Protein AF-A0A968Z492-F1 (afdb_monomer)

Solvent-accessible surface area (backbone atoms only — not comparable to full-atom values): 58378 Å² total; per-residue (Å²): 61,17,14,53,42,77,39,56,50,78,49,80,34,71,43,32,74,47,68,51,41,36,43,67,88,40,71,46,40,45,50,70,54,90,98,52,94,70,58,58,70,46,67,68,62,55,46,99,86,68,50,68,56,91,74,52,85,78,48,49,54,30,72,74,70,76,44,91,64,92,63,54,61,43,70,48,99,85,71,45,41,22,38,57,86,81,61,47,74,52,76,87,54,66,16,28,23,38,38,34,22,37,40,35,14,33,13,92,86,31,48,15,10,38,38,41,39,25,12,47,27,24,38,34,45,58,15,44,37,31,13,26,8,30,52,9,20,10,37,36,32,30,6,18,43,77,95,71,40,90,88,59,66,62,4,44,32,21,38,31,32,66,70,14,36,38,35,12,23,10,51,49,27,30,37,14,10,35,40,33,40,20,15,61,35,37,17,35,36,26,21,37,40,36,17,21,12,0,65,72,27,24,28,16,14,40,37,37,56,32,13,73,64,28,28,46,36,43,23,40,65,45,31,48,27,84,43,40,53,62,30,50,78,46,64,57,34,40,20,37,37,38,34,52,56,84,76,24,86,40,40,77,20,52,78,82,80,46,82,48,53,56,49,60,39,40,62,52,34,37,32,15,40,56,54,58,30,72,46,75,42,75,46,77,50,58,12,39,25,31,31,35,42,50,76,42,91,88,28,56,54,49,37,48,47,60,33,38,38,40,29,11,17,60,75,64,80,62,44,25,31,30,40,38,35,66,80,25,28,46,32,21,50,31,14,28,41,37,42,31,14,12,24,36,38,40,12,32,38,35,13,42,51,101,60,96,52,59,39,26,11,38,39,38,41,39,24,75,60,28,38,38,39,33,33,28,41,37,18,36,24,42,43,71,69,29,19,33,39,38,40,28,17,51,24,42,38,39,31,68,37,40,42,36,12,19,14,50,20,63,61,14,13,9,33,40,38,32,20,87,88,29,38,15,45,25,39,39,32,13,33,41,33,12,32,16,72,20,68,5,29,14,10,38,36,42,37,36,27,60,19,36,38,36,27,71,31,60,50,70,61,95,89,62,77,80,91,54,68,81,45,89,77,31,26,13,33,34,13,23,8,27,5,27,15,10,36,38,40,39,42,21,50,21,30,37,39,30,59,13,10,43,36,12,25,9,68,53,59,22,30,14,8,36,40,37,43,39,15,44,22,32,38,39,32,20,30,39,33,12,21,10,44,44,22,37,15,11,38,39,38,42,37,13,73,64,16,32,39,37,32,72,31,44,36,34,14,25,8,51,52,17,31,17,8,38,37,38,40,40,18,56,22,36,35,30,56,38,34,35,34,12,22,17,74,69,35,36,15,10,39,40,38,41,35,18,75,50,24,36,40,40,87,50,70,26,42,42,32,12,35,76,27,40,22,34,41,31,37,32,30,32,38,31,23,80,21,41,40,36,39,40,30,23,65,16,37,36,39,33,72,34,40,31,8,72,88,31,32,18,46,21,40,40,39,36,20,23,28,37,37,37,32,23,25,21,39,99,90,43,50,8,22,75,25,51,34,38,41,38,16,69,37,28,35,36,37,53,29,38,32,42,16,28,28,36,37,40,41,37,15,64,53,29,38,38,41,52,42,23,56,30,36,39,35,27,83,38,25,38,37,38,43,39,75,19,35,37,33,26,27,50,69,20,42,24,31,40,36,38,36,14,60,31,9,40,34,36,42,34,36,35,31,70,39,68,83,76,85,81,54,69,64,58,55,58,43,46,67,70,58,53,66,87,70,73,97,73,82,82,81,72,86,52,64,79,80,67,24,59,79,40,71,55,75,69,38,49,53,46,47,53,66,81,43,74,42,86,53,56,39,27,58,71,81,41,80,40,45,46,32,24,51,36,52,31,33,32,35,25,62,78,61,77,61,62,80,43,64,52,74,66,49,53,65,56,78,40,38,35,44,20,68,45,20,22,29,30,15,26,62,31,87,84,19,28,51,42,21,25,27,58,46,68,52,98,92,28,57,18,26,26,39,33,36,46,46,29,12,23,33,82,60,38,60,96,45,43,25,22,38,26,38,36,42,34,59,29,58,92,80,37,84,31,11,25,35,45,35,32,24,30,63,41,32,66,56,39,13,6,49,86,34,56,21,55,98,28,40,40,53,48,12,30,32,28,39,33,18,60,18,75,56,52,90,79,47,49,48,67,45,49,42,47,56,35,66,74,23,49,27,58,91,24,67,87,50,3,47,50,60,33,23,23,91,47,92,50,62,10,25,35,53,42,50,24,49,92,23,37,54,59,79,87,48,30,33,39,38,39,34,8,44,64,12,34,36,40,42,28,32,40,26,41,93,97,44,49,32,19,47,36,40,41,41,18,23,26,39,38,39,39,37,37,35,21,22,49,22,40,39,39,40,15,74,63,17,23,39,40,41,30,42,41,36,16,54,33,78,41,59,14,14,39,38,38,40,38,21,44,27,46,35,38,30,26,32,40,37,11,26,24,20,96,92,17,42,13,10,45,35,41,38,41,25,68,28,36,42,23,24,61,30,63,46,76,42,97,89,68,46,57,23,13,33,34,11,26,54,66,15,39,40,40,40,39,24,38,29,58,56,73,47,42,42,20,31,57,43,25,90,75,24,21,19,39,20,17,42,37,26,66,98,34,68,52,66,61,52,74,39,35,51,70,46,79,54,85,57,39,35,42,35,35,40,88,76,75,80,76,75,80,82,77,89,79,85,86,86,92,86,82,88,87,79,90,85,90,89,85,90,85,94,90,91,88,83,89,91,87,88,82,90,88,86,85,88,84,87,85,83,90,89,88,83,90,84,89,90,86,90,85,92,88,86,87,85,88,84,91,87,82,89,81,90,87,89,83,92,86,83,92,80,84,136

Secondary structure (DSSP, 8-state):
-BSSEEE-SEEE-TTSEEEEEB-TT--EEEEE-TT-S-EEEEEPPBPTTSPBP---TTHHHHHHHSS----SEEE-TTS-EEETTT-PEEP-STTEEEE-SEEE--BTTSS--EEEEESSEEEE-S-EEE--BTTS--EEEESSSGGG-SSS---SEEEE-SS-EEE--B-SBS---EEEEEESSEEEE-SEEE-PPPSSB----EEEEEESSEEEE-SEEE---SSS---EEE---S-EEEESTT--TTGGGTTTSSS-BS----SSEEEEHHHHHH--S-EEEE-SS-EEE---TTSEEE--SSEEEEESSTT-SS--EEE--SS-EEE-TT-EEEEEESEEEEEEEE---SSSS-----EEEEESSS-EEEEEEE--BSSSS---EEEE-SSEEEEEEEEE--BSSTT----EEESSSS--SEEEEEEEE--BSSSSPPPPEEEEESS-EEE----PPTT--S--TT-TT-EEEE--BSSPPPPEEEEESS-EEESSEEE--BSSSSPPPPEEEEESS-EEES-EE--BSSSPPPPEEEEESSS-EEESS-EE--BSSSPPPPEEEEESS-EEES-EEEEESSSPPPPEEEEEEEEEE-SS-EEEEEESSS--EEEEEEEE-SSEEEEE-SSSEEEE-S-BSSSS-BSEEEEEEEEEEE--BSBTTB-SBSS-EEEEEEEEEEE-SSEEEBSSEEEEEEEEEEE-SSSEEEE-SSS-EEEEEEEEEEETTT---EEEE-TTS-EE---EEEES-----HHHHHHHHHHS----TT------SPTT--SEEPPS-SS-B-S-EEEEEEEE-SS-EEEEEEEBSSS-EESSS-----S---GGG-SS-EEEEEES-EE--STTS--EEEEEEEETTEEEEEEEEEEEEETTTEEEEEEEEEEEEEE-TTTSTT-EEEEEEEEE------TTTTEETTEESS--EEEEE-SS--TTSEEE-TTTT-TTSSSTT-TTT-GGG--BSSSSTTEEEEEEETTEE------EEEE-TTS-EE---BSBTTB--SEEEEEESS-EE-S-EESSEEEEEESSS-EE-SEEE---SSSPPPEEEEESS-EEESEEE----TTSPPPPEEEEESS-EEE---EE-TTS-EEEEE-TTT--EEEEETTTTTSPEEET--SSSEESSEEE-SS-EE-SEEESS-EEETTEEEEES--PPPPP-------------------------------------------------------------------------

Structure (mmCIF, N/CA/C/O backbone):
data_AF-A0A968Z492-F1
#
_entry.id   AF-A0A968Z492-F1
#
loop_
_atom_site.group_PDB
_atom_site.id
_atom_site.type_symbol
_atom_site.label_atom_id
_atom_site.label_alt_id
_atom_site.label_comp_id
_atom_site.label_asym_id
_atom_site.label_entity_id
_atom_site.label_seq_id
_atom_site.pdbx_PDB_ins_code
_atom_site.Cartn_x
_atom_site.Cartn_y
_atom_site.Cartn_z
_atom_site.occupancy
_atom_site.B_iso_or_equiv
_atom_site.auth_seq_id
_atom_site.auth_comp_id
_atom_site.auth_asym_id
_atom_site.auth_atom_id
_atom_site.pdbx_PDB_model_num
ATOM 1 N N . MET A 1 1 ? 12.295 8.263 -76.810 1.00 77.31 1 MET A N 1
ATOM 2 C CA . MET A 1 1 ? 11.663 7.010 -76.327 1.00 77.31 1 MET A CA 1
ATOM 3 C C . MET A 1 1 ? 11.493 6.033 -77.484 1.00 77.31 1 MET A C 1
ATOM 5 O O . MET A 1 1 ? 11.335 6.504 -78.609 1.00 77.31 1 MET A O 1
ATOM 9 N N . GLY A 1 2 ? 11.515 4.722 -77.218 1.00 76.00 2 GLY A N 1
ATOM 10 C CA . GLY A 1 2 ? 11.285 3.648 -78.203 1.00 76.00 2 GLY A CA 1
ATOM 11 C C . GLY A 1 2 ? 11.391 2.244 -77.582 1.00 76.00 2 GLY A C 1
ATOM 12 O O . GLY A 1 2 ? 11.568 2.135 -76.374 1.00 76.00 2 GLY A O 1
ATOM 13 N N . GLY A 1 3 ? 11.301 1.172 -78.378 1.00 73.31 3 GLY A N 1
ATOM 14 C CA . GLY A 1 3 ? 11.465 -0.215 -77.893 1.00 73.31 3 GLY A CA 1
ATOM 15 C C . GLY A 1 3 ? 12.916 -0.630 -77.593 1.00 73.31 3 GLY A C 1
ATOM 16 O O . GLY A 1 3 ? 13.149 -1.515 -76.774 1.00 73.31 3 GLY A O 1
ATOM 17 N N . THR A 1 4 ? 13.872 0.058 -78.218 1.00 76.75 4 THR A N 1
ATOM 18 C CA . THR A 1 4 ? 15.317 0.035 -77.949 1.00 76.75 4 THR A CA 1
ATOM 19 C C . THR A 1 4 ? 15.802 1.472 -78.156 1.00 76.75 4 THR A C 1
ATOM 21 O O . THR A 1 4 ? 15.350 2.129 -79.099 1.00 76.75 4 THR A O 1
ATOM 24 N N . VAL A 1 5 ? 16.682 1.991 -77.300 1.00 81.81 5 VAL A N 1
ATOM 25 C CA . VAL A 1 5 ? 17.226 3.357 -77.421 1.00 81.81 5 VAL A CA 1
ATOM 26 C C . VAL A 1 5 ? 18.746 3.289 -77.435 1.00 81.81 5 VAL A C 1
ATOM 28 O O . VAL A 1 5 ? 19.338 2.702 -76.539 1.00 81.81 5 VAL A O 1
ATOM 31 N N . VAL A 1 6 ? 19.386 3.900 -78.433 1.00 81.06 6 VAL A N 1
ATOM 32 C CA . VAL A 1 6 ? 20.851 4.000 -78.513 1.00 81.06 6 VAL A CA 1
ATOM 33 C C . VAL A 1 6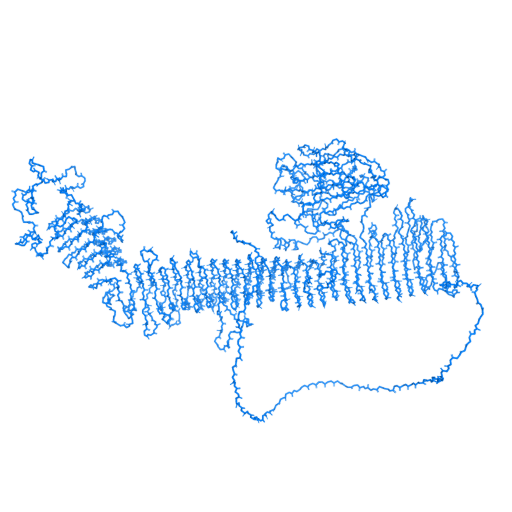 ? 21.239 5.455 -78.768 1.00 81.06 6 VAL A C 1
ATOM 35 O O . VAL A 1 6 ? 20.745 6.049 -79.724 1.00 81.06 6 VAL A O 1
ATOM 38 N N . ASN A 1 7 ? 22.113 6.025 -77.933 1.00 85.50 7 ASN A N 1
ATOM 39 C CA . ASN A 1 7 ? 22.722 7.337 -78.161 1.00 85.50 7 ASN A CA 1
ATOM 40 C C . ASN A 1 7 ? 24.247 7.234 -78.278 1.00 85.50 7 ASN A C 1
ATOM 42 O O . ASN A 1 7 ? 24.947 7.143 -77.272 1.00 85.50 7 ASN A O 1
ATOM 46 N N . THR A 1 8 ? 24.750 7.329 -79.502 1.00 82.25 8 THR A N 1
ATOM 47 C CA . THR A 1 8 ? 26.173 7.484 -79.850 1.00 82.25 8 THR A CA 1
ATOM 48 C C . THR A 1 8 ? 26.593 8.950 -80.015 1.00 82.25 8 THR A C 1
ATOM 50 O O . THR A 1 8 ? 27.775 9.232 -80.152 1.00 82.25 8 THR A O 1
ATOM 53 N N . GLY A 1 9 ? 25.643 9.894 -80.007 1.00 82.44 9 GLY A N 1
ATOM 54 C CA . GLY A 1 9 ? 25.886 11.319 -80.241 1.00 82.44 9 GLY A CA 1
ATOM 55 C C . GLY A 1 9 ? 25.722 12.190 -78.993 1.00 82.44 9 GLY A C 1
ATOM 56 O O . GLY A 1 9 ? 25.745 11.714 -77.858 1.00 82.44 9 GLY A O 1
ATOM 57 N N . THR A 1 10 ? 25.536 13.493 -79.207 1.00 86.62 10 THR A N 1
ATOM 58 C CA . THR A 1 10 ? 25.381 14.482 -78.130 1.00 86.62 10 THR A CA 1
ATOM 59 C C . THR A 1 10 ? 23.921 14.882 -77.940 1.00 86.62 10 THR A C 1
ATOM 61 O O . THR A 1 10 ? 23.311 15.474 -78.829 1.00 86.62 10 THR A O 1
ATOM 64 N N . LEU A 1 11 ? 23.386 14.635 -76.745 1.00 88.81 11 LEU A N 1
ATOM 65 C CA . LEU A 1 11 ? 22.128 15.205 -76.259 1.00 88.81 11 LEU A CA 1
ATOM 66 C C . LEU A 1 11 ? 22.451 16.349 -75.290 1.00 88.81 11 LEU A C 1
ATOM 68 O O . LEU A 1 11 ? 23.269 16.160 -74.392 1.00 88.81 11 LEU A O 1
ATOM 72 N N . LYS A 1 12 ? 21.832 17.527 -75.448 1.00 90.12 12 LYS A N 1
ATOM 73 C CA . LYS A 1 12 ? 22.095 18.688 -74.579 1.00 90.12 12 LYS A CA 1
ATOM 74 C C . LYS A 1 12 ? 20.831 19.489 -74.246 1.00 90.12 12 LYS A C 1
ATOM 76 O O . LYS A 1 12 ? 20.105 19.888 -75.153 1.00 90.12 12 LYS A O 1
ATOM 81 N N . ALA A 1 13 ? 20.608 19.747 -72.957 1.00 90.69 13 ALA A N 1
ATOM 82 C CA . ALA A 1 13 ? 19.503 20.542 -72.412 1.00 90.69 13 ALA A CA 1
ATOM 83 C C . ALA A 1 13 ? 19.962 21.291 -71.136 1.00 90.69 13 ALA A C 1
ATOM 85 O O . ALA A 1 13 ? 19.721 20.811 -70.030 1.00 90.69 13 ALA A O 1
ATOM 86 N N . PRO A 1 14 ? 20.665 22.436 -71.254 1.00 89.69 14 PRO A N 1
ATOM 87 C CA . PRO A 1 14 ? 21.349 23.072 -70.122 1.00 89.69 14 PRO A CA 1
ATOM 88 C C . PRO A 1 14 ? 20.392 23.471 -68.990 1.00 89.69 14 PRO A C 1
ATOM 90 O O . PRO A 1 14 ? 19.478 24.262 -69.215 1.00 89.69 14 PRO A O 1
ATOM 93 N N . GLY A 1 15 ? 20.588 22.917 -67.788 1.00 85.88 15 GLY A N 1
ATOM 94 C CA . GLY A 1 15 ? 19.696 23.114 -66.637 1.00 85.88 15 GLY A CA 1
ATOM 95 C C . GLY A 1 15 ? 18.278 22.544 -66.800 1.00 85.88 15 GLY A C 1
ATOM 96 O O . GLY A 1 15 ? 17.408 22.874 -66.001 1.00 85.88 15 GLY A O 1
ATOM 97 N N . GLY A 1 16 ? 18.034 21.732 -67.832 1.00 89.88 16 GLY A N 1
ATOM 98 C CA . GLY A 1 16 ? 16.745 21.107 -68.130 1.00 89.88 16 GLY A CA 1
ATOM 99 C C . GLY A 1 16 ? 16.785 19.581 -68.034 1.00 89.88 16 GLY A C 1
ATOM 100 O O . GLY A 1 16 ? 17.714 18.997 -67.478 1.00 89.88 16 GLY A O 1
ATOM 101 N N . ASN A 1 17 ? 15.768 18.931 -68.597 1.00 89.88 17 ASN A N 1
ATOM 102 C CA . ASN A 1 17 ? 15.557 17.491 -68.458 1.00 89.88 17 ASN A CA 1
ATOM 103 C C . ASN A 1 17 ? 15.978 16.730 -69.728 1.00 89.88 17 ASN A C 1
ATOM 105 O O . ASN A 1 17 ? 15.575 17.087 -70.838 1.00 89.88 17 ASN A O 1
ATOM 109 N N . VAL A 1 18 ? 16.726 15.634 -69.577 1.00 91.44 18 VAL A N 1
ATOM 110 C CA . VAL A 1 18 ? 17.002 14.658 -70.645 1.00 91.44 18 VAL A CA 1
ATOM 111 C C . VAL A 1 18 ? 16.505 13.282 -70.209 1.00 91.44 18 VAL A C 1
ATOM 113 O O . VAL A 1 18 ? 16.695 12.869 -69.069 1.00 91.44 18 VAL A O 1
ATOM 116 N N . SER A 1 19 ? 15.831 12.540 -71.091 1.00 89.12 19 SER A N 1
ATOM 117 C CA . SER A 1 19 ? 15.273 11.228 -70.731 1.00 89.12 19 SER A CA 1
ATOM 118 C C . SER A 1 19 ? 15.337 10.215 -71.876 1.00 89.12 19 SER A C 1
ATOM 120 O O . SER A 1 19 ? 14.615 10.310 -72.872 1.00 89.12 19 SER A O 1
ATOM 122 N N . ALA A 1 20 ? 16.193 9.207 -71.708 1.00 87.69 20 ALA A N 1
ATOM 123 C CA . ALA A 1 20 ? 16.321 8.047 -72.580 1.00 87.69 20 ALA A CA 1
ATOM 124 C C . ALA A 1 20 ? 15.539 6.874 -71.970 1.00 87.69 20 ALA A C 1
ATOM 126 O O . ALA A 1 20 ? 16.093 6.063 -71.236 1.00 87.69 20 ALA A O 1
ATOM 127 N N . ILE A 1 21 ? 14.234 6.821 -72.252 1.00 83.62 21 ILE A N 1
ATOM 128 C CA . ILE A 1 21 ? 13.312 5.809 -71.710 1.00 83.62 21 ILE A CA 1
ATOM 129 C C . ILE A 1 21 ? 12.920 4.812 -72.802 1.00 83.62 21 ILE A C 1
ATOM 131 O O . ILE A 1 21 ? 12.470 5.219 -73.884 1.00 83.62 21 ILE A O 1
ATOM 135 N N . VAL A 1 22 ? 13.048 3.520 -72.500 1.00 80.88 22 VAL A N 1
ATOM 136 C CA . VAL A 1 22 ? 12.501 2.425 -73.309 1.00 80.88 22 VAL A CA 1
ATOM 137 C C . VAL A 1 22 ? 11.119 1.992 -72.820 1.00 80.88 22 VAL A C 1
ATOM 139 O O . VAL A 1 22 ? 10.847 1.973 -71.624 1.00 80.88 22 VAL A O 1
ATOM 142 N N . VAL A 1 23 ? 10.244 1.630 -73.762 1.00 77.06 23 VAL A N 1
ATOM 143 C CA . VAL A 1 23 ? 8.943 1.002 -73.488 1.00 77.06 23 VAL A CA 1
ATOM 144 C C . VAL A 1 23 ? 8.850 -0.300 -74.296 1.00 77.06 23 VAL A C 1
ATOM 146 O O . VAL A 1 23 ? 8.724 -0.234 -75.529 1.00 77.06 23 VAL A O 1
ATOM 149 N N . PRO A 1 24 ? 8.927 -1.482 -73.652 1.00 66.94 24 PRO A N 1
ATOM 150 C CA . PRO A 1 24 ? 8.902 -2.773 -74.337 1.00 66.94 24 PRO A CA 1
ATOM 151 C C . PRO A 1 24 ? 7.687 -2.954 -75.256 1.00 66.94 24 PRO A C 1
ATOM 153 O O . PRO A 1 24 ? 6.594 -2.451 -75.001 1.00 66.94 24 PRO A O 1
ATOM 156 N N . GLY A 1 25 ? 7.891 -3.652 -76.376 1.00 63.75 25 GLY A N 1
ATOM 157 C CA . GLY A 1 25 ? 6.854 -3.888 -77.389 1.00 63.75 25 GLY A CA 1
ATOM 158 C C . GLY A 1 25 ? 6.484 -2.681 -78.267 1.00 63.75 25 GLY A C 1
ATOM 159 O O . GLY A 1 25 ? 5.730 -2.853 -79.224 1.00 63.75 25 GLY A O 1
ATOM 160 N N . THR A 1 26 ? 7.011 -1.475 -78.015 1.00 63.62 26 THR A N 1
ATOM 161 C CA . THR A 1 26 ? 6.711 -0.297 -78.850 1.00 63.62 26 THR A CA 1
ATOM 162 C C . THR A 1 26 ? 7.633 -0.183 -80.070 1.00 63.62 26 THR A C 1
ATOM 164 O O . THR A 1 26 ? 8.855 -0.262 -79.969 1.00 63.62 26 THR A O 1
ATOM 167 N N . SER A 1 27 ? 7.047 0.058 -81.248 1.00 61.06 27 SER A N 1
ATOM 168 C CA . SER A 1 27 ? 7.776 0.358 -82.500 1.00 61.06 27 SER A CA 1
ATOM 169 C C . SER A 1 27 ? 7.742 1.845 -82.884 1.00 61.06 27 SER A C 1
ATOM 171 O O . SER A 1 27 ? 8.038 2.193 -84.025 1.00 61.06 27 SER A O 1
ATOM 173 N N . ARG A 1 28 ? 7.336 2.718 -81.953 1.00 61.38 28 ARG A N 1
ATOM 174 C CA . ARG A 1 28 ? 7.262 4.170 -82.142 1.00 61.38 28 ARG A CA 1
ATOM 175 C C . ARG A 1 28 ? 8.531 4.813 -81.593 1.00 61.38 28 ARG A C 1
ATOM 177 O O . ARG A 1 28 ? 8.790 4.722 -80.395 1.00 61.38 28 ARG A O 1
ATOM 184 N N . VAL A 1 29 ? 9.278 5.510 -82.442 1.00 65.12 29 VAL A N 1
ATOM 185 C CA . VAL A 1 29 ? 10.343 6.414 -81.987 1.00 65.12 29 VAL A CA 1
ATOM 186 C C . VAL A 1 29 ? 9.719 7.783 -81.742 1.00 65.12 29 VAL A C 1
ATOM 188 O O . VAL A 1 29 ? 9.073 8.329 -82.634 1.00 65.12 29 VAL A O 1
ATOM 191 N N . ARG A 1 30 ? 9.899 8.342 -80.540 1.00 66.44 30 ARG A N 1
ATOM 192 C CA . ARG A 1 30 ? 9.470 9.712 -80.207 1.00 66.44 30 ARG A CA 1
ATOM 193 C C . ARG A 1 30 ? 10.637 10.560 -79.723 1.00 66.44 30 ARG A C 1
ATOM 195 O O . ARG A 1 30 ? 11.296 10.194 -78.741 1.00 66.44 30 ARG A O 1
ATOM 202 N N . LEU A 1 31 ? 10.797 11.715 -80.365 1.00 69.69 31 LEU A N 1
ATOM 203 C CA . LEU A 1 31 ? 11.665 12.824 -79.977 1.00 69.69 31 LEU A CA 1
ATOM 204 C C . LEU A 1 31 ? 10.810 14.089 -79.783 1.00 69.69 31 LEU A C 1
ATOM 206 O O . LEU A 1 31 ? 9.995 14.435 -80.637 1.00 69.69 31 LEU A O 1
ATOM 210 N N . SER A 1 32 ? 10.972 14.771 -78.652 1.00 66.81 32 SER A N 1
ATOM 211 C CA . SER A 1 32 ? 10.215 15.979 -78.297 1.00 66.81 32 SER A CA 1
ATOM 212 C C . SER A 1 32 ? 11.007 16.832 -77.313 1.00 66.81 32 SER A C 1
ATOM 214 O O . SER A 1 32 ? 11.633 16.274 -76.416 1.00 66.81 32 SER A O 1
ATOM 216 N N . GLN A 1 33 ? 10.945 18.156 -77.457 1.00 68.69 33 GLN A N 1
ATOM 217 C CA . GLN A 1 33 ? 11.492 19.107 -76.484 1.00 68.69 33 GLN A CA 1
ATOM 218 C C . GLN A 1 33 ? 10.381 19.621 -75.564 1.00 68.69 33 GLN A C 1
ATOM 220 O O . GLN A 1 33 ? 9.248 19.831 -76.003 1.00 68.69 33 GLN A O 1
ATOM 225 N N . GLU A 1 34 ? 10.703 19.821 -74.288 1.00 55.31 34 GLU A N 1
ATOM 226 C CA . GLU A 1 34 ? 9.765 20.372 -73.312 1.00 55.31 34 GLU A CA 1
ATOM 227 C C . GLU A 1 34 ? 9.360 21.808 -73.703 1.00 55.31 34 GLU A C 1
ATOM 229 O O . GLU A 1 34 ? 10.165 22.580 -74.224 1.00 55.31 34 GLU A O 1
ATOM 234 N N . GLY A 1 35 ? 8.077 22.144 -73.544 1.00 56.25 35 GLY A N 1
ATOM 235 C CA . GLY A 1 35 ? 7.515 23.427 -73.988 1.00 56.25 35 GLY A CA 1
ATOM 236 C C . GLY A 1 35 ? 7.250 23.571 -75.497 1.00 56.25 35 GLY A C 1
ATOM 237 O O . GLY A 1 35 ? 6.642 24.566 -75.890 1.00 56.25 35 GLY A O 1
ATOM 238 N N . GLN A 1 36 ? 7.628 22.609 -76.353 1.00 66.50 36 GLN A N 1
ATOM 239 C CA . GLN A 1 36 ? 7.314 22.653 -77.790 1.00 66.50 36 GLN A CA 1
ATOM 240 C C . GLN A 1 36 ? 6.148 21.733 -78.185 1.00 66.50 36 GLN A C 1
ATOM 242 O O . GLN A 1 36 ? 6.088 20.565 -77.811 1.00 66.50 36 GLN A O 1
ATOM 247 N N . LEU A 1 37 ? 5.240 22.257 -79.017 1.00 58.78 37 LEU A N 1
ATOM 248 C CA . LEU A 1 37 ? 4.100 21.517 -79.585 1.00 58.78 37 LEU A CA 1
ATOM 249 C C . LEU A 1 37 ? 4.497 20.502 -80.673 1.00 58.78 37 LEU A C 1
ATOM 251 O O . LEU A 1 37 ? 3.703 19.626 -81.011 1.00 58.78 37 LEU A O 1
ATOM 255 N N . LEU A 1 38 ? 5.698 20.623 -81.244 1.00 51.34 38 LEU A N 1
ATOM 256 C CA . LEU A 1 38 ? 6.196 19.746 -82.302 1.00 51.34 38 LEU A CA 1
ATOM 257 C C . LEU A 1 38 ? 7.009 18.592 -81.701 1.00 51.34 38 LEU A C 1
ATOM 259 O O . LEU A 1 38 ? 8.128 18.779 -81.228 1.00 51.34 38 LEU A O 1
ATOM 263 N N . SER A 1 39 ? 6.455 17.380 -81.766 1.00 61.12 39 SER A N 1
ATOM 264 C CA . SER A 1 39 ? 7.183 16.136 -81.503 1.00 61.12 39 SER A CA 1
ATOM 265 C C . SER A 1 39 ? 7.335 15.335 -82.790 1.00 61.12 39 SER A C 1
ATOM 267 O O . SER A 1 39 ? 6.342 15.082 -83.473 1.00 61.12 39 SER A O 1
ATOM 269 N N . LEU A 1 40 ? 8.551 14.880 -83.085 1.00 63.50 40 LEU A N 1
ATOM 270 C CA . LEU A 1 40 ? 8.790 13.904 -84.142 1.00 63.50 40 LEU A CA 1
ATOM 271 C C . LEU A 1 40 ? 8.429 12.513 -83.605 1.00 63.50 40 LEU A C 1
ATOM 273 O O . LEU A 1 40 ? 9.195 11.906 -82.853 1.00 63.50 40 LEU A O 1
ATOM 277 N N . GLU A 1 41 ? 7.244 12.028 -83.975 1.00 62.28 41 GLU A N 1
ATOM 278 C CA . GLU A 1 41 ? 6.839 10.632 -83.800 1.00 62.28 41 GLU A CA 1
ATOM 279 C C . GLU A 1 41 ? 6.983 9.893 -85.134 1.00 62.28 41 GLU A C 1
ATOM 281 O O . GLU A 1 41 ? 6.371 10.270 -86.132 1.00 62.28 41 GLU A O 1
ATOM 286 N N . VAL A 1 42 ? 7.789 8.832 -85.147 1.00 62.84 42 VAL A N 1
ATOM 287 C CA . VAL A 1 42 ? 8.008 7.975 -86.317 1.00 62.84 42 VAL A CA 1
ATOM 288 C C . VAL A 1 42 ? 7.495 6.579 -86.002 1.00 62.84 42 VAL A C 1
ATOM 290 O O . VAL A 1 42 ? 8.018 5.888 -85.125 1.00 62.84 42 VAL A O 1
ATOM 293 N N . GLU A 1 43 ? 6.463 6.168 -86.735 1.00 59.62 43 GLU A N 1
ATOM 294 C CA . GLU A 1 43 ? 6.008 4.780 -86.801 1.00 59.62 43 GLU A CA 1
ATOM 295 C C . GLU A 1 43 ? 6.540 4.129 -88.080 1.00 59.62 43 GLU A C 1
ATOM 297 O O . GLU A 1 43 ? 6.615 4.767 -89.132 1.00 59.62 43 GLU A O 1
ATOM 302 N N . LEU A 1 44 ? 6.915 2.851 -87.996 1.00 61.97 44 LEU A N 1
ATOM 303 C CA . LEU A 1 44 ? 7.456 2.126 -89.145 1.00 61.97 44 LEU A CA 1
ATOM 304 C C . LEU A 1 44 ? 6.417 2.037 -90.280 1.00 61.97 44 LEU A C 1
ATOM 306 O O . LEU A 1 44 ? 5.265 1.668 -90.019 1.00 61.97 44 LEU A O 1
ATOM 310 N N . PRO A 1 45 ? 6.803 2.308 -91.543 1.00 59.12 45 PRO A N 1
ATOM 311 C CA . PRO A 1 45 ? 5.886 2.206 -92.668 1.00 59.12 45 PRO A CA 1
ATOM 312 C C . PRO A 1 45 ? 5.376 0.769 -92.808 1.00 59.12 45 PRO A C 1
ATOM 314 O O . PRO A 1 45 ? 6.142 -0.198 -92.753 1.00 59.12 45 PRO A O 1
ATOM 317 N N . LYS A 1 46 ? 4.064 0.629 -92.999 1.00 61.44 46 LYS A N 1
ATOM 318 C CA . LYS A 1 46 ? 3.402 -0.659 -93.230 1.00 61.44 46 LYS A CA 1
ATOM 319 C C . LYS A 1 46 ? 3.239 -0.886 -94.730 1.00 61.44 46 LYS A C 1
ATOM 321 O O . LYS A 1 46 ? 2.915 0.036 -95.477 1.00 61.44 46 LYS A O 1
ATOM 326 N N . LYS A 1 47 ? 3.435 -2.128 -95.171 1.00 59.00 47 LYS A N 1
ATOM 327 C CA . LYS A 1 47 ? 3.016 -2.599 -96.496 1.00 59.00 47 LYS A CA 1
ATOM 328 C C . LYS A 1 47 ? 1.500 -2.414 -96.632 1.00 59.00 47 LYS A C 1
ATOM 330 O O . LYS A 1 47 ? 0.778 -2.425 -95.636 1.00 59.00 47 LYS A O 1
ATOM 335 N N . ALA A 1 48 ? 0.989 -2.380 -97.863 1.00 59.66 48 ALA A N 1
ATOM 336 C CA . ALA A 1 48 ? -0.457 -2.352 -98.121 1.00 59.66 48 ALA A CA 1
ATOM 337 C C . ALA A 1 48 ? -1.226 -3.574 -97.552 1.00 59.66 48 ALA A C 1
ATOM 339 O O . ALA A 1 48 ? -2.445 -3.528 -97.438 1.00 59.66 48 ALA A O 1
ATOM 340 N N . SER A 1 49 ? -0.522 -4.648 -97.164 1.00 62.19 49 SER A N 1
ATOM 341 C CA . SER A 1 49 ? -1.052 -5.817 -96.443 1.00 62.19 49 SER A CA 1
ATOM 342 C C . SER A 1 49 ? -1.184 -5.633 -94.920 1.00 62.19 49 SER A C 1
ATOM 344 O O . SER A 1 49 ? -1.662 -6.538 -94.244 1.00 62.19 49 SER A O 1
ATOM 346 N N . GLY A 1 50 ? -0.735 -4.505 -94.358 1.00 57.66 50 GLY A N 1
ATOM 347 C CA . GLY A 1 50 ? -0.731 -4.227 -92.915 1.00 57.66 50 GLY A CA 1
ATOM 348 C C . GLY A 1 50 ? 0.535 -4.663 -92.164 1.00 57.66 50 GLY A C 1
ATOM 349 O O . GLY A 1 50 ? 0.758 -4.194 -91.049 1.00 57.66 50 GLY A O 1
ATOM 350 N N . GLU A 1 51 ? 1.396 -5.494 -92.762 1.00 58.03 51 GLU A N 1
ATOM 351 C CA . GLU A 1 51 ? 2.699 -5.863 -92.184 1.00 58.03 51 GLU A CA 1
ATOM 352 C C . GLU A 1 51 ? 3.663 -4.668 -92.131 1.00 58.03 51 GLU A C 1
ATOM 354 O O . GLU A 1 51 ? 3.814 -3.950 -93.120 1.00 58.03 51 GLU A O 1
ATOM 359 N N . SER A 1 52 ? 4.408 -4.503 -91.037 1.00 58.41 52 SER A N 1
ATOM 360 C CA . SER A 1 52 ? 5.517 -3.541 -90.963 1.00 58.41 52 SER A CA 1
ATOM 361 C C . SER A 1 52 ? 6.641 -3.880 -91.955 1.00 58.41 52 SER A C 1
ATOM 363 O O . SER A 1 52 ? 6.981 -5.047 -92.166 1.00 58.41 52 SER A O 1
ATOM 365 N N . VAL A 1 53 ? 7.265 -2.861 -92.551 1.00 62.81 53 VAL A N 1
ATOM 366 C CA . VAL A 1 53 ? 8.505 -3.020 -93.327 1.00 62.81 53 VAL A CA 1
ATOM 367 C C . VAL A 1 53 ? 9.675 -3.315 -92.378 1.00 62.81 53 VAL A C 1
ATOM 369 O O . VAL A 1 53 ? 9.808 -2.680 -91.332 1.00 62.81 53 VAL A O 1
ATOM 372 N N . ARG A 1 54 ? 10.547 -4.268 -92.743 1.00 59.72 54 ARG A N 1
ATOM 373 C CA . ARG A 1 54 ? 11.758 -4.608 -91.974 1.00 59.72 54 ARG A CA 1
ATOM 374 C C . ARG A 1 54 ? 12.849 -3.553 -92.193 1.00 59.72 54 ARG A C 1
ATOM 376 O O . ARG A 1 54 ? 13.746 -3.749 -93.006 1.00 59.72 54 ARG A O 1
ATOM 383 N N . VAL A 1 55 ? 12.754 -2.458 -91.450 1.00 59.56 55 VAL A N 1
ATOM 384 C CA . VAL A 1 55 ? 13.804 -1.439 -91.308 1.00 59.56 55 VAL A CA 1
ATOM 385 C C . VAL A 1 55 ? 14.864 -1.970 -90.332 1.00 59.56 55 VAL A C 1
ATOM 387 O O . VAL A 1 55 ? 14.519 -2.432 -89.244 1.00 59.56 55 VAL A O 1
ATOM 390 N N . ARG A 1 56 ? 16.148 -1.955 -90.706 1.00 59.16 56 ARG A N 1
ATOM 391 C CA . ARG A 1 56 ? 17.274 -2.253 -89.798 1.00 59.16 56 ARG A CA 1
ATOM 392 C C . ARG A 1 56 ? 17.595 -1.004 -88.972 1.00 59.16 56 ARG A C 1
ATOM 394 O O . ARG A 1 56 ? 17.350 0.107 -89.426 1.00 59.16 56 ARG A O 1
ATOM 401 N N . GLY A 1 57 ? 18.227 -1.156 -87.806 1.00 57.16 57 GLY A N 1
ATOM 402 C CA . GLY A 1 57 ? 18.611 -0.003 -86.971 1.00 57.16 57 GLY A CA 1
ATO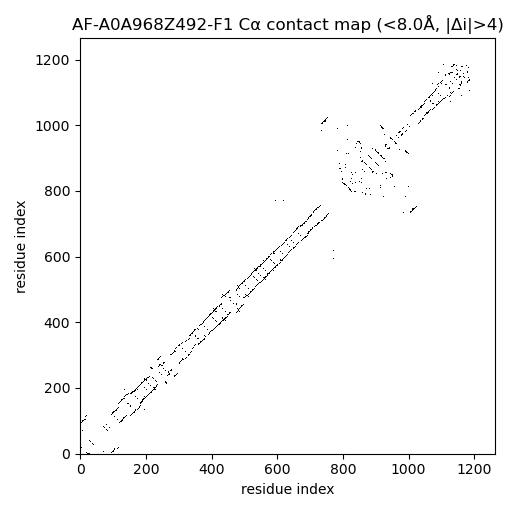M 403 C C . GLY A 1 57 ? 19.481 1.039 -87.697 1.00 57.16 57 GLY A C 1
ATOM 404 O O . GLY A 1 57 ? 19.324 2.231 -87.459 1.00 57.16 57 GLY A O 1
ATOM 405 N N . LEU A 1 58 ? 20.327 0.601 -88.640 1.00 61.22 58 LEU A N 1
ATOM 406 C CA . LEU A 1 58 ? 21.148 1.480 -89.487 1.00 61.22 58 LEU A CA 1
ATOM 407 C C . LEU A 1 58 ? 20.381 2.153 -90.639 1.00 61.22 58 LEU A C 1
ATOM 409 O O . LEU A 1 58 ? 20.860 3.143 -91.173 1.00 61.22 58 LEU A O 1
ATOM 413 N N . ASP A 1 59 ? 19.204 1.648 -91.019 1.00 64.81 59 ASP A N 1
ATOM 414 C CA . ASP A 1 59 ? 18.394 2.254 -92.088 1.00 64.81 59 ASP A CA 1
ATOM 415 C C . ASP A 1 59 ? 17.641 3.502 -91.582 1.00 64.81 59 ASP A C 1
ATOM 417 O O . ASP A 1 59 ? 17.259 4.361 -92.374 1.00 64.81 59 ASP A O 1
ATOM 421 N N . LEU A 1 60 ? 17.420 3.608 -90.262 1.00 64.88 60 LEU A N 1
ATOM 422 C CA . LEU A 1 60 ? 16.678 4.702 -89.623 1.00 64.88 60 LEU A CA 1
ATOM 423 C C . LEU A 1 60 ? 17.340 6.081 -89.798 1.00 64.88 60 LEU A C 1
ATOM 425 O O . LEU A 1 60 ? 16.623 7.003 -90.175 1.00 64.88 60 LEU A O 1
ATOM 429 N N . PRO A 1 61 ? 18.656 6.268 -89.575 1.00 63.56 61 PRO A N 1
ATOM 430 C CA . PRO A 1 61 ? 19.313 7.551 -89.823 1.00 63.56 61 PRO A CA 1
ATOM 431 C C . PRO A 1 61 ? 19.154 8.029 -91.270 1.00 63.56 61 PRO A C 1
ATOM 433 O O . PRO A 1 61 ? 18.661 9.135 -91.468 1.00 63.56 61 PRO A O 1
ATOM 436 N N . THR A 1 62 ? 19.413 7.178 -92.269 1.00 65.81 62 THR A N 1
ATOM 437 C CA . THR A 1 62 ? 19.202 7.513 -93.692 1.00 65.81 62 THR A CA 1
ATOM 438 C C . THR A 1 62 ? 17.725 7.822 -94.006 1.00 65.81 62 THR A C 1
ATOM 440 O O . THR A 1 62 ? 17.438 8.719 -94.797 1.00 65.81 62 THR A O 1
ATOM 443 N N . LEU A 1 63 ? 16.771 7.157 -93.338 1.00 65.25 63 LEU A N 1
ATOM 444 C CA . LEU A 1 63 ? 15.328 7.464 -93.395 1.00 65.25 63 LEU A CA 1
ATOM 445 C C . LEU A 1 63 ? 14.937 8.807 -92.747 1.00 65.25 63 LEU A C 1
ATOM 447 O O . LEU A 1 63 ? 13.909 9.371 -93.116 1.00 65.25 63 LEU A O 1
ATOM 451 N N . LEU A 1 64 ? 15.714 9.301 -91.779 1.00 63.38 64 LEU A N 1
ATOM 452 C CA . LEU A 1 64 ? 15.437 10.529 -91.021 1.00 63.38 64 LEU A CA 1
ATOM 453 C C . LEU A 1 64 ? 16.147 11.766 -91.590 1.00 63.38 64 LEU A C 1
ATOM 455 O O . LEU A 1 64 ? 15.640 12.875 -91.434 1.00 63.38 64 LEU A O 1
ATOM 459 N N . THR A 1 65 ? 17.304 11.594 -92.233 1.00 62.41 65 THR A N 1
ATOM 460 C CA . THR A 1 65 ? 18.134 12.691 -92.768 1.00 62.41 65 THR A CA 1
ATOM 461 C C . THR A 1 65 ? 18.156 12.756 -94.296 1.00 62.41 65 THR A C 1
ATOM 463 O O . THR A 1 65 ? 18.499 13.797 -94.853 1.00 62.41 65 THR A O 1
ATOM 466 N N . GLY A 1 66 ? 17.784 11.672 -94.988 1.00 58.44 66 GLY A N 1
ATOM 467 C CA . GLY A 1 66 ? 17.830 11.565 -96.450 1.00 58.44 66 GLY A CA 1
ATOM 468 C C . GLY A 1 66 ? 19.217 11.255 -97.031 1.00 58.44 66 GLY A C 1
ATOM 469 O O . GLY A 1 66 ? 19.367 11.233 -98.252 1.00 58.44 66 GLY A O 1
ATOM 470 N N . SER A 1 67 ? 20.222 11.008 -96.188 1.00 61.62 67 SER A N 1
ATOM 471 C CA . SER A 1 67 ? 21.595 10.675 -96.584 1.00 61.62 67 SER A CA 1
ATOM 472 C C . SER A 1 67 ? 22.222 9.699 -95.595 1.00 61.62 67 SER A C 1
ATOM 474 O O . SER A 1 67 ? 21.848 9.692 -94.424 1.00 61.62 67 SER A O 1
ATOM 476 N N . ASP A 1 68 ? 23.219 8.926 -96.021 1.00 63.94 68 ASP A N 1
ATOM 477 C CA . ASP A 1 68 ? 23.988 8.113 -95.078 1.00 63.94 68 ASP A CA 1
ATOM 478 C C . ASP A 1 68 ? 24.739 9.023 -94.094 1.00 63.94 68 ASP A C 1
ATOM 480 O O . ASP A 1 68 ? 25.435 9.962 -94.486 1.00 63.94 68 ASP A O 1
ATOM 484 N N . VAL A 1 69 ? 24.544 8.765 -92.802 1.00 65.31 69 VAL A N 1
ATOM 485 C CA . VAL A 1 69 ? 25.139 9.502 -91.682 1.00 65.31 69 VAL A CA 1
ATOM 486 C C . VAL A 1 69 ? 25.889 8.501 -90.820 1.00 65.31 69 VAL A C 1
ATOM 488 O O . VAL A 1 69 ? 25.374 7.420 -90.542 1.00 65.31 69 VAL A O 1
ATOM 491 N N . GLU A 1 70 ? 27.096 8.854 -90.387 1.00 71.38 70 GLU A N 1
ATOM 492 C CA . GLU A 1 70 ? 27.881 8.017 -89.485 1.00 71.38 70 GLU A CA 1
ATOM 493 C C . GLU A 1 70 ? 27.168 7.887 -88.131 1.00 71.38 70 GLU A C 1
ATOM 495 O O . GLU A 1 70 ? 26.920 8.867 -87.432 1.00 71.38 70 GLU A O 1
ATOM 500 N N . THR A 1 71 ? 26.772 6.662 -87.787 1.00 70.12 71 THR A N 1
ATOM 501 C CA . THR A 1 71 ? 25.854 6.389 -86.669 1.00 70.12 71 THR A CA 1
ATOM 502 C C . THR A 1 71 ? 26.569 6.022 -85.370 1.00 70.12 71 THR A C 1
ATOM 504 O O . THR A 1 71 ? 25.908 5.763 -84.365 1.00 70.12 71 THR A O 1
ATOM 507 N N . GLY A 1 72 ? 27.898 5.887 -85.392 1.00 73.25 72 GLY A N 1
ATOM 508 C CA . GLY A 1 72 ? 28.660 5.210 -84.339 1.00 73.25 72 GLY A CA 1
ATOM 509 C C . GLY A 1 72 ? 28.350 3.708 -84.212 1.00 73.25 72 GLY A C 1
ATOM 510 O O . GLY A 1 72 ? 28.831 3.066 -83.281 1.00 73.25 72 GLY A O 1
ATOM 511 N N . LEU A 1 73 ? 27.587 3.109 -85.138 1.00 74.69 73 LEU A N 1
ATOM 512 C CA . LEU A 1 73 ? 27.164 1.705 -85.116 1.00 74.69 73 LEU A CA 1
ATOM 513 C C . LEU A 1 73 ? 27.531 0.961 -86.405 1.00 74.69 73 LEU A C 1
ATOM 515 O O . LEU A 1 73 ? 27.342 1.458 -87.512 1.00 74.69 73 LEU A O 1
ATOM 519 N N . GLN A 1 74 ? 27.939 -0.293 -86.245 1.00 76.44 74 GLN A N 1
ATOM 520 C CA . GLN A 1 74 ? 28.243 -1.233 -87.321 1.00 76.44 74 GLN A CA 1
ATOM 521 C C . GLN A 1 74 ? 27.439 -2.531 -87.156 1.00 76.44 74 GLN A C 1
ATOM 523 O O . GLN A 1 74 ? 27.048 -2.893 -86.046 1.00 76.44 74 GLN A O 1
ATOM 528 N N . VAL A 1 75 ? 27.201 -3.253 -88.255 1.00 72.94 75 VAL A N 1
ATOM 529 C CA . VAL A 1 75 ? 26.632 -4.612 -88.233 1.00 72.94 75 VAL A CA 1
ATOM 530 C C . VAL A 1 75 ? 27.680 -5.591 -88.744 1.00 72.94 75 VAL A C 1
ATOM 532 O O . VAL A 1 75 ? 28.202 -5.418 -89.845 1.00 72.94 75 VAL A O 1
ATOM 535 N N . THR A 1 76 ? 27.999 -6.618 -87.956 1.00 72.31 76 THR A N 1
ATOM 536 C CA . THR A 1 76 ? 29.019 -7.609 -88.326 1.00 72.31 76 THR A CA 1
ATOM 537 C C . THR A 1 76 ? 28.508 -8.614 -89.357 1.00 72.31 76 THR A C 1
ATOM 539 O O . THR A 1 76 ? 27.307 -8.773 -89.580 1.00 72.31 76 THR A O 1
ATOM 542 N N . SER A 1 77 ? 29.429 -9.387 -89.937 1.00 73.44 77 SER A N 1
ATOM 543 C CA . SER A 1 77 ? 29.106 -10.560 -90.762 1.00 73.44 77 SER A CA 1
ATOM 544 C C . SER A 1 77 ? 28.293 -11.636 -90.020 1.00 73.44 77 SER A C 1
ATOM 546 O O . SER A 1 77 ? 27.645 -12.452 -90.672 1.00 73.44 77 SER A O 1
ATOM 548 N N . ALA A 1 78 ? 28.269 -11.614 -88.681 1.00 72.06 78 ALA A N 1
ATOM 549 C CA . ALA A 1 78 ? 27.423 -12.462 -87.838 1.00 72.06 78 ALA A CA 1
ATOM 550 C C . ALA A 1 78 ? 26.023 -11.862 -87.556 1.00 72.06 78 ALA A C 1
ATOM 552 O O . ALA A 1 78 ? 25.252 -12.443 -86.800 1.00 72.06 78 ALA A O 1
ATOM 553 N N . GLN A 1 79 ? 25.681 -10.721 -88.172 1.00 71.19 79 GLN A N 1
ATOM 554 C CA . GLN A 1 79 ? 24.455 -9.933 -87.950 1.00 71.19 79 GLN A CA 1
ATOM 555 C C . GLN A 1 79 ? 24.322 -9.304 -86.547 1.00 71.19 79 GLN A C 1
ATOM 557 O O . GLN A 1 79 ? 23.253 -8.802 -86.199 1.00 71.19 79 GLN A O 1
ATOM 562 N N . GLU A 1 80 ? 25.400 -9.258 -85.758 1.00 72.94 80 GLU A N 1
ATOM 563 C CA . GLU A 1 80 ? 25.438 -8.510 -84.495 1.00 72.94 80 GLU A CA 1
ATOM 564 C C . GLU A 1 80 ? 25.512 -6.999 -84.762 1.00 72.94 80 GLU A C 1
ATOM 566 O O . GLU A 1 80 ? 26.315 -6.567 -85.590 1.00 72.94 80 GLU A O 1
ATOM 571 N N . VAL A 1 81 ? 24.755 -6.188 -84.017 1.00 71.44 81 VAL A N 1
ATOM 572 C CA . VAL A 1 81 ? 24.965 -4.729 -83.950 1.00 71.44 81 VAL A CA 1
ATOM 573 C C . VAL A 1 81 ? 26.074 -4.446 -82.938 1.00 71.44 81 VAL A C 1
ATOM 575 O O . VAL A 1 81 ? 26.015 -4.962 -81.822 1.00 71.44 81 VAL A O 1
ATOM 578 N N . LYS A 1 82 ? 27.062 -3.617 -83.288 1.00 73.69 82 LYS A N 1
ATOM 579 C CA . LYS A 1 82 ? 28.125 -3.179 -82.366 1.00 73.69 82 LYS A CA 1
ATOM 580 C C . LYS A 1 82 ? 28.338 -1.675 -82.417 1.00 73.69 82 LYS A C 1
ATOM 582 O O . LYS A 1 82 ? 28.134 -1.058 -83.462 1.00 73.69 82 LYS A O 1
ATOM 587 N N . LEU A 1 83 ? 28.810 -1.109 -81.309 1.00 74.50 83 LEU A N 1
ATOM 588 C CA . LEU A 1 83 ? 29.445 0.209 -81.309 1.00 74.50 83 LEU A CA 1
ATOM 589 C C . LEU A 1 83 ? 30.703 0.161 -82.195 1.00 74.50 83 LEU A C 1
ATOM 591 O O . LEU A 1 83 ? 31.422 -0.842 -82.226 1.00 74.50 83 LEU A O 1
ATOM 595 N N . THR A 1 84 ? 30.942 1.224 -82.959 1.00 75.19 84 THR A N 1
ATOM 596 C CA . THR A 1 84 ? 32.062 1.291 -83.915 1.00 75.19 84 THR A CA 1
ATOM 597 C C . THR A 1 84 ? 33.385 1.531 -83.196 1.00 75.19 84 THR A C 1
ATOM 599 O O . THR A 1 84 ? 34.369 0.871 -83.510 1.00 75.19 84 THR A O 1
ATOM 602 N N . GLU A 1 85 ? 33.385 2.405 -82.187 1.00 72.06 85 GLU A N 1
ATOM 603 C CA . GLU A 1 85 ? 34.591 2.808 -81.454 1.00 72.06 85 GLU A CA 1
ATOM 604 C C . GLU A 1 85 ? 34.983 1.788 -80.373 1.00 72.06 85 GLU A C 1
ATOM 606 O O . GLU A 1 85 ? 36.101 1.278 -80.381 1.00 72.06 85 GLU A O 1
ATOM 611 N N . SER A 1 86 ? 34.053 1.411 -79.485 1.00 68.25 86 SER A N 1
ATOM 612 C CA . SER A 1 86 ? 34.333 0.461 -78.392 1.00 68.25 86 SER A CA 1
ATOM 613 C C . SER A 1 86 ? 34.231 -1.020 -78.790 1.00 68.25 86 SER A C 1
ATOM 615 O O . SER A 1 86 ? 34.556 -1.896 -77.991 1.00 68.25 86 SER A O 1
ATOM 617 N N . GLY A 1 87 ? 33.728 -1.335 -79.991 1.00 71.50 87 GLY A N 1
ATOM 618 C CA . GLY A 1 87 ? 33.530 -2.713 -80.468 1.00 71.50 87 GLY A CA 1
ATOM 619 C C . GLY A 1 87 ? 32.482 -3.537 -79.700 1.00 71.50 87 GLY A C 1
ATOM 620 O O . GLY A 1 87 ? 32.310 -4.724 -79.982 1.00 71.50 87 GLY A O 1
ATOM 621 N N . THR A 1 88 ? 31.773 -2.936 -78.740 1.00 74.12 88 THR A N 1
ATOM 622 C CA . THR A 1 88 ? 30.816 -3.616 -77.851 1.00 74.12 88 THR A CA 1
ATOM 623 C C . THR A 1 88 ? 29.559 -4.053 -78.607 1.00 74.12 88 THR A C 1
ATOM 625 O O . THR A 1 88 ? 28.926 -3.231 -79.271 1.00 74.12 88 THR A O 1
ATOM 628 N N . THR A 1 89 ? 29.163 -5.328 -78.486 1.00 74.88 89 THR A N 1
ATOM 629 C CA . THR A 1 89 ? 27.889 -5.836 -79.030 1.00 74.88 89 THR A CA 1
ATOM 630 C C . THR A 1 89 ? 26.701 -5.229 -78.279 1.00 74.88 89 THR A C 1
ATOM 632 O O . THR A 1 89 ? 26.603 -5.366 -77.062 1.00 74.88 89 THR A O 1
ATOM 635 N N . ILE A 1 90 ? 25.768 -4.612 -79.007 1.00 71.25 90 ILE A N 1
ATOM 636 C CA . ILE A 1 90 ? 24.504 -4.106 -78.463 1.00 71.25 90 ILE A CA 1
ATOM 637 C C . ILE A 1 90 ? 23.447 -5.223 -78.519 1.00 71.25 90 ILE A C 1
ATOM 639 O O . ILE A 1 90 ? 23.178 -5.740 -79.610 1.00 71.25 90 ILE A O 1
ATOM 643 N N . PRO A 1 91 ? 22.799 -5.583 -77.394 1.00 69.44 91 PRO A N 1
ATOM 644 C CA . PRO A 1 91 ? 21.635 -6.463 -77.409 1.00 69.44 91 PRO A CA 1
ATOM 645 C C . PRO A 1 91 ? 20.504 -5.852 -78.245 1.00 69.44 91 PRO A C 1
ATOM 647 O O . PRO A 1 91 ? 20.071 -4.730 -77.998 1.00 69.44 91 PRO A O 1
ATOM 650 N N . THR A 1 92 ? 20.006 -6.601 -79.229 1.00 65.75 92 THR A N 1
ATOM 651 C CA . THR A 1 92 ? 18.892 -6.168 -80.099 1.00 65.75 92 THR A CA 1
ATOM 652 C C . THR A 1 92 ? 17.512 -6.538 -79.543 1.00 65.75 92 THR A C 1
ATOM 654 O O . THR A 1 92 ? 16.500 -6.349 -80.217 1.00 65.75 92 THR A O 1
ATOM 657 N N . ASP A 1 93 ? 17.466 -7.027 -78.302 1.00 68.94 93 ASP A N 1
ATOM 658 C CA . ASP A 1 93 ? 16.225 -7.289 -77.582 1.00 68.94 93 ASP A CA 1
ATOM 659 C C . ASP A 1 93 ? 15.509 -5.968 -77.228 1.00 68.94 93 ASP A C 1
ATOM 661 O O . ASP A 1 93 ? 16.161 -5.009 -76.778 1.00 68.94 93 ASP A O 1
ATOM 665 N N . PRO A 1 94 ? 14.167 -5.913 -77.352 1.00 73.31 94 PRO A N 1
ATOM 666 C CA . PRO A 1 94 ? 13.366 -4.861 -76.738 1.00 73.31 94 PRO A CA 1
ATOM 667 C C . PRO A 1 94 ? 13.653 -4.760 -75.234 1.00 73.31 94 PRO A C 1
ATOM 669 O O . PRO A 1 94 ? 13.937 -5.769 -74.594 1.00 73.31 94 PRO A O 1
ATOM 672 N N . GLY A 1 95 ? 13.584 -3.547 -74.684 1.00 78.81 95 GLY A N 1
ATOM 673 C CA . GLY A 1 95 ? 13.957 -3.269 -73.288 1.00 78.81 95 GLY A CA 1
ATOM 674 C C . GLY A 1 95 ? 15.333 -2.608 -73.125 1.00 78.81 95 GLY A C 1
ATOM 675 O O . GLY A 1 95 ? 15.619 -2.037 -72.078 1.00 78.81 95 GLY A O 1
ATOM 676 N N . THR A 1 96 ? 16.178 -2.625 -74.161 1.00 83.12 96 THR A N 1
ATOM 677 C CA . THR A 1 96 ? 17.586 -2.198 -74.053 1.00 83.12 96 THR A CA 1
ATOM 678 C C . THR A 1 96 ? 17.801 -0.697 -74.335 1.00 83.12 96 THR A C 1
ATOM 680 O O . THR A 1 96 ? 17.477 -0.209 -75.421 1.00 83.12 96 THR A O 1
ATOM 683 N N . THR A 1 97 ? 18.420 0.019 -73.390 1.00 88.06 97 THR A N 1
ATOM 684 C CA . THR A 1 97 ? 18.931 1.398 -73.526 1.00 88.06 97 THR A CA 1
ATOM 685 C C . THR A 1 97 ? 20.462 1.392 -73.510 1.00 88.06 97 THR A C 1
ATOM 687 O O . THR A 1 97 ? 21.056 0.879 -72.567 1.00 88.06 97 THR A O 1
ATOM 690 N N . VAL A 1 98 ? 21.120 1.988 -74.511 1.00 86.75 98 VAL A N 1
ATOM 691 C CA . VAL A 1 98 ? 22.585 2.155 -74.559 1.00 86.75 98 VAL A CA 1
ATOM 692 C C . VAL A 1 98 ? 22.969 3.618 -74.776 1.00 86.75 98 VAL A C 1
ATOM 694 O O . VAL A 1 98 ? 22.500 4.256 -75.716 1.00 86.75 98 VAL A O 1
ATOM 697 N N . ILE A 1 99 ? 23.863 4.148 -73.945 1.00 91.88 99 ILE A N 1
ATOM 698 C CA . ILE A 1 99 ? 24.463 5.477 -74.094 1.00 91.88 99 ILE A CA 1
ATOM 699 C C . ILE A 1 99 ? 25.968 5.303 -74.281 1.00 91.88 99 ILE A C 1
ATOM 701 O O . ILE A 1 99 ? 26.605 4.588 -73.516 1.00 91.88 99 ILE A O 1
ATOM 705 N N . SER A 1 100 ? 26.520 5.956 -75.299 1.00 86.06 100 SER A N 1
ATOM 706 C CA . SER A 1 100 ? 27.945 5.923 -75.642 1.00 86.06 100 SER A CA 1
ATOM 707 C C . SER A 1 100 ? 28.504 7.282 -76.083 1.00 86.06 100 SER A C 1
ATOM 709 O O . SER A 1 100 ? 29.709 7.473 -76.090 1.00 86.06 100 SER A O 1
ATOM 711 N N . GLY A 1 101 ? 27.640 8.259 -76.382 1.00 86.94 101 GLY A N 1
ATOM 712 C CA . GLY A 1 101 ? 28.043 9.649 -76.602 1.00 86.94 101 GLY A CA 1
ATOM 713 C C . GLY A 1 101 ? 27.893 10.547 -75.364 1.00 86.94 101 GLY A C 1
ATOM 714 O O . GLY A 1 101 ? 27.953 10.103 -74.216 1.00 86.94 101 GLY A O 1
ATOM 715 N N . THR A 1 102 ? 27.663 11.841 -75.601 1.00 93.38 102 THR A N 1
ATOM 716 C CA . THR A 1 102 ? 27.499 12.855 -74.542 1.00 93.38 102 THR A CA 1
ATOM 717 C C . THR A 1 102 ? 26.027 13.055 -74.165 1.00 93.38 102 THR A C 1
ATOM 719 O O . THR A 1 102 ? 25.160 13.115 -75.040 1.00 93.38 102 THR A O 1
ATOM 722 N N . VAL A 1 103 ? 25.736 13.232 -72.873 1.00 96.06 103 VAL A N 1
ATOM 723 C CA . VAL A 1 103 ? 24.413 13.636 -72.366 1.00 96.06 103 VAL A CA 1
ATOM 724 C C . VAL A 1 103 ? 24.583 14.763 -71.344 1.00 96.06 103 VAL A C 1
ATOM 726 O O . VAL A 1 103 ? 25.034 14.529 -70.228 1.00 96.06 103 VAL A O 1
ATOM 729 N N . ASP A 1 104 ? 24.254 15.994 -71.732 1.00 96.19 104 ASP A N 1
ATOM 730 C CA . ASP A 1 104 ? 24.627 17.216 -71.010 1.00 96.19 104 ASP A CA 1
ATOM 731 C C . ASP A 1 104 ? 23.404 18.056 -70.592 1.00 96.19 104 ASP A C 1
ATOM 733 O O . ASP A 1 104 ? 22.793 18.754 -71.404 1.00 96.19 104 ASP A O 1
ATOM 737 N N . ALA A 1 105 ? 23.070 18.009 -69.306 1.00 96.62 105 ALA A N 1
ATOM 738 C CA . ALA A 1 105 ? 22.077 18.847 -68.637 1.00 96.62 105 ALA A CA 1
ATOM 739 C C . ALA A 1 105 ? 22.718 19.906 -67.710 1.00 96.62 105 ALA A C 1
ATOM 741 O O . ALA A 1 105 ? 22.045 20.471 -66.844 1.00 96.62 105 ALA A O 1
ATOM 742 N N . SER A 1 106 ? 24.022 20.177 -67.849 1.00 96.81 106 SER A N 1
ATOM 743 C CA . SER A 1 106 ? 24.747 21.067 -66.933 1.00 96.81 106 SER A CA 1
ATOM 744 C C . SER A 1 106 ? 24.274 22.525 -66.982 1.00 96.81 106 SER A C 1
ATOM 746 O O . SER A 1 106 ? 23.781 23.009 -68.004 1.00 96.81 106 SER A O 1
ATOM 748 N N . ASN A 1 107 ? 24.414 23.237 -65.859 1.00 96.12 107 ASN A N 1
ATOM 749 C CA . ASN A 1 107 ? 23.936 24.611 -65.699 1.00 96.12 107 ASN A CA 1
ATOM 750 C C . ASN A 1 107 ? 25.040 25.560 -65.187 1.00 96.12 107 ASN A C 1
ATOM 752 O O . ASN A 1 107 ? 25.282 25.632 -63.982 1.00 96.12 107 ASN A O 1
ATOM 756 N N . PRO A 1 108 ? 25.681 26.353 -66.063 1.00 90.19 108 PRO A N 1
ATOM 757 C CA . PRO A 1 108 ? 26.760 27.259 -65.666 1.00 90.19 108 PRO A CA 1
ATOM 758 C C . PRO A 1 108 ? 26.282 28.511 -64.905 1.00 90.19 108 PRO A C 1
ATOM 760 O O . PRO A 1 108 ? 27.097 29.383 -64.622 1.00 90.19 108 PRO A O 1
ATOM 763 N N . GLN A 1 109 ? 24.984 28.657 -64.606 1.00 90.69 109 GLN A N 1
ATOM 764 C CA . GLN A 1 109 ? 24.406 29.828 -63.921 1.00 90.69 109 GLN A CA 1
ATOM 765 C C . GLN A 1 109 ? 23.411 29.456 -62.798 1.00 90.69 109 GLN A C 1
ATOM 767 O O . GLN A 1 109 ? 22.696 30.320 -62.296 1.00 90.69 109 GLN A O 1
ATOM 772 N N . GLY A 1 110 ? 23.339 28.183 -62.397 1.00 92.62 110 GLY A N 1
ATOM 773 C CA . GLY A 1 110 ? 22.399 27.703 -61.381 1.00 92.62 110 GLY A CA 1
ATOM 774 C C . GLY A 1 110 ? 22.605 26.225 -61.050 1.00 92.62 110 GLY A C 1
ATOM 775 O O . GLY A 1 110 ? 23.677 25.679 -61.301 1.00 92.62 110 GLY A O 1
ATOM 776 N N . THR A 1 111 ? 21.585 25.560 -60.507 1.00 95.38 111 THR A N 1
ATOM 777 C CA . THR A 1 111 ? 21.616 24.110 -60.246 1.00 95.38 111 THR A CA 1
ATOM 778 C C . THR A 1 111 ? 21.534 23.308 -61.549 1.00 95.38 111 THR A C 1
ATOM 780 O O . THR A 1 111 ? 20.809 23.698 -62.467 1.00 95.38 111 THR A O 1
ATOM 783 N N . GLY A 1 112 ? 22.283 22.205 -61.647 1.00 96.56 112 GLY A N 1
ATOM 784 C CA . GLY A 1 112 ? 22.248 21.299 -62.804 1.00 96.56 112 GLY A CA 1
ATOM 785 C C . GLY A 1 112 ? 20.884 20.622 -63.021 1.00 96.56 112 GLY A C 1
ATOM 786 O O . GLY A 1 112 ? 20.079 20.530 -62.096 1.00 96.56 112 GLY A O 1
ATOM 787 N N . GLY A 1 113 ? 20.622 20.167 -64.250 1.00 96.19 113 GLY A N 1
ATOM 788 C CA . GLY A 1 113 ? 19.350 19.548 -64.648 1.00 96.19 113 GLY A CA 1
ATOM 789 C C . GLY A 1 113 ? 19.182 18.073 -64.249 1.00 96.19 113 GLY A C 1
ATOM 790 O O . GLY A 1 113 ? 19.898 17.556 -63.391 1.00 96.19 113 GLY A O 1
ATOM 791 N N . GLU A 1 114 ? 18.237 17.380 -64.891 1.00 96.81 114 GLU A N 1
ATOM 792 C CA . GLU A 1 114 ? 17.916 15.968 -64.621 1.00 96.81 114 GLU A CA 1
ATOM 793 C C . GLU A 1 114 ? 18.166 15.074 -65.848 1.00 96.81 114 GLU A C 1
ATOM 795 O O . GLU A 1 114 ? 17.809 15.428 -66.974 1.00 96.81 114 GLU A O 1
ATOM 800 N N . ILE A 1 115 ? 18.778 13.901 -65.649 1.00 97.12 115 ILE A N 1
ATOM 801 C CA . ILE A 1 115 ? 19.086 12.931 -66.710 1.00 97.12 115 ILE A CA 1
ATOM 802 C C . ILE A 1 115 ? 18.605 11.532 -66.305 1.00 97.12 115 ILE A C 1
ATOM 804 O O . ILE A 1 115 ? 19.187 10.907 -65.424 1.00 97.12 115 ILE A O 1
ATOM 808 N N . ASN A 1 116 ? 17.594 11.004 -66.999 1.00 94.56 116 ASN A N 1
ATOM 809 C CA . ASN A 1 116 ? 17.000 9.690 -66.714 1.00 94.56 116 ASN A CA 1
ATOM 810 C C . ASN A 1 116 ? 17.287 8.683 -67.840 1.00 94.56 116 ASN A C 1
ATOM 812 O O . ASN A 1 116 ? 16.877 8.890 -68.985 1.00 94.56 116 ASN A O 1
ATOM 816 N N . LEU A 1 117 ? 17.981 7.586 -67.530 1.00 95.06 117 LEU A N 1
ATOM 817 C CA . LEU A 1 117 ? 18.475 6.583 -68.482 1.00 95.06 117 LEU A CA 1
ATOM 818 C C . LEU A 1 117 ? 17.913 5.201 -68.110 1.00 95.06 117 LEU A C 1
ATOM 820 O O . LEU A 1 117 ? 18.406 4.545 -67.195 1.00 95.06 117 LEU A O 1
ATOM 824 N N . LEU A 1 118 ? 16.834 4.784 -68.779 1.00 92.44 118 LEU A N 1
ATOM 825 C CA . LEU A 1 118 ? 15.895 3.776 -68.269 1.00 92.44 118 LEU A CA 1
ATOM 826 C C . LEU A 1 118 ? 15.504 2.728 -69.322 1.00 92.44 118 LEU A C 1
ATOM 828 O O . LEU A 1 118 ? 15.319 3.041 -70.501 1.00 92.44 118 LEU A O 1
ATOM 832 N N . GLY A 1 119 ? 15.309 1.492 -68.871 1.00 88.25 119 GLY A N 1
ATOM 833 C CA . GLY A 1 119 ? 14.855 0.343 -69.658 1.00 88.25 119 GLY A CA 1
ATOM 834 C C . GLY A 1 119 ? 15.120 -0.961 -68.903 1.00 88.25 119 GLY A C 1
ATOM 835 O O . GLY A 1 119 ? 15.848 -0.950 -67.914 1.00 88.25 119 GLY A O 1
ATOM 836 N N . ASP A 1 120 ? 14.573 -2.080 -69.377 1.00 85.50 120 ASP A N 1
ATOM 837 C CA . ASP A 1 120 ? 14.792 -3.423 -68.816 1.00 85.50 120 ASP A CA 1
ATOM 838 C C . ASP A 1 120 ? 16.288 -3.797 -68.762 1.00 85.50 120 ASP A C 1
ATOM 840 O O . ASP A 1 120 ? 16.705 -4.608 -67.937 1.00 85.50 120 ASP A O 1
ATOM 844 N N . ARG A 1 121 ? 17.112 -3.213 -69.643 1.00 85.69 121 ARG A N 1
ATOM 845 C CA . ARG A 1 121 ? 18.579 -3.302 -69.599 1.00 85.69 121 ARG A CA 1
ATOM 846 C C . ARG A 1 121 ? 19.185 -1.947 -69.947 1.00 85.69 121 ARG A C 1
ATOM 848 O O . ARG A 1 121 ? 18.810 -1.366 -70.964 1.00 85.69 121 ARG A O 1
ATOM 855 N N . VAL A 1 122 ? 20.144 -1.463 -69.162 1.00 90.69 122 VAL A N 1
ATOM 856 C CA . VAL A 1 122 ? 20.821 -0.176 -69.398 1.00 90.69 122 VAL A CA 1
ATOM 857 C C . VAL A 1 122 ? 22.326 -0.392 -69.552 1.00 90.69 122 VAL A C 1
ATOM 859 O O . VAL A 1 122 ? 22.929 -1.100 -68.754 1.00 90.69 122 VAL A O 1
ATOM 862 N N . GLY A 1 123 ? 22.941 0.198 -70.578 1.00 88.25 123 GLY A N 1
ATOM 863 C CA . GLY A 1 123 ? 24.379 0.125 -70.846 1.00 88.25 123 GLY A CA 1
ATOM 864 C C . GLY A 1 123 ? 24.981 1.505 -71.101 1.00 88.25 123 GLY A C 1
ATOM 865 O O . GLY A 1 123 ? 24.600 2.178 -72.052 1.00 88.25 123 GLY A O 1
ATOM 866 N N . ILE A 1 124 ? 25.928 1.927 -70.276 1.00 93.44 124 ILE A N 1
ATOM 867 C CA . ILE A 1 124 ? 26.642 3.202 -70.377 1.00 93.44 124 ILE A CA 1
ATOM 868 C C . ILE A 1 124 ? 28.094 2.863 -70.746 1.00 93.44 124 ILE A C 1
ATOM 870 O O . ILE A 1 124 ? 28.798 2.271 -69.934 1.00 93.44 124 ILE A O 1
ATOM 874 N N . ILE A 1 125 ? 28.499 3.118 -71.994 1.00 87.56 125 ILE A N 1
ATOM 875 C CA . ILE A 1 125 ? 29.714 2.561 -72.617 1.00 87.56 125 ILE A CA 1
ATOM 876 C C . ILE A 1 125 ? 30.510 3.676 -73.321 1.00 87.56 125 ILE A C 1
ATOM 878 O O . ILE A 1 125 ? 30.113 4.111 -74.395 1.00 87.56 125 ILE A O 1
ATOM 882 N N . ASP A 1 126 ? 31.638 4.115 -72.764 1.00 87.62 126 ASP A N 1
ATOM 883 C CA . ASP A 1 126 ? 32.426 5.284 -73.213 1.00 87.62 126 ASP A CA 1
ATOM 884 C C . ASP A 1 126 ? 31.672 6.636 -73.145 1.00 87.62 126 ASP A C 1
ATOM 886 O O . ASP A 1 126 ? 32.013 7.612 -73.809 1.00 87.62 126 ASP A O 1
ATOM 890 N N . ALA A 1 127 ? 30.617 6.719 -72.328 1.00 91.69 127 ALA A N 1
ATOM 891 C CA . ALA A 1 127 ? 29.718 7.872 -72.307 1.00 91.69 127 ALA A CA 1
ATOM 892 C C . ALA A 1 127 ? 30.199 9.022 -71.405 1.00 91.69 127 ALA A C 1
ATOM 894 O O . ALA A 1 127 ? 30.777 8.805 -70.339 1.00 91.69 127 ALA A O 1
ATOM 895 N N . ASN A 1 128 ? 29.838 10.258 -71.762 1.00 96.44 128 ASN A N 1
ATOM 896 C CA . ASN A 1 128 ? 30.067 11.446 -70.932 1.00 96.44 128 ASN A CA 1
ATOM 897 C C . ASN A 1 128 ? 28.727 12.079 -70.524 1.00 96.44 128 ASN A C 1
ATOM 899 O O . ASN A 1 128 ? 28.096 12.795 -71.303 1.00 96.44 128 ASN A O 1
ATOM 903 N N . ILE A 1 129 ? 28.274 11.783 -69.308 1.00 98.12 129 ILE A N 1
ATOM 904 C CA . ILE A 1 129 ? 27.019 12.278 -68.734 1.00 98.12 129 ILE A CA 1
ATOM 905 C C . ILE A 1 129 ? 27.346 13.437 -67.784 1.00 98.12 129 ILE A C 1
ATOM 907 O O . ILE A 1 129 ? 28.221 13.317 -66.930 1.00 98.12 129 ILE A O 1
ATOM 911 N N . ASN A 1 130 ? 26.664 14.573 -67.916 1.00 97.69 130 ASN A N 1
ATOM 912 C CA . ASN A 1 130 ? 26.977 15.783 -67.158 1.00 97.69 130 ASN A CA 1
ATOM 913 C C . ASN A 1 130 ? 25.715 16.565 -66.773 1.00 97.69 130 ASN A C 1
ATOM 915 O O . ASN A 1 130 ? 25.075 17.172 -67.623 1.00 97.69 130 ASN A O 1
ATOM 919 N N . ALA A 1 131 ? 25.407 16.611 -65.483 1.00 97.88 131 ALA A N 1
ATOM 920 C CA . ALA A 1 131 ? 24.419 17.488 -64.867 1.00 97.88 131 ALA A CA 1
ATOM 921 C C . ALA A 1 131 ? 25.041 18.299 -63.709 1.00 97.88 131 ALA A C 1
ATOM 923 O O . ALA A 1 131 ? 24.383 18.559 -62.704 1.00 97.88 131 ALA A O 1
ATOM 924 N N . SER A 1 132 ? 26.312 18.703 -63.815 1.00 97.88 132 SER A N 1
ATOM 925 C CA . SER A 1 132 ? 26.929 19.638 -62.859 1.00 97.88 132 SER A CA 1
ATOM 926 C C . SER A 1 132 ? 26.301 21.041 -62.932 1.00 97.88 132 SER A C 1
ATOM 928 O O . SER A 1 132 ? 25.758 21.432 -63.970 1.00 97.88 132 SER A O 1
ATOM 930 N N . GLY A 1 133 ? 26.393 21.831 -61.860 1.00 97.06 133 GLY A N 1
ATOM 931 C CA . GLY A 1 133 ? 25.842 23.189 -61.822 1.00 97.06 133 GLY A CA 1
ATOM 932 C C . GLY A 1 133 ? 26.606 24.175 -60.938 1.00 97.06 133 GLY A C 1
ATOM 933 O O . GLY A 1 133 ? 27.249 23.805 -59.959 1.00 97.06 133 GLY A O 1
ATOM 934 N N . GLN A 1 134 ? 26.524 25.459 -61.285 1.00 94.94 134 GLN A N 1
ATOM 935 C CA . GLN A 1 134 ? 27.234 26.554 -60.616 1.00 94.94 134 GLN A CA 1
ATOM 936 C C . GLN A 1 134 ? 26.886 26.688 -59.126 1.00 94.94 134 GLN A C 1
ATOM 938 O O . GLN A 1 134 ? 27.772 26.928 -58.305 1.00 94.94 134 GLN A O 1
ATOM 943 N N . THR A 1 135 ? 25.599 26.521 -58.793 1.00 93.75 135 THR A N 1
ATOM 944 C CA . THR A 1 135 ? 25.041 26.701 -57.437 1.00 93.75 135 THR A CA 1
ATOM 945 C C . THR A 1 135 ? 24.538 25.393 -56.811 1.00 93.75 135 THR A C 1
ATOM 947 O O . THR A 1 135 ? 23.730 25.415 -55.879 1.00 93.75 135 THR A O 1
ATOM 950 N N . GLY A 1 136 ? 24.935 24.247 -57.370 1.00 95.69 136 GLY A N 1
ATOM 951 C CA . GLY A 1 136 ? 24.511 22.917 -56.937 1.00 95.69 136 GLY A CA 1
ATOM 952 C C . GLY A 1 136 ? 24.477 21.910 -58.087 1.00 95.69 136 GLY A C 1
ATOM 953 O O . GLY A 1 136 ? 24.156 22.265 -59.222 1.00 95.69 136 GLY A O 1
ATOM 954 N N . GLY A 1 137 ? 24.771 20.645 -57.801 1.00 96.56 137 GLY A N 1
ATOM 955 C CA . GLY A 1 137 ? 24.664 19.574 -58.793 1.00 96.56 137 GLY A CA 1
ATOM 956 C C . GLY A 1 137 ? 23.218 19.148 -59.075 1.00 96.56 137 GLY A C 1
ATOM 957 O O . GLY A 1 137 ? 22.339 19.286 -58.225 1.00 96.56 137 GLY A O 1
ATOM 958 N N . GLY A 1 138 ? 22.980 18.623 -60.278 1.00 97.12 138 GLY A N 1
ATOM 959 C CA . GLY A 1 138 ? 21.695 18.085 -60.731 1.00 97.12 138 GLY A CA 1
ATOM 960 C C . GLY A 1 138 ? 21.439 16.631 -60.318 1.00 97.12 138 GLY A C 1
ATOM 961 O O . GLY A 1 138 ? 22.023 16.131 -59.356 1.00 97.12 138 GLY A O 1
ATOM 962 N N . THR A 1 139 ? 20.562 15.931 -61.044 1.00 97.56 139 THR A N 1
ATOM 963 C CA . THR A 1 139 ? 20.247 14.504 -60.818 1.00 97.56 139 THR A CA 1
ATOM 964 C C . THR A 1 139 ? 20.532 13.652 -62.061 1.00 97.56 139 THR A C 1
ATOM 966 O O . THR A 1 139 ? 20.207 14.043 -63.178 1.00 97.56 139 THR A O 1
ATOM 969 N N . VAL A 1 140 ? 21.091 12.456 -61.868 1.00 97.81 140 VAL A N 1
ATOM 970 C CA . VAL A 1 140 ? 21.254 11.416 -62.893 1.00 97.81 140 VAL A CA 1
ATOM 971 C C . VAL A 1 140 ? 20.717 10.089 -62.347 1.00 97.81 140 VAL A C 1
ATOM 973 O O . VAL A 1 140 ? 21.222 9.601 -61.339 1.00 97.81 140 VAL A O 1
ATOM 976 N N . LEU A 1 141 ? 19.724 9.487 -63.004 1.00 96.50 141 LEU A N 1
ATOM 977 C CA . LEU A 1 141 ? 19.165 8.174 -62.651 1.00 96.50 141 LEU A CA 1
ATOM 978 C C . LEU A 1 141 ? 19.418 7.172 -63.784 1.00 96.50 141 LEU A C 1
ATOM 980 O O . LEU A 1 141 ? 19.096 7.440 -64.943 1.00 96.50 141 LEU A O 1
ATOM 984 N N . ILE A 1 142 ? 20.000 6.018 -63.458 1.00 95.62 142 ILE A N 1
ATOM 985 C CA . ILE A 1 142 ? 20.453 5.000 -64.412 1.00 95.62 142 ILE A CA 1
ATOM 986 C C . ILE A 1 142 ? 19.901 3.641 -63.977 1.00 95.62 142 ILE A C 1
ATOM 988 O O . ILE A 1 142 ? 20.286 3.098 -62.945 1.00 95.62 142 ILE A O 1
ATOM 992 N N . GLY A 1 143 ? 18.966 3.097 -64.753 1.00 91.31 143 GLY A N 1
ATOM 993 C CA . GLY A 1 143 ? 18.318 1.809 -64.479 1.00 91.31 143 GLY A CA 1
ATOM 994 C C . GLY A 1 143 ? 17.322 1.783 -63.311 1.00 91.31 143 GLY A C 1
ATOM 995 O O . GLY A 1 143 ? 16.536 0.844 -63.232 1.00 91.31 143 GLY A O 1
ATOM 996 N N . GLY A 1 144 ? 17.278 2.798 -62.445 1.00 89.81 144 GLY A N 1
ATOM 997 C CA . GLY A 1 144 ? 16.275 2.907 -61.383 1.00 89.81 144 GLY A CA 1
ATOM 998 C C . GLY A 1 144 ? 16.408 4.172 -60.532 1.00 89.81 144 GLY A C 1
ATOM 999 O O . GLY A 1 144 ? 17.277 5.010 -60.771 1.00 89.81 144 GLY A O 1
ATOM 1000 N N . ASP A 1 145 ? 15.518 4.290 -59.547 1.00 88.94 145 ASP A N 1
ATOM 1001 C CA . ASP A 1 145 ? 15.520 5.314 -58.490 1.00 88.94 145 ASP A CA 1
ATOM 1002 C C . ASP A 1 145 ? 16.074 4.719 -57.173 1.00 88.94 145 ASP A C 1
ATOM 1004 O O . ASP A 1 145 ? 16.391 3.529 -57.107 1.00 88.94 145 ASP A O 1
ATOM 1008 N N . TYR A 1 146 ? 16.189 5.540 -56.128 1.00 85.25 146 TYR A N 1
ATOM 1009 C CA . TYR A 1 146 ? 16.793 5.219 -54.827 1.00 85.25 146 TYR A CA 1
ATOM 1010 C C . TYR A 1 146 ? 16.350 3.872 -54.230 1.00 85.25 146 TYR A C 1
ATOM 1012 O O . TYR A 1 146 ? 15.150 3.625 -54.072 1.00 85.25 146 TYR A O 1
ATOM 1020 N N . LYS A 1 147 ? 17.319 3.002 -53.900 1.00 78.50 147 LYS A N 1
ATOM 1021 C CA . LYS A 1 147 ? 17.126 1.607 -53.446 1.00 78.50 147 LYS A CA 1
ATOM 1022 C C . LYS A 1 147 ? 16.124 0.791 -54.288 1.00 78.50 147 LYS A C 1
ATOM 1024 O O . LYS A 1 147 ? 15.461 -0.114 -53.781 1.00 78.50 147 LYS A O 1
ATOM 1029 N N . GLY A 1 148 ? 15.959 1.120 -55.572 1.00 76.25 148 GLY A N 1
ATOM 1030 C CA . GLY A 1 148 ? 14.977 0.484 -56.455 1.00 76.25 148 GLY A CA 1
ATOM 1031 C C . GLY A 1 148 ? 13.525 0.749 -56.058 1.00 76.25 148 GLY A C 1
ATOM 1032 O O . GLY A 1 148 ? 12.646 -0.059 -56.363 1.00 76.25 148 GLY A O 1
ATOM 1033 N N . GLN A 1 149 ? 13.250 1.838 -55.345 1.00 75.88 149 GLN A N 1
ATOM 1034 C CA . GLN A 1 149 ? 11.904 2.232 -54.932 1.00 75.88 149 GLN A CA 1
ATOM 1035 C C . GLN A 1 149 ? 11.283 3.202 -55.961 1.00 75.88 149 GLN A C 1
ATOM 1037 O O . GLN A 1 149 ? 11.694 3.249 -57.120 1.00 75.88 149 GLN A O 1
ATOM 1042 N N . GLY A 1 150 ? 10.252 3.954 -55.566 1.00 74.88 150 GLY A N 1
ATOM 1043 C CA . GLY A 1 150 ? 9.624 4.963 -56.425 1.00 74.88 150 GLY A CA 1
ATOM 1044 C C . GLY A 1 150 ? 8.669 4.396 -57.485 1.00 74.88 150 GLY A C 1
ATOM 1045 O O . GLY A 1 150 ? 8.065 3.339 -57.313 1.00 74.88 150 GLY A O 1
ATOM 1046 N N . THR A 1 151 ? 8.475 5.157 -58.567 1.00 76.44 151 THR A N 1
ATOM 1047 C CA . THR A 1 151 ? 7.548 4.830 -59.681 1.00 76.44 151 THR A CA 1
ATOM 1048 C C . THR A 1 151 ? 8.245 4.723 -61.041 1.00 76.44 151 THR A C 1
ATOM 1050 O O . THR A 1 151 ? 7.596 4.525 -62.068 1.00 76.44 151 THR A O 1
ATOM 1053 N N . ILE A 1 152 ? 9.571 4.854 -61.050 1.00 82.38 152 ILE A N 1
ATOM 1054 C CA . ILE A 1 152 ? 10.407 4.836 -62.248 1.00 82.38 152 ILE A CA 1
ATOM 1055 C C . ILE A 1 152 ? 10.663 3.371 -62.669 1.00 82.38 152 ILE A C 1
ATOM 1057 O O . ILE A 1 152 ? 10.906 2.534 -61.798 1.00 82.38 152 ILE A O 1
ATOM 1061 N N . PRO A 1 153 ? 10.605 3.026 -63.975 1.00 83.94 153 PRO A N 1
ATOM 1062 C CA . PRO A 1 153 ? 10.923 1.682 -64.459 1.00 83.94 153 PRO A CA 1
ATOM 1063 C C . PRO A 1 153 ? 12.300 1.191 -64.003 1.00 83.94 153 PRO A C 1
ATOM 1065 O O . PRO A 1 153 ? 13.276 1.939 -64.055 1.00 83.94 153 PRO A O 1
ATOM 1068 N N . ARG A 1 154 ? 12.364 -0.081 -63.597 1.00 88.00 154 ARG A N 1
ATOM 1069 C CA . ARG A 1 154 ? 13.558 -0.717 -63.032 1.00 88.00 154 ARG A CA 1
ATOM 1070 C C . ARG A 1 154 ? 14.193 -1.685 -64.027 1.00 88.00 154 ARG A C 1
ATOM 1072 O O . ARG A 1 154 ? 13.503 -2.547 -64.565 1.00 88.00 154 ARG A O 1
ATOM 1079 N N . ALA A 1 155 ? 15.495 -1.554 -64.248 1.00 89.31 155 ALA A N 1
ATOM 1080 C CA . ALA A 1 155 ? 16.275 -2.455 -65.084 1.00 89.31 155 ALA A CA 1
ATOM 1081 C C . ALA A 1 155 ? 16.449 -3.822 -64.414 1.00 89.31 155 ALA A C 1
ATOM 1083 O O . ALA A 1 155 ? 16.646 -3.906 -63.205 1.00 89.31 155 ALA A O 1
ATOM 1084 N N . GLU A 1 156 ? 16.475 -4.900 -65.197 1.00 86.44 156 GLU A N 1
ATOM 1085 C CA . GLU A 1 156 ? 17.027 -6.176 -64.741 1.00 86.44 156 GLU A CA 1
ATOM 1086 C C . GLU A 1 156 ? 18.553 -6.107 -64.619 1.00 86.44 156 GLU A C 1
ATOM 1088 O O . GLU A 1 156 ? 19.126 -6.685 -63.696 1.00 86.44 156 GLU A O 1
ATOM 1093 N N . VAL A 1 157 ? 19.211 -5.409 -65.553 1.00 82.38 157 VAL A N 1
ATOM 1094 C CA . VAL A 1 157 ? 20.674 -5.297 -65.628 1.00 82.38 157 VAL A CA 1
ATOM 1095 C C . VAL A 1 157 ? 21.091 -3.875 -66.001 1.00 82.38 157 VAL A C 1
ATOM 1097 O O . VAL A 1 157 ? 20.658 -3.356 -67.031 1.00 82.38 157 VAL A O 1
ATOM 1100 N N . THR A 1 158 ? 21.994 -3.288 -65.217 1.00 88.75 158 THR A N 1
ATOM 1101 C CA . THR A 1 158 ? 22.609 -1.979 -65.482 1.00 88.75 158 THR A CA 1
ATOM 1102 C C . THR A 1 158 ? 24.118 -2.149 -65.597 1.00 88.75 158 THR A C 1
ATOM 1104 O O . THR A 1 158 ? 24.760 -2.628 -64.671 1.00 88.75 158 THR A O 1
ATOM 1107 N N . VAL A 1 159 ? 24.710 -1.756 -66.722 1.00 87.06 159 VAL A N 1
ATOM 1108 C CA . VAL A 1 159 ? 26.157 -1.803 -66.967 1.00 87.06 159 VAL A CA 1
ATOM 1109 C C . VAL A 1 159 ? 26.670 -0.385 -67.181 1.00 87.06 159 VAL A C 1
ATOM 1111 O O . VAL A 1 159 ? 26.115 0.351 -67.992 1.00 87.06 159 VAL A O 1
ATOM 1114 N N . ILE A 1 160 ? 27.748 -0.014 -66.498 1.00 90.19 160 ILE A N 1
ATOM 1115 C CA . ILE A 1 160 ? 28.518 1.207 -66.745 1.00 90.19 160 ILE A CA 1
ATOM 1116 C C . ILE A 1 160 ? 29.971 0.782 -66.946 1.00 90.19 160 ILE A C 1
ATOM 1118 O O . ILE A 1 160 ? 30.544 0.139 -66.072 1.00 90.19 160 ILE A O 1
ATOM 1122 N N . ASP A 1 161 ? 30.563 1.077 -68.097 1.00 84.56 161 ASP A N 1
ATOM 1123 C CA . ASP A 1 161 ? 31.924 0.656 -68.431 1.00 84.56 161 ASP A CA 1
ATOM 1124 C C . ASP A 1 161 ? 32.998 1.575 -67.817 1.00 84.56 161 ASP A C 1
ATOM 1126 O O . ASP A 1 161 ? 32.706 2.661 -67.321 1.00 84.56 161 ASP A O 1
ATOM 1130 N N . LYS A 1 162 ? 34.264 1.150 -67.896 1.00 82.00 162 LYS A N 1
ATOM 1131 C CA . LYS A 1 162 ? 35.404 1.862 -67.300 1.00 82.00 162 LYS A CA 1
ATOM 1132 C C . LYS A 1 162 ? 35.831 3.160 -67.990 1.00 82.00 162 LYS A C 1
ATOM 1134 O O . LYS A 1 162 ? 36.624 3.903 -67.416 1.00 82.00 162 LYS A O 1
ATOM 1139 N N . ASN A 1 163 ? 35.377 3.417 -69.215 1.00 85.94 163 ASN A N 1
ATOM 1140 C CA . ASN A 1 163 ? 35.668 4.671 -69.909 1.00 85.94 163 ASN A CA 1
ATOM 1141 C C . ASN A 1 163 ? 34.617 5.749 -69.579 1.00 85.94 163 ASN A C 1
ATOM 1143 O O . ASN A 1 163 ? 34.923 6.942 -69.577 1.00 85.94 163 ASN A O 1
ATOM 1147 N N . SER A 1 164 ? 33.393 5.334 -69.239 1.00 92.25 164 SER A N 1
ATOM 1148 C CA . SER A 1 164 ? 32.286 6.238 -68.931 1.00 92.25 164 SER A CA 1
ATOM 1149 C C . SER A 1 164 ? 32.554 7.160 -67.736 1.00 92.25 164 SER A C 1
ATOM 1151 O O . SER A 1 164 ? 33.158 6.779 -66.728 1.00 92.25 164 SER A O 1
ATOM 1153 N N . THR A 1 165 ? 32.044 8.390 -67.830 1.00 97.31 165 THR A N 1
ATOM 1154 C CA . THR A 1 165 ? 32.069 9.398 -66.762 1.00 97.31 165 THR A CA 1
ATOM 1155 C C . THR A 1 165 ? 30.700 10.050 -66.590 1.00 97.31 165 THR A C 1
ATOM 1157 O O . THR A 1 165 ? 30.093 10.498 -67.560 1.00 97.31 165 THR A O 1
ATOM 1160 N N . ILE A 1 166 ? 30.249 10.162 -65.345 1.00 98.25 166 ILE A N 1
ATOM 1161 C CA . ILE A 1 166 ? 29.026 10.839 -64.919 1.00 98.25 166 ILE A CA 1
ATOM 1162 C C . ILE A 1 166 ? 29.419 11.987 -63.984 1.00 98.25 166 ILE A C 1
ATOM 1164 O O . ILE A 1 166 ? 30.188 11.783 -63.050 1.00 98.25 166 ILE A O 1
ATOM 1168 N N . ARG A 1 167 ? 28.902 13.198 -64.209 1.00 98.00 167 ARG A N 1
ATOM 1169 C CA . ARG A 1 167 ? 29.135 14.360 -63.337 1.00 98.00 167 ARG A CA 1
ATOM 1170 C C . ARG A 1 167 ? 27.829 14.966 -62.848 1.00 98.00 167 ARG A C 1
ATOM 1172 O O . ARG A 1 167 ? 26.924 15.203 -63.642 1.00 98.00 167 ARG A O 1
ATOM 1179 N N . VAL A 1 168 ? 27.772 15.248 -61.555 1.00 97.94 168 VAL A N 1
ATOM 1180 C CA . VAL A 1 168 ? 26.729 15.992 -60.840 1.00 97.94 168 VAL A CA 1
ATOM 1181 C C . VAL A 1 168 ? 27.387 16.920 -59.808 1.00 97.94 168 VAL A C 1
ATOM 1183 O O . VAL A 1 168 ? 26.921 17.061 -58.685 1.00 97.94 168 VAL A O 1
ATOM 1186 N N . ASP A 1 169 ? 28.516 17.535 -60.160 1.00 97.56 169 ASP A N 1
ATOM 1187 C CA . ASP A 1 169 ? 29.255 18.436 -59.267 1.00 97.56 169 ASP A CA 1
ATOM 1188 C C . ASP A 1 169 ? 28.493 19.746 -59.012 1.00 97.56 169 ASP A C 1
ATOM 1190 O O . ASP A 1 169 ? 27.846 20.290 -59.912 1.00 97.56 169 ASP A O 1
ATOM 1194 N N . ALA A 1 170 ? 28.648 20.312 -57.817 1.00 96.94 170 ALA A N 1
ATOM 1195 C CA . ALA A 1 170 ? 28.545 21.755 -57.633 1.00 96.94 170 ALA A CA 1
ATOM 1196 C C . ALA A 1 170 ? 29.892 22.400 -57.989 1.00 96.94 170 ALA A C 1
ATOM 1198 O O . ALA A 1 170 ? 30.936 21.881 -57.604 1.00 96.94 170 ALA A O 1
ATOM 1199 N N . ILE A 1 171 ? 29.880 23.511 -58.730 1.00 94.69 171 ILE A N 1
ATOM 1200 C CA . ILE A 1 171 ? 31.115 24.151 -59.215 1.00 94.69 171 ILE A CA 1
ATOM 1201 C C . ILE A 1 171 ? 31.627 25.176 -58.194 1.00 94.69 171 ILE A C 1
ATOM 1203 O O . ILE A 1 171 ? 32.615 24.922 -57.517 1.00 94.69 171 ILE A O 1
ATOM 1207 N N . GLU A 1 172 ? 30.953 26.318 -58.023 1.00 93.94 172 GLU A N 1
ATOM 1208 C CA . GLU A 1 172 ? 31.444 27.379 -57.128 1.00 93.94 172 GLU A CA 1
ATOM 1209 C C . GLU A 1 172 ? 30.886 27.279 -55.709 1.00 93.94 172 GLU A C 1
ATOM 1211 O O . GLU A 1 172 ? 31.624 27.492 -54.747 1.00 93.94 172 GLU A O 1
ATOM 1216 N N . ASN A 1 173 ? 29.583 27.026 -55.572 1.00 90.94 173 ASN A N 1
ATOM 1217 C CA . ASN A 1 173 ? 28.867 27.056 -54.298 1.00 90.94 173 ASN A CA 1
ATOM 1218 C C . ASN A 1 173 ? 27.727 26.030 -54.289 1.00 90.94 173 ASN A C 1
ATOM 1220 O O . ASN A 1 173 ? 27.141 25.728 -55.325 1.00 90.94 173 ASN A O 1
ATOM 1224 N N . GLY A 1 174 ? 27.346 25.562 -53.104 1.00 92.31 174 GLY A N 1
ATOM 1225 C CA . GLY A 1 174 ? 26.217 24.655 -52.918 1.00 92.31 174 GLY A CA 1
ATOM 1226 C C . GLY A 1 174 ? 26.605 23.176 -52.929 1.00 92.31 174 GLY A C 1
ATOM 1227 O O . GLY A 1 174 ? 27.775 22.800 -53.011 1.00 92.31 174 GLY A O 1
ATOM 1228 N N . ARG A 1 175 ? 25.592 22.321 -52.759 1.00 94.56 175 ARG A N 1
ATOM 1229 C CA . ARG A 1 175 ? 25.788 20.880 -52.575 1.00 94.56 175 ARG A CA 1
ATOM 1230 C C . ARG A 1 175 ? 26.000 20.169 -53.911 1.00 94.56 175 ARG A C 1
ATOM 1232 O O . ARG A 1 175 ? 25.288 20.459 -54.874 1.00 94.56 175 ARG A O 1
ATOM 1239 N N . GLY A 1 176 ? 26.898 19.186 -53.931 1.00 95.88 176 GLY A N 1
ATOM 1240 C CA . GLY A 1 176 ? 26.933 18.182 -54.993 1.00 95.88 176 GLY A CA 1
ATOM 1241 C C . GLY A 1 176 ? 25.563 17.526 -55.208 1.00 95.88 176 GLY A C 1
ATOM 1242 O O . GLY A 1 176 ? 24.723 17.470 -54.306 1.00 95.88 176 GLY A O 1
ATOM 1243 N N . GLY A 1 177 ? 25.326 17.071 -56.431 1.00 95.94 177 GLY A N 1
ATOM 1244 C CA . GLY A 1 177 ? 24.051 16.532 -56.888 1.00 95.94 177 GLY A CA 1
ATOM 1245 C C . GLY A 1 177 ? 23.845 15.062 -56.534 1.00 95.94 177 GLY A C 1
ATOM 1246 O O . GLY A 1 177 ? 24.431 14.535 -55.588 1.00 95.94 177 GLY A O 1
ATOM 1247 N N . ARG A 1 178 ? 22.987 14.392 -57.305 1.00 96.88 178 ARG A N 1
ATOM 1248 C CA . ARG A 1 178 ? 22.565 13.009 -57.068 1.00 96.88 178 ARG A CA 1
ATOM 1249 C C . ARG A 1 178 ? 22.823 12.125 -58.284 1.00 96.88 178 ARG A C 1
ATOM 1251 O O . ARG A 1 178 ? 22.320 12.432 -59.358 1.00 96.88 178 ARG A O 1
ATOM 1258 N N . ALA A 1 179 ? 23.527 11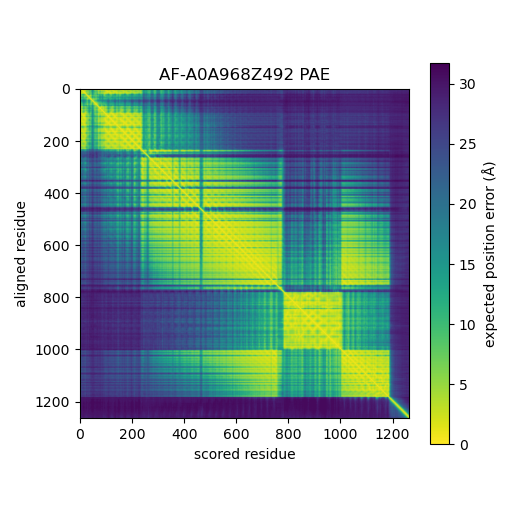.009 -58.119 1.00 96.38 179 ALA A N 1
ATOM 1259 C CA . ALA A 1 179 ? 23.682 9.995 -59.165 1.00 96.38 179 ALA A CA 1
ATOM 1260 C C . ALA A 1 179 ? 23.270 8.611 -58.643 1.00 96.38 179 ALA A C 1
ATOM 1262 O O . ALA A 1 179 ? 23.709 8.209 -57.572 1.00 96.38 179 ALA A O 1
ATOM 1263 N N . ILE A 1 180 ? 22.427 7.882 -59.372 1.00 94.38 180 ILE A N 1
ATOM 1264 C CA . ILE A 1 180 ? 21.947 6.550 -58.972 1.00 94.38 180 ILE A CA 1
ATOM 1265 C C . ILE A 1 180 ? 22.133 5.579 -60.136 1.00 94.38 180 ILE A C 1
ATOM 1267 O O . ILE A 1 180 ? 21.697 5.866 -61.250 1.00 94.38 180 ILE A O 1
ATOM 1271 N N . ALA A 1 181 ? 22.762 4.434 -59.875 1.00 91.81 181 ALA A N 1
ATOM 1272 C CA . ALA A 1 181 ? 22.882 3.311 -60.798 1.00 91.81 181 ALA A CA 1
ATOM 1273 C C . ALA A 1 181 ? 22.323 2.042 -60.135 1.00 91.81 181 ALA A C 1
ATOM 1275 O O . ALA A 1 181 ? 22.912 1.528 -59.184 1.00 91.81 181 ALA A O 1
ATOM 1276 N N . TRP A 1 182 ? 21.176 1.555 -60.623 1.00 90.19 182 TRP A N 1
ATOM 1277 C CA . TRP A 1 182 ? 20.400 0.496 -59.966 1.00 90.19 182 TRP A CA 1
ATOM 1278 C C . TRP A 1 182 ? 19.920 -0.602 -60.931 1.00 90.19 182 TRP A C 1
ATOM 1280 O O . TRP A 1 182 ? 19.675 -0.327 -62.110 1.00 90.19 182 TRP A O 1
ATOM 1290 N N . ALA A 1 183 ? 19.762 -1.838 -60.439 1.00 85.94 183 ALA A N 1
ATOM 1291 C CA . ALA A 1 183 ? 19.154 -2.961 -61.167 1.00 85.94 183 ALA A CA 1
ATOM 1292 C C . ALA A 1 183 ? 18.573 -4.053 -60.237 1.00 85.94 183 ALA A C 1
ATOM 1294 O O . ALA A 1 183 ? 19.113 -4.324 -59.164 1.00 85.94 183 ALA A O 1
ATOM 1295 N N . GLU A 1 184 ? 17.516 -4.740 -60.693 1.00 83.38 184 GLU A N 1
ATOM 1296 C CA . GLU A 1 184 ? 16.862 -5.864 -59.998 1.00 83.38 184 GLU A CA 1
ATOM 1297 C C . GLU A 1 184 ? 17.780 -7.073 -59.830 1.00 83.38 184 GLU A C 1
ATOM 1299 O O . GLU A 1 184 ? 17.691 -7.739 -58.803 1.00 83.38 184 GLU A O 1
ATOM 1304 N N . LYS A 1 185 ? 18.608 -7.372 -60.844 1.00 80.94 185 LYS A N 1
ATOM 1305 C CA . LYS A 1 185 ? 19.525 -8.517 -60.844 1.00 80.94 185 LYS A CA 1
ATOM 1306 C C . LYS A 1 185 ? 20.957 -8.031 -60.701 1.00 80.94 185 LYS A C 1
ATOM 1308 O O . LYS A 1 185 ? 21.512 -8.105 -59.614 1.00 80.94 185 LYS A O 1
ATOM 1313 N N . THR A 1 186 ? 21.541 -7.483 -61.768 1.00 79.19 186 THR A N 1
ATOM 1314 C CA . THR A 1 186 ? 22.978 -7.170 -61.807 1.00 79.19 186 THR A CA 1
ATOM 1315 C C . THR A 1 186 ? 23.241 -5.713 -62.160 1.00 79.19 186 THR A C 1
ATOM 1317 O O . THR A 1 186 ? 22.995 -5.295 -63.292 1.00 79.19 186 THR A O 1
ATOM 1320 N N . THR A 1 187 ? 23.843 -4.967 -61.235 1.00 82.44 187 THR A N 1
ATOM 1321 C CA . THR A 1 187 ? 24.533 -3.711 -61.569 1.00 82.44 187 THR A CA 1
ATOM 1322 C C . THR A 1 187 ? 26.017 -4.010 -61.738 1.00 82.44 187 THR A C 1
ATOM 1324 O O . THR A 1 187 ? 26.638 -4.574 -60.845 1.00 82.44 187 THR A O 1
ATOM 1327 N N . ALA A 1 188 ? 26.602 -3.664 -62.881 1.00 80.12 188 ALA A N 1
ATOM 1328 C CA . ALA A 1 188 ? 28.021 -3.830 -63.175 1.00 80.12 188 ALA A CA 1
ATOM 1329 C C . ALA A 1 188 ? 28.637 -2.461 -63.480 1.00 80.12 188 ALA A C 1
ATOM 1331 O O . ALA A 1 188 ? 28.499 -1.945 -64.587 1.00 80.12 188 ALA A O 1
ATOM 1332 N N . PHE A 1 189 ? 29.285 -1.856 -62.487 1.00 82.88 189 PHE A N 1
ATOM 1333 C CA . PHE A 1 189 ? 29.800 -0.492 -62.553 1.00 82.88 189 PHE A CA 1
ATOM 1334 C C . PHE A 1 189 ? 31.328 -0.479 -62.593 1.00 82.88 189 PHE A C 1
ATOM 1336 O O . PHE A 1 189 ? 31.974 -0.849 -61.621 1.00 82.88 189 PHE A O 1
ATOM 1343 N N . GLY A 1 190 ? 31.906 -0.010 -63.694 1.00 75.50 190 GLY A N 1
ATOM 1344 C CA . GLY A 1 190 ? 33.340 0.233 -63.860 1.00 75.50 190 GLY A CA 1
ATOM 1345 C C . GLY A 1 190 ? 33.718 1.701 -64.068 1.00 75.50 190 GLY A C 1
ATOM 1346 O O . GLY A 1 190 ? 34.906 1.997 -64.090 1.00 75.50 190 GLY A O 1
ATOM 1347 N N . GLY A 1 191 ? 32.744 2.597 -64.256 1.00 82.75 191 GLY A N 1
ATOM 1348 C CA . GLY A 1 191 ? 32.976 3.982 -64.681 1.00 82.75 191 GLY A CA 1
ATOM 1349 C C . GLY A 1 191 ? 33.358 4.947 -63.563 1.00 82.75 191 GLY A C 1
ATOM 1350 O O . GLY A 1 191 ? 33.725 4.550 -62.461 1.00 82.75 191 GLY A O 1
ATOM 1351 N N . ASN A 1 192 ? 33.245 6.241 -63.856 1.00 87.75 192 ASN A N 1
ATOM 1352 C CA . ASN A 1 192 ? 33.576 7.328 -62.936 1.00 87.75 192 ASN A CA 1
ATOM 1353 C C . ASN A 1 192 ? 32.311 8.134 -62.613 1.00 87.75 192 ASN A C 1
ATOM 1355 O O . ASN A 1 192 ? 31.633 8.571 -63.540 1.00 87.75 192 ASN A O 1
ATOM 1359 N N . ILE A 1 193 ? 31.999 8.381 -61.339 1.00 94.56 193 ILE A N 1
ATOM 1360 C CA . ILE A 1 193 ? 30.962 9.347 -60.929 1.00 94.56 193 ILE A CA 1
ATOM 1361 C C . ILE A 1 193 ? 31.626 10.469 -60.125 1.00 94.56 193 ILE A C 1
ATOM 1363 O O . ILE A 1 193 ? 32.383 10.194 -59.203 1.00 94.56 193 ILE A O 1
ATOM 1367 N N . LEU A 1 194 ? 31.329 11.729 -60.442 1.00 95.81 194 LEU A N 1
ATOM 1368 C CA . LEU A 1 194 ? 31.766 12.892 -59.667 1.00 95.81 194 LEU A CA 1
ATOM 1369 C C . LEU A 1 194 ? 30.541 13.666 -59.175 1.00 95.81 194 LEU A C 1
ATOM 1371 O O . LEU A 1 194 ? 29.662 14.004 -59.967 1.00 95.81 194 LEU A O 1
ATOM 1375 N N . ALA A 1 195 ? 30.464 13.910 -57.871 1.00 95.06 195 ALA A N 1
ATOM 1376 C CA . ALA A 1 195 ? 29.329 14.521 -57.184 1.00 95.06 195 ALA A CA 1
ATOM 1377 C C . ALA A 1 195 ? 29.807 15.491 -56.091 1.00 95.06 195 ALA A C 1
ATOM 1379 O O . ALA A 1 195 ? 29.335 15.453 -54.951 1.00 95.06 195 ALA A O 1
ATOM 1380 N N . ARG A 1 196 ? 30.794 16.328 -56.414 1.00 95.50 196 ARG A N 1
ATOM 1381 C CA . ARG A 1 196 ? 31.522 17.130 -55.424 1.00 95.50 196 ARG A CA 1
ATOM 1382 C C . ARG A 1 196 ? 30.751 18.355 -54.939 1.00 95.50 196 ARG A C 1
ATOM 1384 O O . ARG A 1 196 ? 29.879 18.872 -55.640 1.00 95.50 196 ARG A O 1
ATOM 1391 N N . GLY A 1 197 ? 31.078 18.813 -53.731 1.00 92.94 197 GLY A N 1
ATOM 1392 C CA . GLY A 1 197 ? 30.635 20.105 -53.193 1.00 92.94 197 GLY A CA 1
ATOM 1393 C C . GLY A 1 197 ? 31.395 21.280 -53.820 1.00 92.94 197 GLY A C 1
ATOM 1394 O O . GLY A 1 197 ? 32.538 21.112 -54.242 1.00 92.94 197 GLY A O 1
ATOM 1395 N N . GLY A 1 198 ? 30.763 22.458 -53.877 1.00 93.94 198 GLY A N 1
ATOM 1396 C CA . GLY A 1 198 ? 31.321 23.631 -54.561 1.00 93.94 198 GLY A CA 1
ATOM 1397 C C . GLY A 1 198 ? 32.616 24.155 -53.933 1.00 93.94 198 GLY A C 1
ATOM 1398 O O . GLY A 1 198 ? 32.780 24.126 -52.712 1.00 93.94 198 GLY A O 1
ATOM 1399 N N . GLU A 1 199 ? 33.520 24.678 -54.769 1.00 92.00 199 GLU A N 1
ATOM 1400 C CA . GLU A 1 199 ? 34.876 25.103 -54.380 1.00 92.00 199 GLU A CA 1
ATOM 1401 C C . GLU A 1 199 ? 34.902 26.069 -53.183 1.00 92.00 199 GLU A C 1
ATOM 1403 O O . GLU A 1 199 ? 35.774 25.954 -52.322 1.00 92.00 199 GLU A O 1
ATOM 1408 N N . ASN A 1 200 ? 33.945 26.998 -53.087 1.00 91.44 200 ASN A N 1
ATOM 1409 C CA . ASN A 1 200 ? 33.897 28.007 -52.022 1.00 91.44 200 ASN A CA 1
ATOM 1410 C C . ASN A 1 200 ? 33.043 27.574 -50.823 1.00 91.44 200 ASN A C 1
ATOM 1412 O O . ASN A 1 200 ? 33.322 27.983 -49.696 1.00 91.44 200 ASN A O 1
ATOM 1416 N N . SER A 1 201 ? 31.980 26.797 -51.050 1.00 89.25 201 SER A N 1
ATOM 1417 C CA . SER A 1 201 ? 31.093 26.321 -49.986 1.00 89.25 201 SER A CA 1
ATOM 1418 C C . SER A 1 201 ? 30.190 25.177 -50.441 1.00 89.25 201 SER A C 1
ATOM 1420 O O . SER A 1 201 ? 29.669 25.189 -51.557 1.00 89.25 201 SER A O 1
ATOM 1422 N N . GLY A 1 202 ? 29.905 24.250 -49.524 1.00 88.06 202 GLY A N 1
ATOM 1423 C CA . GLY A 1 202 ? 28.844 23.252 -49.673 1.00 88.06 202 GLY A CA 1
ATOM 1424 C C . GLY A 1 202 ? 29.331 21.811 -49.563 1.00 88.06 202 GLY A C 1
ATOM 1425 O O . GLY A 1 202 ? 30.494 21.501 -49.798 1.00 88.06 202 GLY A O 1
ATOM 1426 N N . ASN A 1 203 ? 28.420 20.922 -49.169 1.00 89.94 203 ASN A N 1
ATOM 1427 C CA . ASN A 1 203 ? 28.731 19.512 -48.935 1.00 89.94 203 ASN A CA 1
ATOM 1428 C C . ASN A 1 203 ? 28.790 18.714 -50.248 1.00 89.94 203 ASN A C 1
ATOM 1430 O O . ASN A 1 203 ? 28.208 19.110 -51.261 1.00 89.94 203 ASN A O 1
ATOM 1434 N N . GLY A 1 204 ? 29.413 17.540 -50.211 1.00 90.12 204 GLY A N 1
ATOM 1435 C CA . GLY A 1 204 ? 29.346 16.585 -51.311 1.00 90.12 204 GLY A CA 1
ATOM 1436 C C . GLY A 1 204 ? 27.928 16.044 -51.517 1.00 90.12 204 GLY A C 1
ATOM 1437 O O . GLY A 1 204 ? 27.039 16.178 -50.665 1.00 90.12 204 GLY A O 1
ATOM 1438 N N . GLY A 1 205 ? 27.704 15.454 -52.683 1.00 90.12 205 GLY A N 1
ATOM 1439 C CA . GLY A 1 205 ? 26.399 14.993 -53.137 1.00 90.12 205 GLY A CA 1
ATOM 1440 C C . GLY A 1 205 ? 25.927 13.684 -52.514 1.00 90.12 205 GLY A C 1
ATOM 1441 O O . GLY A 1 205 ? 26.199 13.374 -51.350 1.00 90.12 205 GLY A O 1
ATOM 1442 N N . PHE A 1 206 ? 25.167 12.936 -53.304 1.00 87.94 206 PHE A N 1
ATOM 1443 C CA . PHE A 1 206 ? 24.734 11.579 -53.002 1.00 87.94 206 PHE A CA 1
ATOM 1444 C C . PHE A 1 206 ? 24.944 10.695 -54.229 1.00 87.94 206 PHE A C 1
ATOM 1446 O O . PHE A 1 206 ? 24.492 11.031 -55.325 1.00 87.94 206 PHE A O 1
ATOM 1453 N N . VAL A 1 207 ? 25.592 9.552 -54.044 1.00 85.88 207 VAL A N 1
ATOM 1454 C CA . VAL A 1 207 ? 25.761 8.546 -55.088 1.00 85.88 207 VAL A CA 1
ATOM 1455 C C . VAL A 1 207 ? 25.278 7.197 -54.570 1.00 85.88 207 VAL A C 1
ATOM 1457 O O . VAL A 1 207 ? 25.634 6.801 -53.467 1.00 85.88 207 VAL A O 1
ATOM 1460 N N . GLU A 1 208 ? 24.488 6.480 -55.360 1.00 87.38 208 GLU A N 1
ATOM 1461 C CA . GLU A 1 208 ? 24.132 5.081 -55.111 1.00 87.38 208 GLU A CA 1
ATOM 1462 C C . GLU A 1 208 ? 24.567 4.230 -56.300 1.00 87.38 208 GLU A C 1
ATOM 1464 O O . GLU A 1 208 ? 24.275 4.564 -57.451 1.00 87.38 208 GLU A O 1
ATOM 1469 N N . VAL A 1 209 ? 25.233 3.111 -56.021 1.00 84.25 209 VAL A N 1
ATOM 1470 C CA . VAL A 1 209 ? 25.516 2.077 -57.017 1.00 84.25 209 VAL A CA 1
ATOM 1471 C C . VAL A 1 209 ? 25.161 0.732 -56.393 1.00 84.25 209 VAL A C 1
ATOM 1473 O O . VAL A 1 209 ? 25.922 0.199 -55.595 1.00 84.25 209 VAL A O 1
ATOM 1476 N N . SER A 1 210 ? 23.997 0.191 -56.752 1.00 78.31 210 SER A N 1
ATOM 1477 C CA . SER A 1 210 ? 23.397 -0.974 -56.086 1.00 78.31 210 SER A CA 1
ATOM 1478 C C . SER A 1 210 ? 22.833 -1.961 -57.104 1.00 78.31 210 SER A C 1
ATOM 1480 O O . SER A 1 210 ? 22.335 -1.570 -58.157 1.00 78.31 210 SER A O 1
ATOM 1482 N N . GLY A 1 211 ? 22.884 -3.256 -56.803 1.00 77.44 211 GLY A N 1
ATOM 1483 C CA . GLY A 1 211 ? 22.266 -4.307 -57.613 1.00 77.44 211 GLY A CA 1
ATOM 1484 C C . GLY A 1 211 ? 21.694 -5.371 -56.692 1.00 77.44 211 GLY A C 1
ATOM 1485 O O . GLY A 1 211 ? 22.415 -5.882 -55.840 1.00 77.44 211 GLY A O 1
ATOM 1486 N N . LYS A 1 212 ? 20.393 -5.645 -56.817 1.00 72.50 212 LYS A N 1
ATOM 1487 C CA . LYS A 1 212 ? 19.618 -6.343 -55.781 1.00 72.50 212 LYS A CA 1
ATOM 1488 C C . LYS A 1 212 ? 19.917 -7.844 -55.662 1.00 72.50 212 LYS A C 1
ATOM 1490 O O . LYS A 1 212 ? 19.895 -8.349 -54.545 1.00 72.50 212 LYS A O 1
ATOM 1495 N N . ASP A 1 213 ? 20.245 -8.532 -56.759 1.00 71.75 213 ASP A N 1
ATOM 1496 C CA . ASP A 1 213 ? 20.784 -9.902 -56.691 1.00 71.75 213 ASP A CA 1
ATOM 1497 C C . ASP A 1 213 ? 22.335 -9.906 -56.714 1.00 71.75 213 ASP A C 1
ATOM 1499 O O . ASP A 1 213 ? 22.968 -10.814 -56.174 1.00 71.75 213 ASP A O 1
ATOM 1503 N N . GLN A 1 214 ? 22.973 -8.921 -57.369 1.00 69.00 214 GLN A N 1
ATOM 1504 C CA . GLN A 1 214 ? 24.429 -8.830 -57.540 1.00 69.00 214 GLN A CA 1
ATOM 1505 C C . GLN A 1 214 ? 24.921 -7.410 -57.891 1.00 69.00 214 GLN A C 1
ATOM 1507 O O . GLN A 1 214 ? 24.380 -6.751 -58.784 1.00 69.00 214 GLN A O 1
ATOM 1512 N N . LEU A 1 215 ? 26.054 -6.997 -57.308 1.00 70.81 215 LEU A N 1
ATOM 1513 C CA . LEU A 1 215 ? 26.771 -5.769 -57.664 1.00 70.81 215 LEU A CA 1
ATOM 1514 C C . LEU A 1 215 ? 28.235 -6.047 -58.070 1.00 70.81 215 LEU A C 1
ATOM 1516 O O . LEU A 1 215 ? 29.103 -6.324 -57.253 1.00 70.81 215 LEU A O 1
ATOM 1520 N N . ILE A 1 216 ? 28.551 -5.921 -59.357 1.00 67.00 216 ILE A N 1
ATOM 1521 C CA . ILE A 1 216 ? 29.927 -6.012 -59.868 1.00 67.00 216 ILE A CA 1
ATOM 1522 C C . ILE A 1 216 ? 30.515 -4.600 -59.915 1.00 67.00 216 ILE A C 1
ATOM 1524 O O . ILE A 1 216 ? 30.515 -3.951 -60.963 1.00 67.00 216 ILE A O 1
ATOM 1528 N N . TYR A 1 217 ? 30.989 -4.105 -58.774 1.00 63.94 217 TYR A N 1
ATOM 1529 C CA . TYR A 1 217 ? 31.671 -2.815 -58.708 1.00 63.94 217 TYR A CA 1
ATOM 1530 C C . TYR A 1 217 ? 33.167 -2.949 -59.057 1.00 63.94 217 TYR A C 1
ATOM 1532 O O . TYR A 1 217 ? 33.807 -3.947 -58.720 1.00 63.94 217 TYR A O 1
ATOM 1540 N N . ARG A 1 218 ? 33.679 -1.987 -59.841 1.00 67.38 218 ARG A N 1
ATOM 1541 C CA . ARG A 1 218 ? 35.042 -1.876 -60.409 1.00 67.38 218 ARG A CA 1
ATOM 1542 C C . ARG A 1 218 ? 35.453 -0.436 -60.774 1.00 67.38 218 ARG A C 1
ATOM 1544 O O . ARG A 1 218 ? 36.487 -0.257 -61.415 1.00 67.38 218 ARG A O 1
ATOM 1551 N N . GLY A 1 219 ? 34.617 0.558 -60.478 1.00 65.62 219 GLY A N 1
ATOM 1552 C CA . GLY A 1 219 ? 34.804 1.947 -60.913 1.00 65.62 219 GLY A CA 1
ATOM 1553 C C . GLY A 1 219 ? 35.353 2.865 -59.828 1.00 65.62 219 GLY A C 1
ATOM 1554 O O . GLY A 1 219 ? 36.028 2.395 -58.916 1.00 65.62 219 GLY A O 1
ATOM 1555 N N . ASN A 1 220 ? 35.070 4.162 -59.952 1.00 76.38 220 ASN A N 1
ATOM 1556 C CA . ASN A 1 220 ? 35.497 5.210 -59.025 1.00 76.38 220 ASN A CA 1
ATOM 1557 C C . ASN A 1 220 ? 34.358 6.223 -58.772 1.00 76.38 220 ASN A C 1
ATOM 1559 O O . ASN A 1 220 ? 33.601 6.555 -59.693 1.00 76.38 220 ASN A O 1
ATOM 1563 N N . VAL A 1 221 ? 34.227 6.726 -57.541 1.00 79.12 221 VAL A N 1
ATOM 1564 C CA . VAL A 1 221 ? 33.221 7.725 -57.145 1.00 79.12 221 VAL A CA 1
ATOM 1565 C C . VAL A 1 221 ? 33.845 8.821 -56.274 1.00 79.12 221 VAL A C 1
ATOM 1567 O O . VAL A 1 221 ? 34.192 8.588 -55.120 1.00 79.12 221 VAL A O 1
ATOM 1570 N N . ASP A 1 222 ? 33.862 10.054 -56.779 1.00 82.50 222 ASP A N 1
ATOM 1571 C CA . ASP A 1 222 ? 34.296 11.236 -56.031 1.00 82.50 222 ASP A CA 1
ATOM 1572 C C . ASP A 1 222 ? 33.091 12.025 -55.487 1.00 82.50 222 ASP A C 1
ATOM 1574 O O . ASP A 1 222 ? 32.427 12.774 -56.209 1.00 82.50 222 ASP A O 1
ATOM 1578 N N . VAL A 1 223 ? 32.815 11.867 -54.189 1.00 85.12 223 VAL A N 1
ATOM 1579 C CA . VAL A 1 223 ? 31.819 12.651 -53.430 1.00 85.12 223 VAL A CA 1
ATOM 1580 C C . VAL A 1 223 ? 32.461 13.712 -52.519 1.00 85.12 223 VAL A C 1
ATOM 1582 O O . VAL A 1 223 ? 31.845 14.148 -51.546 1.00 85.12 223 VAL A O 1
ATOM 1585 N N . SER A 1 224 ? 33.706 14.123 -52.776 1.00 81.81 224 SER A N 1
ATOM 1586 C CA . SER A 1 224 ? 34.442 15.043 -51.896 1.00 81.81 224 SER A CA 1
ATOM 1587 C C . SER A 1 224 ? 33.850 16.463 -51.835 1.00 81.81 224 SER A C 1
ATOM 1589 O O . SER A 1 224 ? 33.057 16.891 -52.676 1.00 81.81 224 SER A O 1
ATOM 1591 N N . ALA A 1 225 ? 34.231 17.218 -50.806 1.00 87.31 225 ALA A N 1
ATOM 1592 C CA . ALA A 1 225 ? 33.950 18.645 -50.691 1.00 87.31 225 ALA A CA 1
ATOM 1593 C C . ALA A 1 225 ? 35.127 19.335 -50.001 1.00 87.31 225 ALA A C 1
ATOM 1595 O O . ALA A 1 225 ? 35.550 18.913 -48.928 1.00 87.31 225 ALA A O 1
ATOM 1596 N N . GLN A 1 226 ? 35.664 20.390 -50.615 1.00 85.25 226 GLN A N 1
ATOM 1597 C CA . GLN A 1 226 ? 36.829 21.099 -50.076 1.00 85.25 226 GLN A CA 1
ATOM 1598 C C . GLN A 1 226 ? 36.460 22.027 -48.907 1.00 85.25 226 GLN A C 1
ATOM 1600 O O . GLN A 1 226 ? 37.245 22.187 -47.977 1.00 85.25 226 GLN A O 1
ATOM 1605 N N . ASN A 1 227 ? 35.264 22.624 -48.954 1.00 82.44 227 ASN A N 1
ATOM 1606 C CA . ASN A 1 227 ? 34.752 23.589 -47.975 1.00 82.44 227 ASN A CA 1
ATOM 1607 C C . ASN A 1 227 ? 33.344 23.187 -47.481 1.00 82.44 227 ASN A C 1
ATOM 1609 O O . ASN A 1 227 ? 32.403 23.986 -47.451 1.00 82.44 227 ASN A O 1
ATOM 1613 N N . GLY A 1 228 ? 33.198 21.912 -47.116 1.00 80.19 228 GLY A N 1
ATOM 1614 C CA . GLY A 1 228 ? 31.976 21.316 -46.576 1.00 80.19 228 GLY A CA 1
ATOM 1615 C C . GLY A 1 228 ? 32.197 19.858 -46.169 1.00 80.19 228 GLY A C 1
ATOM 1616 O O . GLY A 1 228 ? 33.294 19.325 -46.317 1.00 80.19 228 GLY A O 1
ATOM 1617 N N . ASN A 1 229 ? 31.155 19.196 -45.668 1.00 78.81 229 ASN A N 1
ATOM 1618 C CA . ASN A 1 229 ? 31.234 17.768 -45.356 1.00 78.81 229 ASN A CA 1
ATOM 1619 C C . ASN A 1 229 ? 31.270 16.943 -46.658 1.00 78.81 229 ASN A C 1
ATOM 1621 O O . ASN A 1 229 ? 30.528 17.280 -47.589 1.00 78.81 229 ASN A O 1
ATOM 1625 N N . PRO A 1 230 ? 32.041 15.842 -46.731 1.00 76.75 230 PRO A N 1
ATOM 1626 C CA . PRO A 1 230 ? 31.935 14.879 -47.824 1.00 76.75 230 PRO A CA 1
ATOM 1627 C C . PRO A 1 230 ? 30.497 14.388 -48.040 1.00 76.75 230 PRO A C 1
ATOM 1629 O O . PRO A 1 230 ? 29.668 14.378 -47.125 1.00 76.75 230 PRO A O 1
ATOM 1632 N N . GLY A 1 231 ? 30.198 14.011 -49.279 1.00 72.38 231 GLY A N 1
ATOM 1633 C CA . GLY A 1 231 ? 28.923 13.425 -49.668 1.00 72.38 231 GLY A CA 1
ATOM 1634 C C . GLY A 1 231 ? 28.801 11.964 -49.252 1.00 72.38 231 GLY A C 1
ATOM 1635 O O . GLY A 1 231 ? 29.690 11.390 -48.627 1.00 72.38 231 GLY A O 1
ATOM 1636 N N . THR A 1 232 ? 27.676 11.356 -49.609 1.00 72.88 232 THR A N 1
ATOM 1637 C CA . THR A 1 232 ? 27.374 9.962 -49.259 1.00 72.88 232 THR A CA 1
ATOM 1638 C C . THR A 1 232 ? 27.466 9.073 -50.487 1.00 72.88 232 THR A C 1
ATOM 1640 O O . THR A 1 232 ? 26.989 9.445 -51.559 1.00 72.88 232 THR A O 1
ATOM 1643 N N . LEU A 1 233 ? 28.039 7.887 -50.299 1.00 73.75 233 LEU A N 1
ATOM 1644 C CA . LEU A 1 233 ? 28.132 6.828 -51.290 1.00 73.75 233 LEU A CA 1
ATOM 1645 C C . LEU A 1 233 ? 27.476 5.569 -50.720 1.00 73.75 233 LEU A C 1
ATOM 1647 O O . LEU A 1 233 ? 27.922 5.054 -49.699 1.00 73.75 233 LEU A O 1
ATOM 1651 N N . LEU A 1 234 ? 26.390 5.124 -51.349 1.00 72.19 234 LEU A N 1
ATOM 1652 C CA . LEU A 1 234 ? 25.599 3.973 -50.935 1.00 72.19 234 LEU A CA 1
ATOM 1653 C C . LEU A 1 234 ? 25.931 2.744 -51.791 1.00 72.19 234 LEU A C 1
ATOM 1655 O O . LEU A 1 234 ? 25.812 2.775 -53.019 1.00 72.19 234 LEU A O 1
ATOM 1659 N N . LEU A 1 235 ? 26.279 1.669 -51.088 1.00 70.69 235 LEU A N 1
ATOM 1660 C CA . LEU A 1 235 ? 26.286 0.283 -51.544 1.00 70.69 235 LEU A CA 1
ATOM 1661 C C . LEU A 1 235 ? 25.291 -0.505 -50.694 1.00 70.69 235 LEU A C 1
ATOM 1663 O O . LEU A 1 235 ? 25.128 -0.191 -49.517 1.00 70.69 235 LEU A O 1
ATOM 1667 N N . ASP A 1 236 ? 24.674 -1.539 -51.262 1.00 64.88 236 ASP A N 1
ATOM 1668 C CA . ASP A 1 236 ? 23.618 -2.299 -50.580 1.00 64.88 236 ASP A CA 1
ATOM 1669 C C . ASP A 1 236 ? 23.790 -3.827 -50.773 1.00 64.88 236 ASP A C 1
ATOM 1671 O O . ASP A 1 236 ? 22.980 -4.465 -51.452 1.00 64.88 236 ASP A O 1
ATOM 1675 N N . PRO A 1 237 ? 24.888 -4.431 -50.261 1.00 73.25 237 PRO A N 1
ATOM 1676 C CA . PRO A 1 237 ? 25.168 -5.860 -50.415 1.00 73.25 237 PRO A CA 1
ATOM 1677 C C . PRO A 1 237 ? 24.173 -6.731 -49.633 1.00 73.25 237 PRO A C 1
ATOM 1679 O O . PRO A 1 237 ? 23.562 -6.297 -48.653 1.00 73.25 237 PRO A O 1
ATOM 1682 N N . GLU A 1 238 ? 24.039 -8.004 -50.022 1.00 76.00 238 GLU A N 1
ATOM 1683 C CA . GLU A 1 238 ? 23.175 -8.932 -49.282 1.00 76.00 238 GLU A CA 1
ATOM 1684 C C . GLU A 1 238 ? 23.747 -9.223 -47.881 1.00 76.00 238 GLU A C 1
ATOM 1686 O O . GLU A 1 238 ? 23.018 -9.140 -46.900 1.00 76.00 238 GLU A O 1
ATOM 1691 N N . ASN A 1 239 ? 25.050 -9.500 -47.746 1.00 83.12 239 ASN A N 1
ATOM 1692 C CA . ASN A 1 239 ? 25.684 -9.777 -46.449 1.00 83.12 239 ASN A CA 1
ATOM 1693 C C . ASN A 1 239 ? 27.040 -9.061 -46.304 1.00 83.12 239 ASN A C 1
ATOM 1695 O O . ASN A 1 239 ? 27.736 -8.845 -47.296 1.00 83.12 239 ASN A O 1
ATOM 1699 N N . ILE A 1 240 ? 27.450 -8.769 -45.066 1.00 85.19 240 ILE A N 1
ATOM 1700 C CA . ILE A 1 240 ? 28.805 -8.308 -44.706 1.00 85.19 240 ILE A CA 1
ATOM 1701 C C . ILE A 1 240 ? 29.428 -9.294 -43.708 1.00 85.19 240 ILE A C 1
ATOM 1703 O O . ILE A 1 240 ? 28.753 -9.740 -42.776 1.00 85.19 240 ILE A O 1
ATOM 1707 N N . ILE A 1 241 ? 30.715 -9.614 -43.871 1.00 88.25 241 ILE A N 1
ATOM 1708 C CA . ILE A 1 241 ? 31.499 -10.398 -42.906 1.00 88.25 241 ILE A CA 1
ATOM 1709 C C . ILE A 1 241 ? 32.773 -9.638 -42.516 1.00 88.25 241 ILE A C 1
ATOM 1711 O O . ILE A 1 241 ? 33.509 -9.200 -43.396 1.00 88.25 241 ILE A O 1
ATOM 1715 N N . VAL A 1 242 ? 33.038 -9.524 -41.210 1.00 87.81 242 VAL A N 1
ATOM 1716 C CA . VAL A 1 242 ? 34.328 -9.092 -40.645 1.00 87.81 242 VAL A CA 1
ATOM 1717 C C . VAL A 1 242 ? 35.156 -10.333 -40.289 1.00 87.81 242 VAL A C 1
ATOM 1719 O O . VAL A 1 242 ? 34.626 -11.236 -39.636 1.00 87.81 242 VAL A O 1
ATOM 1722 N N . VAL A 1 243 ? 36.422 -10.395 -40.713 1.00 89.62 243 VAL A N 1
ATOM 1723 C CA . VAL A 1 243 ? 37.352 -11.519 -40.464 1.00 89.62 243 VAL A CA 1
ATOM 1724 C C . VAL A 1 243 ? 38.632 -11.090 -39.736 1.00 89.62 243 VAL A C 1
ATOM 1726 O O . VAL A 1 243 ? 39.051 -9.946 -39.844 1.00 89.62 243 VAL A O 1
ATOM 1729 N N . ASP A 1 244 ? 39.256 -12.029 -39.026 1.00 86.81 244 ASP A N 1
ATOM 1730 C CA . ASP A 1 244 ? 40.527 -11.874 -38.299 1.00 86.81 244 ASP A CA 1
ATOM 1731 C C . ASP A 1 244 ? 41.710 -11.439 -39.203 1.00 86.81 244 ASP A C 1
ATOM 1733 O O . ASP A 1 244 ? 41.817 -11.859 -40.362 1.00 86.81 244 ASP A O 1
ATOM 1737 N N . GLY A 1 245 ? 42.625 -10.628 -38.658 1.00 78.75 245 GLY A N 1
ATOM 1738 C CA . GLY A 1 245 ? 43.902 -10.251 -39.288 1.00 78.75 245 GLY A CA 1
ATOM 1739 C C . GLY A 1 245 ? 43.802 -9.285 -40.482 1.00 78.75 245 GLY A C 1
ATOM 1740 O O . GLY A 1 245 ? 43.131 -8.260 -40.403 1.00 78.75 245 GLY A O 1
ATOM 1741 N N . MET A 1 246 ? 44.499 -9.611 -41.585 1.00 68.38 246 MET A N 1
ATOM 1742 C CA . MET A 1 246 ? 44.637 -8.794 -42.816 1.00 68.38 246 MET A CA 1
ATOM 1743 C C . MET A 1 246 ? 44.127 -9.493 -44.100 1.00 68.38 246 MET A C 1
ATOM 1745 O O . MET A 1 246 ? 44.471 -9.080 -45.207 1.00 68.38 246 MET A O 1
ATOM 1749 N N . GLU A 1 247 ? 43.384 -10.603 -44.002 1.00 65.62 247 GLU A N 1
ATOM 1750 C CA . GLU A 1 247 ? 42.971 -11.406 -45.177 1.00 65.62 247 GLU A CA 1
ATOM 1751 C C . GLU A 1 247 ? 41.527 -11.116 -45.652 1.00 65.62 247 GLU A C 1
ATOM 1753 O O . GLU A 1 247 ? 40.843 -11.985 -46.205 1.00 65.62 247 GLU A O 1
ATOM 1758 N N . GLY A 1 248 ? 41.042 -9.885 -45.464 1.00 64.00 248 GLY A N 1
ATOM 1759 C CA . GLY A 1 248 ? 39.727 -9.460 -45.937 1.00 64.00 248 GLY A CA 1
ATOM 1760 C C . GLY A 1 248 ? 39.723 -9.256 -47.452 1.00 64.00 248 GLY A C 1
ATOM 1761 O O . GLY A 1 248 ? 40.479 -8.456 -48.003 1.00 64.00 248 GLY A O 1
ATOM 1762 N N . GLN A 1 249 ? 38.854 -9.987 -48.158 1.00 68.38 249 GLN A N 1
ATOM 1763 C CA . GLN A 1 249 ? 38.853 -10.008 -49.629 1.00 68.38 249 GLN A CA 1
ATOM 1764 C C . GLN A 1 249 ? 38.571 -8.647 -50.279 1.00 68.38 249 GLN A C 1
ATOM 1766 O O . GLN A 1 249 ? 38.885 -8.487 -51.453 1.00 68.38 249 GLN A O 1
ATOM 1771 N N . ASN A 1 250 ? 37.998 -7.690 -49.545 1.00 68.62 250 ASN A N 1
ATOM 1772 C CA . ASN A 1 250 ? 37.666 -6.356 -50.036 1.00 68.62 250 ASN A CA 1
ATOM 1773 C C . ASN A 1 250 ? 38.364 -5.218 -49.258 1.00 68.62 250 ASN A C 1
ATOM 1775 O O . ASN A 1 250 ? 37.962 -4.065 -49.392 1.00 68.62 250 ASN A O 1
ATOM 1779 N N . ASP A 1 251 ? 39.421 -5.494 -48.484 1.00 66.31 251 ASP A N 1
ATOM 1780 C CA . ASP A 1 251 ? 40.090 -4.495 -47.621 1.00 66.31 251 ASP A CA 1
ATOM 1781 C C . ASP A 1 251 ? 40.609 -3.265 -48.375 1.00 66.31 251 ASP A C 1
ATOM 1783 O O . ASP A 1 251 ? 40.576 -2.138 -47.875 1.00 66.31 251 ASP A O 1
ATOM 1787 N N . SER A 1 252 ? 41.023 -3.462 -49.629 1.00 57.12 252 SER A N 1
ATOM 1788 C CA . SER A 1 252 ? 41.485 -2.374 -50.498 1.00 57.12 252 SER A CA 1
ATOM 1789 C C . SER A 1 252 ? 40.420 -1.287 -50.714 1.00 57.12 252 SER A C 1
ATOM 1791 O O . SER A 1 252 ? 40.786 -0.136 -50.938 1.00 57.12 252 SER A O 1
ATOM 1793 N N . ALA A 1 253 ? 39.127 -1.610 -50.567 1.00 54.94 253 ALA A N 1
ATOM 1794 C CA . ALA A 1 253 ? 38.000 -0.688 -50.733 1.00 54.94 253 ALA A CA 1
ATOM 1795 C C . ALA A 1 253 ? 37.831 0.353 -49.611 1.00 54.94 253 ALA A C 1
ATOM 1797 O O . ALA A 1 253 ? 36.867 1.108 -49.638 1.00 54.94 253 ALA A O 1
ATOM 1798 N N . ILE A 1 254 ? 38.684 0.353 -48.583 1.00 54.03 254 ILE A N 1
ATOM 1799 C CA . ILE A 1 254 ? 38.469 1.152 -47.360 1.00 54.03 254 ILE A CA 1
ATOM 1800 C C . ILE A 1 254 ? 39.650 2.103 -47.085 1.00 54.03 254 ILE A C 1
ATOM 1802 O O . ILE A 1 254 ? 39.526 3.093 -46.362 1.00 54.03 254 ILE A O 1
ATOM 1806 N N . SER A 1 255 ? 40.811 1.821 -47.683 1.00 46.12 255 SER A N 1
ATOM 1807 C CA . SER A 1 255 ? 42.115 2.368 -47.276 1.00 46.12 255 SER A CA 1
ATOM 1808 C C . SER A 1 255 ? 42.386 3.844 -47.613 1.00 46.12 255 SER A C 1
ATOM 1810 O O . SER A 1 255 ? 43.340 4.417 -47.082 1.00 46.12 255 SER A O 1
ATOM 1812 N N . ASP A 1 256 ? 41.556 4.487 -48.439 1.00 43.41 256 ASP A N 1
ATOM 1813 C CA . ASP A 1 256 ? 41.693 5.895 -48.849 1.00 43.41 256 ASP A CA 1
ATOM 1814 C C . ASP A 1 256 ? 40.593 6.825 -48.286 1.00 43.41 256 ASP A C 1
ATOM 1816 O O . ASP A 1 256 ? 40.624 8.038 -48.509 1.00 43.41 256 ASP A O 1
ATOM 1820 N N . GLY A 1 257 ? 39.644 6.283 -47.512 1.00 42.59 257 GLY A N 1
ATOM 1821 C CA . GLY A 1 257 ? 38.491 7.024 -46.988 1.00 42.59 257 GLY A CA 1
ATOM 1822 C C . GLY A 1 257 ? 37.325 7.175 -47.976 1.00 42.59 257 GLY A C 1
ATOM 1823 O O . GLY A 1 257 ? 36.359 7.877 -47.670 1.00 42.59 257 GLY A O 1
ATOM 1824 N N . GLN A 1 258 ? 37.383 6.517 -49.135 1.00 43.00 258 GLN A N 1
ATOM 1825 C CA . GLN A 1 258 ? 36.281 6.351 -50.077 1.00 43.00 258 GLN A CA 1
ATOM 1826 C C . GLN A 1 258 ? 35.967 4.853 -50.171 1.00 43.00 258 GLN A C 1
ATOM 1828 O O . GLN A 1 258 ? 36.851 4.041 -50.386 1.00 43.00 258 GLN A O 1
ATOM 1833 N N . ILE A 1 259 ? 34.699 4.454 -50.027 1.00 43.38 259 ILE A N 1
ATOM 1834 C CA . ILE A 1 259 ? 34.318 3.024 -49.938 1.00 43.38 259 ILE A CA 1
ATOM 1835 C C . ILE A 1 259 ? 34.559 2.249 -51.263 1.00 43.38 259 ILE A C 1
ATOM 1837 O O . ILE A 1 259 ? 34.244 1.066 -51.360 1.00 43.38 259 ILE A O 1
ATOM 1841 N N . LEU A 1 260 ? 35.061 2.896 -52.326 1.00 38.72 260 LEU A N 1
ATOM 1842 C CA . LEU A 1 260 ? 34.964 2.384 -53.693 1.00 38.72 260 LEU A CA 1
ATOM 1843 C C . LEU A 1 260 ? 36.077 2.812 -54.668 1.00 38.72 260 LEU A C 1
ATOM 1845 O O . LEU A 1 260 ? 35.920 3.752 -55.450 1.00 38.72 260 LEU A O 1
ATOM 1849 N N . ALA A 1 261 ? 37.100 1.962 -54.766 1.00 32.56 261 ALA A N 1
ATOM 1850 C CA . ALA A 1 261 ? 37.864 1.770 -55.996 1.00 32.56 261 ALA A CA 1
ATOM 1851 C C . ALA A 1 261 ? 38.200 0.278 -56.212 1.00 32.56 261 ALA A C 1
ATOM 1853 O O . ALA A 1 261 ? 39.000 -0.306 -55.489 1.00 32.56 261 ALA A O 1
ATOM 1854 N N . GLY A 1 262 ? 37.606 -0.347 -57.237 1.00 39.06 262 GLY A N 1
ATOM 1855 C CA . GLY A 1 262 ? 38.038 -1.655 -57.770 1.00 39.06 262 GLY A CA 1
ATOM 1856 C C . GLY A 1 262 ? 37.377 -2.939 -57.231 1.00 39.06 262 GLY A C 1
ATOM 1857 O O . GLY A 1 262 ? 37.333 -3.921 -57.975 1.00 39.06 262 GLY A O 1
ATOM 1858 N N . GLU A 1 263 ? 36.831 -2.946 -56.014 1.00 42.53 263 GLU A N 1
ATOM 1859 C CA . GLU A 1 263 ? 36.322 -4.167 -55.357 1.00 42.53 263 GLU A CA 1
ATOM 1860 C C . GLU A 1 263 ? 34.893 -4.572 -55.745 1.00 42.53 263 GLU A C 1
ATOM 1862 O O . GLU A 1 263 ? 34.012 -3.727 -55.887 1.00 42.53 263 GLU A O 1
ATOM 1867 N N . SER A 1 264 ? 34.642 -5.883 -55.875 1.00 46.69 264 SER A N 1
ATOM 1868 C CA . SER A 1 264 ? 33.343 -6.440 -56.295 1.00 46.69 264 SER A CA 1
ATOM 1869 C C . SER A 1 264 ? 32.549 -7.044 -55.118 1.00 46.69 264 SER A C 1
ATOM 1871 O O . SER A 1 264 ? 32.800 -8.199 -54.764 1.00 46.69 264 SER A O 1
ATOM 1873 N N . PRO A 1 265 ? 31.552 -6.333 -54.549 1.00 51.69 265 PRO A N 1
ATOM 1874 C CA . PRO A 1 265 ? 30.650 -6.882 -53.536 1.00 51.69 265 PRO A CA 1
ATOM 1875 C C . PRO A 1 265 ? 29.716 -7.946 -54.137 1.00 51.69 265 PRO A C 1
ATOM 1877 O O . PRO A 1 265 ? 28.727 -7.650 -54.808 1.00 51.69 265 PRO A O 1
ATOM 1880 N N . GLY A 1 266 ? 30.011 -9.219 -53.873 1.00 56.03 266 GLY A N 1
ATOM 1881 C CA . GLY A 1 266 ? 29.071 -10.302 -54.158 1.00 56.03 266 GLY A CA 1
ATOM 1882 C C . GLY A 1 266 ? 27.842 -10.257 -53.238 1.00 56.03 266 GLY A C 1
ATOM 1883 O O . GLY A 1 266 ? 27.615 -9.301 -52.500 1.00 56.03 266 GLY A O 1
ATOM 1884 N N . ALA A 1 267 ? 27.103 -11.367 -53.171 1.00 63.72 267 ALA A N 1
ATOM 1885 C CA . ALA A 1 267 ? 26.112 -11.596 -52.107 1.00 63.72 267 ALA A CA 1
ATOM 1886 C C . ALA A 1 267 ? 26.739 -11.626 -50.687 1.00 63.72 267 ALA A C 1
ATOM 1888 O O . ALA A 1 267 ? 26.055 -11.777 -49.675 1.00 63.72 267 ALA A O 1
ATOM 1889 N N . THR A 1 268 ? 28.062 -11.504 -50.585 1.00 74.31 268 THR A N 1
ATOM 1890 C CA . THR A 1 268 ? 28.795 -11.250 -49.348 1.00 74.31 268 THR A CA 1
ATOM 1891 C C . THR A 1 268 ? 29.965 -10.318 -49.658 1.00 74.31 268 THR A C 1
ATOM 1893 O O . THR A 1 268 ? 30.677 -10.536 -50.639 1.00 74.31 268 THR A O 1
ATOM 1896 N N . PHE A 1 269 ? 30.137 -9.289 -48.832 1.00 76.62 269 PHE A N 1
ATOM 1897 C CA . PHE A 1 269 ? 31.273 -8.369 -48.822 1.00 76.62 269 PHE A CA 1
ATOM 1898 C C . PHE A 1 269 ? 32.132 -8.673 -47.588 1.00 76.62 269 PHE A C 1
ATOM 1900 O O . PHE A 1 269 ? 31.596 -8.739 -46.479 1.00 76.62 269 PHE A O 1
ATOM 1907 N N . THR A 1 270 ? 33.434 -8.899 -47.768 1.00 80.94 270 THR A N 1
ATOM 1908 C CA . THR A 1 270 ? 34.316 -9.413 -46.707 1.00 80.94 270 THR A CA 1
ATOM 1909 C C . THR A 1 270 ? 35.456 -8.444 -46.426 1.00 80.94 270 THR A C 1
ATOM 1911 O O . THR A 1 270 ? 36.313 -8.212 -47.276 1.00 80.94 270 THR A O 1
ATOM 1914 N N . ILE A 1 271 ? 35.465 -7.931 -45.203 1.00 79.81 271 ILE A N 1
ATOM 1915 C CA . ILE A 1 271 ? 36.366 -6.918 -44.650 1.00 79.81 271 ILE A CA 1
ATOM 1916 C C . ILE A 1 271 ? 37.159 -7.551 -43.497 1.00 79.81 271 ILE A C 1
ATOM 1918 O O . ILE A 1 271 ? 36.625 -8.401 -42.789 1.00 79.81 271 ILE A O 1
ATOM 1922 N N . SER A 1 272 ? 38.411 -7.163 -43.284 1.00 83.75 272 SER A N 1
ATOM 1923 C CA . SER A 1 272 ? 39.192 -7.577 -42.120 1.00 83.75 272 SER A CA 1
ATOM 1924 C C . SER A 1 272 ? 39.056 -6.629 -40.933 1.00 83.75 272 SER A C 1
ATOM 1926 O O . SER A 1 272 ? 38.711 -5.450 -41.061 1.00 83.75 272 SER A O 1
ATOM 1928 N N . GLU A 1 273 ? 39.348 -7.172 -39.759 1.00 86.56 273 GLU A N 1
ATOM 1929 C CA . GLU A 1 273 ? 39.468 -6.454 -38.503 1.00 86.56 273 GLU A CA 1
ATOM 1930 C C . GLU A 1 273 ? 40.468 -5.301 -38.618 1.00 86.56 273 GLU A C 1
ATOM 1932 O O . GLU A 1 273 ? 40.038 -4.153 -38.530 1.00 86.56 273 GLU A O 1
ATOM 1937 N N . GLU A 1 274 ? 41.748 -5.557 -38.929 1.00 82.19 274 GLU A N 1
ATOM 1938 C CA . GLU A 1 274 ? 42.790 -4.513 -38.975 1.00 82.19 274 GLU A CA 1
ATOM 1939 C C . GLU A 1 274 ? 42.422 -3.348 -39.921 1.00 82.19 274 GLU A C 1
ATOM 1941 O O . GLU A 1 274 ? 42.683 -2.174 -39.623 1.00 82.19 274 GLU A O 1
ATOM 1946 N N . MET A 1 275 ? 41.748 -3.638 -41.041 1.00 77.25 275 MET A N 1
ATOM 1947 C CA . MET A 1 275 ? 41.246 -2.606 -41.949 1.00 77.25 275 MET A CA 1
ATOM 1948 C C . MET A 1 275 ? 40.124 -1.775 -41.301 1.00 77.25 275 MET A C 1
ATOM 1950 O O . MET A 1 275 ? 40.176 -0.538 -41.303 1.00 77.25 275 MET A O 1
ATOM 1954 N N . LEU A 1 276 ? 39.134 -2.425 -40.687 1.00 78.44 276 LEU A N 1
ATOM 1955 C CA . LEU A 1 276 ? 38.035 -1.759 -39.982 1.00 78.44 276 LEU A CA 1
ATOM 1956 C C . LEU A 1 276 ? 38.529 -0.930 -38.779 1.00 78.44 276 LEU A C 1
ATOM 1958 O O . LEU A 1 276 ? 38.023 0.172 -38.551 1.00 78.44 276 LEU A O 1
ATOM 1962 N N . GLU A 1 277 ? 39.557 -1.399 -38.067 1.00 81.88 277 GLU A N 1
ATOM 1963 C CA . GLU A 1 277 ? 40.209 -0.679 -36.964 1.00 81.88 277 GLU A CA 1
ATOM 1964 C C . GLU A 1 277 ? 40.916 0.600 -37.417 1.00 81.88 277 GLU A C 1
ATOM 1966 O O . GLU A 1 277 ? 40.791 1.661 -36.794 1.00 81.88 277 GLU A O 1
ATOM 1971 N N . SER A 1 278 ? 41.643 0.521 -38.537 1.00 74.25 278 SER A N 1
ATOM 1972 C CA . SER A 1 278 ? 42.385 1.657 -39.096 1.00 74.25 278 SER A CA 1
ATOM 1973 C C . SER A 1 278 ? 41.476 2.800 -39.586 1.00 74.25 278 SER A C 1
ATOM 1975 O O . SER A 1 278 ? 41.931 3.938 -39.758 1.00 74.25 278 SER A O 1
ATOM 1977 N N . THR A 1 279 ? 40.181 2.519 -39.776 1.00 67.75 279 THR A N 1
ATOM 1978 C CA . THR A 1 279 ? 39.197 3.420 -40.386 1.00 67.75 279 THR A CA 1
ATOM 1979 C C . THR A 1 279 ? 38.794 4.563 -39.448 1.00 67.75 279 THR A C 1
ATOM 1981 O O . THR A 1 279 ? 38.131 4.371 -38.423 1.00 67.75 279 THR A O 1
ATOM 1984 N N . ARG A 1 280 ? 39.141 5.798 -39.834 1.00 64.81 280 ARG A N 1
ATOM 1985 C CA . ARG A 1 280 ? 38.870 7.027 -39.068 1.00 64.81 280 ARG A CA 1
ATOM 1986 C C . ARG A 1 280 ? 37.564 7.704 -39.486 1.00 64.81 280 ARG A C 1
ATOM 1988 O O . ARG A 1 280 ? 37.330 7.920 -40.669 1.00 64.81 280 ARG A O 1
ATOM 1995 N N . GLY A 1 281 ? 36.779 8.138 -38.499 1.00 63.53 281 GLY A N 1
ATOM 1996 C CA . GLY A 1 281 ? 35.534 8.893 -38.695 1.00 63.53 281 GLY A CA 1
ATOM 1997 C C . GLY A 1 281 ? 34.287 8.109 -38.281 1.00 63.53 281 GLY A C 1
ATOM 1998 O O . GLY A 1 281 ? 34.350 7.267 -37.383 1.00 63.53 281 GLY A O 1
ATOM 1999 N N . ASN A 1 282 ? 33.153 8.411 -38.918 1.00 64.62 282 ASN A N 1
ATOM 2000 C CA . ASN A 1 282 ? 31.903 7.665 -38.756 1.00 64.62 282 ASN A CA 1
ATOM 2001 C C . ASN A 1 282 ? 31.917 6.419 -39.644 1.00 64.62 282 ASN A C 1
ATOM 2003 O O . ASN A 1 282 ? 32.104 6.534 -40.853 1.00 64.62 282 ASN A O 1
ATOM 2007 N N . VAL A 1 283 ? 31.669 5.248 -39.058 1.00 69.44 283 VAL A N 1
ATOM 2008 C CA . VAL A 1 283 ? 31.590 3.977 -39.792 1.00 69.44 283 VAL A CA 1
ATOM 2009 C C . VAL A 1 283 ? 30.135 3.524 -39.871 1.00 69.44 283 VAL A C 1
ATOM 2011 O O . VAL A 1 283 ? 29.462 3.428 -38.848 1.00 69.44 283 VAL A O 1
ATOM 2014 N N . VAL A 1 284 ? 29.645 3.219 -41.072 1.00 75.88 284 VAL A N 1
ATOM 2015 C CA . VAL A 1 284 ? 28.309 2.641 -41.279 1.00 75.88 284 VAL A CA 1
ATOM 2016 C C . VAL A 1 284 ? 28.450 1.403 -42.152 1.00 75.88 284 VAL A C 1
ATOM 2018 O O . VAL A 1 284 ? 28.878 1.503 -43.297 1.00 75.88 284 VAL A O 1
ATOM 2021 N N . LEU A 1 285 ? 28.089 0.245 -41.602 1.00 78.81 285 LEU A N 1
ATOM 2022 C CA . LEU A 1 285 ? 28.004 -1.020 -42.323 1.00 78.81 285 LEU A CA 1
ATOM 2023 C C . LEU A 1 285 ? 26.524 -1.391 -42.451 1.00 78.81 285 LEU A C 1
ATOM 2025 O O . LEU A 1 285 ? 25.865 -1.680 -41.451 1.00 78.81 285 LEU A O 1
ATOM 2029 N N . GLU A 1 286 ? 25.999 -1.348 -43.674 1.00 81.44 286 GLU A N 1
ATOM 2030 C CA . GLU A 1 286 ? 24.601 -1.641 -44.006 1.00 81.44 286 GLU A CA 1
ATOM 2031 C C . GLU A 1 286 ? 24.537 -2.846 -44.957 1.00 81.44 286 GLU A C 1
ATOM 2033 O O . GLU A 1 286 ? 25.276 -2.906 -45.937 1.00 81.44 286 GLU A O 1
ATOM 2038 N N . ALA A 1 287 ? 23.692 -3.828 -44.636 1.00 80.50 287 ALA A N 1
ATOM 2039 C CA . ALA A 1 287 ? 23.499 -5.048 -45.416 1.00 80.50 287 ALA A CA 1
ATOM 2040 C C . ALA A 1 287 ? 22.031 -5.485 -45.370 1.00 80.50 287 ALA A C 1
ATOM 2042 O O . ALA A 1 287 ? 21.394 -5.466 -44.312 1.00 80.50 287 ALA A O 1
ATOM 2043 N N . ASN A 1 288 ? 21.492 -5.920 -46.508 1.00 80.38 288 ASN A N 1
ATOM 2044 C CA . ASN A 1 288 ? 20.075 -6.276 -46.605 1.00 80.38 288 ASN A CA 1
ATOM 2045 C C . ASN A 1 288 ? 19.715 -7.533 -45.792 1.00 80.38 288 ASN A C 1
ATOM 2047 O O . ASN A 1 288 ? 18.649 -7.581 -45.190 1.00 80.38 288 ASN A O 1
ATOM 2051 N N . ASN A 1 289 ? 20.628 -8.501 -45.684 1.00 86.81 289 ASN A N 1
ATOM 2052 C CA . ASN A 1 289 ? 20.497 -9.712 -44.876 1.00 86.81 289 ASN A CA 1
ATOM 2053 C C . ASN A 1 289 ? 21.427 -9.627 -43.644 1.00 86.81 289 ASN A C 1
ATOM 2055 O O . ASN A 1 289 ? 21.118 -8.886 -42.710 1.00 86.81 289 ASN A O 1
ATOM 2059 N N . ASN A 1 290 ? 22.534 -10.378 -43.568 1.00 91.00 290 ASN A N 1
ATOM 2060 C CA . ASN A 1 290 ? 23.321 -10.512 -42.328 1.00 91.00 290 ASN A CA 1
ATOM 2061 C C . ASN A 1 290 ? 24.575 -9.628 -42.283 1.00 91.00 290 ASN A C 1
ATOM 2063 O O . ASN A 1 290 ? 25.263 -9.444 -43.283 1.00 91.00 290 ASN A O 1
ATOM 2067 N N . ILE A 1 291 ? 24.942 -9.202 -41.073 1.00 91.81 291 ILE A N 1
ATOM 2068 C CA . ILE A 1 291 ? 26.287 -8.718 -40.741 1.00 91.81 291 ILE A CA 1
ATOM 2069 C C . ILE A 1 291 ? 26.877 -9.692 -39.721 1.00 91.81 291 ILE A C 1
ATOM 2071 O O . ILE A 1 291 ? 26.263 -9.929 -38.682 1.00 91.81 291 ILE A O 1
ATOM 2075 N N . SER A 1 292 ? 28.039 -10.276 -40.014 1.00 93.44 292 SER A N 1
ATOM 2076 C CA . SER A 1 292 ? 28.693 -11.255 -39.133 1.00 93.44 292 SER A CA 1
ATOM 2077 C C . SER A 1 292 ? 30.127 -10.854 -38.810 1.00 93.44 292 SER A C 1
ATOM 2079 O O . SER A 1 292 ? 30.924 -10.668 -39.719 1.00 93.44 292 SER A O 1
ATOM 2081 N N . ILE A 1 293 ? 30.479 -10.779 -37.532 1.00 91.81 293 ILE A N 1
ATOM 2082 C CA . ILE A 1 293 ? 31.870 -10.752 -37.070 1.00 91.81 293 ILE A CA 1
ATOM 2083 C C . ILE A 1 293 ? 32.287 -12.206 -36.801 1.00 91.81 293 ILE A C 1
ATOM 2085 O O . ILE A 1 293 ? 31.546 -12.951 -36.150 1.00 91.81 293 ILE A O 1
ATOM 2089 N N . ALA A 1 294 ? 33.411 -12.631 -37.384 1.00 89.94 294 ALA A N 1
ATOM 2090 C CA . ALA A 1 294 ? 34.004 -13.951 -37.170 1.00 89.94 294 ALA A CA 1
ATOM 2091 C C . ALA A 1 294 ? 34.634 -14.079 -35.767 1.00 89.94 294 ALA A C 1
ATOM 2093 O O . ALA A 1 294 ? 34.545 -13.165 -34.963 1.00 89.94 294 ALA A O 1
ATOM 2094 N N . ASP A 1 295 ? 35.243 -15.227 -35.468 1.00 90.38 295 ASP A N 1
ATOM 2095 C CA . ASP A 1 295 ? 36.032 -15.443 -34.246 1.00 90.38 295 ASP A CA 1
ATOM 2096 C C . ASP A 1 295 ? 37.367 -14.683 -34.368 1.00 90.38 295 ASP A C 1
ATOM 2098 O O . ASP A 1 295 ? 38.134 -14.973 -35.290 1.00 90.38 295 ASP A O 1
ATOM 2102 N N . LEU A 1 296 ? 37.612 -13.693 -33.503 1.00 89.81 296 LEU A N 1
ATOM 2103 C CA . LEU A 1 296 ? 38.732 -12.745 -33.622 1.00 89.81 296 LEU A CA 1
ATOM 2104 C C . LEU A 1 296 ? 39.902 -13.182 -32.730 1.00 89.81 296 LEU A C 1
ATOM 2106 O O . LEU A 1 296 ? 39.705 -13.521 -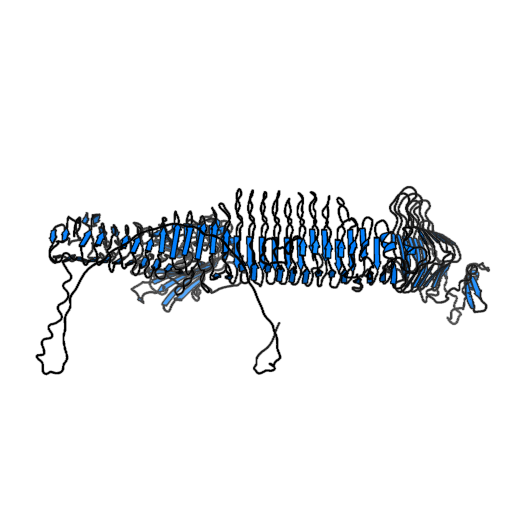31.559 1.00 89.81 296 LEU A O 1
ATOM 2110 N N . SER A 1 297 ? 41.136 -13.196 -33.245 1.00 89.38 297 SER A N 1
ATOM 2111 C CA . SER A 1 297 ? 42.250 -13.878 -32.559 1.00 89.38 297 SER A CA 1
ATOM 2112 C C . SER A 1 297 ? 42.682 -13.223 -31.239 1.00 89.38 297 SER A C 1
ATOM 2114 O O . SER A 1 297 ? 43.115 -13.933 -30.325 1.00 89.38 297 SER A O 1
ATOM 2116 N N . ASP A 1 298 ? 42.498 -11.908 -31.090 1.00 86.88 298 ASP A N 1
ATOM 2117 C CA . ASP A 1 298 ? 42.690 -11.171 -29.832 1.00 86.88 298 ASP A CA 1
ATOM 2118 C C . ASP A 1 298 ? 41.381 -10.959 -29.032 1.00 86.88 298 ASP A C 1
ATOM 2120 O O . ASP A 1 298 ? 41.425 -10.580 -27.858 1.00 86.88 298 ASP A O 1
ATOM 2124 N N . ASN A 1 299 ? 40.236 -11.306 -29.641 1.00 87.81 299 ASN A N 1
ATOM 2125 C CA . ASN A 1 299 ? 38.863 -11.157 -29.145 1.00 87.81 299 ASN A CA 1
ATOM 2126 C C . ASN A 1 299 ? 38.381 -9.681 -29.044 1.00 87.81 299 ASN A C 1
ATOM 2128 O O . ASN A 1 299 ? 37.508 -9.401 -28.212 1.00 87.81 299 ASN A O 1
ATOM 2132 N N . ARG A 1 300 ? 38.907 -8.706 -29.814 1.00 86.88 300 ARG A N 1
ATOM 2133 C CA . ARG A 1 300 ? 38.569 -7.276 -29.618 1.00 86.88 300 ARG A CA 1
ATOM 2134 C C . ARG A 1 300 ? 38.699 -6.339 -30.845 1.00 86.88 300 ARG A C 1
ATOM 2136 O O . ARG A 1 300 ? 39.595 -5.502 -30.881 1.00 86.88 300 ARG A O 1
ATOM 2143 N N . LEU A 1 301 ? 37.659 -6.275 -31.682 1.00 87.44 301 LEU A N 1
ATOM 2144 C CA . LEU A 1 301 ? 37.516 -5.258 -32.742 1.00 87.44 301 LEU A CA 1
ATOM 2145 C C . LEU A 1 301 ? 37.603 -3.815 -32.200 1.00 87.44 301 LEU A C 1
ATOM 2147 O O . LEU A 1 301 ? 36.694 -3.355 -31.492 1.00 87.44 301 LEU A O 1
ATOM 2151 N N . PHE A 1 302 ? 38.655 -3.082 -32.577 1.00 84.62 302 PHE A N 1
ATOM 2152 C CA . PHE A 1 302 ? 39.048 -1.813 -31.963 1.00 84.62 302 PHE A CA 1
ATOM 2153 C C . PHE A 1 302 ? 38.900 -0.568 -32.866 1.00 84.62 302 PHE A C 1
ATOM 2155 O O . PHE A 1 302 ? 39.591 -0.390 -33.860 1.00 84.62 302 PHE A O 1
ATOM 2162 N N . LEU A 1 303 ? 38.060 0.400 -32.478 1.00 77.62 303 LEU A N 1
ATOM 2163 C CA . LEU A 1 303 ? 37.588 1.473 -33.369 1.00 77.62 303 LEU A CA 1
ATOM 2164 C C . LEU A 1 303 ? 37.887 2.901 -32.856 1.00 77.62 303 LEU A C 1
ATOM 2166 O O . LEU A 1 303 ? 37.716 3.193 -31.674 1.00 77.62 303 LEU A O 1
ATOM 2170 N N . PHE A 1 304 ? 38.275 3.822 -33.757 1.00 69.12 304 PHE A N 1
ATOM 2171 C CA . PHE A 1 304 ? 38.716 5.200 -33.433 1.00 69.12 304 PHE A CA 1
ATOM 2172 C C . PHE A 1 304 ? 37.958 6.288 -34.228 1.00 69.12 304 PHE A C 1
ATOM 2174 O O . PHE A 1 304 ? 38.117 6.389 -35.446 1.00 69.12 304 PHE A O 1
ATOM 2181 N N . GLY A 1 305 ? 37.112 7.120 -33.607 1.00 64.75 305 GLY A N 1
ATOM 2182 C CA . GLY A 1 305 ? 36.345 8.154 -34.334 1.00 64.75 305 GLY A CA 1
ATOM 2183 C C . GLY A 1 305 ? 35.122 8.665 -33.572 1.00 64.75 305 GLY A C 1
ATOM 2184 O O . GLY A 1 305 ? 35.141 8.660 -32.347 1.00 64.75 305 GLY A O 1
ATOM 2185 N N . ASP A 1 306 ? 34.060 9.039 -34.296 1.00 67.12 306 ASP A N 1
ATOM 2186 C CA . ASP A 1 306 ? 32.859 9.669 -33.715 1.00 67.12 306 ASP A CA 1
ATOM 2187 C C . ASP A 1 306 ? 31.710 8.674 -33.430 1.00 67.12 306 ASP A C 1
ATOM 2189 O O . ASP A 1 306 ? 31.145 8.676 -32.340 1.00 67.12 306 ASP A O 1
ATOM 2193 N N . SER A 1 307 ? 31.362 7.789 -34.375 1.00 77.75 307 SER A N 1
ATOM 2194 C CA . SER A 1 307 ? 30.333 6.750 -34.177 1.00 77.75 307 SER A CA 1
ATOM 2195 C C . SER A 1 307 ? 30.557 5.504 -35.045 1.00 77.75 307 SER A C 1
ATOM 2197 O O . SER A 1 307 ? 31.302 5.534 -36.031 1.00 77.75 307 SER A O 1
ATOM 2199 N N . ILE A 1 308 ? 29.909 4.391 -34.687 1.00 82.62 308 ILE A N 1
ATOM 2200 C CA . ILE A 1 308 ? 29.715 3.241 -35.578 1.00 82.62 308 ILE A CA 1
ATOM 2201 C C . ILE A 1 308 ? 28.259 2.757 -35.588 1.00 82.62 308 ILE A C 1
ATOM 2203 O O . ILE A 1 308 ? 27.611 2.623 -34.547 1.00 82.62 308 ILE A O 1
ATOM 2207 N N . SER A 1 309 ? 27.755 2.446 -36.784 1.00 86.00 309 SER A N 1
ATOM 2208 C CA . SER A 1 309 ? 26.463 1.801 -36.994 1.00 86.00 309 SER A CA 1
ATOM 2209 C C . SER A 1 309 ? 26.600 0.505 -37.794 1.00 86.00 309 SER A C 1
ATOM 2211 O O . SER A 1 309 ? 27.207 0.485 -38.861 1.00 86.00 309 SER A O 1
ATOM 2213 N N . PHE A 1 310 ? 25.986 -0.563 -37.288 1.00 88.06 310 PHE A N 1
ATOM 2214 C CA . PHE A 1 310 ? 25.779 -1.827 -37.987 1.00 88.06 310 PHE A CA 1
ATOM 2215 C C . PHE A 1 310 ? 24.273 -2.016 -38.245 1.00 88.06 310 PHE A C 1
ATOM 2217 O O . PHE A 1 310 ? 23.458 -1.978 -37.315 1.00 88.06 310 PHE A O 1
ATOM 2224 N N . ARG A 1 311 ? 23.888 -2.227 -39.504 1.00 89.25 311 ARG A N 1
ATOM 2225 C CA . ARG A 1 311 ? 22.495 -2.355 -39.955 1.00 89.25 311 ARG A CA 1
ATOM 2226 C C . ARG A 1 311 ? 22.332 -3.586 -40.851 1.00 89.25 311 ARG A C 1
ATOM 2228 O O . ARG A 1 311 ? 22.454 -3.495 -42.065 1.00 89.25 311 ARG A O 1
ATOM 2235 N N . ALA A 1 312 ? 22.058 -4.726 -40.221 1.00 89.12 312 ALA A N 1
ATOM 2236 C CA . ALA A 1 312 ? 21.437 -5.885 -40.866 1.00 89.12 312 ALA A CA 1
ATOM 2237 C C . ALA A 1 312 ? 19.924 -5.622 -41.062 1.00 89.12 312 ALA A C 1
ATOM 2239 O O . ALA A 1 312 ? 19.405 -4.661 -40.486 1.00 89.12 312 ALA A O 1
ATOM 2240 N N . ASP A 1 313 ? 19.200 -6.471 -41.812 1.00 88.44 313 ASP A N 1
ATOM 2241 C CA . ASP A 1 313 ? 17.758 -6.271 -42.126 1.00 88.44 313 ASP A CA 1
ATOM 2242 C C . ASP A 1 313 ? 17.511 -4.871 -42.738 1.00 88.44 313 ASP A C 1
ATOM 2244 O O . ASP A 1 313 ? 16.556 -4.158 -42.404 1.00 88.44 313 ASP A O 1
ATOM 2248 N N . ALA A 1 314 ? 18.445 -4.411 -43.585 1.00 82.56 314 ALA A N 1
ATOM 2249 C CA . ALA A 1 314 ? 18.451 -3.045 -44.106 1.00 82.56 314 ALA A CA 1
ATOM 2250 C C . ALA A 1 314 ? 17.280 -2.749 -45.058 1.00 82.56 314 ALA A C 1
ATOM 2252 O O . ALA A 1 314 ? 16.811 -1.606 -45.101 1.00 82.56 314 ALA A O 1
ATOM 2253 N N . ASP A 1 315 ? 16.763 -3.769 -45.748 1.00 78.31 315 ASP A N 1
ATOM 2254 C CA . ASP A 1 315 ? 15.532 -3.710 -46.543 1.00 78.31 315 ASP A CA 1
ATOM 2255 C C . ASP A 1 315 ? 14.257 -3.782 -45.681 1.00 78.31 315 ASP A C 1
ATOM 2257 O O . ASP A 1 315 ? 13.165 -3.464 -46.156 1.00 78.31 315 ASP A O 1
ATOM 2261 N N . SER A 1 316 ? 14.396 -4.142 -44.398 1.00 82.56 316 SER A N 1
ATOM 2262 C CA . SER A 1 316 ? 13.300 -4.408 -43.461 1.00 82.56 316 SER A CA 1
ATOM 2263 C C . SER A 1 316 ? 12.368 -5.545 -43.907 1.00 82.56 316 SER A C 1
ATOM 2265 O O . SER A 1 316 ? 11.167 -5.528 -43.620 1.00 82.56 316 SER A O 1
ATOM 2267 N N . SER A 1 317 ? 12.924 -6.555 -44.586 1.00 81.19 317 SER A N 1
ATOM 2268 C CA . SER A 1 317 ? 12.263 -7.824 -44.921 1.00 81.19 317 SER A CA 1
ATOM 2269 C C . SER A 1 317 ? 11.865 -8.650 -43.690 1.00 81.19 317 SER A C 1
ATOM 2271 O O . SER A 1 317 ? 11.023 -9.548 -43.791 1.00 81.19 317 SER A O 1
ATOM 2273 N N . GLY A 1 318 ? 12.447 -8.362 -42.521 1.00 83.94 318 GLY A N 1
ATOM 2274 C CA . GLY A 1 318 ? 12.295 -9.145 -41.296 1.00 83.94 318 GLY A CA 1
ATOM 2275 C C . GLY A 1 318 ? 13.205 -10.377 -41.252 1.00 83.94 318 GLY A C 1
ATOM 2276 O O . GLY A 1 318 ? 13.024 -11.233 -40.376 1.00 83.94 318 GLY A O 1
ATOM 2277 N N . ALA A 1 319 ? 14.165 -10.456 -42.177 1.00 83.81 319 ALA A N 1
ATOM 2278 C CA . ALA A 1 319 ? 15.269 -11.405 -42.229 1.00 83.81 319 ALA A CA 1
ATOM 2279 C C . ALA A 1 319 ? 16.604 -10.638 -42.176 1.00 83.81 319 ALA A C 1
ATOM 2281 O O . ALA A 1 319 ? 16.653 -9.448 -42.448 1.00 83.81 319 ALA A O 1
ATOM 2282 N N . GLY A 1 320 ? 17.686 -11.311 -41.786 1.00 89.06 320 GLY A N 1
ATOM 2283 C CA . GLY A 1 320 ? 18.981 -10.663 -41.575 1.00 89.06 320 GLY A CA 1
ATOM 2284 C C . GLY A 1 320 ? 19.323 -10.441 -40.106 1.00 89.06 320 GLY A C 1
ATOM 2285 O O . GLY A 1 320 ? 18.540 -9.909 -39.320 1.00 89.06 320 GLY A O 1
ATOM 2286 N N . ALA A 1 321 ? 20.494 -10.910 -39.694 1.00 94.94 321 ALA A N 1
ATOM 2287 C CA . ALA A 1 321 ? 20.946 -10.870 -38.311 1.00 94.94 321 ALA A CA 1
ATOM 2288 C C . ALA A 1 321 ? 22.269 -10.123 -38.171 1.00 94.94 321 ALA A C 1
ATOM 2290 O O . ALA A 1 321 ? 23.136 -10.237 -39.034 1.00 94.94 321 ALA A O 1
ATOM 2291 N N . PHE A 1 322 ? 22.446 -9.447 -37.036 1.00 96.06 322 PHE A N 1
ATOM 2292 C CA . PHE A 1 322 ? 23.791 -9.170 -36.542 1.00 96.06 322 PHE A CA 1
ATOM 2293 C C . PHE A 1 322 ? 24.284 -10.392 -35.763 1.00 96.06 322 PHE A C 1
ATOM 2295 O O . PHE A 1 322 ? 23.577 -10.877 -34.871 1.00 96.06 322 PHE A O 1
ATOM 2302 N N . LEU A 1 323 ? 25.466 -10.894 -36.108 1.00 95.25 323 LEU A N 1
ATOM 2303 C CA . LEU A 1 323 ? 26.118 -12.049 -35.497 1.00 95.25 323 LEU A CA 1
ATOM 2304 C C . LEU A 1 323 ? 27.569 -11.691 -35.147 1.00 95.25 323 LEU A C 1
ATOM 2306 O O . LEU A 1 323 ? 28.215 -10.931 -35.857 1.00 95.25 323 LEU A O 1
ATOM 2310 N N . MET A 1 324 ? 28.072 -12.244 -34.050 1.00 92.88 324 MET A N 1
ATOM 2311 C CA . MET A 1 324 ? 29.397 -11.985 -33.477 1.00 92.88 324 MET A CA 1
ATOM 2312 C C . MET A 1 324 ? 29.716 -13.145 -32.523 1.00 92.88 324 MET A C 1
ATOM 2314 O O . MET A 1 324 ? 28.766 -13.741 -31.987 1.00 92.88 324 MET A O 1
ATOM 2318 N N . ASN A 1 325 ? 30.987 -13.493 -32.283 1.00 85.38 325 ASN A N 1
ATOM 2319 C CA . ASN A 1 325 ? 31.275 -14.502 -31.263 1.00 85.38 325 ASN A CA 1
ATOM 2320 C C . ASN A 1 325 ? 30.896 -13.966 -29.869 1.00 85.38 325 ASN A C 1
ATOM 2322 O O . ASN A 1 325 ? 30.900 -12.768 -29.593 1.00 85.38 325 ASN A O 1
ATOM 2326 N N . ALA A 1 326 ? 30.549 -14.874 -28.960 1.00 76.88 326 ALA A N 1
ATOM 2327 C CA . ALA A 1 326 ? 30.331 -14.535 -27.562 1.00 76.88 326 ALA A CA 1
ATOM 2328 C C . ALA A 1 326 ? 31.647 -14.213 -26.825 1.00 76.88 326 ALA A C 1
ATOM 2330 O O . ALA A 1 326 ? 31.588 -13.577 -25.773 1.00 76.88 326 ALA A O 1
ATOM 2331 N N . GLY A 1 327 ? 32.798 -14.664 -27.342 1.00 79.62 327 GLY A N 1
ATOM 2332 C CA . GLY A 1 327 ? 34.125 -14.325 -26.814 1.00 79.62 327 GLY A CA 1
ATOM 2333 C C . GLY A 1 327 ? 34.501 -12.860 -27.040 1.00 79.62 327 GLY A C 1
ATOM 2334 O O . GLY A 1 327 ? 34.949 -12.202 -26.101 1.00 79.62 327 GLY A O 1
ATOM 2335 N N . ASP A 1 328 ? 34.240 -12.354 -28.247 1.00 88.25 328 ASP A N 1
ATOM 2336 C CA . ASP A 1 328 ? 34.726 -11.054 -28.712 1.00 88.25 328 ASP A CA 1
ATOM 2337 C C . ASP A 1 328 ? 34.118 -9.849 -27.974 1.00 88.25 328 ASP A C 1
ATOM 2339 O O . ASP A 1 328 ? 33.042 -9.912 -27.361 1.00 88.25 328 ASP A O 1
ATOM 2343 N N . ALA A 1 329 ? 34.773 -8.699 -28.123 1.00 88.44 329 ALA A N 1
ATOM 2344 C CA . ALA A 1 329 ? 34.291 -7.388 -27.717 1.00 88.44 329 ALA A CA 1
ATOM 2345 C C . ALA A 1 329 ? 34.376 -6.370 -28.868 1.00 88.44 329 ALA A C 1
ATOM 2347 O O . ALA A 1 329 ? 35.394 -6.282 -29.539 1.00 88.44 329 ALA A O 1
ATOM 2348 N N . ILE A 1 330 ? 33.347 -5.538 -29.050 1.00 88.56 330 ILE A N 1
ATOM 2349 C CA . ILE A 1 330 ? 33.456 -4.313 -29.859 1.00 88.56 330 ILE A CA 1
ATOM 2350 C C . ILE A 1 330 ? 33.931 -3.191 -28.932 1.00 88.56 330 ILE A C 1
ATOM 2352 O O . ILE A 1 330 ? 33.245 -2.864 -27.960 1.00 88.56 330 ILE A O 1
ATOM 2356 N N . ALA A 1 331 ? 35.091 -2.606 -29.227 1.00 85.50 331 ALA A N 1
ATOM 2357 C CA . ALA A 1 331 ? 35.761 -1.611 -28.396 1.00 85.50 331 ALA A CA 1
ATOM 2358 C C . ALA A 1 331 ? 35.962 -0.296 -29.149 1.00 85.50 331 ALA A C 1
ATOM 2360 O O . ALA A 1 331 ? 36.494 -0.305 -30.254 1.00 85.50 331 ALA A O 1
ATOM 2361 N N . THR A 1 332 ? 35.524 0.844 -28.599 1.00 78.88 332 THR A N 1
ATOM 2362 C CA . THR A 1 332 ? 35.257 2.005 -29.478 1.00 78.88 332 THR A CA 1
ATOM 2363 C C . THR A 1 332 ? 35.769 3.378 -29.044 1.00 78.88 332 THR A C 1
ATOM 2365 O O . THR A 1 332 ? 35.429 4.354 -29.713 1.00 78.88 332 THR A O 1
ATOM 2368 N N . ARG A 1 333 ? 36.565 3.469 -27.960 1.00 74.00 333 ARG A N 1
ATOM 2369 C CA . ARG A 1 333 ? 37.183 4.710 -27.421 1.00 74.00 333 ARG A CA 1
ATOM 2370 C C . ARG A 1 333 ? 36.332 5.962 -27.700 1.00 74.00 333 ARG A C 1
ATOM 2372 O O . ARG A 1 333 ? 36.703 6.794 -28.526 1.00 74.00 333 ARG A O 1
ATOM 2379 N N . ASN A 1 334 ? 35.205 6.079 -26.996 1.00 73.00 334 ASN A N 1
ATOM 2380 C CA . ASN A 1 334 ? 34.275 7.219 -27.018 1.00 73.00 334 ASN A CA 1
ATOM 2381 C C . ASN A 1 334 ? 33.217 7.225 -28.145 1.00 73.00 334 ASN A C 1
ATOM 2383 O O . ASN A 1 334 ? 32.267 7.999 -28.035 1.00 73.00 334 ASN A O 1
ATOM 2387 N N . ARG A 1 335 ? 33.312 6.381 -29.189 1.00 78.38 335 ARG A N 1
ATOM 2388 C CA . ARG A 1 335 ? 32.272 6.313 -30.242 1.00 78.38 335 ARG A CA 1
ATOM 2389 C C . ARG A 1 335 ? 30.956 5.748 -29.716 1.00 78.38 335 ARG A C 1
ATOM 2391 O O . ARG A 1 335 ? 30.954 4.676 -29.101 1.00 78.38 335 ARG A O 1
ATOM 2398 N N . ASP A 1 336 ? 29.847 6.363 -30.117 1.00 85.06 336 ASP A N 1
ATOM 2399 C CA . ASP A 1 336 ? 28.512 5.762 -30.016 1.00 85.06 336 ASP A CA 1
ATOM 2400 C C . ASP A 1 336 ? 28.413 4.491 -30.885 1.00 85.06 336 ASP A C 1
ATOM 2402 O O . ASP A 1 336 ? 28.955 4.439 -31.994 1.00 85.06 336 ASP A O 1
ATOM 2406 N N . VAL A 1 337 ? 27.692 3.471 -30.405 1.00 89.56 337 VAL A N 1
ATOM 2407 C CA . VAL A 1 337 ? 27.524 2.168 -31.073 1.00 89.56 337 VAL A CA 1
ATOM 2408 C C . VAL A 1 337 ? 26.047 1.863 -31.295 1.00 89.56 337 VAL A C 1
ATOM 2410 O O . VAL A 1 337 ? 25.298 1.613 -30.350 1.00 89.56 337 VAL A O 1
ATOM 2413 N N . THR A 1 338 ? 25.620 1.824 -32.557 1.00 91.88 338 THR A N 1
ATOM 2414 C CA . THR A 1 338 ? 24.258 1.420 -32.941 1.00 91.88 338 THR A CA 1
ATOM 2415 C C . THR A 1 338 ? 24.275 0.089 -33.685 1.00 91.88 338 THR A C 1
ATOM 2417 O O . THR A 1 338 ? 24.941 -0.027 -34.708 1.00 91.88 338 THR A O 1
ATOM 2420 N N . ILE A 1 339 ? 23.503 -0.901 -33.230 1.00 93.88 339 ILE A N 1
ATOM 2421 C CA . ILE A 1 339 ? 23.344 -2.196 -33.912 1.00 93.88 339 ILE A CA 1
ATOM 2422 C C . ILE A 1 339 ? 21.859 -2.477 -34.156 1.00 93.88 339 ILE A C 1
ATOM 2424 O O . ILE A 1 339 ? 21.036 -2.427 -33.235 1.00 93.88 339 ILE A O 1
ATOM 2428 N N . SER A 1 340 ? 21.515 -2.805 -35.400 1.00 95.19 340 SER A N 1
ATOM 2429 C CA . SER A 1 340 ? 20.155 -3.149 -35.816 1.00 95.19 340 SER A CA 1
ATOM 2430 C C . SER A 1 340 ? 20.100 -4.343 -36.774 1.00 95.19 340 SER A C 1
ATOM 2432 O O . SER A 1 340 ? 21.076 -4.638 -37.461 1.00 95.19 340 SER A O 1
ATOM 2434 N N . GLY A 1 341 ? 18.970 -5.056 -36.759 1.00 93.25 341 GLY A N 1
ATOM 2435 C CA . GLY A 1 341 ? 18.715 -6.259 -37.558 1.00 93.25 341 GLY A CA 1
ATOM 2436 C C . GLY A 1 341 ? 17.386 -6.927 -37.193 1.00 93.25 341 GLY A C 1
ATOM 2437 O O . GLY A 1 341 ? 16.702 -6.485 -36.266 1.00 93.25 341 GLY A O 1
ATOM 2438 N N . ALA A 1 342 ? 17.039 -8.045 -37.835 1.00 94.06 342 ALA A N 1
ATOM 2439 C CA . ALA A 1 342 ? 15.857 -8.824 -37.465 1.00 94.06 342 ALA A CA 1
ATOM 2440 C C . ALA A 1 342 ? 16.022 -9.503 -36.099 1.00 94.06 342 ALA A C 1
ATOM 2442 O O . ALA A 1 342 ? 15.078 -9.561 -35.311 1.00 94.06 342 ALA A O 1
ATOM 2443 N N . ARG A 1 343 ? 17.238 -9.968 -35.795 1.00 95.31 343 ARG A N 1
ATOM 2444 C CA . ARG A 1 343 ? 17.684 -10.529 -34.505 1.00 95.31 343 ARG A CA 1
ATOM 2445 C C . ARG A 1 343 ? 19.154 -10.170 -34.276 1.00 95.31 343 ARG A C 1
ATOM 2447 O O . ARG A 1 343 ? 19.886 -10.011 -35.253 1.00 95.31 343 ARG A O 1
ATOM 2454 N N . LEU A 1 344 ? 19.595 -10.100 -33.020 1.00 96.31 344 LEU A N 1
ATOM 2455 C CA . LEU A 1 344 ? 20.988 -9.772 -32.681 1.00 96.31 344 LEU A CA 1
ATOM 2456 C C . LEU A 1 344 ? 21.611 -10.856 -31.788 1.00 96.31 344 LEU A C 1
ATOM 2458 O O . LEU A 1 344 ? 21.036 -11.207 -30.756 1.00 96.31 344 LEU A O 1
ATOM 2462 N N . THR A 1 345 ? 22.808 -11.317 -32.144 1.00 94.38 345 THR A N 1
ATOM 2463 C CA . THR A 1 345 ? 23.733 -12.026 -31.250 1.00 94.38 345 THR A CA 1
ATOM 2464 C C . THR A 1 345 ? 25.008 -11.198 -31.160 1.00 94.38 345 THR A C 1
ATOM 2466 O O . THR A 1 345 ? 25.674 -10.989 -32.168 1.00 94.38 345 THR A O 1
ATOM 2469 N N . VAL A 1 346 ? 25.318 -10.713 -29.962 1.00 90.88 346 VAL A N 1
ATOM 2470 C CA . VAL A 1 346 ? 26.435 -9.805 -29.676 1.00 90.88 346 VAL A CA 1
ATOM 2471 C C . VAL A 1 346 ? 27.316 -10.433 -28.593 1.00 90.88 346 VAL A C 1
ATOM 2473 O O . VAL A 1 346 ? 26.798 -11.029 -27.644 1.00 90.88 346 VAL A O 1
ATOM 2476 N N . GLY A 1 347 ? 28.634 -10.284 -28.710 1.00 86.31 347 GLY A N 1
ATOM 2477 C CA . GLY A 1 347 ? 29.582 -10.588 -27.639 1.00 86.31 347 GLY A CA 1
ATOM 2478 C C . GLY A 1 347 ? 29.523 -9.533 -26.535 1.00 86.31 347 GLY A C 1
ATOM 2479 O O . GLY A 1 347 ? 28.472 -9.304 -25.923 1.00 86.31 347 GLY A O 1
ATOM 2480 N N . SER A 1 348 ? 30.653 -8.890 -26.269 1.00 87.56 348 SER A N 1
ATOM 2481 C CA . SER A 1 348 ? 30.729 -7.714 -25.401 1.00 87.56 348 SER A CA 1
ATOM 2482 C C . SER A 1 348 ? 30.715 -6.413 -26.215 1.00 87.56 348 SER A C 1
ATOM 2484 O O . SER A 1 348 ? 31.155 -6.388 -27.360 1.00 87.56 348 SER A O 1
ATOM 2486 N N . ILE A 1 349 ? 30.251 -5.310 -25.627 1.00 88.94 349 ILE A N 1
ATOM 2487 C CA . ILE A 1 349 ? 30.534 -3.952 -26.129 1.00 88.94 349 ILE A CA 1
ATOM 2488 C C . ILE A 1 349 ? 31.147 -3.150 -24.984 1.00 88.94 349 ILE A C 1
ATOM 2490 O O . ILE A 1 349 ? 30.630 -3.199 -23.868 1.00 88.94 349 ILE A O 1
ATOM 2494 N N . ASP A 1 350 ? 32.238 -2.446 -25.271 1.00 84.94 350 ASP A N 1
ATOM 2495 C CA . ASP A 1 350 ? 33.046 -1.671 -24.330 1.00 84.94 350 ASP A CA 1
ATOM 2496 C C . ASP A 1 350 ? 33.394 -0.318 -24.973 1.00 84.94 350 ASP A C 1
ATOM 2498 O O . ASP A 1 350 ? 34.382 -0.186 -25.699 1.00 84.94 350 ASP A O 1
ATOM 2502 N N . THR A 1 351 ? 32.558 0.705 -24.767 1.00 84.19 351 THR A N 1
ATOM 2503 C CA . THR A 1 351 ? 32.790 2.018 -25.408 1.00 84.19 351 THR A CA 1
ATOM 2504 C C . THR A 1 351 ? 33.863 2.852 -24.701 1.00 84.19 351 THR A C 1
ATOM 2506 O O . THR A 1 351 ? 34.180 3.963 -25.143 1.00 84.19 351 THR A O 1
ATOM 2509 N N . LYS A 1 352 ? 34.450 2.330 -23.614 1.00 73.25 352 LYS A N 1
ATOM 2510 C CA . LYS A 1 352 ? 35.424 3.033 -22.783 1.00 73.25 352 LYS A CA 1
ATOM 2511 C C . LYS A 1 352 ? 36.863 2.880 -23.323 1.00 73.25 352 LYS A C 1
ATOM 2513 O O . LYS A 1 352 ? 37.268 1.790 -23.728 1.00 73.25 352 LYS A O 1
ATOM 2518 N N . PRO A 1 353 ? 37.688 3.942 -23.282 1.00 63.56 353 PRO A N 1
ATOM 2519 C CA . PRO A 1 353 ? 39.126 3.840 -23.495 1.00 63.56 353 PRO A CA 1
ATOM 2520 C C . PRO A 1 353 ? 39.898 3.229 -22.315 1.00 63.56 353 PRO A C 1
ATOM 2522 O O . PRO A 1 353 ? 39.571 3.377 -21.137 1.00 63.56 353 PRO A O 1
ATOM 2525 N N . ASP A 1 354 ? 41.024 2.622 -22.664 1.00 57.28 354 ASP A N 1
ATOM 2526 C CA . ASP A 1 354 ? 42.113 2.122 -21.823 1.00 57.28 354 ASP A CA 1
ATOM 2527 C C . ASP A 1 354 ? 42.970 3.253 -21.210 1.00 57.28 354 ASP A C 1
ATOM 2529 O O . ASP A 1 354 ? 44.199 3.216 -21.215 1.00 57.28 354 ASP A O 1
ATOM 2533 N N . GLY A 1 355 ? 42.316 4.274 -20.650 1.00 54.12 355 GLY A N 1
ATOM 2534 C CA . GLY A 1 355 ? 42.968 5.419 -20.021 1.00 54.12 355 GLY A CA 1
ATOM 2535 C C . GLY A 1 355 ? 42.055 6.179 -19.058 1.00 54.12 355 GLY A C 1
ATOM 2536 O O . GLY A 1 355 ? 40.831 6.170 -19.185 1.00 54.12 355 GLY A O 1
ATOM 2537 N N . ASN A 1 356 ? 42.654 6.854 -18.075 1.00 52.91 356 ASN A N 1
ATOM 2538 C CA . ASN A 1 356 ? 41.921 7.700 -17.132 1.00 52.91 356 ASN A CA 1
ATOM 2539 C C . ASN A 1 356 ? 41.671 9.090 -17.735 1.00 52.91 356 ASN A C 1
ATOM 2541 O O . ASN A 1 356 ? 42.571 9.929 -17.720 1.00 52.91 356 ASN A O 1
ATOM 2545 N N . GLY A 1 357 ? 40.444 9.353 -18.185 1.00 54.50 357 GLY A N 1
ATOM 2546 C CA . GLY A 1 357 ? 39.974 10.718 -18.452 1.00 54.50 357 GLY A CA 1
ATOM 2547 C C . GLY A 1 357 ? 38.792 10.796 -19.411 1.00 54.50 357 GLY A C 1
ATOM 2548 O O . GLY A 1 357 ? 37.848 11.543 -19.164 1.00 54.50 357 GLY A O 1
ATOM 2549 N N . ASP A 1 358 ? 38.812 9.997 -20.468 1.00 54.56 358 ASP A N 1
ATOM 2550 C CA . ASP A 1 358 ? 37.907 10.201 -21.595 1.00 54.56 358 ASP A CA 1
ATOM 2551 C C . ASP A 1 358 ? 36.509 9.562 -21.390 1.00 54.56 358 ASP A C 1
ATOM 2553 O O . ASP A 1 358 ? 36.374 8.540 -20.701 1.00 54.56 358 ASP A O 1
ATOM 2557 N N . PRO A 1 359 ? 35.442 10.179 -21.936 1.00 62.06 359 PRO A N 1
ATOM 2558 C CA . PRO A 1 359 ? 34.071 9.684 -21.835 1.00 62.06 359 PRO A CA 1
ATOM 2559 C C . PRO A 1 359 ? 33.722 8.666 -22.932 1.00 62.06 359 PRO A C 1
ATOM 2561 O O . PRO A 1 359 ? 33.940 8.946 -24.105 1.00 62.06 359 PRO A O 1
ATOM 2564 N N . GLY A 1 360 ? 33.100 7.537 -22.573 1.00 74.19 360 GLY A N 1
ATOM 2565 C CA . GLY A 1 360 ? 32.609 6.538 -23.533 1.00 74.19 360 GLY A CA 1
ATOM 2566 C C . GLY A 1 360 ? 31.506 7.043 -24.483 1.00 74.19 360 GLY A C 1
ATOM 2567 O O . GLY A 1 360 ? 31.111 8.207 -24.445 1.00 74.19 360 GLY A O 1
ATOM 2568 N N . GLY A 1 361 ? 30.971 6.140 -25.308 1.00 81.19 361 GLY A N 1
ATOM 2569 C CA . GLY A 1 361 ? 29.830 6.373 -26.215 1.00 81.19 361 GLY A CA 1
ATOM 2570 C C . GLY A 1 361 ? 28.515 5.712 -25.767 1.00 81.19 361 GLY A C 1
ATOM 2571 O O . GLY A 1 361 ? 28.532 4.758 -24.983 1.00 81.19 361 GLY A O 1
ATOM 2572 N N . ASP A 1 362 ? 27.382 6.212 -26.266 1.00 87.62 362 ASP A N 1
ATOM 2573 C CA . ASP A 1 362 ? 26.042 5.622 -26.100 1.00 87.62 362 ASP A CA 1
ATOM 2574 C C . ASP A 1 362 ? 25.935 4.275 -26.843 1.00 87.62 362 ASP A C 1
ATOM 2576 O O . ASP A 1 362 ? 26.547 4.075 -27.892 1.00 87.62 362 ASP A O 1
ATOM 2580 N N . VAL A 1 363 ? 25.117 3.342 -26.337 1.00 91.69 363 VAL A N 1
ATOM 2581 C CA . VAL A 1 363 ? 24.901 2.026 -26.974 1.00 91.69 363 VAL A CA 1
ATOM 2582 C C . VAL A 1 363 ? 23.421 1.799 -27.274 1.00 91.69 363 VAL A C 1
ATOM 2584 O O . VAL A 1 363 ? 22.582 1.783 -26.373 1.00 91.69 363 VAL A O 1
ATOM 2587 N N . SER A 1 364 ? 23.091 1.571 -28.546 1.00 94.69 364 SER A N 1
ATOM 2588 C CA . SER A 1 364 ? 21.721 1.421 -29.045 1.00 94.69 364 SER A CA 1
ATOM 2589 C C . SER A 1 364 ? 21.547 0.100 -29.798 1.00 94.69 364 SER A C 1
ATOM 2591 O O . SER A 1 364 ? 22.108 -0.090 -30.875 1.00 94.69 364 SER A O 1
ATOM 2593 N N . LEU A 1 365 ? 20.762 -0.828 -29.244 1.00 95.31 365 LEU A N 1
ATOM 2594 C CA . LEU A 1 365 ? 20.500 -2.147 -29.830 1.00 95.31 365 LEU A CA 1
ATOM 2595 C C . LEU A 1 365 ? 19.018 -2.312 -30.182 1.00 95.31 365 LEU A C 1
ATOM 2597 O O . LEU A 1 365 ? 18.146 -2.186 -29.315 1.00 95.31 365 LEU A O 1
ATOM 2601 N N . ARG A 1 366 ? 18.716 -2.649 -31.440 1.00 95.88 366 ARG A N 1
ATOM 2602 C CA . ARG A 1 366 ? 17.336 -2.823 -31.917 1.00 95.88 366 ARG A CA 1
ATOM 2603 C C . ARG A 1 366 ? 17.158 -4.063 -32.792 1.00 95.88 366 ARG A C 1
ATOM 2605 O O . ARG A 1 366 ? 17.628 -4.093 -33.923 1.00 95.88 366 ARG A O 1
ATOM 2612 N N . ALA A 1 367 ? 16.377 -5.026 -32.311 1.00 95.25 367 ALA A N 1
ATOM 2613 C CA . ALA A 1 367 ? 15.839 -6.100 -33.142 1.00 95.25 367 ALA A CA 1
ATOM 2614 C C . ALA A 1 367 ? 14.430 -5.739 -33.642 1.00 95.25 367 ALA A C 1
ATOM 2616 O O . ALA A 1 367 ? 13.602 -5.260 -32.861 1.00 95.25 367 ALA A O 1
ATOM 2617 N N . THR A 1 368 ? 14.145 -5.963 -34.927 1.00 92.62 368 THR A N 1
ATOM 2618 C CA . THR A 1 368 ? 12.829 -5.669 -35.532 1.00 92.62 368 THR A CA 1
ATOM 2619 C C . THR A 1 368 ? 11.798 -6.776 -35.280 1.00 92.62 368 THR A C 1
ATOM 2621 O O . THR A 1 368 ? 10.619 -6.467 -35.116 1.00 92.62 368 THR A O 1
ATOM 2624 N N . ASN A 1 369 ? 12.233 -8.042 -35.200 1.00 90.12 369 ASN A N 1
ATOM 2625 C CA . ASN A 1 369 ? 11.357 -9.221 -35.276 1.00 90.12 369 ASN A CA 1
ATOM 2626 C C . ASN A 1 369 ? 11.647 -10.285 -34.190 1.00 90.12 369 ASN A C 1
ATOM 2628 O O . ASN A 1 369 ? 10.729 -10.887 -33.639 1.00 90.12 369 ASN A O 1
ATOM 2632 N N . GLY A 1 370 ? 12.919 -10.510 -33.851 1.00 92.00 370 GLY A N 1
ATOM 2633 C CA . GLY A 1 370 ? 13.376 -11.602 -32.989 1.00 92.00 370 GLY A CA 1
ATOM 2634 C C . GLY A 1 370 ? 14.202 -11.171 -31.776 1.00 92.00 370 GLY A C 1
ATOM 2635 O O . GLY A 1 370 ? 14.336 -9.989 -31.456 1.00 92.00 370 GLY A O 1
ATOM 2636 N N . ALA A 1 371 ? 14.740 -12.170 -31.076 1.00 94.50 371 ALA A N 1
ATOM 2637 C CA . ALA A 1 371 ? 15.476 -12.015 -29.824 1.00 94.50 371 ALA A CA 1
ATOM 2638 C C . ALA A 1 371 ? 16.790 -11.212 -29.946 1.00 94.50 371 ALA A C 1
ATOM 2640 O O . ALA A 1 371 ? 17.391 -11.099 -31.019 1.00 94.50 371 ALA A O 1
ATOM 2641 N N . ILE A 1 372 ? 17.261 -10.721 -28.796 1.00 95.31 372 ILE A N 1
ATOM 2642 C CA . ILE A 1 372 ? 18.601 -10.155 -28.599 1.00 95.31 372 ILE A CA 1
ATOM 2643 C C . ILE A 1 372 ? 19.345 -11.003 -27.562 1.00 95.31 372 ILE A C 1
ATOM 2645 O O . ILE A 1 372 ? 18.907 -11.124 -26.412 1.00 95.31 372 ILE A O 1
ATOM 2649 N N . ALA A 1 373 ? 20.486 -11.563 -27.958 1.00 93.00 373 ALA A N 1
ATOM 2650 C CA . ALA A 1 373 ? 21.446 -12.226 -27.083 1.00 93.00 373 ALA A CA 1
ATOM 2651 C C . ALA A 1 373 ? 22.727 -11.383 -26.974 1.00 93.00 373 ALA A C 1
ATOM 2653 O O . ALA A 1 373 ? 23.232 -10.904 -27.986 1.00 93.00 373 ALA A O 1
ATOM 2654 N N . ILE A 1 374 ? 23.232 -11.197 -25.753 1.00 89.56 374 ILE A N 1
ATOM 2655 C CA . ILE A 1 374 ? 24.414 -10.376 -25.448 1.00 89.56 374 ILE A CA 1
ATOM 2656 C C . ILE A 1 374 ? 25.270 -11.089 -24.396 1.00 89.56 374 ILE A C 1
ATOM 2658 O O . ILE A 1 374 ? 24.715 -11.614 -23.420 1.00 89.56 374 ILE A O 1
ATOM 2662 N N . ASN A 1 375 ? 26.600 -11.062 -24.519 1.00 76.50 375 ASN A N 1
ATOM 2663 C CA . ASN A 1 375 ? 27.468 -11.457 -23.409 1.00 76.50 375 ASN A CA 1
ATOM 2664 C C . ASN A 1 375 ? 27.527 -10.344 -22.340 1.00 76.50 375 ASN A C 1
ATOM 2666 O O . ASN A 1 375 ? 27.170 -10.587 -21.189 1.00 76.50 375 ASN A O 1
ATOM 2670 N N . GLY A 1 376 ? 27.822 -9.092 -22.708 1.00 72.75 376 GLY A N 1
ATOM 2671 C CA . GLY A 1 376 ? 27.693 -7.933 -21.808 1.00 72.75 376 GLY A CA 1
ATOM 2672 C C . GLY A 1 376 ? 27.755 -6.580 -22.522 1.00 72.75 376 GLY A C 1
ATOM 2673 O O . GLY A 1 376 ? 28.261 -6.501 -23.632 1.00 72.75 376 GLY A O 1
ATOM 2674 N N . LEU A 1 377 ? 27.253 -5.512 -21.892 1.00 75.38 377 LEU A N 1
ATOM 2675 C CA . LEU A 1 377 ? 27.425 -4.131 -22.370 1.00 75.38 377 LEU A CA 1
ATOM 2676 C C . LEU A 1 377 ? 28.029 -3.258 -21.270 1.00 75.38 377 LEU A C 1
ATOM 2678 O O . LEU A 1 377 ? 27.511 -3.223 -20.147 1.00 75.38 377 LEU A O 1
ATOM 2682 N N . ASP A 1 378 ? 29.065 -2.508 -21.624 1.00 73.75 378 ASP A N 1
ATOM 2683 C CA . ASP A 1 378 ? 29.688 -1.500 -20.784 1.00 73.75 378 ASP A CA 1
ATOM 2684 C C . ASP A 1 378 ? 29.855 -0.177 -21.556 1.00 73.75 378 ASP A C 1
ATOM 2686 O O . ASP A 1 378 ? 30.518 -0.099 -22.590 1.00 73.75 378 ASP A O 1
ATOM 2690 N N . ALA A 1 379 ? 29.176 0.854 -21.056 1.00 57.56 379 ALA A N 1
ATOM 2691 C CA . ALA A 1 379 ? 29.155 2.218 -21.573 1.00 57.56 379 ALA A CA 1
ATOM 2692 C C . ALA A 1 379 ? 29.552 3.203 -20.456 1.00 57.56 379 ALA A C 1
ATOM 2694 O O . ALA A 1 379 ? 28.868 4.195 -20.194 1.00 57.56 379 ALA A O 1
ATOM 2695 N N . ASN A 1 380 ? 30.602 2.867 -19.699 1.00 60.84 380 ASN A N 1
ATOM 2696 C CA . ASN A 1 380 ? 31.043 3.664 -18.556 1.00 60.84 380 ASN A CA 1
ATOM 2697 C C . ASN A 1 380 ? 31.883 4.885 -18.970 1.00 60.84 380 ASN A C 1
ATOM 2699 O O . ASN A 1 380 ? 32.671 4.838 -19.912 1.00 60.84 380 ASN A O 1
ATOM 2703 N N . GLU A 1 381 ? 31.798 5.954 -18.178 1.00 55.44 381 GLU A N 1
ATOM 2704 C CA . GLU A 1 381 ? 32.657 7.136 -18.286 1.00 55.44 381 GLU A CA 1
ATOM 2705 C C . GLU A 1 381 ? 33.587 7.322 -17.085 1.00 55.44 381 GLU A C 1
ATOM 2707 O O . GLU A 1 381 ? 33.247 6.956 -15.957 1.00 55.44 381 GLU A O 1
ATOM 2712 N N . ASN A 1 382 ? 34.688 8.046 -17.314 1.00 49.12 382 ASN A N 1
ATOM 2713 C CA . ASN A 1 382 ? 35.407 8.752 -16.252 1.00 49.12 382 ASN A CA 1
ATOM 2714 C C . ASN A 1 382 ? 35.021 10.239 -16.159 1.00 49.12 382 ASN A C 1
ATOM 2716 O O . ASN A 1 382 ? 34.764 10.725 -15.061 1.00 49.12 382 ASN A O 1
ATOM 2720 N N . THR A 1 383 ? 34.904 10.972 -17.276 1.00 44.78 383 THR A N 1
ATOM 2721 C CA . THR A 1 383 ? 34.603 12.416 -17.199 1.00 44.78 383 THR A CA 1
ATOM 2722 C C . THR A 1 383 ? 33.825 12.976 -18.400 1.00 44.78 383 THR A C 1
ATOM 2724 O O . THR A 1 383 ? 34.402 13.164 -19.463 1.00 44.78 383 THR A O 1
ATOM 2727 N N . ILE A 1 384 ? 32.554 13.362 -18.174 1.00 38.50 384 ILE A N 1
ATOM 2728 C CA . ILE A 1 384 ? 31.911 14.675 -18.480 1.00 38.50 384 ILE A CA 1
ATOM 2729 C C . ILE A 1 384 ? 30.433 14.597 -18.955 1.00 38.50 384 ILE A C 1
ATOM 2731 O O . ILE A 1 384 ? 29.731 15.585 -18.745 1.00 38.50 384 ILE A O 1
ATOM 2735 N N . LEU A 1 385 ? 29.889 13.484 -19.479 1.00 46.84 385 LEU A N 1
ATOM 2736 C CA . LEU A 1 385 ? 28.461 13.368 -19.877 1.00 46.84 385 LEU A CA 1
ATOM 2737 C C . LEU A 1 385 ? 27.934 11.908 -19.914 1.00 46.84 385 LEU A C 1
ATOM 2739 O O . LEU A 1 385 ? 27.743 11.343 -20.990 1.00 46.84 385 LEU A O 1
ATOM 2743 N N . GLY A 1 386 ? 27.634 11.311 -18.752 1.00 56.00 386 GLY A N 1
ATOM 2744 C CA . GLY A 1 386 ? 27.304 9.881 -18.606 1.00 56.00 386 GLY A CA 1
ATOM 2745 C C . GLY A 1 386 ? 26.411 9.263 -19.695 1.00 56.00 386 GLY A C 1
ATOM 2746 O O . GLY A 1 386 ? 25.256 9.664 -19.866 1.00 56.00 386 GLY A O 1
ATOM 2747 N N . ARG A 1 387 ? 26.943 8.240 -20.378 1.00 77.69 387 ARG A N 1
ATOM 2748 C CA . ARG A 1 387 ? 26.320 7.568 -21.530 1.00 77.69 387 ARG A CA 1
ATOM 2749 C C . ARG A 1 387 ? 25.218 6.588 -21.174 1.00 77.69 387 ARG A C 1
ATOM 2751 O O . ARG A 1 387 ? 25.190 6.015 -20.088 1.00 77.69 387 ARG A O 1
ATOM 2758 N N . SER A 1 388 ? 24.302 6.402 -22.113 1.00 88.75 388 SER A N 1
ATOM 2759 C CA . SER A 1 388 ? 23.083 5.617 -21.980 1.00 88.75 388 SER A CA 1
ATOM 2760 C C . SER A 1 388 ? 23.120 4.329 -22.809 1.00 88.75 388 SER A C 1
ATOM 2762 O O . SER A 1 388 ? 23.721 4.253 -23.878 1.00 88.75 388 SER A O 1
ATOM 2764 N N . ILE A 1 389 ? 22.410 3.307 -22.326 1.00 92.50 389 ILE A N 1
ATOM 2765 C CA . ILE A 1 389 ? 22.159 2.055 -23.050 1.00 92.50 389 ILE A CA 1
ATOM 2766 C C . ILE A 1 389 ? 20.668 1.982 -23.385 1.00 92.50 389 ILE A C 1
ATOM 2768 O O . ILE A 1 389 ? 19.827 2.019 -22.485 1.00 92.50 389 ILE A O 1
ATOM 2772 N N . THR A 1 390 ? 20.332 1.812 -24.663 1.00 95.62 390 THR A N 1
ATOM 2773 C CA . THR A 1 390 ? 18.959 1.604 -25.143 1.00 95.62 390 THR A CA 1
ATOM 2774 C C . THR A 1 390 ? 18.832 0.249 -25.835 1.00 95.62 390 THR A C 1
ATOM 2776 O O . THR A 1 390 ? 19.570 -0.038 -26.772 1.00 95.62 390 THR A O 1
ATOM 2779 N N . ILE A 1 391 ? 17.881 -0.591 -25.406 1.00 95.75 391 ILE A N 1
ATOM 2780 C CA . ILE A 1 391 ? 17.649 -1.927 -25.985 1.00 95.75 391 ILE A CA 1
ATOM 2781 C C . ILE A 1 391 ? 16.165 -2.122 -26.315 1.00 95.75 391 ILE A C 1
ATOM 2783 O O . ILE A 1 391 ? 15.301 -1.952 -25.453 1.00 95.75 391 ILE A O 1
ATOM 2787 N N . ASN A 1 392 ? 15.859 -2.533 -27.547 1.00 96.25 392 ASN A N 1
ATOM 2788 C CA . ASN A 1 392 ? 14.497 -2.820 -28.008 1.00 96.25 392 ASN A CA 1
ATOM 2789 C C . ASN A 1 392 ? 14.428 -4.128 -28.809 1.00 96.25 392 ASN A C 1
ATOM 2791 O O . ASN A 1 392 ? 15.184 -4.326 -29.755 1.00 96.25 392 ASN A O 1
ATOM 2795 N N . THR A 1 393 ? 13.493 -5.005 -28.449 1.00 95.06 393 THR A N 1
ATOM 2796 C CA . THR A 1 393 ? 13.174 -6.252 -29.166 1.00 95.06 393 THR A CA 1
ATOM 2797 C C . THR A 1 393 ? 11.733 -6.653 -28.841 1.00 95.06 393 THR A C 1
ATOM 2799 O O . THR A 1 393 ? 11.309 -6.462 -27.701 1.00 95.06 393 THR A O 1
ATOM 2802 N N . PRO A 1 394 ? 10.958 -7.192 -29.799 1.00 93.31 394 PRO A N 1
ATOM 2803 C CA . PRO A 1 394 ? 9.627 -7.732 -29.520 1.00 93.31 394 PRO A CA 1
ATOM 2804 C C . PRO A 1 394 ? 9.670 -9.110 -28.831 1.00 93.31 394 PRO A C 1
ATOM 2806 O O . PRO A 1 394 ? 8.669 -9.531 -28.253 1.00 93.31 394 PRO A O 1
ATOM 2809 N N . ASP A 1 395 ? 10.809 -9.811 -28.873 1.00 95.38 395 ASP A N 1
ATOM 2810 C CA . ASP A 1 395 ? 10.990 -11.150 -28.303 1.00 95.38 395 ASP A CA 1
ATOM 2811 C C . ASP A 1 395 ? 11.985 -11.136 -27.118 1.00 95.38 395 ASP A C 1
ATOM 2813 O O . ASP A 1 395 ? 11.980 -10.188 -26.333 1.00 95.38 395 ASP A O 1
ATOM 2817 N N . ARG A 1 396 ? 12.774 -12.191 -26.874 1.00 94.50 396 ARG A N 1
ATOM 2818 C CA . ARG A 1 396 ? 13.544 -12.332 -25.636 1.00 94.50 396 ARG A CA 1
ATOM 2819 C C . ARG A 1 396 ? 14.795 -11.457 -25.647 1.00 94.50 396 ARG A C 1
ATOM 2821 O O . ARG A 1 396 ? 15.620 -11.569 -26.550 1.00 94.50 396 ARG A O 1
ATOM 2828 N N . LEU A 1 397 ? 15.013 -10.706 -24.568 1.00 95.44 397 LEU A N 1
ATOM 2829 C CA . LEU A 1 397 ? 16.327 -10.154 -24.234 1.00 95.44 397 LEU A CA 1
ATOM 2830 C C . LEU A 1 397 ? 17.069 -11.105 -23.283 1.00 95.44 397 LEU A C 1
ATOM 2832 O O . LEU A 1 397 ? 16.523 -11.531 -22.262 1.00 95.44 397 LEU A O 1
ATOM 2836 N N . SER A 1 398 ? 18.314 -11.434 -23.620 1.00 92.44 398 SER A N 1
ATOM 2837 C CA . SER A 1 398 ? 19.155 -12.395 -22.906 1.00 92.44 398 SER A CA 1
ATOM 2838 C C . SER A 1 398 ? 20.575 -11.851 -22.749 1.00 92.44 398 SER A C 1
ATOM 2840 O O . SER A 1 398 ? 21.347 -11.896 -23.700 1.00 92.44 398 SER A O 1
ATOM 2842 N N . VAL A 1 399 ? 20.932 -11.375 -21.555 1.00 90.12 399 VAL A N 1
ATOM 2843 C CA . VAL A 1 399 ? 22.255 -10.804 -21.245 1.00 90.12 399 VAL A CA 1
ATOM 2844 C C . VAL A 1 399 ? 22.961 -11.680 -20.212 1.00 90.12 399 VAL A C 1
ATOM 2846 O O . VAL A 1 399 ? 22.500 -11.777 -19.075 1.00 90.12 399 VAL A O 1
ATOM 2849 N N . ALA A 1 400 ? 24.061 -12.335 -20.586 1.00 78.19 400 ALA A N 1
ATOM 2850 C CA . ALA A 1 400 ? 24.756 -13.268 -19.691 1.00 78.19 400 ALA A CA 1
ATOM 2851 C C . ALA A 1 400 ? 25.453 -12.552 -18.514 1.00 78.19 400 ALA A C 1
ATOM 2853 O O . ALA A 1 400 ? 25.374 -12.999 -17.368 1.00 78.19 400 ALA A O 1
ATOM 2854 N N . GLY A 1 401 ? 26.101 -11.424 -18.802 1.00 77.31 401 GLY A N 1
ATOM 2855 C CA . GLY A 1 401 ? 26.858 -10.590 -17.877 1.00 77.31 401 GLY A CA 1
ATOM 2856 C C . GLY A 1 401 ? 26.080 -9.374 -17.369 1.00 77.31 401 GLY A C 1
ATOM 2857 O O . GLY A 1 401 ? 25.012 -9.496 -16.766 1.00 77.31 401 GLY A O 1
ATOM 2858 N N . SER A 1 402 ? 26.654 -8.182 -17.542 1.00 83.38 402 SER A N 1
ATOM 2859 C CA . SER A 1 402 ? 26.110 -6.925 -17.002 1.00 83.38 402 SER A CA 1
ATOM 2860 C C . SER A 1 402 ? 25.673 -5.956 -18.102 1.00 83.38 402 SER A C 1
ATOM 2862 O O . SER A 1 402 ? 26.174 -6.017 -19.220 1.00 83.38 402 SER A O 1
ATOM 2864 N N . LEU A 1 403 ? 24.768 -5.044 -17.744 1.00 89.06 403 LEU A N 1
ATOM 2865 C CA . LEU A 1 403 ? 24.522 -3.780 -18.438 1.00 89.06 403 LEU A CA 1
ATOM 2866 C C . LEU A 1 403 ? 25.026 -2.644 -17.538 1.00 89.06 403 LEU A C 1
ATOM 2868 O O . LEU A 1 403 ? 24.447 -2.416 -16.471 1.00 89.06 403 LEU A O 1
ATOM 2872 N N . ASN A 1 404 ? 26.101 -1.965 -17.931 1.00 86.06 404 ASN A N 1
ATOM 2873 C CA . ASN A 1 404 ? 26.734 -0.898 -17.155 1.00 86.06 404 ASN A CA 1
ATOM 2874 C C . ASN A 1 404 ? 26.713 0.431 -17.926 1.00 86.06 404 ASN A C 1
ATOM 2876 O O . ASN A 1 404 ? 27.182 0.494 -19.054 1.00 86.06 404 ASN A O 1
ATOM 2880 N N . ALA A 1 405 ? 26.204 1.486 -17.295 1.00 86.75 405 ALA A N 1
ATOM 2881 C CA . ALA A 1 405 ? 26.161 2.857 -17.809 1.00 86.75 405 ALA A CA 1
ATOM 2882 C C . ALA A 1 405 ? 26.575 3.819 -16.680 1.00 86.75 405 ALA A C 1
ATOM 2884 O O . ALA A 1 405 ? 25.774 4.587 -16.147 1.00 86.75 405 ALA A O 1
ATOM 2885 N N . ARG A 1 406 ? 27.798 3.629 -16.178 1.00 75.69 406 ARG A N 1
ATOM 2886 C CA . ARG A 1 406 ? 28.312 4.184 -14.913 1.00 75.69 406 ARG A CA 1
ATOM 2887 C C . ARG A 1 406 ? 29.169 5.422 -15.167 1.00 75.69 406 ARG A C 1
ATOM 2889 O O . ARG A 1 406 ? 29.664 5.633 -16.268 1.00 75.69 406 ARG A O 1
ATOM 2896 N N . SER A 1 407 ? 29.417 6.189 -14.117 1.00 75.44 407 SER A N 1
ATOM 2897 C CA . SER A 1 407 ? 30.403 7.273 -14.105 1.00 75.44 407 SER A CA 1
ATOM 2898 C C . SER A 1 407 ? 31.245 7.181 -12.830 1.00 75.44 407 SER A C 1
ATOM 2900 O O . SER A 1 407 ? 30.763 6.665 -11.818 1.00 75.44 407 SER A O 1
ATOM 2902 N N . ASP A 1 408 ? 32.480 7.677 -12.849 1.00 70.81 408 ASP A N 1
ATOM 2903 C CA . ASP A 1 408 ? 33.185 8.104 -11.627 1.00 70.81 408 ASP A CA 1
ATOM 2904 C C . ASP A 1 408 ? 33.411 9.630 -11.551 1.00 70.81 408 ASP A C 1
ATOM 2906 O O . ASP A 1 408 ? 33.951 10.137 -10.568 1.00 70.81 408 ASP A O 1
ATOM 2910 N N . GLY A 1 409 ? 32.888 10.375 -12.532 1.00 67.56 409 GLY A N 1
ATOM 2911 C CA . GLY A 1 409 ? 32.967 11.829 -12.628 1.00 67.56 409 GLY A CA 1
ATOM 2912 C C . GLY A 1 409 ? 31.724 12.586 -12.141 1.00 67.56 409 GLY A C 1
ATOM 2913 O O . GLY A 1 409 ? 30.617 12.062 -11.980 1.00 67.56 409 GLY A O 1
ATOM 2914 N N . SER A 1 410 ? 31.895 13.897 -11.965 1.00 71.81 410 SER A N 1
ATOM 2915 C CA . SER A 1 410 ? 30.890 14.817 -11.407 1.00 71.81 410 SER A CA 1
ATOM 2916 C C . SER A 1 410 ? 29.665 15.081 -12.296 1.00 71.81 410 SER A C 1
ATOM 2918 O O . SER A 1 410 ? 28.659 15.598 -11.811 1.00 71.81 410 SER A O 1
ATOM 2920 N N . ALA A 1 411 ? 29.710 14.726 -13.582 1.00 66.44 411 ALA A N 1
ATOM 2921 C CA . ALA A 1 411 ? 28.639 15.019 -14.538 1.00 66.44 411 ALA A CA 1
ATOM 2922 C C . ALA A 1 411 ? 27.358 14.194 -14.329 1.00 66.44 411 ALA A C 1
ATOM 2924 O O . ALA A 1 411 ? 26.257 14.662 -14.618 1.00 66.44 411 ALA A O 1
ATOM 2925 N N . GLY A 1 412 ? 27.499 12.976 -13.806 1.00 77.25 412 GLY A N 1
ATOM 2926 C CA . GLY A 1 412 ? 26.407 12.016 -13.680 1.00 77.25 412 GLY A CA 1
ATOM 2927 C C . GLY A 1 412 ? 26.602 10.769 -14.542 1.00 77.25 412 GLY A C 1
ATOM 2928 O O . GLY A 1 412 ? 27.381 10.765 -15.489 1.00 77.25 412 GLY A O 1
ATOM 2929 N N . SER A 1 413 ? 25.892 9.701 -14.189 1.00 83.31 413 SER A N 1
ATOM 2930 C CA . SER A 1 413 ? 25.793 8.457 -14.965 1.00 83.31 413 SER A CA 1
ATOM 2931 C C . SER A 1 413 ? 24.591 8.499 -15.913 1.00 83.31 413 SER A C 1
ATOM 2933 O O . SER A 1 413 ? 23.580 9.127 -15.590 1.00 83.31 413 SER A O 1
ATOM 2935 N N . GLY A 1 414 ? 24.679 7.827 -17.062 1.00 86.75 414 GLY A N 1
ATOM 2936 C CA . GLY A 1 414 ? 23.598 7.806 -18.048 1.00 86.75 414 GLY A CA 1
ATOM 2937 C C . GLY A 1 414 ? 22.555 6.720 -17.800 1.00 86.75 414 GLY A C 1
ATOM 2938 O O . GLY A 1 414 ? 22.598 5.982 -16.816 1.00 86.75 414 GLY A O 1
ATOM 2939 N N . ASN A 1 415 ? 21.540 6.668 -18.661 1.00 91.44 415 ASN A N 1
ATOM 2940 C CA . ASN A 1 415 ? 20.318 5.906 -18.405 1.00 91.44 415 ASN A CA 1
ATOM 2941 C C . ASN A 1 415 ? 20.372 4.516 -19.055 1.00 91.44 415 ASN A C 1
ATOM 2943 O O . ASN A 1 415 ? 20.860 4.371 -20.170 1.00 91.44 415 ASN A O 1
ATOM 2947 N N . ILE A 1 416 ? 19.777 3.503 -18.425 1.00 94.62 416 ILE A N 1
ATOM 2948 C CA . ILE A 1 416 ? 19.544 2.196 -19.063 1.00 94.62 416 ILE A CA 1
ATOM 2949 C C . ILE A 1 416 ? 18.053 2.067 -19.359 1.00 94.62 416 ILE A C 1
ATOM 2951 O O . ILE A 1 416 ? 17.234 2.029 -18.441 1.00 94.62 416 ILE A O 1
ATOM 2955 N N . THR A 1 417 ? 17.699 1.997 -20.640 1.00 96.50 417 THR A N 1
ATOM 2956 C CA . THR A 1 417 ? 16.315 1.939 -21.119 1.00 96.50 417 THR A CA 1
ATOM 2957 C C . THR A 1 417 ? 16.079 0.670 -21.934 1.00 96.50 417 THR A C 1
ATOM 2959 O O . THR A 1 417 ? 16.705 0.458 -22.968 1.00 96.50 417 THR A O 1
ATOM 2962 N N . ILE A 1 418 ? 15.150 -0.176 -21.489 1.00 96.00 418 ILE A N 1
ATOM 2963 C CA . ILE A 1 418 ? 14.810 -1.441 -22.147 1.00 96.00 418 ILE A CA 1
ATOM 2964 C C . ILE A 1 418 ? 13.316 -1.462 -22.470 1.00 96.00 418 ILE A C 1
ATOM 2966 O O . ILE A 1 418 ? 12.480 -1.342 -21.573 1.00 96.00 418 ILE A O 1
ATOM 2970 N N . GLY A 1 419 ? 12.982 -1.667 -23.743 1.00 91.19 419 GLY A N 1
ATOM 2971 C CA . GLY A 1 419 ? 11.610 -1.902 -24.188 1.00 91.19 419 GLY A CA 1
ATOM 2972 C C . GLY A 1 419 ? 10.720 -0.661 -24.279 1.00 91.19 419 GLY A C 1
ATOM 2973 O O . GLY A 1 419 ? 9.506 -0.767 -24.098 1.00 91.19 419 GLY A O 1
ATOM 2974 N N . ASN A 1 420 ? 11.299 0.518 -24.536 1.00 82.69 420 ASN A N 1
ATOM 2975 C CA . ASN A 1 420 ? 10.544 1.771 -24.660 1.00 82.69 420 ASN A CA 1
ATOM 2976 C C . ASN A 1 420 ? 9.761 1.900 -25.980 1.00 82.69 420 ASN A C 1
ATOM 2978 O O . ASN A 1 420 ? 8.762 2.615 -26.009 1.00 82.69 420 ASN A O 1
ATOM 2982 N N . THR A 1 421 ? 10.181 1.212 -27.046 1.00 80.00 421 THR A N 1
ATOM 2983 C CA . THR A 1 421 ? 9.493 1.198 -28.353 1.00 80.00 421 THR A CA 1
ATOM 2984 C C . THR A 1 421 ? 9.057 -0.205 -28.776 1.00 80.00 421 THR A C 1
ATOM 2986 O O . THR A 1 421 ? 7.954 -0.360 -29.292 1.00 80.00 421 THR A O 1
ATOM 2989 N N . LEU A 1 422 ? 9.861 -1.237 -28.491 1.00 83.81 422 LEU A N 1
ATOM 2990 C CA . LEU A 1 422 ? 9.505 -2.652 -28.654 1.00 83.81 422 LEU A CA 1
ATOM 2991 C C . LEU A 1 422 ? 9.847 -3.392 -27.357 1.00 83.81 422 LEU A C 1
ATOM 2993 O O . LEU A 1 422 ? 11.022 -3.578 -27.041 1.00 83.81 422 LEU A O 1
ATOM 2997 N N . ALA A 1 423 ? 8.815 -3.749 -26.588 1.00 86.81 423 ALA A N 1
ATOM 2998 C CA . ALA A 1 423 ? 8.946 -4.333 -25.254 1.00 86.81 423 ALA A CA 1
ATOM 2999 C C . ALA A 1 423 ? 9.150 -5.865 -25.309 1.00 86.81 423 ALA A C 1
ATOM 3001 O O . ALA A 1 423 ? 8.238 -6.554 -25.774 1.00 86.81 423 ALA A O 1
ATOM 3002 N N . PRO A 1 424 ? 10.261 -6.408 -24.766 1.00 93.44 424 PRO A N 1
ATOM 3003 C CA . PRO A 1 424 ? 10.599 -7.830 -24.848 1.00 93.44 424 PRO A CA 1
ATOM 3004 C C . PRO A 1 424 ? 9.501 -8.793 -24.383 1.00 93.44 424 PRO A C 1
ATOM 3006 O O . PRO A 1 424 ? 8.810 -8.519 -23.392 1.00 93.44 424 PRO A O 1
ATOM 3009 N N . SER A 1 425 ? 9.425 -9.973 -25.010 1.00 94.94 425 SER A N 1
ATOM 3010 C CA . SER A 1 425 ? 8.594 -11.110 -24.569 1.00 94.94 425 SER A CA 1
ATOM 3011 C C . SER A 1 425 ? 9.011 -11.626 -23.188 1.00 94.94 425 SER A C 1
ATOM 3013 O O . SER A 1 425 ? 8.189 -12.090 -22.401 1.00 94.94 425 SER A O 1
ATOM 3015 N N . SER A 1 426 ? 10.300 -11.517 -22.867 1.00 94.69 426 SER A N 1
ATOM 3016 C CA . SER A 1 426 ? 10.870 -11.732 -21.535 1.00 94.69 426 SER A CA 1
ATOM 3017 C C . SER A 1 426 ? 12.279 -11.143 -21.456 1.00 94.69 426 SER A C 1
ATOM 3019 O O . SER A 1 426 ? 12.943 -10.959 -22.478 1.00 94.69 426 SER A O 1
ATOM 3021 N N . ILE A 1 427 ? 12.746 -10.857 -20.239 1.00 95.75 427 ILE A N 1
ATOM 3022 C CA . ILE A 1 427 ? 14.105 -10.369 -19.983 1.00 95.75 427 ILE A CA 1
ATOM 3023 C C . ILE A 1 427 ? 14.802 -11.313 -19.002 1.00 95.75 427 ILE A C 1
ATOM 3025 O O . ILE A 1 427 ? 14.300 -11.566 -17.902 1.00 95.75 427 ILE A O 1
ATOM 3029 N N . ALA A 1 428 ? 15.982 -11.789 -19.389 1.00 92.12 428 ALA A N 1
ATOM 3030 C CA . ALA A 1 428 ? 16.958 -12.411 -18.505 1.00 92.12 428 ALA A CA 1
ATOM 3031 C C . ALA A 1 428 ? 18.272 -11.623 -18.590 1.00 92.12 428 ALA A C 1
ATOM 3033 O O . ALA A 1 428 ? 18.784 -11.392 -19.684 1.00 92.12 428 ALA A O 1
ATOM 3034 N N . VAL A 1 429 ? 18.803 -11.195 -17.447 1.00 88.62 429 VAL A N 1
ATOM 3035 C CA . VAL A 1 429 ? 20.037 -10.403 -17.345 1.00 88.62 429 VAL A CA 1
ATOM 3036 C C . VAL A 1 429 ? 20.840 -10.840 -16.121 1.00 88.62 429 VAL A C 1
ATOM 3038 O O . VAL A 1 429 ? 20.251 -11.174 -15.096 1.00 88.62 429 VAL A O 1
ATOM 3041 N N . GLY A 1 430 ? 22.172 -10.814 -16.172 1.00 82.19 430 GLY A N 1
ATOM 3042 C CA . GLY A 1 430 ? 22.987 -10.995 -14.970 1.00 82.19 430 GLY A CA 1
ATOM 3043 C C . GLY A 1 430 ? 22.802 -9.831 -13.987 1.00 82.19 430 GLY A C 1
ATOM 3044 O O . GLY A 1 430 ? 22.220 -10.019 -12.917 1.00 82.19 430 GLY A O 1
ATOM 3045 N N . ARG A 1 431 ? 23.279 -8.629 -14.342 1.00 85.12 431 ARG A N 1
ATOM 3046 C CA . ARG A 1 431 ? 23.216 -7.391 -13.525 1.00 85.12 431 ARG A CA 1
ATOM 3047 C C . ARG A 1 431 ? 22.912 -6.147 -14.368 1.00 85.12 431 ARG A C 1
ATOM 3049 O O . ARG A 1 431 ? 23.233 -6.111 -15.549 1.00 85.12 431 ARG A O 1
ATOM 3056 N N . ILE A 1 432 ? 22.365 -5.100 -13.744 1.00 90.38 432 ILE A N 1
ATOM 3057 C CA . ILE A 1 432 ? 22.161 -3.773 -14.360 1.00 90.38 432 ILE A CA 1
ATOM 3058 C C . ILE A 1 432 ? 22.696 -2.681 -13.423 1.00 90.38 432 ILE A C 1
ATOM 3060 O O . ILE A 1 432 ? 22.426 -2.726 -12.220 1.00 90.38 432 ILE A O 1
ATOM 3064 N N . SER A 1 433 ? 23.435 -1.685 -13.924 1.00 88.25 433 SER A N 1
ATOM 3065 C CA . SER A 1 433 ? 23.849 -0.552 -13.090 1.00 88.25 433 SER A CA 1
ATOM 3066 C C . SER A 1 433 ? 24.174 0.749 -13.827 1.00 88.25 433 SER A C 1
ATOM 3068 O O . SER A 1 433 ? 24.946 0.776 -14.777 1.00 88.25 433 SER A O 1
ATOM 3070 N N . THR A 1 434 ? 23.662 1.836 -13.258 1.00 88.56 434 THR A N 1
ATOM 3071 C CA . THR A 1 434 ? 23.859 3.249 -13.619 1.00 88.56 434 THR A CA 1
ATOM 3072 C C . THR A 1 434 ? 24.513 4.020 -12.459 1.00 88.56 434 THR A C 1
ATOM 3074 O O . THR A 1 434 ? 24.205 5.187 -12.207 1.00 88.56 434 THR A O 1
ATOM 3077 N N . ARG A 1 435 ? 25.347 3.331 -11.660 1.00 80.25 435 ARG A N 1
ATOM 3078 C CA . ARG A 1 435 ? 25.945 3.886 -10.435 1.00 80.25 435 ARG A CA 1
ATOM 3079 C C . ARG A 1 435 ? 26.969 4.974 -10.777 1.00 80.25 435 ARG A C 1
ATOM 3081 O O . ARG A 1 435 ? 27.907 4.676 -11.513 1.00 80.25 435 ARG A O 1
ATOM 3088 N N . ASN A 1 436 ? 26.881 6.128 -10.111 1.00 79.75 436 ASN A N 1
ATOM 3089 C CA . ASN A 1 436 ? 27.999 7.069 -10.028 1.00 79.75 436 ASN A CA 1
ATOM 3090 C C . ASN A 1 436 ? 28.905 6.760 -8.819 1.00 79.75 436 ASN A C 1
ATOM 3092 O O . ASN A 1 436 ? 28.412 6.422 -7.737 1.00 79.75 436 ASN A O 1
ATOM 3096 N N . LEU A 1 437 ? 30.219 6.839 -9.017 1.00 74.69 437 LEU A N 1
ATOM 3097 C CA . LEU A 1 437 ? 31.262 6.657 -8.003 1.00 74.69 437 LEU A CA 1
ATOM 3098 C C . LEU A 1 437 ? 31.942 7.968 -7.564 1.00 74.69 437 LEU A C 1
ATOM 3100 O O . LEU A 1 437 ? 32.777 7.908 -6.668 1.00 74.69 437 LEU A O 1
ATOM 3104 N N . GLY A 1 438 ? 31.566 9.109 -8.146 1.00 74.06 438 GLY A N 1
ATOM 3105 C CA . GLY A 1 438 ? 31.905 10.453 -7.668 1.00 74.06 438 GLY A CA 1
ATOM 3106 C C . GLY A 1 438 ? 30.660 11.329 -7.463 1.00 74.06 438 GLY A C 1
ATOM 3107 O O . GLY A 1 438 ? 29.524 10.852 -7.550 1.00 74.06 438 GLY A O 1
ATOM 3108 N N . ASP A 1 439 ? 30.876 12.630 -7.224 1.00 74.75 439 ASP A N 1
ATOM 3109 C CA . ASP A 1 439 ? 29.868 13.632 -6.810 1.00 74.75 439 ASP A CA 1
ATOM 3110 C C . ASP A 1 439 ? 28.628 13.780 -7.724 1.00 74.75 439 ASP A C 1
ATOM 3112 O O . ASP A 1 439 ? 27.639 14.411 -7.341 1.00 74.75 439 ASP A O 1
ATOM 3116 N N . GLY A 1 440 ? 28.660 13.240 -8.944 1.00 79.81 440 GLY A N 1
ATOM 3117 C CA . GLY A 1 440 ? 27.555 13.341 -9.896 1.00 79.81 440 GLY A CA 1
ATOM 3118 C C . GLY A 1 440 ? 26.353 12.460 -9.539 1.00 79.81 440 GLY A C 1
ATOM 3119 O O . GLY A 1 440 ? 26.406 11.587 -8.675 1.00 79.81 440 GLY A O 1
ATOM 3120 N N . ASN A 1 441 ? 25.237 12.658 -10.245 1.00 86.81 441 ASN A N 1
ATOM 3121 C CA . ASN A 1 441 ? 24.009 11.878 -10.033 1.00 86.81 441 ASN A CA 1
ATOM 3122 C C . ASN A 1 441 ? 24.081 10.472 -10.668 1.00 86.81 441 ASN A C 1
ATOM 3124 O O . ASN A 1 441 ? 24.854 10.237 -11.596 1.00 86.81 441 ASN A O 1
ATOM 3128 N N . GLY A 1 442 ? 23.238 9.549 -10.208 1.00 87.31 442 GLY A N 1
ATOM 3129 C CA . GLY A 1 442 ? 23.001 8.247 -10.835 1.00 87.31 442 GLY A CA 1
ATOM 3130 C C . GLY A 1 442 ? 21.980 8.358 -11.970 1.00 87.31 442 GLY A C 1
ATOM 3131 O O . GLY A 1 442 ? 21.060 9.177 -11.908 1.00 87.31 442 GLY A O 1
ATOM 3132 N N . GLY A 1 443 ? 22.134 7.540 -13.009 1.00 90.19 443 GLY A N 1
ATOM 3133 C CA . GLY A 1 443 ? 21.255 7.559 -14.183 1.00 90.19 443 GLY A CA 1
ATOM 3134 C C . GLY A 1 443 ? 20.033 6.657 -14.021 1.00 90.19 443 GLY A C 1
ATOM 3135 O O . GLY A 1 443 ? 20.060 5.697 -13.259 1.00 90.19 443 GLY A O 1
ATOM 3136 N N . ASN A 1 444 ? 18.926 6.938 -14.705 1.00 93.75 444 ASN A N 1
ATOM 3137 C CA . ASN A 1 444 ? 17.683 6.190 -14.486 1.00 93.75 444 ASN A CA 1
ATOM 3138 C C . ASN A 1 444 ? 17.720 4.806 -15.157 1.00 93.75 444 ASN A C 1
ATOM 3140 O O . ASN A 1 444 ? 18.272 4.643 -16.245 1.00 93.75 444 ASN A O 1
ATOM 3144 N N . ILE A 1 445 ? 17.070 3.820 -14.540 1.00 96.50 445 ILE A N 1
ATOM 3145 C CA . ILE A 1 445 ? 16.885 2.469 -15.085 1.00 96.50 445 ILE A CA 1
ATOM 3146 C C . ILE A 1 445 ? 15.396 2.291 -15.395 1.00 96.50 445 ILE A C 1
ATOM 3148 O O . ILE A 1 445 ? 14.584 2.212 -14.476 1.00 96.50 445 ILE A O 1
ATOM 3152 N N . ASN A 1 446 ? 15.034 2.230 -16.676 1.00 97.25 446 ASN A N 1
ATOM 3153 C CA . ASN A 1 446 ? 13.655 2.154 -17.162 1.00 97.25 446 ASN A CA 1
ATOM 3154 C C . ASN A 1 446 ? 13.453 0.871 -17.974 1.00 97.25 446 ASN A C 1
ATOM 3156 O O . ASN A 1 446 ? 13.986 0.740 -19.073 1.00 97.25 446 ASN A O 1
ATOM 3160 N N . ILE A 1 447 ? 12.685 -0.083 -17.452 1.00 97.56 447 ILE A N 1
ATOM 3161 C CA . ILE A 1 447 ? 12.536 -1.418 -18.044 1.00 97.56 447 ILE A CA 1
ATOM 3162 C C . ILE A 1 447 ? 11.057 -1.743 -18.237 1.00 97.56 447 ILE A C 1
ATOM 3164 O O . ILE A 1 447 ? 10.283 -1.695 -17.281 1.00 97.56 447 ILE A O 1
ATOM 3168 N N . ARG A 1 448 ? 10.677 -2.139 -19.454 1.00 97.56 448 ARG A N 1
ATOM 3169 C CA . ARG A 1 448 ? 9.338 -2.634 -19.790 1.00 97.56 448 ARG A CA 1
ATOM 3170 C C . ARG A 1 448 ? 9.419 -3.974 -20.521 1.00 97.56 448 ARG A C 1
ATOM 3172 O O . ARG A 1 448 ? 10.184 -4.113 -21.468 1.00 97.56 448 ARG A O 1
ATOM 3179 N N . THR A 1 449 ? 8.620 -4.958 -20.111 1.00 96.94 449 THR A N 1
ATOM 3180 C CA . THR A 1 449 ? 8.505 -6.274 -20.769 1.00 96.94 449 THR A CA 1
ATOM 3181 C C . THR A 1 449 ? 7.074 -6.806 -20.700 1.00 96.94 449 THR A C 1
ATOM 3183 O O . THR A 1 449 ? 6.351 -6.580 -19.730 1.00 96.94 449 THR A O 1
ATOM 3186 N N . THR A 1 450 ? 6.636 -7.513 -21.742 1.00 95.88 450 THR A N 1
ATOM 3187 C CA . THR A 1 450 ? 5.293 -8.116 -21.789 1.00 95.88 450 THR A CA 1
ATOM 3188 C C . THR A 1 450 ? 5.201 -9.403 -20.964 1.00 95.88 450 THR A C 1
ATOM 3190 O O . THR A 1 450 ? 4.125 -9.733 -20.466 1.00 95.88 450 THR A O 1
ATOM 3193 N N . GLY A 1 451 ? 6.325 -10.095 -20.751 1.00 94.75 451 GLY A N 1
ATOM 3194 C CA . GLY A 1 451 ? 6.439 -11.259 -19.873 1.00 94.75 451 GLY A CA 1
ATOM 3195 C C . GLY A 1 451 ? 7.224 -10.967 -18.595 1.00 94.75 451 GLY A C 1
ATOM 3196 O O . GLY A 1 451 ? 7.041 -9.934 -17.955 1.00 94.75 451 GLY A O 1
ATOM 3197 N N . SER A 1 452 ? 8.046 -11.926 -18.166 1.00 95.50 452 SER A N 1
ATOM 3198 C CA . SER A 1 452 ? 8.784 -11.845 -16.896 1.00 95.50 452 SER A CA 1
ATOM 3199 C C . SER A 1 452 ? 10.152 -11.177 -17.050 1.00 95.50 452 SER A C 1
ATOM 3201 O O . SER A 1 452 ? 10.857 -11.411 -18.033 1.00 95.50 452 SER A O 1
ATOM 3203 N N . PHE A 1 453 ? 10.557 -10.434 -16.020 1.00 97.19 453 PHE A N 1
ATOM 3204 C CA . PHE A 1 453 ? 11.904 -9.889 -15.849 1.00 97.19 453 PHE A CA 1
ATOM 3205 C C . PHE A 1 453 ? 12.659 -10.690 -14.781 1.00 97.19 453 PHE A C 1
ATOM 3207 O O . PHE A 1 453 ? 12.157 -10.872 -13.670 1.00 97.19 453 PHE A O 1
ATOM 3214 N N . ASN A 1 454 ? 13.876 -11.141 -15.092 1.00 93.88 454 ASN A N 1
ATOM 3215 C CA . ASN A 1 454 ? 14.735 -11.868 -14.161 1.00 93.88 454 ASN A CA 1
ATOM 3216 C C . ASN A 1 454 ? 16.162 -11.305 -14.187 1.00 93.88 454 ASN A C 1
ATOM 3218 O O . ASN A 1 454 ? 16.838 -11.399 -15.211 1.00 93.88 454 ASN A O 1
ATOM 3222 N N . ALA A 1 455 ? 16.630 -10.782 -13.051 1.00 90.44 455 ALA A N 1
ATOM 3223 C CA . ALA A 1 455 ? 18.036 -10.453 -12.833 1.00 90.44 455 ALA A CA 1
ATOM 3224 C C . ALA A 1 455 ? 18.699 -11.548 -11.982 1.00 90.44 455 ALA A C 1
ATOM 3226 O O . ALA A 1 455 ? 18.329 -11.739 -10.822 1.00 90.44 455 ALA A O 1
ATOM 3227 N N . THR A 1 456 ? 19.620 -12.314 -12.571 1.00 76.38 456 THR A N 1
ATOM 3228 C CA . THR A 1 456 ? 20.050 -13.629 -12.058 1.00 76.38 456 THR A CA 1
ATOM 3229 C C . THR A 1 456 ? 21.415 -13.643 -11.375 1.00 76.38 456 THR A C 1
ATOM 3231 O O . THR A 1 456 ? 21.740 -14.631 -10.720 1.00 76.38 456 THR A O 1
ATOM 3234 N N . ALA A 1 457 ? 22.212 -12.581 -11.502 1.00 65.62 457 ALA A N 1
ATOM 3235 C CA . ALA A 1 457 ? 23.515 -12.447 -10.853 1.00 65.62 457 ALA A CA 1
ATOM 3236 C C . ALA A 1 457 ? 23.525 -11.284 -9.845 1.00 65.62 457 ALA A C 1
ATOM 3238 O O . ALA A 1 457 ? 22.519 -10.596 -9.635 1.00 65.62 457 ALA A O 1
ATOM 3239 N N . SER A 1 458 ? 24.672 -11.074 -9.189 1.00 56.06 458 SER A N 1
ATOM 3240 C CA . SER A 1 458 ? 24.802 -10.053 -8.150 1.00 56.06 458 SER A CA 1
ATOM 3241 C C . SER A 1 458 ? 26.188 -9.398 -8.064 1.00 56.06 458 SER A C 1
ATOM 3243 O O . SER A 1 458 ? 27.196 -9.976 -8.476 1.00 56.06 458 SER A O 1
ATOM 3245 N N . PHE A 1 459 ? 26.229 -8.163 -7.558 1.00 51.50 459 PHE A N 1
ATOM 3246 C CA . PHE A 1 459 ? 27.428 -7.374 -7.272 1.00 51.50 459 PHE A CA 1
ATOM 3247 C C . PHE A 1 459 ? 28.189 -7.901 -6.040 1.00 51.50 459 PHE A C 1
ATOM 3249 O O . PHE A 1 459 ? 28.004 -7.415 -4.928 1.00 51.50 459 PHE A O 1
ATOM 3256 N N . THR A 1 460 ? 29.108 -8.843 -6.259 1.00 41.56 460 THR A N 1
ATOM 3257 C CA . THR A 1 460 ? 30.269 -9.048 -5.378 1.00 41.56 460 THR A CA 1
ATOM 3258 C C . THR A 1 460 ? 31.338 -7.999 -5.685 1.00 41.56 460 THR A C 1
ATOM 3260 O O . THR A 1 460 ? 31.772 -7.876 -6.833 1.00 41.56 460 THR A O 1
ATOM 3263 N N . GLU A 1 461 ? 31.780 -7.259 -4.670 1.00 39.59 461 GLU A N 1
ATOM 3264 C CA . GLU A 1 461 ? 32.975 -6.409 -4.750 1.00 39.59 461 GLU A CA 1
ATOM 3265 C C . GLU A 1 461 ? 34.244 -7.280 -4.656 1.00 39.59 461 GLU A C 1
ATOM 3267 O O . GLU A 1 461 ? 34.228 -8.359 -4.052 1.00 39.59 461 GLU A O 1
ATOM 3272 N N . ALA A 1 462 ? 35.330 -6.855 -5.309 1.00 32.91 462 ALA A N 1
ATOM 3273 C CA . ALA A 1 462 ? 36.527 -7.679 -5.475 1.00 32.91 462 ALA A CA 1
ATOM 3274 C C . ALA A 1 462 ? 37.183 -8.005 -4.119 1.00 32.91 462 ALA A C 1
ATOM 3276 O O . ALA A 1 462 ? 37.599 -7.107 -3.391 1.00 32.91 462 ALA A O 1
ATOM 3277 N N . GLY A 1 463 ? 37.280 -9.299 -3.794 1.00 38.31 463 GLY A N 1
ATOM 3278 C CA . GLY A 1 463 ? 37.852 -9.802 -2.538 1.00 38.31 463 GLY A CA 1
ATOM 3279 C C . GLY A 1 463 ? 36.847 -10.443 -1.569 1.00 38.31 463 GLY A C 1
ATOM 3280 O O . GLY A 1 463 ? 37.274 -11.105 -0.625 1.00 38.31 463 GLY A O 1
ATOM 3281 N N . ASN A 1 464 ? 35.536 -10.317 -1.802 1.00 34.75 464 ASN A N 1
ATOM 3282 C CA . ASN A 1 464 ? 34.508 -11.029 -1.027 1.00 34.75 464 ASN A CA 1
ATOM 3283 C C . ASN A 1 464 ? 34.230 -12.429 -1.636 1.00 34.75 464 ASN A C 1
ATOM 3285 O O . ASN A 1 464 ? 34.352 -12.582 -2.855 1.00 34.75 464 ASN A O 1
ATOM 3289 N N . PRO A 1 465 ? 33.856 -13.460 -0.847 1.00 34.34 465 PRO A N 1
ATOM 3290 C CA . PRO A 1 465 ? 33.551 -14.789 -1.377 1.00 34.34 465 PRO A CA 1
ATOM 3291 C C . PRO A 1 465 ? 32.197 -14.830 -2.116 1.00 34.34 465 PRO A C 1
ATOM 3293 O O . PRO A 1 465 ? 31.509 -13.819 -2.257 1.00 34.34 465 PRO A O 1
ATOM 3296 N N . ALA A 1 466 ? 31.843 -16.024 -2.610 1.00 35.59 466 ALA A N 1
ATOM 3297 C CA . ALA A 1 466 ? 30.673 -16.310 -3.448 1.00 35.59 466 ALA A CA 1
ATOM 3298 C C . ALA A 1 466 ? 29.355 -15.651 -2.964 1.00 35.59 466 ALA A C 1
ATOM 3300 O O . ALA A 1 466 ? 29.160 -15.493 -1.758 1.00 35.59 466 ALA A O 1
ATOM 3301 N N . PRO A 1 467 ? 28.434 -15.292 -3.885 1.00 41.19 467 PRO A N 1
ATOM 3302 C CA . PRO A 1 467 ? 27.272 -14.456 -3.583 1.00 41.19 467 PRO A CA 1
ATOM 3303 C C . PRO A 1 467 ? 26.310 -15.095 -2.570 1.00 41.19 467 PRO A C 1
ATOM 3305 O O . PRO A 1 467 ? 25.452 -15.903 -2.919 1.00 41.19 467 PRO A O 1
ATOM 3308 N N . ASP A 1 468 ? 26.413 -14.653 -1.319 1.00 41.97 468 ASP A N 1
ATOM 3309 C CA . ASP A 1 468 ? 25.431 -14.908 -0.267 1.00 41.97 468 ASP A CA 1
ATOM 3310 C C . ASP A 1 468 ? 24.161 -14.065 -0.515 1.00 41.97 468 ASP A C 1
ATOM 3312 O O . ASP A 1 468 ? 24.251 -12.831 -0.520 1.00 41.97 468 ASP A O 1
ATOM 3316 N N . PRO A 1 469 ? 22.972 -14.671 -0.709 1.00 40.75 469 PRO A N 1
ATOM 3317 C CA . PRO A 1 469 ? 21.725 -13.926 -0.897 1.00 40.75 469 PRO A CA 1
ATOM 3318 C C . PRO A 1 469 ? 21.296 -13.116 0.341 1.00 40.75 469 PRO A C 1
ATOM 3320 O O . PRO A 1 469 ? 20.418 -12.265 0.222 1.00 40.75 469 PRO A O 1
ATOM 3323 N N . ASN A 1 470 ? 21.912 -13.347 1.507 1.00 40.09 470 ASN A N 1
ATOM 3324 C CA . ASN A 1 470 ? 21.647 -12.617 2.750 1.00 40.09 470 ASN A CA 1
ATOM 3325 C C . ASN A 1 470 ? 22.600 -11.426 2.973 1.00 40.09 470 ASN A C 1
ATOM 3327 O O . ASN A 1 470 ? 22.393 -10.646 3.901 1.00 40.09 470 ASN A O 1
ATOM 3331 N N . ASN A 1 471 ? 23.641 -11.256 2.148 1.00 49.16 471 ASN A N 1
ATOM 3332 C CA . ASN A 1 471 ? 24.566 -10.130 2.278 1.00 49.16 471 ASN A CA 1
ATOM 3333 C C . ASN A 1 471 ? 23.868 -8.826 1.828 1.00 49.16 471 ASN A C 1
ATOM 3335 O O . ASN A 1 471 ? 23.533 -8.700 0.648 1.00 49.16 471 ASN A O 1
ATOM 3339 N N . PRO A 1 472 ? 23.689 -7.817 2.705 1.00 49.03 472 PRO A N 1
ATOM 3340 C CA . PRO A 1 472 ? 22.940 -6.602 2.375 1.00 49.03 472 PRO A CA 1
ATOM 3341 C C . PRO A 1 472 ? 23.635 -5.705 1.340 1.00 49.03 472 PRO A C 1
ATOM 3343 O O . PRO A 1 472 ? 23.010 -4.792 0.816 1.00 49.03 472 PRO A O 1
ATOM 3346 N N . ASN A 1 473 ? 24.906 -5.957 1.005 1.00 50.03 473 ASN A N 1
ATOM 3347 C CA . ASN A 1 473 ? 25.611 -5.248 -0.067 1.00 50.03 473 ASN A CA 1
ATOM 3348 C C . ASN A 1 473 ? 25.426 -5.889 -1.450 1.00 50.03 473 ASN A C 1
ATOM 3350 O O . ASN A 1 473 ? 25.885 -5.314 -2.437 1.00 50.03 473 ASN A O 1
ATOM 3354 N N . ASN A 1 474 ? 24.788 -7.061 -1.523 1.00 62.66 474 ASN A N 1
ATOM 3355 C CA . ASN A 1 474 ? 24.613 -7.853 -2.735 1.00 62.66 474 ASN A CA 1
ATOM 3356 C C . ASN A 1 474 ? 23.415 -7.298 -3.541 1.00 62.66 474 ASN A C 1
ATOM 3358 O O . ASN A 1 474 ? 22.306 -7.146 -3.023 1.00 62.66 474 ASN A O 1
ATOM 3362 N N . ARG A 1 475 ? 23.635 -6.950 -4.813 1.00 75.75 475 ARG A N 1
ATOM 3363 C CA . ARG A 1 475 ? 22.702 -6.164 -5.651 1.00 75.75 475 ARG A CA 1
ATOM 3364 C C . ARG A 1 475 ? 22.578 -6.799 -7.026 1.00 75.75 475 ARG A C 1
ATOM 3366 O O . ARG A 1 475 ? 23.602 -7.132 -7.611 1.00 75.75 475 ARG A O 1
ATOM 3373 N N . SER A 1 476 ? 21.380 -6.885 -7.589 1.00 85.19 476 SER A N 1
ATOM 3374 C CA . SER A 1 476 ? 21.202 -7.209 -9.014 1.00 85.19 476 SER A CA 1
ATOM 3375 C C . SER A 1 476 ? 21.006 -5.950 -9.867 1.00 85.19 476 SER A C 1
ATOM 3377 O O . SER A 1 476 ? 21.339 -5.957 -11.052 1.00 85.19 476 SER A O 1
ATOM 3379 N N . ILE A 1 477 ? 20.494 -4.867 -9.266 1.00 89.50 477 ILE A N 1
ATOM 3380 C CA . ILE A 1 477 ? 20.199 -3.592 -9.936 1.00 89.50 477 ILE A CA 1
ATOM 3381 C C . ILE A 1 477 ? 20.679 -2.432 -9.051 1.00 89.50 477 ILE A C 1
ATOM 3383 O O . ILE A 1 477 ? 20.327 -2.389 -7.870 1.00 89.50 477 ILE A O 1
ATOM 3387 N N . ALA A 1 478 ? 21.486 -1.509 -9.589 1.00 89.44 478 ALA A N 1
ATOM 3388 C CA . ALA A 1 478 ? 22.065 -0.408 -8.806 1.00 89.44 478 ALA A CA 1
ATOM 3389 C C . ALA A 1 478 ? 22.181 0.925 -9.573 1.00 89.44 478 ALA A C 1
ATOM 3391 O O . ALA A 1 478 ? 22.975 1.042 -10.505 1.00 89.44 478 ALA A O 1
ATOM 3392 N N . SER A 1 479 ? 21.457 1.935 -9.094 1.00 89.44 479 SER A N 1
ATOM 3393 C CA . SER A 1 479 ? 21.383 3.327 -9.567 1.00 89.44 479 SER A CA 1
ATOM 3394 C C . SER A 1 479 ? 21.767 4.310 -8.441 1.00 89.44 479 SER A C 1
ATOM 3396 O O . SER A 1 479 ? 21.122 5.326 -8.173 1.00 89.44 479 SER A O 1
ATOM 3398 N N . GLU A 1 480 ? 22.794 3.931 -7.681 1.00 82.06 480 GLU A N 1
ATOM 3399 C CA . GLU A 1 480 ? 23.314 4.716 -6.558 1.00 82.06 480 GLU A CA 1
ATOM 3400 C C . GLU A 1 480 ? 24.212 5.857 -7.039 1.00 82.06 480 GLU A C 1
ATOM 3402 O O . GLU A 1 480 ? 24.751 5.811 -8.143 1.00 82.06 480 GLU A O 1
ATOM 3407 N N . ALA A 1 481 ? 24.459 6.832 -6.174 1.00 84.31 481 ALA A N 1
ATOM 3408 C CA . ALA A 1 481 ? 25.424 7.892 -6.437 1.00 84.31 481 ALA A CA 1
ATOM 3409 C C . ALA A 1 481 ? 26.061 8.405 -5.146 1.00 84.31 481 ALA A C 1
ATOM 3411 O O . ALA A 1 481 ? 25.537 8.162 -4.053 1.00 84.31 481 ALA A O 1
ATOM 3412 N N . GLU A 1 482 ? 27.157 9.154 -5.266 1.00 81.44 482 GLU A N 1
ATOM 3413 C CA . GLU A 1 482 ? 27.550 10.075 -4.198 1.00 81.44 482 GLU A CA 1
ATOM 3414 C C . GLU A 1 482 ? 26.656 11.318 -4.224 1.00 81.44 482 GLU A C 1
ATOM 3416 O O . GLU A 1 482 ? 26.209 11.732 -3.155 1.00 81.44 482 GLU A O 1
ATOM 3421 N N . GLY A 1 483 ? 26.292 11.806 -5.420 1.00 84.56 483 GLY A N 1
ATOM 3422 C CA . GLY A 1 483 ? 25.198 12.753 -5.659 1.00 84.56 483 GLY A CA 1
ATOM 3423 C C . GLY A 1 483 ? 23.792 12.148 -5.484 1.00 84.56 483 GLY A C 1
ATOM 3424 O O . GLY A 1 483 ? 23.569 11.248 -4.670 1.00 84.56 483 GLY A O 1
ATOM 3425 N N . ARG A 1 484 ? 22.796 12.617 -6.256 1.00 88.31 484 ARG A N 1
ATOM 3426 C CA . ARG A 1 484 ? 21.425 12.060 -6.202 1.00 88.31 484 ARG A CA 1
ATOM 3427 C C . ARG A 1 484 ? 21.357 10.682 -6.862 1.00 88.31 484 ARG A C 1
ATOM 3429 O O . ARG A 1 484 ? 21.868 10.516 -7.966 1.00 88.31 484 ARG A O 1
ATOM 3436 N N . GLY A 1 485 ? 20.661 9.726 -6.253 1.00 89.69 485 GLY A N 1
ATOM 3437 C CA . GLY A 1 485 ? 20.372 8.434 -6.886 1.00 89.69 485 GLY A CA 1
ATOM 3438 C C . GLY A 1 485 ? 19.396 8.570 -8.063 1.00 89.69 485 GLY A C 1
ATOM 3439 O O . GLY A 1 485 ? 18.460 9.371 -8.013 1.00 89.69 485 GLY A O 1
ATOM 3440 N N . GLY A 1 486 ? 19.605 7.789 -9.125 1.00 92.69 486 GLY A N 1
ATOM 3441 C CA . GLY A 1 486 ? 18.711 7.752 -10.290 1.00 92.69 486 GLY A CA 1
ATOM 3442 C C . GLY A 1 486 ? 17.520 6.824 -10.050 1.00 92.69 486 GLY A C 1
ATOM 3443 O O . GLY A 1 486 ? 17.653 5.832 -9.328 1.00 92.69 486 GLY A O 1
ATOM 3444 N N . ASN A 1 487 ? 16.362 7.102 -10.652 1.00 95.81 487 ASN A N 1
ATOM 3445 C CA . ASN A 1 487 ? 15.150 6.307 -10.423 1.00 95.81 487 ASN A CA 1
ATOM 3446 C C . ASN A 1 487 ? 15.243 4.921 -11.081 1.00 95.81 487 ASN A C 1
ATOM 3448 O O . ASN A 1 487 ? 15.789 4.779 -12.174 1.00 95.81 487 ASN A O 1
ATOM 3452 N N . ILE A 1 488 ? 14.641 3.913 -10.451 1.00 98.00 488 ILE A N 1
ATOM 3453 C CA . ILE A 1 488 ? 14.503 2.556 -10.990 1.00 98.00 488 ILE A CA 1
ATOM 3454 C C . ILE A 1 488 ? 13.019 2.277 -11.234 1.00 98.00 488 ILE A C 1
ATOM 3456 O O . ILE A 1 488 ? 12.205 2.326 -10.316 1.00 98.00 488 ILE A O 1
ATOM 3460 N N . THR A 1 489 ? 12.665 1.960 -12.473 1.00 98.00 489 THR A N 1
ATOM 3461 C CA . THR A 1 489 ? 11.318 1.591 -12.914 1.00 98.00 489 THR A CA 1
ATOM 3462 C C . THR A 1 489 ? 11.375 0.268 -13.669 1.00 98.00 489 THR A C 1
ATOM 3464 O O . THR A 1 489 ? 12.079 0.152 -14.670 1.00 98.00 489 THR A O 1
ATOM 3467 N N . ILE A 1 490 ? 10.600 -0.719 -13.213 1.00 97.81 490 ILE A N 1
ATOM 3468 C CA . ILE A 1 490 ? 10.404 -1.997 -13.908 1.00 97.81 490 ILE A CA 1
ATOM 3469 C C . ILE A 1 490 ? 8.909 -2.283 -14.018 1.00 97.81 490 ILE A C 1
ATOM 3471 O O . ILE A 1 490 ? 8.196 -2.305 -13.016 1.00 97.81 490 ILE A O 1
ATOM 3475 N N . ASP A 1 491 ? 8.454 -2.514 -15.243 1.00 97.56 491 ASP A N 1
ATOM 3476 C CA . ASP A 1 491 ? 7.077 -2.817 -15.615 1.00 97.56 491 ASP A CA 1
ATOM 3477 C C . ASP A 1 491 ? 7.044 -4.135 -16.404 1.00 97.56 491 ASP A C 1
ATOM 3479 O O . ASP A 1 491 ? 7.600 -4.231 -17.500 1.00 97.56 491 ASP A O 1
ATOM 3483 N N . ALA A 1 492 ? 6.457 -5.180 -15.821 1.00 97.56 492 ALA A N 1
ATOM 3484 C CA . ALA A 1 492 ? 6.495 -6.539 -16.351 1.00 97.56 492 ALA A CA 1
ATOM 3485 C C . ALA A 1 492 ? 5.098 -7.174 -16.362 1.00 97.56 492 ALA A C 1
ATOM 3487 O O . ALA A 1 492 ? 4.478 -7.345 -15.314 1.00 97.56 492 ALA A O 1
ATOM 3488 N N . GLY A 1 493 ? 4.606 -7.606 -17.526 1.00 94.56 493 GLY A N 1
ATOM 3489 C CA . GLY A 1 493 ? 3.324 -8.326 -17.611 1.00 94.56 493 GLY A CA 1
ATOM 3490 C C . GLY A 1 493 ? 3.337 -9.698 -16.911 1.00 94.56 493 GLY A C 1
ATOM 3491 O O . GLY A 1 493 ? 2.292 -10.189 -16.475 1.00 94.56 4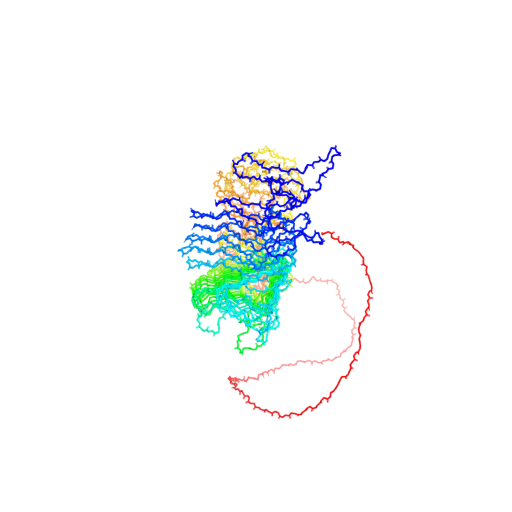93 GLY A O 1
ATOM 3492 N N . GLY A 1 494 ? 4.525 -10.289 -16.754 1.00 95.31 494 GLY A N 1
ATOM 3493 C CA . GLY A 1 494 ? 4.811 -11.498 -15.981 1.00 95.31 494 GLY A CA 1
ATOM 3494 C C . GLY A 1 494 ? 5.304 -11.206 -14.558 1.00 95.31 494 GLY A C 1
ATOM 3495 O O . GLY A 1 494 ? 4.839 -10.284 -13.896 1.00 95.31 494 GLY A O 1
ATOM 3496 N N . SER A 1 495 ? 6.222 -12.031 -14.045 1.00 96.75 495 SER A N 1
ATOM 3497 C CA . SER A 1 495 ? 6.813 -11.841 -12.706 1.00 96.75 495 SER A CA 1
ATOM 3498 C C . SER A 1 495 ? 8.126 -11.052 -12.766 1.00 96.75 495 SER A C 1
ATOM 3500 O O . SER A 1 495 ? 8.852 -11.135 -13.755 1.00 96.75 495 SER A O 1
ATOM 3502 N N . ILE A 1 496 ? 8.456 -10.347 -11.683 1.00 98.12 496 ILE A N 1
ATOM 3503 C CA . ILE A 1 496 ? 9.765 -9.723 -11.451 1.00 98.12 496 ILE A CA 1
ATOM 3504 C C . ILE A 1 496 ? 10.534 -10.578 -10.440 1.00 98.12 496 ILE A C 1
ATOM 3506 O O . ILE A 1 496 ? 10.047 -10.814 -9.333 1.00 98.12 496 ILE A O 1
ATOM 3510 N N . THR A 1 497 ? 11.743 -11.002 -10.804 1.00 94.75 497 THR A N 1
ATOM 3511 C CA . THR A 1 497 ? 12.687 -11.671 -9.899 1.00 94.75 497 THR A CA 1
ATOM 3512 C C . THR A 1 497 ? 14.034 -10.956 -9.933 1.00 94.75 497 THR A C 1
ATOM 3514 O O . THR A 1 497 ? 14.627 -10.819 -11.001 1.00 94.75 497 THR A O 1
ATOM 3517 N N . THR A 1 498 ? 14.566 -10.562 -8.780 1.00 91.69 498 THR A N 1
ATOM 3518 C CA . THR A 1 498 ? 15.981 -10.200 -8.623 1.00 91.69 498 THR A CA 1
ATOM 3519 C C . THR A 1 498 ? 16.633 -11.152 -7.623 1.00 91.69 498 THR A C 1
ATOM 3521 O O . THR A 1 498 ? 16.121 -11.360 -6.524 1.00 91.69 498 THR A O 1
ATOM 3524 N N . ALA A 1 499 ? 17.744 -11.778 -8.021 1.00 76.75 499 ALA A N 1
ATOM 3525 C CA . ALA A 1 499 ? 18.468 -12.749 -7.196 1.00 76.75 499 ALA A CA 1
ATOM 3526 C C . ALA A 1 499 ? 19.101 -12.110 -5.946 1.00 76.75 499 ALA A C 1
ATOM 3528 O O . ALA A 1 499 ? 19.316 -12.787 -4.944 1.00 76.75 499 ALA A O 1
ATOM 3529 N N . ALA A 1 500 ? 19.363 -10.804 -6.006 1.00 79.69 500 ALA A N 1
ATOM 3530 C CA . ALA A 1 500 ? 19.766 -9.968 -4.888 1.00 79.69 500 ALA A CA 1
ATOM 3531 C C . ALA A 1 500 ? 18.953 -8.653 -4.881 1.00 79.69 500 ALA A C 1
ATOM 3533 O O . ALA A 1 500 ? 17.850 -8.596 -5.435 1.00 79.69 500 ALA A O 1
ATOM 3534 N N . GLY A 1 501 ? 19.443 -7.609 -4.207 1.00 85.75 501 GLY A N 1
ATOM 3535 C CA . GLY A 1 501 ? 18.673 -6.381 -3.988 1.00 85.75 501 GLY A CA 1
ATOM 3536 C C . GLY A 1 501 ? 18.639 -5.367 -5.143 1.00 85.75 501 GLY A C 1
ATOM 3537 O O . GLY A 1 501 ? 19.351 -5.496 -6.146 1.00 85.75 501 GLY A O 1
ATOM 3538 N N . VAL A 1 502 ? 17.817 -4.331 -4.958 1.00 91.94 502 VAL A N 1
ATOM 3539 C CA . VAL A 1 502 ? 17.589 -3.196 -5.870 1.00 91.94 502 VAL A CA 1
ATOM 3540 C C . VAL A 1 502 ? 17.911 -1.892 -5.132 1.00 91.94 502 VAL A C 1
ATOM 3542 O O . VAL A 1 502 ? 17.300 -1.599 -4.108 1.00 91.94 502 VAL A O 1
ATOM 3545 N N . PHE A 1 503 ? 18.874 -1.117 -5.636 1.00 91.56 503 PHE A N 1
ATOM 3546 C CA . PHE A 1 503 ? 19.473 0.011 -4.907 1.00 91.56 503 PHE A CA 1
ATOM 3547 C C . PHE A 1 503 ? 19.462 1.311 -5.720 1.00 91.56 503 PHE A C 1
ATOM 3549 O O . PHE A 1 503 ? 19.899 1.331 -6.866 1.00 91.56 503 PHE A O 1
ATOM 3556 N N . SER A 1 504 ? 19.003 2.399 -5.110 1.00 90.88 504 SER A N 1
ATOM 3557 C CA . SER A 1 504 ? 18.787 3.733 -5.696 1.00 90.88 504 SER A CA 1
ATOM 3558 C C . SER A 1 504 ? 19.226 4.849 -4.719 1.00 90.88 504 SER A C 1
ATOM 3560 O O . SER A 1 504 ? 18.848 6.011 -4.838 1.00 90.88 504 SER A O 1
ATOM 3562 N N . ASN A 1 505 ? 20.015 4.491 -3.704 1.00 84.12 505 ASN A N 1
ATOM 3563 C CA . ASN A 1 505 ? 20.384 5.341 -2.572 1.00 84.12 505 ASN A CA 1
ATOM 3564 C C . ASN A 1 505 ? 21.463 6.402 -2.884 1.00 84.12 505 ASN A C 1
ATOM 3566 O O . ASN A 1 505 ? 22.356 6.194 -3.708 1.00 84.12 505 ASN A O 1
ATOM 3570 N N . SER A 1 506 ? 21.414 7.515 -2.144 1.00 86.25 506 SER A N 1
ATOM 3571 C CA . SER A 1 506 ? 22.404 8.607 -2.165 1.00 86.25 506 SER A CA 1
ATOM 3572 C C . SER A 1 506 ? 23.408 8.457 -1.017 1.00 86.25 506 SER A C 1
ATOM 3574 O O . SER A 1 506 ? 23.033 8.543 0.158 1.00 86.25 506 SER A O 1
ATOM 3576 N N . ARG A 1 507 ? 24.692 8.284 -1.347 1.00 77.06 507 ARG A N 1
ATOM 3577 C CA . ARG A 1 507 ? 25.767 7.947 -0.395 1.00 77.06 507 ARG A CA 1
ATOM 3578 C C . ARG A 1 507 ? 26.358 9.156 0.342 1.00 77.06 507 ARG A C 1
ATOM 3580 O O . ARG A 1 507 ? 26.760 9.001 1.498 1.00 77.06 507 ARG A O 1
ATOM 3587 N N . ILE A 1 508 ? 26.396 10.343 -0.277 1.00 75.31 508 ILE A N 1
ATOM 3588 C CA . ILE A 1 508 ? 27.017 11.545 0.314 1.00 75.31 508 ILE A CA 1
ATOM 3589 C C . ILE A 1 508 ? 26.095 12.772 0.254 1.00 75.31 508 ILE A C 1
ATOM 3591 O O . ILE A 1 508 ? 25.666 13.245 1.306 1.00 75.31 508 ILE A O 1
ATOM 3595 N N . ALA A 1 509 ? 25.787 13.285 -0.937 1.00 74.38 509 ALA A N 1
ATOM 3596 C CA . ALA A 1 509 ? 25.278 14.631 -1.201 1.00 74.38 509 ALA A CA 1
ATOM 3597 C C . ALA A 1 509 ? 24.085 14.637 -2.184 1.00 74.38 509 ALA A C 1
ATOM 3599 O O . ALA A 1 509 ? 24.204 15.044 -3.338 1.00 74.38 509 ALA A O 1
ATOM 3600 N N . GLY A 1 510 ? 22.892 14.232 -1.740 1.00 85.00 510 GLY A N 1
ATOM 3601 C CA . GLY A 1 510 ? 21.721 14.243 -2.620 1.00 85.00 510 GLY A CA 1
ATOM 3602 C C . GLY A 1 510 ? 20.491 13.510 -2.101 1.00 85.00 510 GLY A C 1
ATOM 3603 O O . GLY A 1 510 ? 20.462 12.988 -0.991 1.00 85.00 510 GLY A O 1
ATOM 3604 N N . ASN A 1 511 ? 19.441 13.483 -2.920 1.00 91.38 511 ASN A N 1
ATOM 3605 C CA . ASN A 1 511 ? 18.248 12.677 -2.672 1.00 91.38 511 ASN A CA 1
ATOM 3606 C C . ASN A 1 511 ? 18.472 11.228 -3.134 1.00 91.38 511 ASN A C 1
ATOM 3608 O O . ASN A 1 511 ? 19.187 10.996 -4.108 1.00 91.38 511 ASN A O 1
ATOM 3612 N N . GLY A 1 512 ? 17.818 10.265 -2.490 1.00 92.56 512 GLY A N 1
ATOM 3613 C CA . GLY A 1 512 ? 17.666 8.921 -3.049 1.00 92.56 512 GLY A CA 1
ATOM 3614 C C . GLY A 1 512 ? 16.686 8.925 -4.228 1.00 92.56 512 GLY A C 1
ATOM 3615 O O . GLY A 1 512 ? 15.748 9.726 -4.260 1.00 92.56 512 GLY A O 1
ATOM 3616 N N . GLY A 1 513 ? 16.907 8.049 -5.205 1.00 94.56 513 GLY A N 1
ATOM 3617 C CA . GLY A 1 513 ? 15.999 7.852 -6.332 1.00 94.56 513 GLY A CA 1
ATOM 3618 C C . GLY A 1 513 ? 14.809 6.965 -5.957 1.00 94.56 513 GLY A C 1
ATOM 3619 O O . GLY A 1 513 ? 14.852 6.191 -4.998 1.00 94.56 513 GLY A O 1
ATOM 3620 N N . ASN A 1 514 ? 13.709 7.090 -6.700 1.00 96.62 514 ASN A N 1
ATOM 3621 C CA . ASN A 1 514 ? 12.511 6.286 -6.458 1.00 96.62 514 ASN A CA 1
ATOM 3622 C C . ASN A 1 514 ? 12.659 4.887 -7.071 1.00 96.62 514 ASN A C 1
ATOM 3624 O O . ASN A 1 514 ? 13.177 4.750 -8.181 1.00 96.62 514 ASN A O 1
ATOM 3628 N N . ILE A 1 515 ? 12.137 3.861 -6.397 1.00 98.31 515 ILE A N 1
ATOM 3629 C CA . ILE A 1 515 ? 12.099 2.478 -6.891 1.00 98.31 515 ILE A CA 1
ATOM 3630 C C . ILE A 1 515 ? 10.641 2.073 -7.116 1.00 98.31 515 ILE A C 1
ATOM 3632 O O . ILE A 1 515 ? 9.876 1.956 -6.163 1.00 98.31 515 ILE A O 1
ATOM 3636 N N . ARG A 1 516 ? 10.253 1.805 -8.366 1.00 98.44 516 ARG A N 1
ATOM 3637 C CA . ARG A 1 516 ? 8.934 1.265 -8.724 1.00 98.44 516 ARG A CA 1
ATOM 3638 C C . ARG A 1 516 ? 9.068 -0.066 -9.456 1.00 98.44 516 ARG A C 1
ATOM 3640 O O . ARG A 1 516 ? 9.555 -0.102 -10.583 1.00 98.44 516 ARG A O 1
ATOM 3647 N N . LEU A 1 517 ? 8.561 -1.139 -8.853 1.00 98.38 517 LEU A N 1
ATOM 3648 C CA . LEU A 1 517 ? 8.436 -2.452 -9.493 1.00 98.38 517 LEU A CA 1
ATOM 3649 C C . LEU A 1 517 ? 6.946 -2.783 -9.661 1.00 98.38 517 LEU A C 1
ATOM 3651 O O . LEU A 1 517 ? 6.178 -2.744 -8.700 1.00 98.38 517 LEU A O 1
ATOM 3655 N N . THR A 1 518 ? 6.518 -3.099 -10.879 1.00 98.31 518 THR A N 1
ATOM 3656 C CA . THR A 1 518 ? 5.123 -3.416 -11.217 1.00 98.31 518 THR A CA 1
ATOM 3657 C C . THR A 1 518 ? 5.082 -4.721 -12.004 1.00 98.31 518 THR A C 1
ATOM 3659 O O . THR A 1 518 ? 5.723 -4.835 -13.044 1.00 98.31 518 THR A O 1
ATOM 3662 N N . ALA A 1 519 ? 4.369 -5.718 -11.478 1.00 97.88 519 ALA A N 1
ATOM 3663 C CA . ALA A 1 519 ? 4.327 -7.072 -12.016 1.00 97.88 519 ALA A CA 1
ATOM 3664 C C . ALA A 1 519 ? 2.885 -7.576 -12.176 1.00 97.88 519 ALA A C 1
ATOM 3666 O O . ALA A 1 519 ? 2.114 -7.619 -11.214 1.00 97.88 519 ALA A O 1
ATOM 3667 N N . GLY A 1 520 ? 2.547 -8.075 -13.364 1.00 94.38 520 GLY A N 1
ATOM 3668 C CA . GLY A 1 520 ? 1.305 -8.812 -13.598 1.00 94.38 520 GLY A CA 1
ATOM 3669 C C . GLY A 1 520 ? 1.280 -10.191 -12.917 1.00 94.38 520 GLY A C 1
ATOM 3670 O O . GLY A 1 520 ? 0.208 -10.773 -12.732 1.00 94.38 520 GLY A O 1
ATOM 3671 N N . GLY A 1 521 ? 2.454 -10.705 -12.542 1.00 95.50 521 GLY A N 1
ATOM 3672 C CA . GLY A 1 521 ? 2.701 -11.870 -11.696 1.00 95.50 521 GLY A CA 1
ATOM 3673 C C . GLY A 1 521 ? 3.331 -11.482 -10.352 1.00 95.50 521 GLY A C 1
ATOM 3674 O O . GLY A 1 521 ? 3.011 -10.442 -9.787 1.00 95.50 521 GLY A O 1
ATOM 3675 N N . ASN A 1 522 ? 4.211 -12.325 -9.806 1.00 96.62 522 ASN A N 1
ATOM 3676 C CA . ASN A 1 522 ? 4.824 -12.105 -8.485 1.00 96.62 522 ASN A CA 1
ATOM 3677 C C . ASN A 1 522 ? 5.981 -11.095 -8.543 1.00 96.62 522 ASN A C 1
ATOM 3679 O O . ASN A 1 522 ? 6.641 -10.984 -9.574 1.00 96.62 522 ASN A O 1
ATOM 3683 N N . ILE A 1 523 ? 6.307 -10.472 -7.407 1.00 98.31 523 ILE A N 1
ATOM 3684 C CA . ILE A 1 523 ? 7.588 -9.776 -7.189 1.00 98.31 523 ILE A CA 1
ATOM 3685 C C . ILE A 1 523 ? 8.414 -10.575 -6.177 1.00 98.31 523 ILE A C 1
ATOM 3687 O O . ILE A 1 523 ? 7.915 -10.908 -5.101 1.00 98.31 523 ILE A O 1
ATOM 3691 N N . ARG A 1 524 ? 9.679 -10.871 -6.498 1.00 95.81 524 ARG A N 1
ATOM 3692 C CA . ARG A 1 524 ? 10.667 -11.459 -5.577 1.00 95.81 524 ARG A CA 1
ATOM 3693 C C . ARG A 1 524 ? 11.984 -10.690 -5.657 1.00 95.81 524 ARG A C 1
ATOM 3695 O O . ARG A 1 524 ? 12.527 -10.550 -6.746 1.00 95.81 524 ARG A O 1
ATOM 3702 N N . THR A 1 525 ? 12.484 -10.215 -4.520 1.00 93.56 525 THR A N 1
ATOM 3703 C CA . THR A 1 525 ? 13.713 -9.408 -4.423 1.00 93.56 525 THR A CA 1
ATOM 3704 C C . THR A 1 525 ? 14.458 -9.677 -3.114 1.00 93.56 525 THR A C 1
ATOM 3706 O O . THR A 1 525 ? 13.853 -10.080 -2.115 1.00 93.56 525 THR A O 1
ATOM 3709 N N . GLY A 1 526 ? 15.770 -9.417 -3.106 1.00 89.50 526 GLY A N 1
ATOM 3710 C CA . GLY A 1 526 ? 16.522 -9.130 -1.880 1.00 89.50 526 GLY A CA 1
ATOM 3711 C C . GLY A 1 526 ? 16.171 -7.745 -1.315 1.00 89.50 526 GLY A C 1
ATOM 3712 O O . GLY A 1 526 ? 15.061 -7.254 -1.519 1.00 89.50 526 GLY A O 1
ATOM 3713 N N . THR A 1 527 ? 17.120 -7.107 -0.626 1.00 90.69 527 THR A N 1
ATOM 3714 C CA . THR A 1 527 ? 16.994 -5.739 -0.081 1.00 90.69 527 THR A CA 1
ATOM 3715 C C . THR A 1 527 ? 16.517 -4.719 -1.124 1.00 90.69 527 THR A C 1
ATOM 3717 O O . THR A 1 527 ? 16.912 -4.797 -2.287 1.00 90.69 527 THR A O 1
ATOM 3720 N N . VAL A 1 528 ? 15.705 -3.740 -0.724 1.00 95.81 528 VAL A N 1
ATOM 3721 C CA . VAL A 1 528 ? 15.279 -2.623 -1.587 1.00 95.81 528 VAL A CA 1
ATOM 3722 C C . VAL A 1 528 ? 15.611 -1.304 -0.893 1.00 95.81 528 VAL A C 1
ATOM 3724 O O . VAL A 1 528 ? 15.067 -1.029 0.172 1.00 95.81 528 VAL A O 1
ATOM 3727 N N . ASP A 1 529 ? 16.511 -0.503 -1.464 1.00 94.56 529 ASP A N 1
ATOM 3728 C CA . ASP A 1 529 ? 17.085 0.665 -0.778 1.00 94.56 529 ASP A CA 1
ATOM 3729 C C . ASP A 1 529 ? 17.061 1.935 -1.645 1.00 94.56 529 ASP A C 1
ATOM 3731 O O . ASP A 1 529 ? 17.690 1.999 -2.702 1.00 94.56 529 ASP A O 1
ATOM 3735 N N . SER A 1 530 ? 16.346 2.955 -1.178 1.00 95.75 530 SER A N 1
ATOM 3736 C CA . SER A 1 530 ? 16.226 4.302 -1.755 1.00 95.75 530 SER A CA 1
ATOM 3737 C C . SER A 1 530 ? 16.685 5.390 -0.771 1.00 95.75 530 SER A C 1
ATOM 3739 O O . SER A 1 530 ? 16.309 6.558 -0.901 1.00 95.75 530 SER A O 1
ATOM 3741 N N . SER A 1 531 ? 17.461 5.016 0.249 1.00 94.19 531 SER A N 1
ATOM 3742 C CA . SER A 1 531 ? 17.846 5.894 1.355 1.00 94.19 531 SER A CA 1
ATOM 3743 C C . SER A 1 531 ? 18.734 7.072 0.944 1.00 94.19 531 SER A C 1
ATOM 3745 O O . SER A 1 531 ? 19.308 7.128 -0.149 1.00 94.19 531 SER A O 1
ATOM 3747 N N . SER A 1 532 ? 18.850 8.052 1.841 1.00 92.81 532 SER A N 1
ATOM 3748 C CA . SER A 1 532 ? 19.718 9.214 1.651 1.00 92.81 532 SER A CA 1
ATOM 3749 C C . SER A 1 532 ? 20.488 9.588 2.914 1.00 92.81 532 SER A C 1
ATOM 3751 O O . SER A 1 532 ? 19.979 9.552 4.036 1.00 92.81 532 SER A O 1
ATOM 3753 N N . ARG A 1 533 ? 21.734 10.024 2.731 1.00 86.75 533 ARG A N 1
ATOM 3754 C CA . ARG A 1 533 ? 22.516 10.628 3.808 1.00 86.75 533 ARG A CA 1
ATOM 3755 C C . ARG A 1 533 ? 22.149 12.090 4.089 1.00 86.75 533 ARG A C 1
ATOM 3757 O O . ARG A 1 533 ? 22.172 12.499 5.243 1.00 86.75 533 ARG A O 1
ATOM 3764 N N . THR A 1 534 ? 21.828 12.893 3.077 1.00 85.56 534 THR A N 1
ATOM 3765 C CA . THR A 1 534 ? 21.760 14.366 3.218 1.00 85.56 534 THR A CA 1
ATOM 3766 C C . THR A 1 534 ? 20.527 15.018 2.599 1.00 85.56 534 THR A C 1
ATOM 3768 O O . THR A 1 534 ? 20.018 15.992 3.148 1.00 85.56 534 THR A O 1
ATOM 3771 N N . GLY A 1 535 ? 20.032 14.498 1.480 1.00 89.38 535 GLY A N 1
ATOM 3772 C CA . GLY A 1 535 ? 18.760 14.895 0.886 1.00 89.38 535 GLY A CA 1
ATOM 3773 C C . GLY A 1 535 ? 17.595 14.028 1.362 1.00 89.38 535 GLY A C 1
ATOM 3774 O O . GLY A 1 535 ? 17.684 13.312 2.355 1.00 89.38 535 GLY A O 1
ATOM 3775 N N . GLN A 1 536 ? 16.477 14.106 0.644 1.00 92.56 536 GLN A N 1
ATOM 3776 C CA . GLN A 1 536 ? 15.293 13.279 0.896 1.00 92.56 536 GLN A CA 1
ATOM 3777 C C . GLN A 1 536 ? 15.507 11.860 0.359 1.00 92.56 536 GLN A C 1
ATOM 3779 O O . GLN A 1 536 ? 16.117 11.686 -0.696 1.00 92.56 536 GLN A O 1
ATOM 3784 N N . ALA A 1 537 ? 15.001 10.839 1.044 1.00 94.81 537 ALA A N 1
ATOM 3785 C CA . ALA A 1 537 ? 15.011 9.476 0.511 1.00 94.81 537 ALA A CA 1
ATOM 3786 C C . ALA A 1 537 ? 13.894 9.267 -0.528 1.00 94.81 537 ALA A C 1
ATOM 3788 O O . ALA A 1 537 ? 12.830 9.885 -0.448 1.00 94.81 537 ALA A O 1
ATOM 3789 N N . GLY A 1 538 ? 14.138 8.400 -1.511 1.00 95.50 538 GLY A N 1
ATOM 3790 C CA . GLY A 1 538 ? 13.183 8.116 -2.583 1.00 95.50 538 GLY A CA 1
ATOM 3791 C C . GLY A 1 538 ? 12.046 7.201 -2.126 1.00 95.50 538 GLY A C 1
ATOM 3792 O O . GLY A 1 538 ? 12.205 6.410 -1.196 1.00 95.50 538 GLY A O 1
ATOM 3793 N N . ALA A 1 539 ? 10.891 7.276 -2.782 1.00 96.88 539 ALA A N 1
ATOM 3794 C CA . ALA A 1 539 ? 9.773 6.377 -2.511 1.00 96.88 539 ALA A CA 1
ATOM 3795 C C . ALA A 1 539 ? 10.013 4.970 -3.092 1.00 96.88 539 ALA A C 1
ATOM 3797 O O . ALA A 1 539 ? 10.636 4.820 -4.146 1.00 96.88 539 ALA A O 1
ATOM 3798 N N . ILE A 1 540 ? 9.474 3.942 -2.431 1.00 98.56 540 ILE A N 1
ATOM 3799 C CA . ILE A 1 540 ? 9.520 2.542 -2.876 1.00 98.56 540 ILE A CA 1
ATOM 3800 C C . ILE A 1 540 ? 8.088 2.046 -3.099 1.00 98.56 540 ILE A C 1
ATOM 3802 O O . ILE A 1 540 ? 7.304 1.944 -2.158 1.00 98.56 540 ILE A O 1
ATOM 3806 N N . ALA A 1 541 ? 7.749 1.703 -4.339 1.00 98.19 541 ALA A N 1
ATOM 3807 C CA . ALA A 1 541 ? 6.433 1.213 -4.736 1.00 98.19 541 ALA A CA 1
ATOM 3808 C C . ALA A 1 541 ? 6.538 -0.180 -5.379 1.00 98.19 541 ALA A C 1
ATOM 3810 O O . ALA A 1 541 ? 7.080 -0.327 -6.475 1.00 98.19 541 ALA A O 1
ATOM 3811 N N . LEU A 1 542 ? 5.997 -1.205 -4.718 1.00 98.50 542 LEU A N 1
ATOM 3812 C CA . LEU A 1 542 ? 5.939 -2.576 -5.236 1.00 98.50 542 LEU A CA 1
ATOM 3813 C C . LEU A 1 542 ? 4.479 -2.958 -5.499 1.00 98.50 542 LEU A C 1
ATOM 3815 O O . LEU A 1 542 ? 3.670 -2.962 -4.574 1.00 98.50 542 LEU A O 1
ATOM 3819 N N . ARG A 1 543 ? 4.130 -3.305 -6.743 1.00 97.88 543 ARG A N 1
ATOM 3820 C CA . ARG A 1 543 ? 2.760 -3.689 -7.122 1.00 97.88 543 ARG A CA 1
ATOM 3821 C C . ARG A 1 543 ? 2.710 -5.039 -7.834 1.00 97.88 543 ARG A C 1
ATOM 3823 O O . ARG A 1 543 ? 3.368 -5.218 -8.853 1.00 97.88 543 ARG A O 1
ATOM 3830 N N . SER A 1 544 ? 1.883 -5.956 -7.335 1.00 97.50 544 SER A N 1
ATOM 3831 C CA . SER A 1 544 ? 1.636 -7.278 -7.924 1.00 97.50 544 SER A CA 1
ATOM 3832 C C . SER A 1 544 ? 0.143 -7.478 -8.217 1.00 97.50 544 SER A C 1
ATOM 3834 O O . SER A 1 544 ? -0.652 -7.698 -7.302 1.00 97.50 544 SER A O 1
ATOM 3836 N N . ASP A 1 545 ? -0.253 -7.409 -9.493 1.00 94.38 545 ASP A N 1
ATOM 3837 C CA . ASP A 1 545 ? -1.672 -7.367 -9.899 1.00 94.38 545 ASP A CA 1
ATOM 3838 C C . ASP A 1 545 ? -2.422 -8.696 -9.725 1.00 94.38 545 ASP A C 1
ATOM 3840 O O . ASP A 1 545 ? -3.649 -8.706 -9.635 1.00 94.38 545 ASP A O 1
ATOM 3844 N N . ARG A 1 546 ? -1.703 -9.829 -9.712 1.00 93.94 546 ARG A N 1
ATOM 3845 C CA . ARG A 1 546 ? -2.284 -11.187 -9.594 1.00 93.94 546 ARG A CA 1
ATOM 3846 C C . ARG A 1 546 ? -1.463 -12.136 -8.710 1.00 93.94 546 ARG A C 1
ATOM 3848 O O . ARG A 1 546 ? -1.745 -13.332 -8.659 1.00 93.94 546 ARG A O 1
ATOM 3855 N N . GLY A 1 547 ? -0.407 -11.640 -8.065 1.00 94.56 547 GLY A N 1
ATOM 3856 C CA . GLY A 1 547 ? 0.595 -12.453 -7.376 1.00 94.56 547 GLY A CA 1
ATOM 3857 C C . GLY A 1 547 ? 0.908 -11.977 -5.961 1.00 94.56 547 GLY A C 1
ATOM 3858 O O . GLY A 1 547 ? 0.225 -11.122 -5.398 1.00 94.56 547 GLY A O 1
ATOM 3859 N N . SER A 1 548 ? 1.952 -12.573 -5.389 1.00 97.50 548 SER A N 1
ATOM 3860 C CA . SER A 1 548 ? 2.529 -12.167 -4.109 1.00 97.50 548 SER A CA 1
ATOM 3861 C C . SER A 1 548 ? 3.729 -11.241 -4.282 1.00 97.50 548 SER A C 1
ATOM 3863 O O . SER A 1 548 ? 4.464 -11.333 -5.270 1.00 97.50 548 SER A O 1
ATOM 3865 N N . ILE A 1 549 ? 3.981 -10.423 -3.260 1.00 98.50 549 ILE A N 1
ATOM 3866 C CA . ILE A 1 549 ? 5.245 -9.697 -3.083 1.00 98.50 549 ILE A CA 1
ATOM 3867 C C . ILE A 1 549 ? 6.097 -10.448 -2.055 1.00 98.50 549 ILE A C 1
ATOM 3869 O O . ILE A 1 549 ? 5.604 -10.902 -1.022 1.00 98.50 549 ILE A O 1
ATOM 3873 N N . THR A 1 550 ? 7.388 -10.604 -2.332 1.00 96.75 550 THR A N 1
ATOM 3874 C CA . THR A 1 550 ? 8.368 -11.137 -1.382 1.00 96.75 550 THR A CA 1
ATOM 3875 C C . THR A 1 550 ? 9.655 -10.325 -1.416 1.00 96.75 550 THR A C 1
ATOM 3877 O O . THR A 1 550 ? 10.366 -10.326 -2.420 1.00 96.75 550 THR A O 1
ATOM 3880 N N . VAL A 1 551 ? 9.955 -9.675 -0.293 1.00 95.31 551 VAL A N 1
ATOM 3881 C CA . VAL A 1 551 ? 11.226 -8.996 -0.020 1.00 95.31 551 VAL A CA 1
ATOM 3882 C C . VAL A 1 551 ? 11.959 -9.826 1.031 1.00 95.31 551 VAL A C 1
ATOM 3884 O O . VAL A 1 551 ? 11.492 -9.942 2.162 1.00 95.31 551 VAL A O 1
ATOM 3887 N N . ALA A 1 552 ? 13.059 -10.473 0.643 1.00 88.56 552 ALA A N 1
ATOM 3888 C CA . ALA A 1 552 ? 13.821 -11.343 1.543 1.00 88.56 552 ALA A CA 1
ATOM 3889 C C . ALA A 1 552 ? 14.720 -10.548 2.507 1.00 88.56 552 ALA A C 1
ATOM 3891 O O . ALA A 1 552 ? 14.881 -10.939 3.662 1.00 88.56 552 ALA A O 1
ATOM 3892 N N . GLY A 1 553 ? 15.277 -9.433 2.023 1.00 87.88 553 GLY A N 1
ATOM 3893 C CA . GLY A 1 553 ? 16.063 -8.488 2.816 1.00 87.88 553 GLY A CA 1
ATOM 3894 C C . GLY A 1 553 ? 15.209 -7.389 3.451 1.00 87.88 553 GLY A C 1
ATOM 3895 O O . GLY A 1 553 ? 13.999 -7.534 3.636 1.00 87.88 553 GLY A O 1
ATOM 3896 N N . GLU A 1 554 ? 15.852 -6.268 3.764 1.00 92.12 554 GLU A N 1
ATOM 3897 C CA . GLU A 1 554 ? 15.194 -5.081 4.320 1.00 92.12 554 GLU A CA 1
ATOM 3898 C C . GLU A 1 554 ? 14.672 -4.142 3.221 1.00 92.12 554 GLU A C 1
ATOM 3900 O O . GLU A 1 554 ? 15.092 -4.202 2.065 1.00 92.12 554 GLU A O 1
ATOM 3905 N N . THR A 1 555 ? 13.753 -3.251 3.582 1.00 97.25 555 THR A N 1
ATOM 3906 C CA . THR A 1 555 ? 13.287 -2.145 2.736 1.00 97.25 555 THR A CA 1
ATOM 3907 C C . THR A 1 555 ? 13.661 -0.828 3.403 1.00 97.25 555 THR A C 1
ATOM 3909 O O . THR A 1 555 ? 13.159 -0.519 4.481 1.00 97.25 555 THR A O 1
ATOM 3912 N N . ASN A 1 556 ? 14.547 -0.053 2.787 1.00 96.00 556 ASN A N 1
ATOM 3913 C CA . ASN A 1 556 ? 15.149 1.129 3.395 1.00 96.00 556 ASN A CA 1
ATOM 3914 C C . ASN A 1 556 ? 14.887 2.381 2.548 1.00 96.00 556 ASN A C 1
ATOM 3916 O O . ASN A 1 556 ? 15.515 2.588 1.515 1.00 96.00 556 ASN A O 1
ATOM 3920 N N . ALA A 1 557 ? 13.996 3.241 3.030 1.00 96.81 557 ALA A N 1
ATOM 3921 C CA . ALA A 1 557 ? 13.760 4.588 2.514 1.00 96.81 557 ALA A CA 1
ATOM 3922 C C . ALA A 1 557 ? 14.044 5.640 3.605 1.00 96.81 557 ALA A C 1
ATOM 3924 O O . ALA A 1 557 ? 13.353 6.653 3.715 1.00 96.81 557 ALA A O 1
ATOM 3925 N N . SER A 1 558 ? 15.032 5.381 4.469 1.00 94.94 558 SER A N 1
ATOM 3926 C CA . SER A 1 558 ? 15.408 6.285 5.561 1.00 94.94 558 SER A CA 1
ATOM 3927 C C . SER A 1 558 ? 16.301 7.444 5.106 1.00 94.94 558 SER A C 1
ATOM 3929 O O . SER A 1 558 ? 16.983 7.371 4.082 1.00 94.94 558 SER A O 1
ATOM 3931 N N . SER A 1 559 ? 16.308 8.528 5.881 1.00 93.75 559 SER A N 1
ATOM 3932 C CA . SER A 1 559 ? 17.109 9.723 5.615 1.00 93.75 559 SER A CA 1
ATOM 3933 C C . SER A 1 559 ? 17.815 10.232 6.876 1.00 93.75 559 SER A C 1
ATOM 3935 O O . SER A 1 559 ? 17.206 10.333 7.944 1.00 93.75 559 SER A O 1
ATOM 3937 N N . GLN A 1 560 ? 19.099 10.594 6.776 1.00 87.75 560 GLN A N 1
ATOM 3938 C CA . GLN A 1 560 ? 19.827 11.136 7.934 1.00 87.75 560 GLN A CA 1
ATOM 3939 C C . GLN A 1 560 ? 19.620 12.652 8.108 1.00 87.75 560 GLN A C 1
ATOM 3941 O O . GLN A 1 560 ? 19.419 13.079 9.240 1.00 87.75 560 GLN A O 1
ATOM 3946 N N . ALA A 1 561 ? 19.591 13.465 7.038 1.00 86.06 561 ALA A N 1
ATOM 3947 C CA . ALA A 1 561 ? 19.486 14.934 7.164 1.00 86.06 561 ALA A CA 1
ATOM 3948 C C . ALA A 1 561 ? 18.219 15.601 6.571 1.00 86.06 561 ALA A C 1
ATOM 3950 O O . ALA A 1 561 ? 18.059 16.817 6.695 1.00 86.06 561 ALA A O 1
ATOM 3951 N N . SER A 1 562 ? 17.299 14.842 5.967 1.00 92.31 562 SER A N 1
ATOM 3952 C CA . SER A 1 562 ? 16.009 15.344 5.455 1.00 92.31 562 SER A CA 1
ATOM 3953 C C . SER A 1 562 ? 14.864 14.339 5.676 1.00 92.31 562 SER A C 1
ATOM 3955 O O . SER A 1 562 ? 14.972 13.467 6.539 1.00 92.31 562 SER A O 1
ATOM 3957 N N . ASN A 1 563 ? 13.766 14.435 4.922 1.00 93.50 563 ASN A N 1
ATOM 3958 C CA . ASN A 1 563 ? 12.621 13.522 5.033 1.00 93.50 563 ASN A CA 1
ATOM 3959 C C . ASN A 1 563 ? 12.907 12.115 4.473 1.00 93.50 563 ASN A C 1
ATOM 3961 O O . ASN A 1 563 ? 13.632 11.958 3.489 1.00 93.50 563 ASN A O 1
ATOM 3965 N N . GLY A 1 564 ? 12.297 11.100 5.084 1.00 94.38 564 GLY A N 1
ATOM 3966 C CA . GLY A 1 564 ? 12.264 9.730 4.578 1.00 94.38 564 GLY A CA 1
ATOM 3967 C C . GLY A 1 564 ? 11.264 9.543 3.430 1.00 94.38 564 GLY A C 1
ATOM 3968 O O . GLY A 1 564 ? 10.323 10.322 3.267 1.00 94.38 564 GLY A O 1
ATOM 3969 N N . GLY A 1 565 ? 11.477 8.502 2.631 1.00 95.19 565 GLY A N 1
ATOM 3970 C CA . GLY A 1 565 ? 10.638 8.143 1.491 1.00 95.19 565 GLY A CA 1
ATOM 3971 C C . GLY A 1 565 ? 9.475 7.239 1.897 1.00 95.19 565 GLY A C 1
ATOM 3972 O O . GLY A 1 565 ? 9.572 6.461 2.843 1.00 95.19 565 GLY A O 1
ATOM 3973 N N . THR A 1 566 ? 8.357 7.336 1.178 1.00 95.50 566 THR A N 1
ATOM 3974 C CA . THR A 1 566 ? 7.172 6.488 1.411 1.00 95.50 566 THR A CA 1
ATOM 3975 C C . THR A 1 566 ? 7.378 5.090 0.830 1.00 95.50 566 THR A C 1
ATOM 3977 O O . THR A 1 566 ? 7.880 4.955 -0.286 1.00 95.50 566 THR A O 1
ATOM 3980 N N . VAL A 1 567 ? 6.944 4.055 1.549 1.00 98.31 567 VAL A N 1
ATOM 3981 C CA . VAL A 1 567 ? 6.925 2.660 1.086 1.00 98.31 567 VAL A CA 1
ATOM 3982 C C . VAL A 1 567 ? 5.475 2.226 0.874 1.00 98.31 567 VAL A C 1
ATOM 3984 O O . VAL A 1 567 ? 4.676 2.297 1.801 1.00 98.31 567 VAL A O 1
ATOM 3987 N N . ASN A 1 568 ? 5.125 1.755 -0.324 1.00 97.31 568 ASN A N 1
ATOM 3988 C CA . ASN A 1 568 ? 3.805 1.193 -0.629 1.00 97.31 568 ASN A CA 1
ATOM 3989 C C . ASN A 1 568 ? 3.947 -0.165 -1.329 1.00 97.31 568 ASN A C 1
ATOM 3991 O O . ASN A 1 568 ? 4.436 -0.240 -2.459 1.00 97.31 568 ASN A O 1
ATOM 3995 N N . PHE A 1 569 ? 3.510 -1.237 -0.666 1.00 98.31 569 PHE A N 1
ATOM 3996 C CA . PHE A 1 569 ? 3.421 -2.577 -1.245 1.00 98.31 569 PHE A CA 1
ATOM 3997 C C . PHE A 1 569 ? 1.947 -2.950 -1.445 1.00 98.31 569 PHE A C 1
ATOM 3999 O O . PHE A 1 569 ? 1.204 -3.067 -0.475 1.00 98.31 569 PHE A O 1
ATOM 4006 N N . THR A 1 570 ? 1.535 -3.189 -2.690 1.00 96.75 570 THR A N 1
ATOM 4007 C CA . THR A 1 570 ? 0.165 -3.592 -3.053 1.00 96.75 570 THR A CA 1
ATOM 4008 C C . THR A 1 570 ? 0.176 -4.941 -3.774 1.00 96.75 570 THR A C 1
ATOM 4010 O O . THR A 1 570 ? 0.764 -5.063 -4.850 1.00 96.75 570 THR A O 1
ATOM 4013 N N . ALA A 1 571 ? -0.496 -5.954 -3.229 1.00 96.38 571 ALA A N 1
ATOM 4014 C CA . ALA A 1 571 ? -0.547 -7.298 -3.798 1.00 96.38 571 ALA A CA 1
ATOM 4015 C C . ALA A 1 571 ? -1.976 -7.864 -3.843 1.00 96.38 571 ALA A C 1
ATOM 4017 O O . ALA A 1 571 ? -2.724 -7.837 -2.866 1.00 96.38 571 ALA A O 1
ATOM 4018 N N . ALA A 1 572 ? -2.340 -8.461 -4.980 1.00 90.75 572 ALA A N 1
ATOM 4019 C CA . ALA A 1 572 ? -3.584 -9.223 -5.104 1.00 90.75 572 ALA A CA 1
ATOM 4020 C C . ALA A 1 572 ? -3.552 -10.570 -4.354 1.00 90.75 572 ALA A C 1
ATOM 4022 O O . ALA A 1 572 ? -4.581 -11.229 -4.239 1.00 90.75 572 ALA A O 1
ATOM 4023 N N . ARG A 1 573 ? -2.378 -10.980 -3.859 1.00 94.50 573 ARG A N 1
ATOM 4024 C CA . ARG A 1 573 ? -2.162 -12.117 -2.953 1.00 94.50 573 ARG A CA 1
ATOM 4025 C C . ARG A 1 573 ? -1.241 -11.679 -1.807 1.00 94.50 573 ARG A C 1
ATOM 4027 O O . ARG A 1 573 ? -1.112 -10.494 -1.540 1.00 94.50 573 ARG A O 1
ATOM 4034 N N . ASN A 1 574 ? -0.585 -12.618 -1.128 1.00 96.38 574 ASN A N 1
ATOM 4035 C CA . ASN A 1 574 ? 0.191 -12.334 0.088 1.00 96.38 574 ASN A CA 1
ATOM 4036 C C . ASN A 1 574 ? 1.367 -11.356 -0.109 1.00 96.38 574 ASN A C 1
ATOM 4038 O O . ASN A 1 574 ? 2.069 -11.428 -1.122 1.00 96.38 574 ASN A O 1
ATOM 4042 N N . ILE A 1 575 ? 1.662 -10.559 0.919 1.00 98.44 575 ILE A N 1
ATOM 4043 C CA . ILE A 1 575 ? 2.926 -9.824 1.089 1.00 98.44 575 ILE A CA 1
ATOM 4044 C C . ILE A 1 575 ? 3.769 -10.540 2.153 1.00 98.44 575 ILE A C 1
ATOM 4046 O O . ILE A 1 575 ? 3.257 -10.925 3.199 1.00 98.44 575 ILE A O 1
ATOM 4050 N N . ASN A 1 576 ? 5.067 -10.707 1.905 1.00 96.62 576 ASN A N 1
ATOM 4051 C CA . ASN A 1 576 ? 6.050 -11.203 2.872 1.00 96.62 576 ASN A CA 1
ATOM 4052 C C . ASN A 1 576 ? 7.302 -10.318 2.791 1.00 96.62 576 ASN A C 1
ATOM 4054 O O . ASN A 1 576 ? 7.937 -10.265 1.738 1.00 96.62 576 ASN A O 1
ATOM 4058 N N . ALA A 1 577 ? 7.648 -9.620 3.870 1.00 94.00 577 ALA A N 1
ATOM 4059 C CA . ALA A 1 577 ? 8.762 -8.674 3.902 1.00 94.00 577 ALA A CA 1
ATOM 4060 C C . ALA A 1 577 ? 9.558 -8.783 5.212 1.00 94.00 577 ALA A C 1
ATOM 4062 O O . ALA A 1 577 ? 8.997 -9.107 6.262 1.00 94.00 577 ALA A O 1
ATOM 4063 N N . GLY A 1 578 ? 10.862 -8.497 5.140 1.00 91.94 578 GLY A N 1
ATOM 4064 C CA . GLY A 1 578 ? 11.682 -8.191 6.312 1.00 91.94 578 GLY A CA 1
ATOM 4065 C C . GLY A 1 578 ? 11.368 -6.814 6.900 1.00 91.94 578 GLY A C 1
ATOM 4066 O O . GLY A 1 578 ? 10.262 -6.294 6.747 1.00 91.94 578 GLY A O 1
ATOM 4067 N N . ASN A 1 579 ? 12.348 -6.217 7.579 1.00 96.69 579 ASN A N 1
ATOM 4068 C CA . ASN A 1 579 ? 12.195 -4.885 8.162 1.00 96.69 579 ASN A CA 1
ATOM 4069 C C . ASN A 1 579 ? 11.904 -3.829 7.085 1.00 96.69 579 ASN A C 1
ATOM 4071 O O . ASN A 1 579 ? 12.448 -3.899 5.980 1.00 96.69 579 ASN A O 1
ATOM 4075 N N . ILE A 1 580 ? 11.084 -2.832 7.422 1.00 98.31 580 ILE A N 1
ATOM 4076 C CA . ILE A 1 580 ? 10.808 -1.671 6.569 1.00 98.31 580 ILE A CA 1
ATOM 4077 C C . ILE A 1 580 ? 11.070 -0.403 7.377 1.00 98.31 580 ILE A C 1
ATOM 4079 O O . ILE A 1 580 ? 10.415 -0.172 8.391 1.00 98.31 580 ILE A O 1
ATOM 4083 N N . THR A 1 581 ? 11.995 0.431 6.911 1.00 96.88 581 THR A N 1
ATOM 4084 C CA . THR A 1 581 ? 12.416 1.647 7.612 1.00 96.88 581 THR A CA 1
ATOM 4085 C C . THR A 1 581 ? 12.304 2.859 6.694 1.00 96.88 581 THR A C 1
ATOM 4087 O O . THR A 1 581 ? 12.998 2.953 5.683 1.00 96.88 581 THR A O 1
ATOM 4090 N N . THR A 1 582 ? 11.461 3.816 7.075 1.00 96.75 582 THR A N 1
ATOM 4091 C CA . THR A 1 582 ? 11.235 5.099 6.378 1.00 96.75 582 THR A CA 1
ATOM 4092 C C . THR A 1 582 ? 11.665 6.296 7.231 1.00 96.75 582 THR A C 1
ATOM 4094 O O . THR A 1 582 ? 11.275 7.432 6.972 1.00 96.75 582 THR A O 1
ATOM 4097 N N . SER A 1 583 ? 12.441 6.048 8.289 1.00 92.69 583 SER A N 1
ATOM 4098 C CA . SER A 1 583 ? 12.742 7.014 9.347 1.00 92.69 583 SER A CA 1
ATOM 4099 C C . SER A 1 583 ? 13.593 8.204 8.906 1.00 92.69 583 SER A C 1
ATOM 4101 O O . SER A 1 583 ? 14.493 8.057 8.078 1.00 92.69 583 SER A O 1
ATOM 4103 N N . ALA A 1 584 ? 13.402 9.346 9.567 1.00 89.94 584 ALA A N 1
ATOM 4104 C CA . ALA A 1 584 ? 14.261 10.521 9.449 1.00 89.94 584 ALA A CA 1
ATOM 4105 C C . ALA A 1 584 ? 14.855 10.938 10.806 1.00 89.94 584 ALA A C 1
ATOM 4107 O O . ALA A 1 584 ? 14.162 10.860 11.822 1.00 89.94 584 ALA A O 1
ATOM 4108 N N . GLN A 1 585 ? 16.110 11.409 10.833 1.00 84.69 585 GLN A N 1
ATOM 4109 C CA . GLN A 1 585 ? 16.713 11.957 12.065 1.00 84.69 585 GLN A CA 1
ATOM 4110 C C . GLN A 1 585 ? 16.363 13.444 12.263 1.00 84.69 585 GLN A C 1
ATOM 4112 O O . GLN A 1 585 ? 16.025 13.855 13.370 1.00 84.69 585 GLN A O 1
ATOM 4117 N N . THR A 1 586 ? 16.411 14.251 11.194 1.00 83.62 586 THR A N 1
ATOM 4118 C CA . THR A 1 586 ? 16.149 15.709 11.232 1.00 83.62 586 THR A CA 1
ATOM 4119 C C . THR A 1 586 ? 14.943 16.164 10.399 1.00 83.62 586 THR A C 1
ATOM 4121 O O . THR A 1 586 ? 14.492 17.300 10.568 1.00 83.62 586 THR A O 1
ATOM 4124 N N . GLY A 1 587 ? 14.407 15.307 9.522 1.00 87.62 587 GLY A N 1
ATOM 4125 C CA . GLY A 1 587 ? 13.155 15.507 8.775 1.00 87.62 587 GLY A CA 1
ATOM 4126 C C . GLY A 1 587 ? 11.979 14.731 9.377 1.00 87.62 587 GLY A C 1
ATOM 4127 O O . GLY A 1 587 ? 12.038 14.335 10.539 1.00 87.62 587 GLY A O 1
ATOM 4128 N N . ASN A 1 588 ? 10.923 14.511 8.597 1.00 91.31 588 ASN A N 1
ATOM 4129 C CA . ASN A 1 588 ? 9.832 13.574 8.899 1.00 91.31 588 ASN A CA 1
ATOM 4130 C C . ASN A 1 588 ? 10.080 12.215 8.232 1.00 91.31 588 ASN A C 1
ATOM 4132 O O . ASN A 1 588 ? 10.707 12.157 7.175 1.00 91.31 588 ASN A O 1
ATOM 4136 N N . GLY A 1 589 ? 9.585 11.128 8.819 1.00 92.06 589 GLY A N 1
ATOM 4137 C CA . GLY A 1 589 ? 9.582 9.819 8.173 1.00 92.06 589 GLY A CA 1
ATOM 4138 C C . GLY A 1 589 ? 8.547 9.727 7.048 1.00 92.06 589 GLY A C 1
ATOM 4139 O O . GLY A 1 589 ? 7.583 10.493 6.998 1.00 92.06 589 GLY A O 1
ATOM 4140 N N . GLY A 1 590 ? 8.748 8.778 6.136 1.00 93.62 590 GLY A N 1
ATOM 4141 C CA . GLY A 1 590 ? 7.750 8.432 5.121 1.00 93.62 590 GLY A CA 1
ATOM 4142 C C . GLY A 1 590 ? 6.657 7.509 5.668 1.00 93.62 590 GLY A C 1
ATOM 4143 O O . GLY A 1 590 ? 6.864 6.815 6.665 1.00 93.62 590 GLY A O 1
ATOM 4144 N N . ASP A 1 591 ? 5.503 7.463 5.003 1.00 94.88 591 ASP A N 1
ATOM 4145 C CA . ASP A 1 591 ? 4.452 6.493 5.333 1.00 94.88 591 ASP A CA 1
ATOM 4146 C C . ASP A 1 591 ? 4.860 5.066 4.889 1.00 94.88 591 ASP A C 1
ATOM 4148 O O . ASP A 1 591 ? 5.576 4.896 3.900 1.00 94.88 591 ASP A O 1
ATOM 4152 N N . ILE A 1 592 ? 4.399 4.034 5.602 1.00 98.00 592 ILE A N 1
ATOM 4153 C CA . ILE A 1 592 ? 4.530 2.613 5.238 1.00 98.00 592 ILE A CA 1
ATOM 4154 C C . ILE A 1 592 ? 3.125 2.050 5.026 1.00 98.00 592 ILE A C 1
ATOM 4156 O O . ILE A 1 592 ? 2.359 1.919 5.977 1.00 98.00 592 ILE A O 1
ATOM 4160 N N . ILE A 1 593 ? 2.791 1.698 3.788 1.00 96.44 593 ILE A N 1
ATOM 4161 C CA . ILE A 1 593 ? 1.482 1.181 3.382 1.00 96.44 593 ILE A CA 1
ATOM 4162 C C . ILE A 1 593 ? 1.648 -0.248 2.856 1.00 96.44 593 ILE A C 1
ATOM 4164 O O . ILE A 1 593 ? 2.338 -0.477 1.862 1.00 96.44 593 ILE A O 1
ATOM 4168 N N . LEU A 1 594 ? 1.006 -1.215 3.512 1.00 97.75 594 LEU A N 1
ATOM 4169 C CA . LEU A 1 594 ? 0.948 -2.614 3.085 1.00 97.75 594 LEU A CA 1
ATOM 4170 C C . LEU A 1 594 ? -0.504 -2.981 2.767 1.00 97.75 594 LEU A C 1
ATOM 4172 O O . LEU A 1 594 ? -1.360 -2.913 3.643 1.00 97.75 594 LEU A O 1
ATOM 4176 N N . ASN A 1 595 ? -0.785 -3.370 1.526 1.00 94.56 595 ASN A N 1
ATOM 4177 C CA . ASN A 1 595 ? -2.131 -3.681 1.050 1.00 94.56 595 ASN A CA 1
ATOM 4178 C C . ASN A 1 595 ? -2.152 -5.053 0.363 1.00 94.56 595 ASN A C 1
ATOM 4180 O O . ASN A 1 595 ? -1.615 -5.223 -0.733 1.00 94.56 595 ASN A O 1
ATOM 4184 N N . SER A 1 596 ? -2.746 -6.045 1.023 1.00 94.62 596 SER A N 1
ATOM 4185 C CA . SER A 1 596 ? -2.819 -7.430 0.561 1.00 94.62 596 SER A CA 1
ATOM 4186 C C . SER A 1 596 ? -4.258 -7.936 0.570 1.00 94.62 596 SER A C 1
ATOM 4188 O O . SER A 1 596 ? -4.894 -7.961 1.618 1.00 94.62 596 SER A O 1
ATOM 4190 N N . ARG A 1 597 ? -4.735 -8.478 -0.558 1.00 88.44 597 ARG A N 1
ATOM 4191 C CA . ARG A 1 597 ? -6.048 -9.159 -0.622 1.00 88.44 597 ARG A CA 1
ATOM 4192 C C . ARG A 1 597 ? -6.066 -10.574 -0.020 1.00 88.44 597 ARG A C 1
ATOM 4194 O O . ARG A 1 597 ? -7.125 -11.185 0.048 1.00 88.44 597 ARG A O 1
ATOM 4201 N N . GLU A 1 598 ? -4.912 -11.115 0.387 1.00 91.50 598 GLU A N 1
ATOM 4202 C CA . GLU A 1 598 ? -4.830 -12.372 1.152 1.00 91.50 598 GLU A CA 1
ATOM 4203 C C . GLU A 1 598 ? -4.278 -12.126 2.569 1.00 91.50 598 GLU A C 1
ATOM 4205 O O . GLU A 1 598 ? -5.050 -11.934 3.503 1.00 91.50 598 GLU A O 1
ATOM 4210 N N . ARG A 1 599 ? -2.948 -12.130 2.756 1.00 94.00 599 ARG A N 1
ATOM 4211 C CA . ARG A 1 599 ? -2.291 -11.961 4.067 1.00 94.00 599 ARG A CA 1
ATOM 4212 C C . ARG A 1 599 ? -0.998 -11.152 4.013 1.00 94.00 599 ARG A C 1
ATOM 4214 O O . ARG A 1 599 ? -0.260 -11.206 3.028 1.00 94.00 599 ARG A O 1
ATOM 4221 N N . ILE A 1 600 ? -0.656 -10.524 5.132 1.00 97.75 600 ILE A N 1
ATOM 4222 C CA . ILE A 1 600 ? 0.719 -10.147 5.466 1.00 97.75 600 ILE A CA 1
ATOM 4223 C C . ILE A 1 600 ? 1.341 -11.327 6.227 1.00 97.75 600 ILE A C 1
ATOM 4225 O O . ILE A 1 600 ? 0.940 -11.632 7.348 1.00 97.75 600 ILE A O 1
ATOM 4229 N N . LEU A 1 601 ? 2.285 -12.031 5.603 1.00 96.25 601 LEU A N 1
ATOM 4230 C CA . LEU A 1 601 ? 2.896 -13.247 6.145 1.00 96.25 601 LEU A CA 1
ATOM 4231 C C . LEU A 1 601 ? 4.258 -12.954 6.777 1.00 96.25 601 LEU A C 1
ATOM 4233 O O . LEU A 1 601 ? 5.221 -12.664 6.066 1.00 96.25 601 LEU A O 1
ATOM 4237 N N . LEU A 1 602 ? 4.362 -13.104 8.098 1.00 96.69 602 LEU A N 1
ATOM 4238 C CA . LEU A 1 602 ? 5.611 -12.910 8.837 1.00 96.69 602 LEU A CA 1
ATOM 4239 C C . LEU A 1 602 ? 6.421 -14.214 8.887 1.00 96.69 602 LEU A C 1
ATOM 4241 O O . LEU A 1 602 ? 6.073 -15.164 9.592 1.00 96.69 602 LEU A O 1
ATOM 4245 N N . ARG A 1 603 ? 7.517 -14.271 8.120 1.00 94.50 603 ARG A N 1
ATOM 4246 C CA . ARG A 1 603 ? 8.440 -15.428 8.089 1.00 94.50 603 ARG A CA 1
ATOM 4247 C C . ARG A 1 603 ? 9.650 -15.290 9.009 1.00 94.50 603 ARG A C 1
ATOM 4249 O O . ARG A 1 603 ? 10.227 -16.307 9.387 1.00 94.50 603 ARG A O 1
ATOM 4256 N N . GLN A 1 604 ? 9.983 -14.066 9.396 1.00 94.56 604 GLN A N 1
ATOM 4257 C CA . GLN A 1 604 ? 11.035 -13.704 10.346 1.00 94.56 604 GLN A CA 1
ATOM 4258 C C . GLN A 1 604 ? 10.517 -12.615 11.296 1.00 94.56 604 GLN A C 1
ATOM 4260 O O . GLN A 1 604 ? 9.393 -12.144 11.124 1.00 94.56 604 GLN A O 1
ATOM 4265 N N . ALA A 1 605 ? 11.314 -12.232 12.294 1.00 96.38 605 ALA A N 1
ATOM 4266 C CA . ALA A 1 605 ? 11.039 -11.041 13.092 1.00 96.38 605 ALA A CA 1
ATOM 4267 C C . ALA A 1 605 ? 11.001 -9.805 12.179 1.00 96.38 605 ALA A C 1
ATOM 4269 O O . ALA A 1 605 ? 11.959 -9.568 11.442 1.00 96.38 605 ALA A O 1
ATOM 4270 N N . THR A 1 606 ? 9.915 -9.032 12.235 1.00 97.50 606 THR A N 1
ATOM 4271 C CA . THR A 1 606 ? 9.698 -7.885 11.341 1.00 97.50 606 THR A CA 1
ATOM 4272 C C . THR A 1 606 ? 9.442 -6.620 12.151 1.00 97.50 606 THR A C 1
ATOM 4274 O O . THR A 1 606 ? 8.528 -6.563 12.976 1.00 97.50 606 THR A O 1
ATOM 4277 N N . THR A 1 607 ? 10.235 -5.586 11.876 1.00 98.00 607 THR A N 1
ATOM 4278 C CA . THR A 1 607 ? 10.038 -4.224 12.381 1.00 98.00 607 THR A CA 1
ATOM 4279 C C . THR A 1 607 ? 9.658 -3.295 11.233 1.00 98.00 607 THR A C 1
ATOM 4281 O O . THR A 1 607 ? 10.385 -3.203 10.246 1.00 98.00 607 THR A O 1
ATOM 4284 N N . LEU A 1 608 ? 8.537 -2.586 11.366 1.00 98.38 608 LEU A N 1
ATOM 4285 C CA . LEU A 1 608 ? 8.154 -1.484 10.481 1.00 98.38 608 LEU A CA 1
ATOM 4286 C C . LEU A 1 608 ? 8.353 -0.176 11.264 1.00 98.38 608 LEU A C 1
ATOM 4288 O O . LEU A 1 608 ? 7.760 -0.026 12.334 1.00 98.38 608 LEU A O 1
ATOM 4292 N N . SER A 1 609 ? 9.204 0.742 10.791 1.00 97.19 609 SER A N 1
ATOM 4293 C CA . SER A 1 609 ? 9.589 1.945 11.548 1.00 97.19 609 SER A CA 1
ATOM 4294 C C . SER A 1 609 ? 9.616 3.226 10.711 1.00 97.19 609 SER A C 1
ATOM 4296 O O . SER A 1 609 ? 10.355 3.332 9.730 1.00 97.19 609 SER A O 1
ATOM 4298 N N . THR A 1 610 ? 8.860 4.236 11.153 1.00 95.62 610 THR A N 1
ATOM 4299 C CA . THR A 1 610 ? 8.842 5.592 10.569 1.00 95.62 610 THR A CA 1
ATOM 4300 C C . THR A 1 610 ? 9.712 6.586 11.353 1.00 95.62 610 THR A C 1
ATOM 4302 O O . THR A 1 610 ? 9.832 7.756 10.990 1.00 95.62 610 THR A O 1
ATOM 4305 N N . GLY A 1 611 ? 10.406 6.122 12.398 1.00 90.62 611 GLY A N 1
ATOM 4306 C CA . GLY A 1 611 ? 11.266 6.949 13.246 1.00 90.62 611 GLY A CA 1
ATOM 4307 C C . GLY A 1 611 ? 10.499 7.768 14.290 1.00 90.62 611 GLY A C 1
ATOM 4308 O O . GLY A 1 611 ? 9.378 7.444 14.664 1.00 90.62 611 GLY A O 1
ATOM 4309 N N . ALA A 1 612 ? 11.129 8.827 14.805 1.00 84.56 612 ALA A N 1
ATOM 4310 C CA . ALA A 1 612 ? 10.661 9.560 15.990 1.00 84.56 612 ALA A CA 1
ATOM 4311 C C . ALA A 1 612 ? 9.709 10.745 15.703 1.00 84.56 612 ALA A C 1
ATOM 4313 O O . ALA A 1 612 ? 9.426 11.535 16.602 1.00 84.56 612 ALA A O 1
ATOM 4314 N N . ARG A 1 613 ? 9.236 10.905 14.462 1.00 86.88 613 ARG A N 1
ATOM 4315 C CA . ARG A 1 613 ? 8.451 12.065 13.994 1.00 86.88 613 ARG A CA 1
ATOM 4316 C C . ARG A 1 613 ? 7.212 11.620 13.207 1.00 86.88 613 ARG A C 1
ATOM 4318 O O . ARG A 1 613 ? 6.705 10.526 13.448 1.00 86.88 613 ARG A O 1
ATOM 4325 N N . GLU A 1 614 ? 6.679 12.483 12.344 1.00 82.81 614 GLU A N 1
ATOM 4326 C CA . GLU A 1 614 ? 5.555 12.156 11.467 1.00 82.81 614 GLU A CA 1
ATOM 4327 C C . GLU A 1 614 ? 5.970 11.108 10.424 1.00 82.81 614 GLU A C 1
ATOM 4329 O O . GLU A 1 614 ? 7.158 10.920 10.170 1.00 82.81 614 GLU A O 1
ATOM 4334 N N . GLY A 1 615 ? 4.980 10.435 9.837 1.00 89.00 615 GLY A N 1
ATOM 4335 C CA . GLY A 1 615 ? 5.148 9.225 9.027 1.00 89.00 615 GLY A CA 1
ATOM 4336 C C . GLY A 1 615 ? 4.380 8.081 9.683 1.00 89.00 615 GLY A C 1
ATOM 4337 O O . GLY A 1 615 ? 4.557 7.813 10.870 1.00 89.00 615 GLY A O 1
ATOM 4338 N N . ASN A 1 616 ? 3.470 7.454 8.947 1.00 93.75 616 ASN A N 1
ATOM 4339 C CA . ASN A 1 616 ? 2.422 6.587 9.492 1.00 93.75 616 ASN A CA 1
ATOM 4340 C C . ASN A 1 616 ? 2.570 5.141 8.998 1.00 93.75 616 ASN A C 1
ATOM 4342 O O . ASN A 1 616 ? 3.254 4.898 8.009 1.00 93.75 616 ASN A O 1
ATOM 4346 N N . ILE A 1 617 ? 1.897 4.184 9.644 1.00 97.38 617 ILE A N 1
ATOM 4347 C CA . ILE A 1 617 ? 1.848 2.789 9.175 1.00 97.38 617 ILE A CA 1
ATOM 4348 C C . ILE A 1 617 ? 0.397 2.390 8.911 1.00 97.38 617 ILE A C 1
ATOM 4350 O O . ILE A 1 617 ? -0.438 2.449 9.811 1.00 97.38 617 ILE A O 1
ATOM 4354 N N . GLY A 1 618 ? 0.106 1.960 7.686 1.00 95.94 618 GLY A N 1
ATOM 4355 C CA . GLY A 1 618 ? -1.182 1.417 7.272 1.00 95.94 618 GLY A CA 1
ATOM 4356 C C . GLY A 1 618 ? -1.055 -0.033 6.817 1.00 95.94 618 GLY A C 1
ATOM 4357 O O . GLY A 1 618 ? -0.184 -0.346 6.004 1.00 95.94 618 GLY A O 1
ATOM 4358 N N . ILE A 1 619 ? -1.931 -0.914 7.306 1.00 96.62 619 ILE A N 1
ATOM 4359 C CA . ILE A 1 619 ? -1.970 -2.328 6.918 1.00 96.62 619 ILE A CA 1
ATOM 4360 C C . ILE A 1 619 ? -3.402 -2.772 6.582 1.00 96.62 619 ILE A C 1
ATOM 4362 O O . ILE A 1 619 ? -4.312 -2.639 7.402 1.00 96.62 619 ILE A O 1
ATOM 4366 N N . ALA A 1 620 ? -3.560 -3.358 5.395 1.00 91.69 620 ALA A N 1
ATOM 4367 C CA . ALA A 1 620 ? -4.715 -4.135 4.955 1.00 91.69 620 ALA A CA 1
ATOM 4368 C C . ALA A 1 620 ? -4.259 -5.531 4.483 1.00 91.69 620 ALA A C 1
ATOM 4370 O O . ALA A 1 620 ? -3.187 -5.687 3.886 1.00 91.69 620 ALA A O 1
ATOM 4371 N N . GLY A 1 621 ? -5.081 -6.541 4.754 1.00 90.19 621 GLY A N 1
ATOM 4372 C CA . GLY A 1 621 ? -4.761 -7.966 4.677 1.00 90.19 621 GLY A CA 1
ATOM 4373 C C . GLY A 1 621 ? -4.394 -8.563 6.039 1.00 90.19 621 GLY A C 1
ATOM 4374 O O . GLY A 1 621 ? -3.602 -7.995 6.789 1.00 90.19 621 GLY A O 1
ATOM 4375 N N . THR A 1 622 ? -4.947 -9.740 6.349 1.00 93.69 622 THR A N 1
ATOM 4376 C CA . THR A 1 622 ? -4.760 -10.446 7.632 1.00 93.69 622 THR A CA 1
ATOM 4377 C C . THR A 1 622 ? -3.281 -10.677 7.954 1.00 93.69 622 THR A C 1
ATOM 4379 O O . THR A 1 622 ? -2.546 -11.207 7.119 1.00 93.69 622 THR A O 1
ATOM 4382 N N . ILE A 1 623 ? -2.836 -10.328 9.164 1.00 98.00 623 ILE A N 1
ATOM 4383 C CA . ILE A 1 623 ? -1.430 -10.483 9.573 1.00 98.00 623 ILE A CA 1
ATOM 4384 C C . ILE A 1 623 ? -1.233 -11.840 10.263 1.00 98.00 623 ILE A C 1
ATOM 4386 O O . ILE A 1 623 ? -1.747 -12.043 11.355 1.00 98.00 623 ILE A O 1
ATOM 4390 N N . ASP A 1 624 ? -0.484 -12.766 9.660 1.00 95.75 624 ASP A N 1
ATOM 4391 C CA . ASP A 1 624 ? -0.294 -14.147 10.145 1.00 95.75 624 ASP A CA 1
ATOM 4392 C C . ASP A 1 624 ? 1.199 -14.544 10.165 1.00 95.75 624 ASP A C 1
ATOM 4394 O O . ASP A 1 624 ? 1.943 -14.264 9.223 1.00 95.75 624 ASP A O 1
ATOM 4398 N N . GLY A 1 625 ? 1.638 -15.286 11.188 1.00 95.75 625 GLY A N 1
ATOM 4399 C CA . GLY A 1 625 ? 2.978 -15.893 11.244 1.00 95.75 625 GLY A CA 1
ATOM 4400 C C . GLY A 1 625 ? 3.550 -15.995 12.660 1.00 95.75 625 GLY A C 1
ATOM 4401 O O . GLY A 1 625 ? 3.437 -15.056 13.433 1.00 95.75 625 GLY A O 1
ATOM 4402 N N . ARG A 1 626 ? 4.208 -17.115 13.010 1.00 96.44 626 ARG A N 1
ATOM 4403 C CA . ARG A 1 626 ? 4.769 -17.368 14.362 1.00 96.44 626 ARG A CA 1
ATOM 4404 C C . ARG A 1 626 ? 6.068 -16.595 14.624 1.00 96.44 626 ARG A C 1
ATOM 4406 O O . ARG A 1 626 ? 7.115 -17.195 14.854 1.00 96.44 626 ARG A O 1
ATOM 4413 N N . GLN A 1 627 ? 5.999 -15.276 14.526 1.00 97.94 627 GLN A N 1
ATOM 4414 C CA . GLN A 1 627 ? 7.122 -14.347 14.616 1.00 97.94 627 GLN A CA 1
ATOM 4415 C C . GLN A 1 627 ? 6.706 -13.081 15.383 1.00 97.94 627 GLN A C 1
ATOM 4417 O O . GLN A 1 627 ? 5.504 -12.830 15.527 1.00 97.94 627 GLN A O 1
ATOM 4422 N N . PRO A 1 628 ? 7.662 -12.289 15.900 1.00 98.06 628 PRO A N 1
ATOM 4423 C CA . PRO A 1 628 ? 7.358 -11.030 16.562 1.00 98.06 628 PRO A CA 1
ATOM 4424 C C . PRO A 1 628 ? 7.145 -9.914 15.532 1.00 98.06 628 PRO A C 1
ATOM 4426 O O . PRO A 1 628 ? 7.925 -9.777 14.584 1.00 98.06 628 PRO A O 1
ATOM 4429 N N . LEU A 1 629 ? 6.116 -9.092 15.754 1.00 98.56 629 LEU A N 1
ATOM 4430 C CA . LEU A 1 629 ? 5.863 -7.870 14.991 1.00 98.56 629 LEU A CA 1
ATOM 4431 C C . LEU A 1 629 ? 6.109 -6.636 15.863 1.00 98.56 629 LEU A C 1
ATOM 4433 O O . LEU A 1 629 ? 5.528 -6.508 16.944 1.00 98.56 629 LEU A O 1
ATOM 4437 N N . THR A 1 630 ? 6.923 -5.710 15.358 1.00 98.62 630 THR A N 1
ATOM 4438 C CA . THR A 1 630 ? 7.157 -4.399 15.976 1.00 98.62 630 THR A CA 1
ATOM 4439 C C . THR A 1 630 ? 6.762 -3.292 15.004 1.00 98.62 630 THR A C 1
ATOM 4441 O O . THR A 1 630 ? 7.319 -3.193 13.914 1.00 98.62 630 THR A O 1
ATOM 4444 N N . LEU A 1 631 ? 5.822 -2.437 15.400 1.00 98.50 631 LEU A N 1
ATOM 4445 C CA . LEU A 1 631 ? 5.411 -1.250 14.650 1.00 98.50 631 LEU A CA 1
ATOM 4446 C C . LEU A 1 631 ? 5.836 -0.008 15.439 1.00 98.50 631 LEU A C 1
ATOM 4448 O O . LEU A 1 631 ? 5.316 0.241 16.527 1.00 98.50 631 LEU A O 1
ATOM 4452 N N . GLN A 1 632 ? 6.805 0.745 14.921 1.00 96.25 632 GLN A N 1
ATOM 4453 C CA . GLN A 1 632 ? 7.390 1.897 15.605 1.00 96.25 632 GLN A CA 1
ATOM 4454 C C . GLN A 1 632 ? 7.126 3.191 14.835 1.00 96.25 632 GLN A C 1
ATOM 4456 O O . GLN A 1 632 ? 7.724 3.463 13.796 1.00 96.25 632 GLN A O 1
ATOM 4461 N N . VAL A 1 633 ? 6.257 4.018 15.399 1.00 92.88 633 VAL A N 1
ATOM 4462 C CA . VAL A 1 633 ? 5.896 5.338 14.895 1.00 92.88 633 VAL A CA 1
ATOM 4463 C C . VAL A 1 633 ? 6.134 6.380 15.984 1.00 92.88 633 VAL A C 1
ATOM 4465 O O . VAL A 1 633 ? 5.932 6.115 17.171 1.00 92.88 633 VAL A O 1
ATOM 4468 N N . GLY A 1 634 ? 6.580 7.565 15.571 1.00 87.12 634 GLY A N 1
ATOM 4469 C CA . GLY A 1 634 ? 6.729 8.734 16.429 1.00 87.12 634 GLY A CA 1
ATOM 4470 C C . GLY A 1 634 ? 5.399 9.454 16.637 1.00 87.12 634 GLY A C 1
ATOM 4471 O O . GLY A 1 634 ? 4.512 8.969 17.332 1.00 87.12 634 GLY A O 1
ATOM 4472 N N . THR A 1 635 ? 5.251 10.628 16.024 1.00 89.62 635 THR A N 1
ATOM 4473 C CA . THR A 1 635 ? 4.044 11.466 16.142 1.00 89.62 635 THR A CA 1
ATOM 4474 C C . THR A 1 635 ? 2.928 11.087 15.158 1.00 89.62 635 THR A C 1
ATOM 4476 O O . THR A 1 635 ? 1.824 11.630 15.251 1.00 89.62 635 THR A O 1
ATOM 4479 N N . GLY A 1 636 ? 3.194 10.161 14.230 1.00 91.31 636 GLY A N 1
ATOM 4480 C CA . GLY A 1 636 ? 2.200 9.581 13.321 1.00 91.31 636 GLY A CA 1
ATOM 4481 C C . GLY A 1 636 ? 1.293 8.519 13.965 1.00 91.31 636 GLY A C 1
ATOM 4482 O O . GLY A 1 636 ? 1.384 8.215 15.155 1.00 91.31 636 GLY A O 1
ATOM 4483 N N . SER A 1 637 ? 0.430 7.927 13.146 1.00 93.06 637 SER A N 1
ATOM 4484 C CA . SER A 1 637 ? -0.567 6.925 13.534 1.00 93.06 637 SER A CA 1
ATOM 4485 C C . SER A 1 637 ? -0.262 5.539 12.948 1.00 93.06 637 SER A C 1
ATOM 4487 O O . SER A 1 637 ? 0.432 5.407 11.936 1.00 93.06 637 SER A O 1
ATOM 4489 N N . VAL A 1 638 ? -0.823 4.501 13.571 1.00 96.50 638 VAL A N 1
ATOM 4490 C CA . VAL A 1 638 ? -0.846 3.118 13.068 1.00 96.50 638 VAL A CA 1
ATOM 4491 C C . VAL A 1 638 ? -2.297 2.718 12.810 1.00 96.50 638 VAL A C 1
ATOM 4493 O O . VAL A 1 638 ? -3.141 2.914 13.679 1.00 96.50 638 VAL A O 1
ATOM 4496 N N . VAL A 1 639 ? -2.590 2.156 11.638 1.00 94.06 639 VAL A N 1
ATOM 4497 C CA . VAL A 1 639 ? -3.930 1.699 11.241 1.00 94.06 639 VAL A CA 1
ATOM 4498 C C . VAL A 1 639 ? -3.838 0.277 10.691 1.00 94.06 639 VAL A C 1
ATOM 4500 O O . VAL A 1 639 ? -3.148 0.042 9.700 1.00 94.06 639 VAL A O 1
ATOM 4503 N N . ILE A 1 640 ? -4.544 -0.667 11.315 1.00 95.06 640 ILE A N 1
ATOM 4504 C CA . ILE A 1 640 ? -4.629 -2.070 10.886 1.00 95.06 640 ILE A CA 1
ATOM 4505 C C . ILE A 1 640 ? -6.101 -2.415 10.651 1.00 95.06 640 ILE A C 1
ATOM 4507 O O . ILE A 1 640 ? -6.894 -2.433 11.595 1.00 95.06 640 ILE A O 1
ATOM 4511 N N . LEU A 1 641 ? -6.464 -2.661 9.390 1.00 86.94 641 LEU A N 1
ATOM 4512 C CA . LEU A 1 641 ? -7.857 -2.846 8.965 1.00 86.94 641 LEU A CA 1
ATOM 4513 C C . LEU A 1 641 ? -8.351 -4.287 9.057 1.00 86.94 641 LEU A C 1
ATOM 4515 O O . LEU A 1 641 ? -9.553 -4.502 9.184 1.00 86.94 641 LEU A O 1
ATOM 4519 N N . ASP A 1 642 ? -7.447 -5.262 9.037 1.00 88.62 642 ASP A N 1
ATOM 4520 C CA . ASP A 1 642 ? -7.772 -6.688 9.000 1.00 88.62 642 ASP A CA 1
ATOM 4521 C C . ASP A 1 642 ? -7.270 -7.432 10.247 1.00 88.62 642 ASP A C 1
ATOM 4523 O O . ASP A 1 642 ? -6.330 -6.969 10.898 1.00 88.62 642 ASP A O 1
ATOM 4527 N N . PRO A 1 643 ? -7.865 -8.591 10.591 1.00 93.44 643 PRO A N 1
ATOM 4528 C CA . PRO A 1 643 ? -7.506 -9.323 11.801 1.00 93.44 643 PRO A CA 1
ATOM 4529 C C . PRO A 1 643 ? -6.039 -9.773 11.883 1.00 93.44 643 PRO A C 1
ATOM 4531 O O . PRO A 1 643 ? -5.386 -10.057 10.874 1.00 93.44 643 PRO A O 1
ATOM 4534 N N . ILE A 1 644 ? -5.544 -9.926 13.112 1.00 97.94 644 ILE A N 1
ATOM 4535 C CA . ILE A 1 644 ? -4.191 -10.408 13.422 1.00 97.94 644 ILE A CA 1
ATOM 4536 C C . ILE A 1 644 ? -4.240 -11.838 13.975 1.00 97.94 644 ILE A C 1
ATOM 4538 O O . ILE A 1 644 ? -4.910 -12.109 14.968 1.00 97.94 644 ILE A O 1
ATOM 4542 N N . GLY A 1 645 ? -3.476 -12.752 13.377 1.00 96.19 645 GLY A N 1
ATOM 4543 C CA . GLY A 1 645 ? -3.183 -14.087 13.903 1.00 96.19 645 GLY A CA 1
ATOM 4544 C C . GLY A 1 645 ? -4.330 -15.097 13.827 1.00 96.19 645 GLY A C 1
ATOM 4545 O O . GLY A 1 645 ? -4.318 -16.077 14.572 1.00 96.19 645 GLY A O 1
ATOM 4546 N N . THR A 1 646 ? -5.323 -14.880 12.960 1.00 89.19 646 THR A N 1
ATOM 4547 C CA . THR A 1 646 ? -6.507 -15.752 12.832 1.00 89.19 646 THR A CA 1
ATOM 4548 C C . THR A 1 646 ? -6.192 -17.147 12.293 1.00 89.19 646 THR A C 1
ATOM 4550 O O . THR A 1 646 ? -6.935 -18.083 12.583 1.00 89.19 646 THR A O 1
ATOM 4553 N N . THR A 1 647 ? -5.094 -17.318 11.547 1.00 89.25 647 THR A N 1
ATOM 4554 C CA . THR A 1 647 ? -4.645 -18.629 11.041 1.00 89.25 647 THR A CA 1
ATOM 4555 C C . THR A 1 647 ? -3.376 -19.105 11.741 1.00 89.25 647 THR A C 1
ATOM 4557 O O . THR A 1 647 ? -3.154 -20.302 11.919 1.00 89.25 647 THR A O 1
ATOM 4560 N N . THR A 1 648 ? -2.470 -18.187 12.069 1.00 95.12 648 THR A N 1
ATOM 4561 C CA . THR A 1 648 ? -1.149 -18.474 12.629 1.00 95.12 648 THR A CA 1
ATOM 4562 C C . THR A 1 648 ? -0.757 -17.352 13.594 1.00 95.12 648 THR A C 1
ATOM 4564 O O . THR A 1 648 ? -0.269 -16.314 13.143 1.00 95.12 648 THR A O 1
ATOM 4567 N N . PRO A 1 649 ? -0.930 -17.562 14.913 1.00 96.75 649 PRO A N 1
ATOM 4568 C CA . PRO A 1 649 ? -0.700 -16.530 15.920 1.00 96.75 649 PRO A CA 1
ATOM 4569 C C . PRO A 1 649 ? 0.728 -15.984 15.930 1.00 96.75 649 PRO A C 1
ATOM 4571 O O . PRO A 1 649 ? 1.688 -16.748 15.766 1.00 96.75 649 PRO A O 1
ATOM 4574 N N . LEU A 1 650 ? 0.857 -14.679 16.185 1.00 98.31 650 LEU A N 1
ATOM 4575 C CA . LEU A 1 650 ? 2.145 -14.002 16.356 1.00 98.31 650 LEU A CA 1
ATOM 4576 C C . LEU A 1 650 ? 2.808 -14.426 17.670 1.00 98.31 650 LEU A C 1
ATOM 4578 O O . LEU A 1 650 ? 2.122 -14.720 18.649 1.00 98.31 650 LEU A O 1
ATOM 4582 N N . SER A 1 651 ? 4.143 -14.419 17.732 1.00 98.00 651 SER A N 1
ATOM 4583 C CA . SER A 1 651 ? 4.842 -14.719 18.994 1.00 98.00 651 SER A CA 1
ATOM 4584 C C . SER A 1 651 ? 4.841 -13.534 19.966 1.00 98.00 651 SER A C 1
ATOM 4586 O O . SER A 1 651 ? 4.930 -13.733 21.173 1.00 98.00 651 SER A O 1
ATOM 4588 N N . SER A 1 652 ? 4.747 -12.307 19.448 1.00 98.31 652 SER A N 1
ATOM 4589 C CA . SER A 1 652 ? 4.469 -11.080 20.205 1.00 98.31 652 SER A CA 1
ATOM 4590 C C . SER A 1 652 ? 4.052 -9.952 19.257 1.00 98.31 652 SER A C 1
ATOM 4592 O O . SER A 1 652 ? 4.354 -9.991 18.060 1.00 98.31 652 SER A O 1
ATOM 4594 N N . LEU A 1 653 ? 3.369 -8.943 19.797 1.00 98.69 653 LEU A N 1
ATOM 4595 C CA . LEU A 1 653 ? 2.955 -7.740 19.079 1.00 98.69 653 LEU A CA 1
ATOM 4596 C C . LEU A 1 653 ? 3.329 -6.508 19.903 1.00 98.69 653 LEU A C 1
ATOM 4598 O O . LEU A 1 653 ? 2.862 -6.352 21.029 1.00 98.69 653 LEU A O 1
ATOM 4602 N N . ASN A 1 654 ? 4.154 -5.623 19.347 1.00 98.56 654 ASN A N 1
ATOM 4603 C CA . ASN A 1 654 ? 4.524 -4.358 19.978 1.00 98.56 654 ASN A CA 1
ATOM 4604 C C . ASN A 1 654 ? 4.196 -3.208 19.024 1.00 98.56 654 ASN A C 1
ATOM 4606 O O . ASN A 1 654 ? 4.713 -3.168 17.910 1.00 98.56 654 ASN A O 1
ATOM 4610 N N . ILE A 1 655 ? 3.356 -2.269 19.455 1.00 98.62 655 ILE A N 1
ATOM 4611 C CA . ILE A 1 655 ? 3.027 -1.058 18.697 1.00 98.62 655 ILE A CA 1
ATOM 4612 C C . ILE A 1 655 ? 3.361 0.166 19.554 1.00 98.62 655 ILE A C 1
ATOM 4614 O O . ILE A 1 655 ? 3.008 0.221 20.733 1.00 98.62 655 ILE A O 1
ATOM 4618 N N . SER A 1 656 ? 4.033 1.145 18.954 1.00 97.31 656 SER A N 1
ATOM 4619 C CA . SER A 1 656 ? 4.277 2.481 19.501 1.00 97.31 656 SER A CA 1
ATOM 4620 C C . SER A 1 656 ? 3.853 3.513 18.461 1.00 97.31 656 SER A C 1
ATOM 4622 O O . SER A 1 656 ? 4.306 3.415 17.323 1.00 97.31 656 SER A O 1
ATOM 4624 N N . ALA A 1 657 ? 2.999 4.470 18.825 1.00 96.00 657 ALA A N 1
ATOM 4625 C CA . ALA A 1 657 ? 2.520 5.530 17.930 1.00 96.00 657 ALA A CA 1
ATOM 4626 C C . ALA A 1 657 ? 1.936 6.722 18.710 1.00 96.00 657 ALA A C 1
ATOM 4628 O O . ALA A 1 657 ? 1.820 6.682 19.935 1.00 96.00 657 ALA A O 1
ATOM 4629 N N . ASN A 1 658 ? 1.462 7.752 18.005 1.00 93.56 658 ASN A N 1
ATOM 4630 C CA . ASN A 1 658 ? 0.589 8.762 18.602 1.00 93.56 658 ASN A CA 1
ATOM 4631 C C . ASN A 1 658 ? -0.843 8.235 18.779 1.00 93.56 658 ASN A C 1
ATOM 4633 O O . ASN A 1 658 ? -1.416 8.331 19.868 1.00 93.56 658 ASN A O 1
ATOM 4637 N N . THR A 1 659 ? -1.397 7.616 17.732 1.00 92.88 659 THR A N 1
ATOM 4638 C CA . THR A 1 659 ? -2.677 6.892 17.791 1.00 92.88 659 THR A CA 1
ATOM 4639 C C . THR A 1 659 ? -2.588 5.534 17.103 1.00 92.88 659 THR A C 1
ATOM 4641 O O . THR A 1 659 ? -1.782 5.340 16.190 1.00 92.88 659 THR A O 1
ATOM 4644 N N . ILE A 1 660 ? -3.387 4.574 17.574 1.00 95.25 660 ILE A N 1
ATOM 4645 C CA . ILE A 1 660 ? -3.410 3.195 17.070 1.00 95.25 660 ILE A CA 1
ATOM 4646 C C . ILE A 1 660 ? -4.863 2.801 16.797 1.00 95.25 660 ILE A C 1
ATOM 4648 O O . ILE A 1 660 ? -5.624 2.637 17.745 1.00 95.25 660 ILE A O 1
ATOM 4652 N N . ALA A 1 661 ? -5.241 2.600 15.537 1.00 92.38 661 ALA A N 1
ATOM 4653 C CA . ALA A 1 661 ? -6.512 1.988 15.151 1.00 92.38 661 ALA A CA 1
ATOM 4654 C C . ALA A 1 661 ? -6.281 0.520 14.757 1.00 92.38 661 ALA A C 1
ATOM 4656 O O . ALA A 1 661 ? -5.430 0.233 13.912 1.00 92.38 661 ALA A O 1
ATOM 4657 N N . ILE A 1 662 ? -7.003 -0.416 15.379 1.00 94.12 662 ILE A N 1
ATOM 4658 C CA . ILE A 1 662 ? -6.731 -1.857 15.254 1.00 94.12 662 ILE A CA 1
ATOM 4659 C C . ILE A 1 662 ? -8.013 -2.705 15.246 1.00 94.12 662 ILE A C 1
ATOM 4661 O O . ILE A 1 662 ? -8.854 -2.593 16.145 1.00 94.12 662 ILE A O 1
ATOM 4665 N N . ASN A 1 663 ? -8.140 -3.570 14.235 1.00 91.31 663 ASN A N 1
ATOM 4666 C CA . ASN A 1 663 ? -9.198 -4.583 14.128 1.00 91.31 663 ASN A CA 1
ATOM 4667 C C . ASN A 1 663 ? -8.914 -5.801 15.047 1.00 91.31 663 ASN A C 1
ATOM 4669 O O . ASN A 1 663 ? -8.063 -5.720 15.930 1.00 91.31 663 ASN A O 1
ATOM 4673 N N . ASP A 1 664 ? -9.642 -6.909 14.888 1.00 94.19 664 ASP A N 1
ATOM 4674 C CA . ASP A 1 664 ? -9.558 -8.106 15.733 1.00 94.19 664 ASP A CA 1
ATOM 4675 C C . ASP A 1 664 ? -8.128 -8.647 15.932 1.00 94.19 664 ASP A C 1
ATOM 4677 O O . ASP A 1 664 ? -7.316 -8.716 15.006 1.00 94.19 664 ASP A O 1
ATOM 4681 N N . ILE A 1 665 ? -7.850 -9.144 17.138 1.00 97.88 665 ILE A N 1
ATOM 4682 C CA . ILE A 1 665 ? -6.702 -10.006 17.427 1.00 97.88 665 ILE A CA 1
ATOM 4683 C C . ILE A 1 665 ? -7.237 -11.404 17.749 1.00 97.88 665 ILE A C 1
ATOM 4685 O O . ILE A 1 665 ? -7.935 -11.612 18.741 1.00 97.88 665 ILE A O 1
ATOM 4689 N N . GLY A 1 666 ? -6.889 -12.376 16.909 1.00 96.12 666 GLY A N 1
ATOM 4690 C CA . GLY A 1 666 ? -7.323 -13.762 17.023 1.00 96.12 666 GLY A CA 1
ATOM 4691 C C . GLY A 1 666 ? -8.796 -13.962 16.677 1.00 96.12 666 GLY A C 1
ATOM 4692 O O . GLY A 1 666 ? -9.344 -13.347 15.769 1.00 96.12 666 GLY A O 1
ATOM 4693 N N . SER A 1 667 ? -9.431 -14.881 17.394 1.00 92.19 667 SER A N 1
ATOM 4694 C CA . SER A 1 667 ? -10.857 -15.206 17.301 1.00 92.19 667 SER A CA 1
ATOM 4695 C C . SER A 1 667 ? -11.381 -15.621 18.682 1.00 92.19 667 SER A C 1
ATOM 4697 O O . SER A 1 667 ? -10.568 -15.903 19.569 1.00 92.19 667 SER A O 1
ATOM 4699 N N . PRO A 1 668 ? -12.705 -15.726 18.910 1.00 89.38 668 PRO A N 1
ATOM 4700 C CA . PRO A 1 668 ? -13.250 -16.077 20.227 1.00 89.38 668 PRO A CA 1
ATOM 4701 C C . PRO A 1 668 ? -12.710 -17.389 20.825 1.00 89.38 668 PRO A C 1
ATOM 4703 O O . PRO A 1 668 ? -12.706 -17.552 22.040 1.00 89.38 668 PRO A O 1
ATOM 4706 N N . THR A 1 669 ? -12.208 -18.308 19.992 1.00 88.75 669 THR A N 1
ATOM 4707 C CA . THR A 1 669 ? -11.663 -19.614 20.404 1.00 88.75 669 THR A CA 1
ATOM 4708 C C . THR A 1 669 ? -10.147 -19.754 20.230 1.00 88.75 669 THR A C 1
ATOM 4710 O O . THR A 1 669 ? -9.600 -20.823 20.502 1.00 88.75 669 THR A O 1
ATOM 4713 N N . THR A 1 670 ? -9.436 -18.747 19.713 1.00 90.38 670 THR A N 1
ATOM 4714 C CA . THR A 1 670 ? -8.002 -18.866 19.387 1.00 90.38 670 THR A CA 1
ATOM 4715 C C . THR A 1 670 ? -7.289 -17.524 19.515 1.00 90.38 670 THR A C 1
ATOM 4717 O O . THR A 1 670 ? -7.621 -16.580 18.801 1.00 90.38 670 THR A O 1
ATOM 4720 N N . ALA A 1 671 ? -6.286 -17.458 20.393 1.00 95.75 671 ALA A N 1
ATOM 4721 C CA . ALA A 1 671 ? -5.465 -16.269 20.597 1.00 95.75 671 ALA A CA 1
ATOM 4722 C C . ALA A 1 671 ? -4.639 -15.926 19.347 1.00 95.75 671 ALA A C 1
ATOM 4724 O O . ALA A 1 671 ? -3.932 -16.788 18.830 1.00 95.75 671 ALA A O 1
ATOM 4725 N N . GLY A 1 672 ? -4.697 -14.674 18.884 1.00 97.06 672 GLY A N 1
ATOM 4726 C CA . GLY A 1 672 ? -3.948 -14.174 17.723 1.00 97.06 672 GLY A CA 1
ATOM 4727 C C . GLY A 1 672 ? -2.502 -13.781 18.035 1.00 97.06 672 GLY A C 1
ATOM 4728 O O . GLY A 1 672 ? -1.680 -13.672 17.126 1.00 97.06 672 GLY A O 1
ATOM 4729 N N . VAL A 1 673 ? -2.164 -13.621 19.317 1.00 98.25 673 VAL A N 1
ATOM 4730 C CA . VAL A 1 673 ? -0.793 -13.410 19.802 1.00 98.25 673 VAL A CA 1
ATOM 4731 C C . VAL A 1 673 ? -0.554 -14.321 21.005 1.00 98.25 673 VAL A C 1
ATOM 4733 O O . VAL A 1 673 ? -1.227 -14.190 22.026 1.00 98.25 673 VAL A O 1
ATOM 4736 N N . SER A 1 674 ? 0.410 -15.240 20.896 1.00 95.06 674 SER A N 1
ATOM 4737 C CA . SER A 1 674 ? 0.717 -16.257 21.919 1.00 95.06 674 SER A CA 1
ATOM 4738 C C . SER A 1 674 ? 1.781 -15.816 22.935 1.00 95.06 674 SER A C 1
ATOM 4740 O O . SER A 1 674 ? 2.451 -16.647 23.546 1.00 95.06 674 SER A O 1
ATOM 4742 N N . GLY A 1 675 ? 2.000 -14.511 23.051 1.00 94.94 675 GLY A N 1
ATOM 4743 C CA . GLY A 1 675 ? 2.958 -13.871 23.946 1.00 94.94 675 GLY A CA 1
ATOM 4744 C C . GLY A 1 675 ? 2.488 -12.455 24.268 1.00 94.94 675 GLY A C 1
ATOM 4745 O O . GLY A 1 675 ? 1.295 -12.167 24.180 1.00 94.94 675 GLY A O 1
ATOM 4746 N N . ALA A 1 676 ? 3.408 -11.561 24.629 1.00 96.31 676 ALA A N 1
ATOM 4747 C CA . ALA A 1 676 ? 3.041 -10.195 24.995 1.00 96.31 676 ALA A CA 1
ATOM 4748 C C . ALA A 1 676 ? 2.458 -9.397 23.811 1.00 96.31 676 ALA A C 1
ATOM 4750 O O . ALA A 1 676 ? 3.028 -9.368 22.715 1.00 96.31 676 ALA A O 1
ATOM 4751 N N . THR A 1 677 ? 1.342 -8.721 24.077 1.00 98.50 677 THR A N 1
ATOM 4752 C CA . THR A 1 677 ? 0.694 -7.719 23.227 1.00 98.50 677 THR A CA 1
ATOM 4753 C C . THR A 1 677 ? 0.776 -6.372 23.934 1.00 98.50 677 THR A C 1
ATOM 4755 O O . THR A 1 677 ? 0.070 -6.145 24.914 1.00 98.50 677 THR A O 1
ATOM 4758 N N . ASN A 1 678 ? 1.647 -5.488 23.451 1.00 98.50 678 ASN A N 1
ATOM 4759 C CA . ASN A 1 678 ? 1.909 -4.175 24.039 1.00 98.50 678 ASN A CA 1
ATOM 4760 C C . ASN A 1 678 ? 1.562 -3.079 23.027 1.00 98.50 678 ASN A C 1
ATOM 4762 O O . ASN A 1 678 ? 2.311 -2.862 22.072 1.00 98.50 678 ASN A O 1
ATOM 4766 N N . LEU A 1 679 ? 0.445 -2.378 23.223 1.00 98.56 679 LEU A N 1
ATOM 4767 C CA . LEU A 1 679 ? 0.046 -1.257 22.368 1.00 98.56 679 LEU A CA 1
ATOM 4768 C C . LEU A 1 679 ? 0.233 0.051 23.140 1.00 98.56 679 LEU A C 1
ATOM 4770 O O . LEU A 1 679 ? -0.365 0.220 24.198 1.00 98.56 679 LEU A O 1
ATOM 4774 N N . ASN A 1 680 ? 1.051 0.969 22.627 1.00 97.62 680 ASN A N 1
ATOM 4775 C CA . ASN A 1 680 ? 1.414 2.209 23.310 1.00 97.62 680 ASN A CA 1
ATOM 4776 C C . ASN A 1 680 ? 1.124 3.424 22.419 1.00 97.62 680 ASN A C 1
ATOM 4778 O O . ASN A 1 680 ? 1.852 3.690 21.464 1.00 97.62 680 ASN A O 1
ATOM 4782 N N . ALA A 1 681 ? 0.062 4.160 22.740 1.00 96.00 681 ALA A N 1
ATOM 4783 C CA . ALA A 1 681 ? -0.341 5.380 22.053 1.00 96.00 681 ALA A CA 1
ATOM 4784 C C . ALA A 1 681 ? -0.077 6.616 22.928 1.00 96.00 681 ALA A C 1
ATOM 4786 O O . ALA A 1 681 ? -0.524 6.671 24.075 1.00 96.00 681 ALA A O 1
ATOM 4787 N N . THR A 1 682 ? 0.579 7.658 22.404 1.00 94.06 682 THR A N 1
ATOM 4788 C CA . THR A 1 682 ? 0.745 8.909 23.174 1.00 94.06 682 THR A CA 1
ATOM 4789 C C . THR A 1 682 ? -0.553 9.704 23.321 1.00 94.06 682 THR A C 1
ATOM 4791 O O . THR A 1 682 ? -0.630 10.556 24.205 1.00 94.06 682 THR A O 1
ATOM 4794 N N . THR A 1 683 ? -1.576 9.411 22.511 1.00 91.62 683 THR A N 1
ATOM 4795 C CA . THR A 1 683 ? -2.925 9.983 22.620 1.00 91.62 683 THR A CA 1
ATOM 4796 C C . THR A 1 683 ? -3.975 8.900 22.890 1.00 91.62 683 THR A C 1
ATOM 4798 O O . THR A 1 683 ? -4.494 8.836 24.006 1.00 91.62 683 THR A O 1
ATOM 4801 N N . ALA A 1 684 ? -4.311 8.057 21.906 1.00 92.12 684 ALA A N 1
ATOM 4802 C CA . ALA A 1 684 ? -5.457 7.145 22.000 1.00 92.12 684 ALA A CA 1
ATOM 4803 C C . ALA A 1 684 ? -5.290 5.836 21.212 1.00 92.12 684 ALA A C 1
ATOM 4805 O O . ALA A 1 684 ? -4.616 5.801 20.180 1.00 92.12 684 ALA A O 1
ATOM 4806 N N . ILE A 1 685 ? -5.965 4.780 21.674 1.00 94.44 685 ILE A N 1
ATOM 4807 C CA . ILE A 1 685 ? -6.133 3.518 20.938 1.00 94.44 685 ILE A CA 1
ATOM 4808 C C . ILE A 1 685 ? -7.607 3.374 20.555 1.00 94.44 685 ILE A C 1
ATOM 4810 O O . ILE A 1 685 ? -8.481 3.507 21.409 1.00 94.44 685 ILE A O 1
ATOM 4814 N N . THR A 1 686 ? -7.882 3.083 19.287 1.00 91.31 686 THR A N 1
ATOM 4815 C CA . THR A 1 686 ? -9.220 2.839 18.743 1.00 91.31 686 THR A CA 1
ATOM 4816 C C . THR A 1 686 ? -9.354 1.368 18.360 1.00 91.31 686 THR A C 1
ATOM 4818 O O . THR A 1 686 ? -8.734 0.883 17.414 1.00 91.31 686 THR A O 1
ATOM 4821 N N . PHE A 1 687 ? -10.188 0.653 19.106 1.00 91.81 687 PHE A N 1
ATOM 4822 C CA . PHE A 1 687 ? -10.508 -0.750 18.897 1.00 91.81 687 PHE A CA 1
ATOM 4823 C C . PHE A 1 687 ? -11.702 -0.846 17.933 1.00 91.81 687 PHE A C 1
ATOM 4825 O O . PHE A 1 687 ? -12.831 -0.458 18.266 1.00 91.81 687 PHE A O 1
ATOM 4832 N N . THR A 1 688 ? -11.436 -1.287 16.700 1.00 85.38 688 THR A N 1
ATOM 4833 C CA . THR A 1 688 ? -12.419 -1.347 15.599 1.00 85.38 688 THR A CA 1
ATOM 4834 C C . THR A 1 688 ? -13.055 -2.723 15.416 1.00 85.38 688 THR A C 1
ATOM 4836 O O . THR A 1 688 ? -14.151 -2.809 14.860 1.00 85.38 688 THR A O 1
ATOM 4839 N N . GLY A 1 689 ? -12.408 -3.768 15.935 1.00 84.88 689 GLY A N 1
ATOM 4840 C CA . GLY A 1 689 ? -12.900 -5.141 15.985 1.00 84.88 689 GLY A CA 1
ATOM 4841 C C . GLY A 1 689 ? -13.758 -5.450 17.217 1.00 84.88 689 GLY A C 1
ATOM 4842 O O . GLY A 1 689 ? -14.070 -4.590 18.048 1.00 84.88 689 GLY A O 1
ATOM 4843 N N . ARG A 1 690 ? -14.146 -6.721 17.331 1.00 88.69 690 ARG A N 1
ATOM 4844 C CA . ARG A 1 690 ? -14.976 -7.298 18.399 1.00 88.69 690 ARG A CA 1
ATOM 4845 C C . ARG A 1 690 ? -14.218 -8.265 19.307 1.00 88.69 690 ARG A C 1
ATOM 4847 O O . ARG A 1 690 ? -14.709 -8.564 20.389 1.00 88.69 690 ARG A O 1
ATOM 4854 N N . THR A 1 691 ? -13.071 -8.801 18.902 1.00 94.31 691 THR A N 1
ATOM 4855 C CA . THR A 1 691 ? -12.318 -9.794 19.680 1.00 94.31 691 THR A CA 1
ATOM 4856 C C . THR A 1 691 ? -10.844 -9.438 19.772 1.00 94.31 691 THR A C 1
ATOM 4858 O O . THR A 1 691 ? -10.159 -9.282 18.768 1.00 94.31 691 THR A O 1
ATOM 4861 N N . TYR A 1 692 ? -10.347 -9.392 21.003 1.00 97.94 692 TYR A N 1
ATOM 4862 C CA . TYR A 1 692 ? -8.949 -9.178 21.348 1.00 97.94 692 TYR A CA 1
ATOM 4863 C C . TYR A 1 692 ? -8.482 -10.359 22.201 1.00 97.94 692 TYR A C 1
ATOM 4865 O O . TYR A 1 692 ? -8.349 -10.274 23.422 1.00 97.94 692 TYR A O 1
ATOM 4873 N N . ASN A 1 693 ? -8.322 -11.504 21.535 1.00 97.75 693 ASN A N 1
ATOM 4874 C CA . ASN A 1 693 ? -7.859 -12.750 22.129 1.00 97.75 693 ASN A CA 1
ATOM 4875 C C . ASN A 1 693 ? -6.336 -12.853 21.974 1.00 97.75 693 ASN A C 1
ATOM 4877 O O . ASN A 1 693 ? -5.817 -13.045 20.872 1.00 97.75 693 ASN A O 1
ATOM 4881 N N . ALA A 1 694 ? -5.618 -12.690 23.077 1.00 97.38 694 ALA A N 1
ATOM 4882 C CA . ALA A 1 694 ? -4.161 -12.708 23.158 1.00 97.38 694 ALA A CA 1
ATOM 4883 C C . ALA A 1 694 ? -3.739 -13.045 24.592 1.00 97.38 694 ALA A C 1
ATOM 4885 O O . ALA A 1 694 ? -4.527 -12.864 25.512 1.00 97.38 694 ALA A O 1
ATOM 4886 N N . ASN A 1 695 ? -2.502 -13.496 24.792 1.00 93.31 695 ASN A N 1
ATOM 4887 C CA . ASN A 1 695 ? -1.983 -13.861 26.114 1.00 93.31 695 ASN A CA 1
ATOM 4888 C C . ASN A 1 695 ? -1.811 -12.641 27.050 1.00 93.31 695 ASN A C 1
ATOM 4890 O O . ASN A 1 695 ? -2.788 -12.093 27.549 1.00 93.31 695 ASN A O 1
ATOM 4894 N N . GLN A 1 696 ? -0.587 -12.184 27.315 1.00 95.75 696 GLN A N 1
ATOM 4895 C CA . GLN A 1 696 ? -0.372 -10.999 28.151 1.00 95.75 696 GLN A CA 1
ATOM 4896 C C . GLN A 1 696 ? -0.741 -9.728 27.375 1.00 95.75 696 GLN A C 1
ATOM 4898 O O . GLN A 1 696 ? -0.168 -9.477 26.313 1.00 95.75 696 GLN A O 1
ATOM 4903 N N . GLN A 1 697 ? -1.656 -8.913 27.907 1.00 98.38 697 GLN A N 1
ATOM 4904 C CA . GLN A 1 697 ? -2.181 -7.719 27.234 1.00 98.38 697 GLN A CA 1
ATOM 4905 C C . GLN A 1 697 ? -1.893 -6.442 28.033 1.00 98.38 697 GLN A C 1
ATOM 4907 O O . GLN A 1 697 ? -2.363 -6.285 29.162 1.00 98.38 697 GLN A O 1
ATOM 4912 N N . THR A 1 698 ? -1.171 -5.504 27.415 1.00 98.44 698 THR A N 1
ATOM 4913 C CA . THR A 1 698 ? -0.919 -4.161 27.954 1.00 98.44 698 THR A CA 1
ATOM 4914 C C . THR A 1 698 ? -1.310 -3.101 26.928 1.00 98.44 698 THR A C 1
ATOM 4916 O O . THR A 1 698 ? -0.744 -3.029 25.834 1.00 98.44 698 THR A O 1
ATOM 4919 N N . TYR A 1 699 ? -2.260 -2.251 27.302 1.00 98.69 699 TYR A N 1
ATOM 4920 C CA . TYR A 1 699 ? -2.771 -1.147 26.502 1.00 98.69 699 TYR A CA 1
ATOM 4921 C C . TYR A 1 699 ? -2.458 0.177 27.209 1.00 98.69 699 TYR A C 1
ATOM 4923 O O . TYR A 1 699 ? -3.035 0.493 28.250 1.00 98.69 699 TYR A O 1
ATOM 4931 N N . THR A 1 700 ? -1.544 0.957 26.635 1.00 98.44 700 THR A N 1
ATOM 4932 C CA . THR A 1 700 ? -1.110 2.254 27.166 1.00 98.44 700 THR A CA 1
ATOM 4933 C C . THR A 1 700 ? -1.661 3.383 26.297 1.00 98.44 700 THR A C 1
ATOM 4935 O O . THR A 1 700 ? -1.344 3.449 25.109 1.00 98.44 700 THR A O 1
ATOM 4938 N N . ALA A 1 701 ? -2.461 4.285 26.867 1.00 96.19 701 ALA A N 1
ATOM 4939 C CA . ALA A 1 701 ? -2.967 5.478 26.183 1.00 96.19 701 ALA A CA 1
ATOM 4940 C C . ALA A 1 701 ? -3.189 6.629 27.170 1.00 96.19 701 ALA A C 1
ATOM 4942 O O . ALA A 1 701 ? -3.874 6.451 28.174 1.00 96.19 701 ALA A O 1
ATOM 4943 N N . ASN A 1 702 ? -2.655 7.820 26.884 1.00 91.56 702 ASN A N 1
ATOM 4944 C CA . ASN A 1 702 ? -2.752 8.958 27.811 1.00 91.56 702 ASN A CA 1
ATOM 4945 C C . ASN A 1 702 ? -4.162 9.566 27.907 1.00 91.56 702 ASN A C 1
ATOM 4947 O O . ASN A 1 702 ? -4.508 10.110 28.951 1.00 91.56 702 ASN A O 1
ATOM 4951 N N . ASN A 1 703 ? -4.957 9.508 26.832 1.00 89.75 703 ASN A N 1
ATOM 4952 C CA . ASN A 1 703 ? -6.287 10.122 26.771 1.00 89.75 703 ASN A CA 1
ATOM 4953 C C . ASN A 1 703 ? -7.406 9.068 26.792 1.00 89.75 703 ASN A C 1
ATOM 4955 O O . ASN A 1 703 ? -8.236 9.072 27.700 1.00 89.75 703 ASN A O 1
ATOM 4959 N N . ALA A 1 704 ? -7.428 8.152 25.813 1.00 91.56 704 ALA A N 1
ATOM 4960 C CA . ALA A 1 704 ? -8.596 7.298 25.587 1.00 91.56 704 ALA A CA 1
ATOM 4961 C C . ALA A 1 704 ? -8.313 5.914 24.974 1.00 91.56 704 ALA A C 1
ATOM 4963 O O . ALA A 1 704 ? -7.423 5.745 24.138 1.00 91.56 704 ALA A O 1
ATOM 4964 N N . PHE A 1 705 ? -9.180 4.964 25.323 1.00 93.88 705 PHE A N 1
ATOM 4965 C CA . PHE A 1 705 ? -9.361 3.662 24.686 1.00 93.88 705 PHE A CA 1
ATOM 4966 C C . PHE A 1 705 ? -10.774 3.618 24.082 1.00 93.88 705 PHE A C 1
ATOM 4968 O O . PHE A 1 705 ? -11.762 3.444 24.792 1.00 93.88 705 PHE A O 1
ATOM 4975 N N . ASN A 1 706 ? -10.891 3.834 22.776 1.00 89.81 706 ASN A N 1
ATOM 4976 C CA . ASN A 1 706 ? -12.167 3.975 22.077 1.00 89.81 706 ASN A CA 1
ATOM 4977 C C . ASN A 1 706 ? -12.655 2.610 21.571 1.00 89.81 706 ASN A C 1
ATOM 4979 O O . ASN A 1 706 ? -12.066 2.056 20.647 1.00 89.81 706 ASN A O 1
ATOM 4983 N N . ILE A 1 707 ? -13.734 2.074 22.145 1.00 88.75 707 ILE A N 1
ATOM 4984 C CA . ILE A 1 707 ? -14.364 0.818 21.711 1.00 88.75 707 ILE A CA 1
ATOM 4985 C C . ILE A 1 707 ? -15.443 1.136 20.673 1.00 88.75 707 ILE A C 1
ATOM 4987 O O . ILE A 1 707 ? -16.346 1.927 20.953 1.00 88.75 707 ILE A O 1
ATOM 4991 N N . THR A 1 708 ? -15.358 0.537 19.478 1.00 77.38 708 THR A N 1
ATOM 4992 C CA . THR A 1 708 ? -16.234 0.912 18.348 1.00 77.38 708 THR A CA 1
ATOM 4993 C C . THR A 1 708 ? -16.859 -0.240 17.551 1.00 77.38 708 THR A C 1
ATOM 4995 O O . THR A 1 708 ? -17.813 -0.002 16.814 1.00 77.38 708 THR A O 1
ATOM 4998 N N . GLY A 1 709 ? -16.369 -1.478 17.668 1.00 65.06 709 GLY A N 1
ATOM 4999 C CA . GLY A 1 709 ? -16.771 -2.599 16.800 1.00 65.06 709 GLY A CA 1
ATOM 5000 C C . GLY A 1 709 ? -18.170 -3.193 17.037 1.00 65.06 709 GLY A C 1
ATOM 5001 O O . GLY A 1 709 ? -18.485 -4.244 16.480 1.00 65.06 709 GLY A O 1
ATOM 5002 N N . GLY A 1 710 ? -19.018 -2.578 17.866 1.00 72.50 710 GLY A N 1
ATOM 5003 C CA . GLY A 1 710 ? -20.093 -3.287 18.576 1.00 72.50 710 GLY A CA 1
ATOM 5004 C C . GLY A 1 710 ? -19.535 -4.062 19.772 1.00 72.50 710 GLY A C 1
ATOM 5005 O O . GLY A 1 710 ? -18.404 -3.813 20.168 1.00 72.50 710 GLY A O 1
ATOM 5006 N N . SER A 1 711 ? -20.316 -4.958 20.383 1.00 82.88 711 SER A N 1
ATOM 5007 C CA . SER A 1 711 ? -19.899 -5.659 21.610 1.00 82.88 711 SER A CA 1
ATOM 5008 C C . SER A 1 711 ? -18.526 -6.330 21.464 1.00 82.88 711 SER A C 1
ATOM 5010 O O . SER A 1 711 ? -18.298 -7.088 20.519 1.00 82.88 711 SER A O 1
ATOM 5012 N N . THR A 1 712 ? -17.622 -6.023 22.398 1.00 91.06 712 THR A N 1
ATOM 5013 C CA . THR A 1 712 ? -16.183 -6.300 22.295 1.00 91.06 712 THR A CA 1
ATOM 5014 C C . THR A 1 712 ? -15.704 -7.142 23.473 1.00 91.06 712 THR A C 1
ATOM 5016 O O . THR A 1 712 ? -15.967 -6.810 24.630 1.00 91.06 712 THR A O 1
ATOM 5019 N N . SER A 1 713 ? -14.944 -8.199 23.185 1.00 96.31 713 SER A N 1
ATOM 5020 C CA . SER A 1 713 ? -14.340 -9.091 24.177 1.00 96.31 713 SER A CA 1
ATOM 5021 C C . SER A 1 713 ? -12.811 -9.029 24.152 1.00 96.31 713 SER A C 1
ATOM 5023 O O . SER A 1 713 ? -12.195 -9.350 23.138 1.00 96.31 713 SER A O 1
ATOM 5025 N N . PHE A 1 714 ? -12.199 -8.693 25.286 1.00 98.44 714 PHE A N 1
ATOM 5026 C CA . PHE A 1 714 ? -10.774 -8.897 25.561 1.00 98.44 714 PHE A CA 1
ATOM 5027 C C . PHE A 1 714 ? -10.612 -10.219 26.313 1.00 98.44 714 PHE A C 1
ATOM 5029 O O . PHE A 1 714 ? -11.277 -10.433 27.326 1.00 98.44 714 PHE A O 1
ATOM 5036 N N . ILE A 1 715 ? -9.786 -11.131 25.797 1.00 98.00 715 ILE A N 1
ATOM 5037 C CA . ILE A 1 715 ? -9.701 -12.519 26.276 1.00 98.00 715 ILE A CA 1
ATOM 5038 C C . ILE A 1 715 ? -8.233 -12.921 26.425 1.00 98.00 715 ILE A C 1
ATOM 5040 O O . ILE A 1 715 ? -7.490 -12.853 25.450 1.00 98.00 715 ILE A O 1
ATOM 5044 N N . ALA A 1 716 ? -7.842 -13.385 27.611 1.00 96.75 716 ALA A N 1
ATOM 5045 C CA . ALA A 1 716 ? -6.527 -13.961 27.892 1.00 96.75 716 ALA A CA 1
ATOM 5046 C C . ALA A 1 716 ? -6.641 -15.366 28.508 1.00 96.75 716 ALA A C 1
ATOM 5048 O O . ALA A 1 716 ? -7.716 -15.786 28.935 1.00 96.75 716 ALA A O 1
ATOM 5049 N N . SER A 1 717 ? -5.537 -16.119 28.538 1.00 90.75 717 SER A N 1
ATOM 5050 C CA . SER A 1 717 ? -5.498 -17.522 28.983 1.00 90.75 717 SER A CA 1
ATOM 5051 C C . SER A 1 717 ? -4.817 -17.699 30.349 1.00 90.75 717 SER A C 1
ATOM 5053 O O . SER A 1 717 ? -3.872 -18.477 30.473 1.00 90.75 717 SER A O 1
ATOM 5055 N N . GLY A 1 718 ? -5.261 -16.948 31.359 1.00 93.31 718 GLY A N 1
ATOM 5056 C CA . GLY A 1 718 ? -4.637 -16.875 32.688 1.00 93.31 718 GLY A CA 1
ATOM 5057 C C . GLY A 1 718 ? -3.602 -15.752 32.840 1.00 93.31 718 GLY A C 1
ATOM 5058 O O . GLY A 1 718 ? -3.007 -15.611 33.905 1.00 93.31 718 GLY A O 1
ATOM 5059 N N . ASP A 1 719 ? -3.395 -14.950 31.794 1.00 96.81 719 ASP A N 1
ATOM 5060 C CA . ASP A 1 719 ? -2.482 -13.805 31.771 1.00 96.81 719 ASP A CA 1
ATOM 5061 C C . ASP A 1 719 ? -3.195 -12.489 32.150 1.00 96.81 719 ASP A C 1
ATOM 5063 O O . ASP A 1 719 ? -4.419 -12.369 32.072 1.00 96.81 719 ASP A O 1
ATOM 5067 N N . ASN A 1 720 ? -2.425 -11.476 32.560 1.00 97.69 720 ASN A N 1
ATOM 5068 C CA . ASN A 1 720 ? -2.967 -10.163 32.931 1.00 97.69 720 ASN A CA 1
ATOM 5069 C C . ASN A 1 720 ? -3.491 -9.382 31.711 1.00 97.69 720 ASN A C 1
ATOM 5071 O O . ASN A 1 720 ? -2.843 -9.358 30.661 1.00 97.69 720 ASN A O 1
ATOM 5075 N N . ILE A 1 721 ? -4.584 -8.636 31.915 1.00 98.69 721 ILE A N 1
ATOM 5076 C CA . ILE A 1 721 ? -5.110 -7.638 30.970 1.00 98.69 721 ILE A CA 1
ATOM 5077 C C . ILE A 1 721 ? -5.063 -6.264 31.652 1.00 98.69 721 ILE A C 1
ATOM 5079 O O . ILE A 1 721 ? -5.639 -6.075 32.722 1.00 98.69 721 ILE A O 1
ATOM 5083 N N . THR A 1 722 ? -4.334 -5.307 31.074 1.00 98.62 722 THR A N 1
ATOM 5084 C CA . THR A 1 722 ? -4.082 -3.986 31.679 1.00 98.62 722 THR A CA 1
ATOM 5085 C C . THR A 1 722 ? -4.330 -2.846 30.696 1.00 98.62 722 THR A C 1
ATOM 5087 O O . THR A 1 722 ? -3.740 -2.820 29.621 1.00 98.62 722 THR A O 1
ATOM 5090 N N . PHE A 1 723 ? -5.134 -1.865 31.108 1.00 98.69 723 PHE A N 1
ATOM 5091 C CA . PHE A 1 723 ? -5.370 -0.594 30.419 1.00 98.69 723 PHE A CA 1
ATOM 5092 C C . PHE A 1 723 ? -4.927 0.570 31.321 1.00 98.69 723 PHE A C 1
ATOM 5094 O O . PHE A 1 723 ? -5.288 0.596 32.498 1.00 98.69 723 PHE A O 1
ATOM 5101 N N . THR A 1 724 ? -4.145 1.531 30.814 1.00 95.81 724 THR A N 1
ATOM 5102 C CA . THR A 1 724 ? -3.653 2.671 31.620 1.00 95.81 724 THR A CA 1
ATOM 5103 C C . THR A 1 724 ? -3.130 3.860 30.785 1.00 95.81 724 THR A C 1
ATOM 5105 O O . THR A 1 724 ? -2.578 3.637 29.710 1.00 95.81 724 THR A O 1
ATOM 5108 N N . PRO A 1 725 ? -3.201 5.125 31.248 1.00 94.94 725 PRO A N 1
ATOM 5109 C CA . PRO A 1 725 ? -4.074 5.670 32.296 1.00 94.94 725 PRO A CA 1
ATOM 5110 C C . PRO A 1 725 ? -5.395 6.281 31.768 1.00 94.94 725 PRO A C 1
ATOM 5112 O O . PRO A 1 725 ? -6.247 6.637 32.577 1.00 94.94 725 PRO A O 1
ATOM 5115 N N . GLY A 1 726 ? -5.558 6.452 30.448 1.00 92.81 726 GLY A N 1
ATOM 5116 C CA . GLY A 1 726 ? -6.700 7.132 29.811 1.00 92.81 726 GLY A CA 1
ATOM 5117 C C . GLY A 1 726 ? -8.045 6.406 29.956 1.00 92.81 726 GLY A C 1
ATOM 5118 O O . GLY A 1 726 ? -8.094 5.276 30.412 1.00 92.81 726 GLY A O 1
ATOM 5119 N N . THR A 1 727 ? -9.162 7.030 29.571 1.00 93.56 727 THR A N 1
ATOM 5120 C CA . THR A 1 727 ? -10.527 6.494 29.808 1.00 93.56 727 THR A CA 1
ATOM 5121 C C . THR A 1 727 ? -10.969 5.472 28.749 1.00 93.56 727 THR A C 1
ATOM 5123 O O . THR A 1 727 ? -10.746 5.692 27.559 1.00 93.56 727 THR A O 1
ATOM 5126 N N . ILE A 1 728 ? -11.660 4.391 29.138 1.00 95.12 728 ILE A N 1
ATOM 5127 C CA . ILE A 1 728 ? -12.351 3.496 28.191 1.00 95.12 728 ILE A CA 1
ATOM 5128 C C . ILE A 1 728 ? -13.690 4.123 27.772 1.00 95.12 728 ILE A C 1
ATOM 5130 O O . ILE A 1 728 ? -14.593 4.313 28.587 1.00 95.12 728 ILE A O 1
ATOM 5134 N N . ASN A 1 729 ? -13.822 4.412 26.479 1.00 90.56 729 ASN A N 1
ATOM 5135 C CA . ASN A 1 729 ? -14.987 5.035 25.859 1.00 90.56 729 ASN A CA 1
ATOM 5136 C C . ASN A 1 729 ? -15.781 3.995 25.054 1.00 90.56 729 ASN A C 1
ATOM 5138 O O . ASN A 1 729 ? -15.321 3.519 24.017 1.00 90.56 729 ASN A O 1
ATOM 5142 N N . LEU A 1 730 ? -16.993 3.679 25.503 1.00 87.50 730 LEU A N 1
ATOM 5143 C CA . LEU A 1 730 ? -17.964 2.831 24.813 1.00 87.50 730 LEU A CA 1
ATOM 5144 C C . LEU A 1 730 ? -18.817 3.720 23.903 1.00 87.50 730 LEU A C 1
ATOM 5146 O O . LEU A 1 730 ? -19.615 4.533 24.376 1.00 87.50 730 LEU A O 1
ATOM 5150 N N . LEU A 1 731 ? -18.596 3.633 22.591 1.00 74.19 731 LEU A N 1
ATOM 5151 C CA . LEU A 1 731 ? -19.075 4.665 21.674 1.00 74.19 731 LEU A CA 1
ATOM 5152 C C . LEU A 1 731 ? -20.500 4.417 21.175 1.00 74.19 731 LEU A C 1
ATOM 5154 O O . LEU A 1 731 ? -20.865 3.335 20.711 1.00 74.19 731 LEU A O 1
ATOM 5158 N N . VAL A 1 732 ? -21.319 5.461 21.294 1.00 59.22 732 VAL A N 1
ATOM 5159 C CA . VAL A 1 732 ? -22.781 5.373 21.166 1.00 59.22 732 VAL A CA 1
ATOM 5160 C C . VAL A 1 732 ? -23.269 5.241 19.701 1.00 59.22 732 VAL A C 1
ATOM 5162 O O . VAL A 1 732 ? -24.463 5.059 19.478 1.00 59.22 732 VAL A O 1
ATOM 5165 N N . PRO A 1 733 ? -22.356 5.181 18.702 1.00 49.56 733 PRO A N 1
ATOM 5166 C CA . PRO A 1 733 ? -22.540 4.405 17.478 1.00 49.56 733 PRO A CA 1
ATOM 5167 C C . PRO A 1 733 ? -23.235 3.059 17.637 1.00 49.56 733 PRO A C 1
ATOM 5169 O O . PRO A 1 733 ? -24.263 2.770 17.032 1.00 49.56 733 PRO A O 1
ATOM 5172 N N . SER A 1 734 ? -22.582 2.215 18.428 1.00 53.53 734 SER A N 1
ATOM 5173 C CA . SER A 1 734 ? -22.812 0.772 18.472 1.00 53.53 734 SER A CA 1
ATOM 5174 C C . SER A 1 734 ? -23.072 0.248 19.883 1.00 53.53 734 SER A C 1
ATOM 5176 O O . SER A 1 734 ? -23.205 -0.960 20.053 1.00 53.53 734 SER A O 1
ATOM 5178 N N . LEU A 1 735 ? -23.075 1.147 20.881 1.00 67.06 735 LEU A N 1
ATOM 5179 C CA . LEU A 1 735 ? -23.290 0.879 22.312 1.00 67.06 735 LEU A CA 1
ATOM 5180 C C . LEU A 1 735 ? -22.622 -0.436 22.767 1.00 67.06 735 LEU A C 1
ATOM 5182 O O . LEU A 1 735 ? -23.291 -1.356 23.241 1.00 67.06 735 LEU A O 1
ATOM 5186 N N . PRO A 1 736 ? -21.295 -0.553 22.558 1.00 74.19 736 PRO A N 1
ATOM 5187 C CA . PRO A 1 736 ? -20.598 -1.827 22.596 1.00 74.19 736 PRO A CA 1
ATOM 5188 C C . PRO A 1 736 ? -20.552 -2.367 24.022 1.00 74.19 736 PRO A C 1
ATOM 5190 O O . PRO A 1 736 ? -19.876 -1.797 24.879 1.00 74.19 736 PRO A O 1
ATOM 5193 N N . SER A 1 737 ? -21.251 -3.475 24.278 1.00 87.75 737 SER A N 1
ATOM 5194 C CA . SER A 1 737 ? -21.120 -4.166 25.564 1.00 87.75 737 SER A CA 1
ATOM 5195 C C . SER A 1 737 ? -19.689 -4.683 25.699 1.00 87.75 737 SER A C 1
ATOM 5197 O O . SER A 1 737 ? -19.180 -5.353 24.797 1.00 87.75 737 SER A O 1
ATOM 5199 N N . LEU A 1 738 ? -19.029 -4.334 26.799 1.00 95.25 738 LEU A N 1
ATOM 5200 C CA . LEU A 1 738 ? -17.625 -4.638 27.041 1.00 95.25 738 LEU A CA 1
ATOM 5201 C C . LEU A 1 738 ? -17.508 -5.916 27.865 1.00 95.25 738 LEU A C 1
ATOM 5203 O O . LEU A 1 738 ? -18.153 -6.063 28.899 1.00 95.25 738 LEU A O 1
ATOM 5207 N N . THR A 1 739 ? -16.663 -6.839 27.425 1.00 97.69 739 THR A N 1
ATOM 5208 C CA . THR A 1 739 ? -16.339 -8.069 28.150 1.00 97.69 739 THR A CA 1
ATOM 5209 C C . THR A 1 739 ? -14.824 -8.192 28.281 1.00 97.69 739 THR A C 1
ATOM 5211 O O . THR A 1 739 ? -14.109 -8.063 27.290 1.00 97.69 739 THR A O 1
ATOM 5214 N N . ILE A 1 740 ? -14.318 -8.426 29.490 1.00 98.56 740 ILE A N 1
ATOM 5215 C CA . ILE A 1 740 ? -12.887 -8.621 29.762 1.00 98.56 740 ILE A CA 1
ATOM 5216 C C . ILE A 1 740 ? -12.731 -9.900 30.582 1.00 98.56 740 ILE A C 1
ATOM 5218 O O . ILE A 1 740 ? -13.209 -9.957 31.709 1.00 98.56 740 ILE A O 1
ATOM 5222 N N . LEU A 1 741 ? -12.079 -10.916 30.013 1.00 97.62 741 LEU A N 1
ATOM 5223 C CA . LEU A 1 741 ? -11.906 -12.246 30.604 1.00 97.62 741 LEU A CA 1
ATOM 5224 C C . LEU A 1 741 ? -10.411 -12.575 30.681 1.00 97.62 741 LEU A C 1
ATOM 5226 O O . LEU A 1 741 ? -9.807 -12.953 29.675 1.00 97.62 741 LEU A O 1
ATOM 5230 N N . SER A 1 742 ? -9.792 -12.457 31.857 1.00 96.69 742 SER A N 1
ATOM 5231 C CA . SER A 1 742 ? -8.384 -12.865 32.019 1.00 96.69 742 SER A CA 1
ATOM 5232 C C . SER A 1 742 ? -8.218 -14.383 32.154 1.00 96.69 742 SER A C 1
ATOM 5234 O O . SER A 1 742 ? -7.125 -14.908 31.944 1.00 96.69 742 SER A O 1
ATOM 5236 N N . ASN A 1 743 ? -9.289 -15.083 32.552 1.00 92.81 743 ASN A N 1
ATOM 5237 C CA . ASN A 1 743 ? -9.312 -16.505 32.912 1.00 92.81 743 ASN A CA 1
ATOM 5238 C C . ASN A 1 743 ? -8.268 -16.911 33.981 1.00 92.81 743 ASN A C 1
ATOM 5240 O O . ASN A 1 743 ? -7.839 -18.064 34.023 1.00 92.81 743 ASN A O 1
ATOM 5244 N N . GLY A 1 744 ? -7.851 -15.983 34.854 1.00 92.75 744 GLY A N 1
ATOM 5245 C CA . GLY A 1 744 ? -6.940 -16.258 35.975 1.00 92.75 744 GLY A CA 1
ATOM 5246 C C . GLY A 1 744 ? -5.926 -15.156 36.283 1.00 92.75 744 GLY A C 1
ATOM 5247 O O . GLY A 1 744 ? -5.423 -15.101 37.403 1.00 92.75 744 GLY A O 1
ATOM 5248 N N . GLY A 1 745 ? -5.633 -14.281 35.319 1.00 96.88 745 GLY A N 1
ATOM 5249 C CA . GLY A 1 745 ? -4.749 -13.132 35.516 1.00 96.88 745 GLY A CA 1
ATOM 5250 C C . GLY A 1 745 ? -5.449 -11.940 36.174 1.00 96.88 745 GLY A C 1
ATOM 5251 O O . GLY A 1 745 ? -6.674 -11.886 36.279 1.00 96.88 745 GLY A O 1
ATOM 5252 N N . ASN A 1 746 ? -4.680 -10.935 36.582 1.00 98.25 746 ASN A N 1
ATOM 5253 C CA . ASN A 1 746 ? -5.246 -9.691 37.101 1.00 98.25 746 ASN A CA 1
ATOM 5254 C C . ASN A 1 746 ? -5.832 -8.838 35.968 1.00 98.25 746 ASN A C 1
ATOM 5256 O O . ASN A 1 746 ? -5.231 -8.725 34.894 1.00 98.25 746 ASN A O 1
ATOM 5260 N N . VAL A 1 747 ? -6.962 -8.183 36.240 1.00 98.75 747 VAL A N 1
ATOM 5261 C CA . VAL A 1 747 ? -7.547 -7.171 35.354 1.00 98.75 747 VAL A CA 1
ATOM 5262 C C . VAL A 1 747 ? -7.348 -5.789 35.966 1.00 98.75 747 VAL A C 1
ATOM 5264 O O . VAL A 1 747 ? -7.801 -5.522 37.080 1.00 98.75 747 VAL A O 1
ATOM 5267 N N . THR A 1 748 ? -6.700 -4.898 35.218 1.00 98.62 748 THR A N 1
ATOM 5268 C CA . THR A 1 748 ? -6.561 -3.480 35.570 1.00 98.62 748 THR A CA 1
ATOM 5269 C C . THR A 1 748 ? -7.222 -2.634 34.492 1.00 98.62 748 THR A C 1
ATOM 5271 O O . THR A 1 748 ? -6.782 -2.656 33.340 1.00 98.62 748 THR A O 1
ATOM 5274 N N . VAL A 1 749 ? -8.254 -1.876 34.860 1.00 98.06 749 VAL A N 1
ATOM 5275 C CA . VAL A 1 749 ? -8.951 -0.935 33.974 1.00 98.06 749 VAL A CA 1
ATOM 5276 C C . VAL A 1 749 ? -9.046 0.467 34.595 1.00 98.06 749 VAL A C 1
ATOM 5278 O O . VAL A 1 749 ? -9.152 0.600 35.814 1.00 98.06 749 VAL A O 1
ATOM 5281 N N . PRO A 1 750 ? -9.016 1.523 33.769 1.00 97.56 750 PRO A N 1
ATOM 5282 C CA . PRO A 1 750 ? -9.243 2.908 34.172 1.00 97.56 750 PRO A CA 1
ATOM 5283 C C . PRO A 1 750 ? -10.751 3.163 34.358 1.00 97.56 750 PRO A C 1
ATOM 5285 O O . PRO A 1 750 ? -11.541 2.231 34.523 1.00 97.56 750 PRO A O 1
ATOM 5288 N N . ASP A 1 751 ? -11.168 4.430 34.326 1.00 96.19 751 ASP A N 1
ATOM 5289 C CA . ASP A 1 751 ? -12.583 4.790 34.212 1.00 96.19 751 ASP A CA 1
ATOM 5290 C C . ASP A 1 751 ? -13.176 4.255 32.883 1.00 96.19 751 ASP A C 1
ATOM 5292 O O . ASP A 1 751 ? -12.506 4.249 31.846 1.00 96.19 751 ASP A O 1
ATOM 5296 N N . ILE A 1 752 ? -14.437 3.812 32.912 1.00 95.81 752 ILE A N 1
ATOM 5297 C CA . ILE A 1 752 ? -15.205 3.258 31.783 1.00 95.81 752 ILE A CA 1
ATOM 5298 C C . ILE A 1 752 ? -16.496 4.065 31.629 1.00 95.81 752 ILE A C 1
ATOM 5300 O O . ILE A 1 752 ? -17.219 4.248 32.606 1.00 95.81 752 ILE A O 1
ATOM 5304 N N . LYS A 1 753 ? -16.842 4.510 30.416 1.00 90.06 753 LYS A N 1
ATOM 5305 C CA . LYS A 1 753 ? -18.074 5.282 30.174 1.00 90.06 753 LYS A CA 1
ATOM 5306 C C . LYS A 1 753 ? -18.668 5.105 28.787 1.00 90.06 753 LYS A C 1
ATOM 5308 O O . LYS A 1 753 ? -17.950 4.821 27.835 1.00 90.06 753 LYS A O 1
ATOM 5313 N N . ALA A 1 754 ? -19.969 5.361 28.658 1.00 83.62 754 ALA A N 1
ATOM 5314 C CA . ALA A 1 754 ? -20.595 5.599 27.363 1.00 83.62 754 ALA A CA 1
ATOM 5315 C C . ALA A 1 754 ? -20.346 7.052 26.931 1.00 83.62 754 ALA A C 1
ATOM 5317 O O . ALA A 1 754 ? -20.441 7.959 27.756 1.00 83.62 754 ALA A O 1
ATOM 5318 N N . THR A 1 755 ? -20.030 7.295 25.657 1.00 73.81 755 THR A N 1
ATOM 5319 C CA . THR A 1 755 ? -19.876 8.668 25.148 1.00 73.81 755 THR A CA 1
ATOM 5320 C C . THR A 1 755 ? -20.240 8.816 23.672 1.00 73.81 755 THR A C 1
ATOM 5322 O O . THR A 1 755 ? -20.126 7.890 22.867 1.00 73.81 755 THR A O 1
ATOM 5325 N N . ASN A 1 756 ? -20.672 10.027 23.324 1.00 60.25 756 ASN A N 1
ATOM 5326 C CA . ASN A 1 756 ? -21.012 10.444 21.965 1.00 60.25 756 ASN A CA 1
ATOM 5327 C C . ASN A 1 756 ? -19.811 11.089 21.245 1.00 60.25 756 ASN A C 1
ATOM 5329 O O . ASN A 1 756 ? -19.887 11.358 20.048 1.00 60.25 756 ASN A O 1
ATOM 5333 N N . ALA A 1 757 ? -18.722 11.378 21.966 1.00 54.50 757 ALA A N 1
ATOM 5334 C CA . ALA A 1 757 ? -17.576 12.118 21.449 1.00 54.50 757 ALA A CA 1
ATOM 5335 C C . ALA A 1 757 ? -16.541 11.188 20.798 1.00 54.50 757 ALA A C 1
ATOM 5337 O O . ALA A 1 757 ? -15.794 10.496 21.487 1.00 54.50 757 ALA A O 1
ATOM 5338 N N . ILE A 1 758 ? -16.456 11.228 19.467 1.00 53.38 758 ILE A N 1
ATOM 5339 C CA . ILE A 1 758 ? -15.369 10.611 18.701 1.00 53.38 758 ILE A CA 1
ATOM 5340 C C . ILE A 1 758 ? -14.430 11.717 18.239 1.00 53.38 758 ILE A C 1
ATOM 5342 O O . ILE A 1 758 ? -14.778 12.532 17.388 1.00 53.38 758 ILE A O 1
ATOM 5346 N N . ALA A 1 759 ? -13.220 11.734 18.795 1.00 50.62 759 ALA A N 1
ATOM 5347 C CA . ALA A 1 759 ? -12.130 12.542 18.271 1.00 50.62 759 ALA A CA 1
ATOM 5348 C C . ALA A 1 759 ? -11.600 11.881 16.988 1.00 50.62 759 ALA A C 1
ATOM 5350 O O . ALA A 1 759 ? -10.691 11.055 17.040 1.00 50.62 759 ALA A O 1
ATOM 5351 N N . THR A 1 760 ? -12.195 12.204 15.837 1.00 50.66 760 THR A N 1
ATOM 5352 C CA . THR A 1 760 ? -11.706 11.749 14.527 1.00 50.66 760 THR A CA 1
ATOM 5353 C C . THR A 1 760 ? -10.289 12.259 14.295 1.00 50.66 760 THR A C 1
ATOM 5355 O O . THR A 1 760 ? -10.072 13.466 14.190 1.00 50.66 760 THR A O 1
ATOM 5358 N N . VAL A 1 761 ? -9.326 11.342 14.203 1.00 57.97 761 VAL A N 1
ATOM 5359 C CA . VAL A 1 761 ? -7.913 11.659 13.977 1.00 57.97 761 VAL A CA 1
ATOM 5360 C C . VAL A 1 761 ? -7.680 11.823 12.467 1.00 57.97 761 VAL A C 1
ATOM 5362 O O . VAL A 1 761 ? -7.823 10.839 11.737 1.00 57.97 761 VAL A O 1
ATOM 5365 N N . PRO A 1 762 ? -7.292 13.010 11.954 1.00 58.56 762 PRO A N 1
ATOM 5366 C CA . PRO A 1 762 ? -7.175 13.228 10.505 1.00 58.56 762 PRO A CA 1
ATOM 5367 C C . PRO A 1 762 ? -6.154 12.308 9.821 1.00 58.56 762 PRO A C 1
ATOM 5369 O O . PRO A 1 762 ? -6.339 11.907 8.672 1.00 58.56 762 PRO A O 1
ATOM 5372 N N . ASN A 1 763 ? -5.097 11.915 10.541 1.00 65.56 763 ASN A N 1
ATOM 5373 C CA . ASN A 1 763 ? -4.098 10.971 10.038 1.00 65.56 763 ASN A CA 1
ATOM 5374 C C . ASN A 1 763 ? -4.688 9.575 9.798 1.00 65.56 763 ASN A C 1
ATOM 5376 O O . ASN A 1 763 ? -4.387 8.977 8.770 1.00 65.56 763 ASN A O 1
ATOM 5380 N N . GLU A 1 764 ? -5.568 9.080 10.675 1.00 70.25 764 GLU A N 1
ATOM 5381 C CA . GLU A 1 764 ? -6.225 7.776 10.494 1.00 70.25 764 GLU A CA 1
ATOM 5382 C C . GLU A 1 764 ? -7.086 7.769 9.224 1.00 70.25 764 GLU A C 1
ATOM 5384 O O . GLU A 1 764 ? -6.992 6.838 8.428 1.00 70.25 764 GLU A O 1
ATOM 5389 N N . GLN A 1 765 ? -7.835 8.847 8.965 1.00 63.88 765 GLN A N 1
ATOM 5390 C CA . GLN A 1 765 ? -8.625 9.013 7.736 1.00 63.88 765 GLN A CA 1
ATOM 5391 C C . GLN A 1 765 ? -7.745 9.103 6.470 1.00 63.88 765 GLN A C 1
ATOM 5393 O O . GLN A 1 765 ? -8.079 8.520 5.432 1.00 63.88 765 GLN A O 1
ATOM 5398 N N . ARG A 1 766 ? -6.591 9.784 6.547 1.00 67.25 766 ARG A N 1
ATOM 5399 C CA . ARG A 1 766 ? -5.624 9.870 5.435 1.00 67.25 766 ARG A CA 1
ATOM 5400 C C . ARG A 1 766 ? -4.985 8.516 5.110 1.00 67.25 766 ARG A C 1
ATOM 5402 O O . ARG A 1 766 ? -4.793 8.210 3.942 1.00 67.25 766 ARG A O 1
ATOM 5409 N N . ILE A 1 767 ? -4.684 7.697 6.119 1.00 73.69 767 ILE A N 1
ATOM 5410 C CA . ILE A 1 767 ? -4.164 6.333 5.919 1.00 73.69 767 ILE A CA 1
ATOM 5411 C C . ILE A 1 767 ? -5.275 5.421 5.383 1.00 73.69 767 ILE A C 1
ATOM 5413 O O . ILE A 1 767 ? -5.046 4.628 4.472 1.00 73.69 767 ILE A O 1
ATOM 5417 N N . PHE A 1 768 ? -6.501 5.557 5.898 1.00 66.25 768 PHE A N 1
ATOM 5418 C CA . PHE A 1 768 ? -7.647 4.757 5.470 1.00 66.25 768 PHE A CA 1
ATOM 5419 C C . PHE A 1 768 ? -7.943 4.917 3.970 1.00 66.25 768 PHE A C 1
ATOM 5421 O O . PHE A 1 768 ? -8.075 3.923 3.260 1.00 66.25 768 PHE A O 1
ATOM 5428 N N . SER A 1 769 ? -7.938 6.155 3.466 1.00 65.06 769 SER A N 1
ATOM 5429 C CA . SER A 1 769 ? -8.106 6.465 2.033 1.00 65.06 769 SER A CA 1
ATOM 5430 C C . SER A 1 769 ? -6.916 6.069 1.140 1.00 65.06 769 SER A C 1
ATOM 5432 O O . SER A 1 769 ? -7.033 6.107 -0.081 1.00 65.06 769 SER A O 1
ATOM 5434 N N . GLN A 1 770 ? -5.783 5.652 1.719 1.00 69.12 770 GLN A N 1
ATOM 5435 C CA . GLN A 1 770 ? -4.664 5.025 0.997 1.00 69.12 770 GLN A CA 1
ATOM 5436 C C . GLN A 1 770 ? -4.725 3.486 1.023 1.00 69.12 770 GLN A C 1
ATOM 5438 O O . GLN A 1 770 ? -4.133 2.832 0.162 1.00 69.12 770 GLN A O 1
ATOM 5443 N N . LEU A 1 771 ? -5.412 2.901 2.012 1.00 70.25 771 LEU A N 1
ATOM 5444 C CA . LEU A 1 771 ? -5.570 1.453 2.178 1.00 70.25 771 LEU A CA 1
ATOM 5445 C C . LEU A 1 771 ? -6.803 0.898 1.468 1.00 70.25 771 LEU A C 1
ATOM 5447 O O . LEU A 1 771 ? -6.734 -0.187 0.894 1.00 70.25 771 LEU A O 1
ATOM 5451 N N . VAL A 1 772 ? -7.918 1.626 1.485 1.00 58.19 772 VAL A N 1
ATOM 5452 C CA . VAL A 1 772 ? -9.095 1.273 0.692 1.00 58.19 772 VAL A CA 1
ATOM 5453 C C . VAL A 1 772 ? -8.862 1.761 -0.739 1.00 58.19 772 VAL A C 1
ATOM 5455 O O . VAL A 1 772 ? -8.847 2.972 -0.956 1.00 58.19 772 VAL A O 1
ATOM 5458 N N . PRO A 1 773 ? -8.660 0.867 -1.729 1.00 47.50 773 PRO A N 1
ATOM 5459 C CA . PRO A 1 773 ? -8.689 1.290 -3.123 1.00 47.50 773 PRO A CA 1
ATOM 5460 C C . PRO A 1 773 ? -10.094 1.799 -3.459 1.00 47.50 773 PRO A C 1
ATOM 5462 O O . PRO A 1 773 ? -11.072 1.298 -2.899 1.00 47.50 773 PRO A O 1
ATOM 5465 N N . GLU A 1 774 ? -10.207 2.724 -4.416 1.00 38.47 774 GLU A N 1
ATOM 5466 C CA . GLU A 1 774 ? -11.495 3.024 -5.052 1.00 38.47 774 GLU A CA 1
ATOM 5467 C C . GLU A 1 774 ? -12.138 1.698 -5.477 1.00 38.47 774 GLU A C 1
ATOM 5469 O O . GLU A 1 774 ? -11.566 0.944 -6.275 1.00 38.47 774 GLU A O 1
ATOM 5474 N N . GLN A 1 775 ? -13.270 1.349 -4.859 1.00 32.84 775 GLN A N 1
ATOM 5475 C CA . GLN A 1 775 ? -13.868 0.044 -5.096 1.00 32.84 775 GLN A CA 1
ATOM 5476 C C . GLN A 1 775 ? -14.404 -0.004 -6.530 1.00 32.84 775 GLN A C 1
ATOM 5478 O O . GLN A 1 775 ? -15.175 0.879 -6.911 1.00 32.84 775 GLN A O 1
ATOM 5483 N N . PRO A 1 776 ? -14.056 -1.028 -7.332 1.00 32.88 776 PRO A N 1
ATOM 5484 C CA . PRO A 1 776 ? -14.768 -1.263 -8.577 1.00 32.88 776 PRO A CA 1
ATOM 5485 C C . PRO A 1 776 ? -16.237 -1.528 -8.226 1.00 32.88 776 PRO A C 1
ATOM 5487 O O . PRO A 1 776 ? -16.522 -2.396 -7.404 1.00 32.88 776 PRO A O 1
ATOM 5490 N N . GLU A 1 777 ? -17.158 -0.782 -8.840 1.00 37.56 777 GLU A N 1
ATOM 5491 C CA . GLU A 1 777 ? -18.543 -0.550 -8.373 1.00 37.56 777 GLU A CA 1
ATOM 5492 C C . GLU A 1 777 ? -19.484 -1.786 -8.340 1.00 37.56 777 GLU A C 1
ATOM 5494 O O . GLU A 1 777 ? -20.702 -1.638 -8.285 1.00 37.56 777 GLU A O 1
ATOM 5499 N N . ASN A 1 778 ? -18.957 -3.014 -8.419 1.00 32.12 778 ASN A N 1
ATOM 5500 C CA . ASN A 1 778 ? -19.711 -4.230 -8.740 1.00 32.12 778 ASN A CA 1
ATOM 5501 C C . ASN A 1 778 ? -19.568 -5.409 -7.748 1.00 32.12 778 ASN A C 1
ATOM 5503 O O . ASN A 1 778 ? -20.224 -6.429 -7.957 1.00 32.12 778 ASN A O 1
ATOM 5507 N N . GLU A 1 779 ? -18.792 -5.318 -6.659 1.00 34.72 779 GLU A N 1
ATOM 5508 C CA . GLU A 1 779 ? -18.762 -6.375 -5.619 1.00 34.72 779 GLU A CA 1
ATOM 5509 C C . GLU A 1 779 ? -19.811 -6.144 -4.509 1.00 34.72 779 GLU A C 1
ATOM 5511 O O . GLU A 1 779 ? -19.499 -5.846 -3.356 1.00 34.72 779 GLU A O 1
ATOM 5516 N N . ILE A 1 780 ? -21.093 -6.307 -4.860 1.00 33.88 780 ILE A N 1
ATOM 5517 C CA . ILE A 1 780 ? -22.221 -6.185 -3.918 1.00 33.88 780 ILE A CA 1
ATOM 5518 C C . ILE A 1 780 ? -22.268 -7.395 -2.968 1.00 33.88 780 ILE A C 1
ATOM 5520 O O . ILE A 1 780 ? -22.777 -8.465 -3.310 1.00 33.88 780 ILE A O 1
ATOM 5524 N N . THR A 1 781 ? -21.797 -7.213 -1.733 1.00 39.03 781 THR A N 1
ATOM 5525 C CA . THR A 1 781 ? -21.868 -8.224 -0.663 1.00 39.03 781 THR A CA 1
ATOM 5526 C C . THR A 1 781 ? -23.106 -8.033 0.226 1.00 39.03 781 THR A C 1
ATOM 5528 O O . THR A 1 781 ? -23.050 -7.480 1.321 1.00 39.03 781 THR A O 1
ATOM 5531 N N . SER A 1 782 ? -24.233 -8.578 -0.246 1.00 49.62 782 SER A N 1
ATOM 5532 C CA . SER A 1 782 ? -25.578 -8.573 0.371 1.00 49.62 782 SER A CA 1
ATOM 5533 C C . SER A 1 782 ? -26.269 -7.205 0.502 1.00 49.62 782 SER A C 1
ATOM 5535 O O . SER A 1 782 ? -25.813 -6.321 1.220 1.00 49.62 782 SER A O 1
ATOM 5537 N N . ASP A 1 783 ? -27.429 -7.088 -0.150 1.00 76.50 783 ASP A N 1
ATOM 5538 C CA . ASP A 1 783 ? -28.399 -6.002 0.044 1.00 76.50 783 ASP A CA 1
ATOM 5539 C C . ASP A 1 783 ? -28.924 -6.008 1.486 1.00 76.50 783 ASP A C 1
ATOM 5541 O O . ASP A 1 783 ? -29.310 -7.056 2.019 1.00 76.50 783 ASP A O 1
ATOM 5545 N N . ARG A 1 784 ? -28.920 -4.840 2.127 1.00 86.44 784 ARG A N 1
ATOM 5546 C CA . ARG A 1 784 ? -29.276 -4.682 3.545 1.00 86.44 784 ARG A CA 1
ATOM 5547 C C . ARG A 1 784 ? -30.697 -4.170 3.763 1.00 86.44 784 ARG A C 1
ATOM 5549 O O . ARG A 1 784 ? -31.201 -4.230 4.887 1.00 86.44 784 ARG A O 1
ATOM 5556 N N . ILE A 1 785 ? -31.352 -3.691 2.706 1.00 92.62 785 ILE A N 1
ATOM 5557 C CA . ILE A 1 785 ? -32.738 -3.221 2.727 1.00 92.62 785 ILE A CA 1
ATOM 5558 C C . ILE A 1 785 ? -33.674 -4.434 2.769 1.00 92.62 785 ILE A C 1
ATOM 5560 O O . ILE A 1 785 ? -33.599 -5.318 1.914 1.00 92.62 785 ILE A O 1
ATOM 5564 N N . ARG A 1 786 ? -34.610 -4.489 3.727 1.00 92.31 786 ARG A N 1
ATOM 5565 C CA . ARG A 1 786 ? -35.604 -5.573 3.755 1.00 92.31 786 ARG A CA 1
ATOM 5566 C C . ARG A 1 786 ? -36.582 -5.428 2.573 1.00 92.31 786 ARG A C 1
ATOM 5568 O O . ARG A 1 786 ? -37.142 -4.342 2.389 1.00 92.31 786 ARG A O 1
ATOM 5575 N N . PRO A 1 787 ? -36.825 -6.489 1.779 1.00 91.19 787 PRO A N 1
ATOM 5576 C CA . PRO A 1 787 ? -37.755 -6.446 0.652 1.00 91.19 787 PRO A CA 1
ATOM 5577 C C . PRO A 1 787 ? -39.227 -6.438 1.104 1.00 91.19 787 PRO A C 1
ATOM 5579 O O . PRO A 1 787 ? -39.548 -6.791 2.235 1.00 91.19 787 PRO A O 1
ATOM 5582 N N . GLY A 1 788 ? -40.135 -6.077 0.190 1.00 88.38 788 GLY A N 1
ATOM 5583 C CA . GLY A 1 788 ? -41.594 -6.168 0.372 1.00 88.38 788 GLY A CA 1
ATOM 5584 C C . GLY A 1 788 ? -42.289 -4.876 0.821 1.00 88.38 788 GLY A C 1
ATOM 5585 O O . GLY A 1 788 ? -43.484 -4.716 0.590 1.00 88.38 788 GLY A O 1
ATOM 5586 N N . PHE A 1 789 ? -41.557 -3.909 1.378 1.00 94.56 789 PHE A N 1
ATOM 5587 C CA . PHE A 1 789 ? -42.110 -2.638 1.873 1.00 94.56 789 PHE A CA 1
ATOM 5588 C C . PHE A 1 789 ? -42.263 -1.553 0.788 1.00 94.56 789 PHE A C 1
ATOM 5590 O O . PHE A 1 789 ? -42.058 -0.370 1.044 1.00 94.56 789 PHE A O 1
ATOM 5597 N N . ASN A 1 790 ? -42.600 -1.951 -0.442 1.00 93.75 790 ASN A N 1
ATOM 5598 C CA . ASN A 1 790 ? -42.649 -1.089 -1.632 1.00 93.75 790 ASN A CA 1
ATOM 5599 C C . ASN A 1 790 ? -44.007 -1.118 -2.364 1.00 93.75 790 ASN A C 1
ATOM 5601 O O . ASN A 1 790 ? -44.085 -0.794 -3.546 1.00 93.75 790 ASN A O 1
ATOM 5605 N N . SER A 1 791 ? -45.077 -1.515 -1.666 1.00 95.56 791 SER A N 1
ATOM 5606 C CA . SER A 1 791 ? -46.453 -1.590 -2.197 1.00 95.56 791 SER A CA 1
ATOM 5607 C C . SER A 1 791 ? -47.022 -0.257 -2.709 1.00 95.56 791 SER A C 1
ATOM 5609 O O . SER A 1 791 ? -47.929 -0.249 -3.537 1.00 95.56 791 SER A O 1
ATOM 5611 N N . ASN A 1 792 ? -46.506 0.863 -2.202 1.00 97.44 792 ASN A N 1
ATOM 5612 C CA . ASN A 1 792 ? -46.899 2.223 -2.540 1.00 97.44 792 ASN A CA 1
ATOM 5613 C C . ASN A 1 792 ? -45.641 3.068 -2.788 1.00 97.44 792 ASN A C 1
ATOM 5615 O O . ASN A 1 792 ? -44.563 2.770 -2.267 1.00 97.44 792 ASN A O 1
ATOM 5619 N N . ILE A 1 793 ? -45.793 4.156 -3.543 1.00 96.75 793 ILE A N 1
ATOM 5620 C CA . ILE A 1 793 ? -44.747 5.163 -3.760 1.00 96.75 793 ILE A CA 1
ATOM 5621 C C . ILE A 1 793 ? -45.264 6.551 -3.387 1.00 96.75 793 ILE A C 1
ATOM 5623 O O . ILE A 1 793 ? -46.435 6.868 -3.597 1.00 96.75 793 ILE A O 1
ATOM 5627 N N . LEU A 1 794 ? -44.380 7.390 -2.855 1.00 97.44 794 LEU A N 1
ATOM 5628 C CA . LEU A 1 794 ? -44.564 8.836 -2.855 1.00 97.44 794 LEU A CA 1
ATOM 5629 C C . LEU A 1 794 ? -44.095 9.353 -4.226 1.00 97.44 794 LEU A C 1
ATOM 5631 O O . LEU A 1 794 ? -43.026 8.974 -4.707 1.00 97.44 794 LEU A O 1
ATOM 5635 N N . ALA A 1 795 ? -44.913 10.169 -4.891 1.00 96.38 795 ALA A N 1
ATOM 5636 C CA . ALA A 1 795 ? -44.577 10.705 -6.211 1.00 96.38 795 ALA A CA 1
ATOM 5637 C C . ALA A 1 795 ? -43.351 11.636 -6.140 1.00 96.38 795 ALA A C 1
ATOM 5639 O O . ALA A 1 795 ? -43.155 12.310 -5.133 1.00 96.38 795 ALA A O 1
ATOM 5640 N N . ARG A 1 796 ? -42.546 11.690 -7.213 1.00 97.50 796 ARG A N 1
ATOM 5641 C CA . ARG A 1 796 ? -41.306 12.490 -7.306 1.00 97.50 796 ARG A CA 1
ATOM 5642 C C . ARG A 1 796 ? -41.510 13.946 -6.857 1.00 97.50 796 ARG A C 1
ATOM 5644 O O . ARG A 1 796 ? -42.361 14.637 -7.415 1.00 97.50 796 ARG A O 1
ATOM 5651 N N . ASN A 1 797 ? -40.750 14.399 -5.859 1.00 96.62 797 ASN A N 1
ATOM 5652 C CA . ASN A 1 797 ? -40.931 15.689 -5.180 1.00 96.62 797 ASN A CA 1
ATOM 5653 C C . ASN A 1 797 ? -39.650 16.154 -4.431 1.00 96.62 797 ASN A C 1
ATOM 5655 O O . ASN A 1 797 ? -38.603 15.518 -4.554 1.00 96.62 797 ASN A O 1
ATOM 5659 N N . ASP A 1 798 ? -39.769 17.268 -3.696 1.00 93.00 798 ASP A N 1
ATOM 5660 C CA . ASP A 1 798 ? -38.751 17.865 -2.805 1.00 93.00 798 ASP A CA 1
ATOM 5661 C C . ASP A 1 798 ? -39.152 17.633 -1.327 1.00 93.00 798 ASP A C 1
ATOM 5663 O O . ASP A 1 798 ? -38.785 16.633 -0.722 1.00 93.00 798 ASP A O 1
ATOM 5667 N N . ASP A 1 799 ? -40.031 18.477 -0.772 1.00 95.25 799 ASP A N 1
ATOM 5668 C CA . ASP A 1 799 ? -40.354 18.518 0.669 1.00 95.25 799 ASP A CA 1
ATOM 5669 C C . ASP A 1 799 ? -41.681 17.833 1.031 1.00 95.25 799 ASP A C 1
ATOM 5671 O O . ASP A 1 799 ? -42.333 18.128 2.036 1.00 95.25 799 ASP A O 1
ATOM 5675 N N . GLY A 1 800 ? -42.154 16.955 0.153 1.00 96.12 800 GLY A N 1
ATOM 5676 C CA . GLY A 1 800 ? -43.482 16.366 0.212 1.00 96.12 800 GLY A CA 1
ATOM 5677 C C . GLY A 1 800 ? -43.642 15.323 1.314 1.00 96.12 800 GLY A C 1
ATOM 5678 O O . GLY A 1 800 ? -42.756 14.519 1.601 1.00 96.12 800 GLY A O 1
ATOM 5679 N N . SER A 1 801 ? -44.851 15.283 1.874 1.00 97.50 801 SER A N 1
ATOM 5680 C CA . SER A 1 801 ? -45.332 14.188 2.722 1.00 97.50 801 SER A CA 1
ATOM 5681 C C . SER A 1 801 ? -46.548 13.507 2.083 1.00 97.50 801 SER A C 1
ATOM 5683 O O . SER A 1 801 ? -47.301 14.145 1.341 1.00 97.50 801 SER A O 1
ATOM 5685 N N . THR A 1 802 ? -46.804 12.243 2.420 1.00 97.69 802 THR A N 1
ATOM 5686 C CA . THR A 1 802 ? -48.099 11.583 2.170 1.00 97.69 802 THR A CA 1
ATOM 5687 C C . THR A 1 802 ? -49.222 12.203 3.013 1.00 97.69 802 THR A C 1
ATOM 5689 O O . THR A 1 802 ? -48.984 13.040 3.884 1.00 97.69 802 THR A O 1
ATOM 5692 N N . ASP A 1 803 ? -50.460 11.755 2.798 1.00 95.00 803 ASP A N 1
ATOM 5693 C CA . ASP A 1 803 ? -51.501 11.775 3.836 1.00 95.00 803 ASP A CA 1
ATOM 5694 C C . ASP A 1 803 ? -51.225 10.728 4.934 1.00 95.00 803 ASP A C 1
ATOM 5696 O O . ASP A 1 803 ? -50.208 10.033 4.900 1.00 95.00 803 ASP A O 1
ATOM 5700 N N . LEU A 1 804 ? -52.122 10.612 5.921 1.00 96.25 804 LEU A N 1
ATOM 5701 C CA . LEU A 1 804 ? -52.049 9.572 6.953 1.00 96.25 804 LEU A CA 1
ATOM 5702 C C . LEU A 1 804 ? -52.200 8.170 6.340 1.00 96.25 804 LEU A C 1
ATOM 5704 O O . LEU A 1 804 ? -53.305 7.768 5.969 1.00 96.25 804 LEU A O 1
ATOM 5708 N N . VAL A 1 805 ? -51.111 7.403 6.307 1.00 97.19 805 VAL A N 1
ATOM 5709 C CA . VAL A 1 805 ? -51.075 6.020 5.808 1.00 97.19 805 VAL A CA 1
ATOM 5710 C C . VAL A 1 805 ? -51.146 5.009 6.963 1.00 97.19 805 VAL A C 1
ATOM 5712 O O . VAL A 1 805 ? -50.620 5.287 8.043 1.00 97.19 805 VAL A O 1
ATOM 5715 N N . PRO A 1 806 ? -51.819 3.853 6.797 1.00 96.94 806 PRO A N 1
ATOM 5716 C CA . PRO A 1 806 ? -51.987 2.861 7.860 1.00 96.94 806 PRO A CA 1
ATOM 5717 C C . PRO A 1 806 ? -50.719 2.036 8.111 1.00 96.94 806 PRO A C 1
ATOM 5719 O O . PRO A 1 806 ? -50.123 1.496 7.184 1.00 96.94 806 PRO A O 1
ATOM 5722 N N . ILE A 1 807 ? -50.378 1.868 9.392 1.00 97.06 807 ILE A N 1
ATOM 5723 C CA . ILE A 1 807 ? -49.264 1.027 9.870 1.00 97.06 807 ILE A CA 1
ATOM 5724 C C . ILE A 1 807 ? -49.659 -0.466 9.873 1.00 97.06 807 ILE A C 1
ATOM 5726 O O . ILE A 1 807 ? -48.813 -1.349 9.803 1.00 97.06 807 ILE A O 1
ATOM 5730 N N . GLY A 1 808 ? -50.961 -0.770 9.936 1.00 95.12 808 GLY A N 1
ATOM 5731 C CA . GLY A 1 808 ? -51.500 -2.140 9.967 1.00 95.12 808 GLY A CA 1
ATOM 5732 C C . GLY A 1 808 ? -51.648 -2.743 11.371 1.00 95.12 808 GLY A C 1
ATOM 5733 O O . GLY A 1 808 ? -52.429 -3.673 11.545 1.00 95.12 808 GLY A O 1
ATOM 5734 N N . PHE A 1 809 ? -50.984 -2.171 12.377 1.00 96.50 809 PHE A N 1
ATOM 5735 C CA . PHE A 1 809 ? -51.081 -2.530 13.798 1.00 96.50 809 PHE A CA 1
ATOM 5736 C C . PHE A 1 809 ? -51.080 -1.259 14.678 1.00 96.50 809 PHE A C 1
ATOM 5738 O O . PHE A 1 809 ? -51.116 -0.143 14.147 1.00 96.50 809 PHE A O 1
ATOM 5745 N N . ARG A 1 810 ? -51.114 -1.406 16.013 1.00 94.81 810 ARG A N 1
ATOM 5746 C CA . ARG A 1 810 ? -50.995 -0.282 16.964 1.00 94.81 810 ARG A CA 1
ATOM 5747 C C . ARG A 1 810 ? -49.570 -0.173 17.499 1.00 94.81 810 ARG A C 1
ATOM 5749 O O . ARG A 1 810 ? -48.981 -1.186 17.854 1.00 94.81 810 ARG A O 1
ATOM 5756 N N . VAL A 1 811 ? -49.071 1.053 17.623 1.00 94.50 811 VAL A N 1
ATOM 5757 C CA . VAL A 1 811 ? -47.763 1.375 18.210 1.00 94.50 811 VAL A CA 1
ATOM 5758 C C . VAL A 1 811 ? -47.924 2.354 19.374 1.00 94.50 811 VAL A C 1
ATOM 5760 O O . VAL A 1 811 ? -48.622 3.361 19.249 1.00 94.50 811 VAL A O 1
ATOM 5763 N N . GLY A 1 812 ? -47.313 2.042 20.518 1.00 91.50 812 GLY A N 1
ATOM 5764 C CA . GLY A 1 812 ? -47.340 2.841 21.744 1.00 91.50 812 GLY A CA 1
ATOM 5765 C C . GLY A 1 812 ? -46.071 3.677 21.871 1.00 91.50 812 GLY A C 1
ATOM 5766 O O . GLY A 1 812 ? -45.024 3.164 22.256 1.00 91.50 812 GLY A O 1
ATOM 5767 N N . PHE A 1 813 ? -46.146 4.964 21.535 1.00 89.19 813 PHE A N 1
ATOM 5768 C CA . PHE A 1 813 ? -44.988 5.851 21.412 1.00 89.19 813 PHE A CA 1
ATOM 5769 C C . PHE A 1 813 ? -45.117 7.041 22.371 1.00 89.19 813 PHE A C 1
ATOM 5771 O O . PHE A 1 813 ? -45.927 7.946 22.163 1.00 89.19 813 PHE A O 1
ATOM 5778 N N . PHE A 1 814 ? -44.327 7.014 23.449 1.00 84.38 814 PHE A N 1
ATOM 5779 C CA . PHE A 1 814 ? -44.263 8.033 24.506 1.00 84.38 814 PHE A CA 1
ATOM 5780 C C . PHE A 1 814 ? -45.633 8.410 25.093 1.00 84.38 814 PHE A C 1
ATOM 5782 O O . PHE A 1 814 ? -46.061 9.565 25.073 1.00 84.38 814 PHE A O 1
ATOM 5789 N N . GLY A 1 815 ? -46.319 7.392 25.621 1.00 80.50 815 GLY A N 1
ATOM 5790 C CA . GLY A 1 815 ? -47.619 7.521 26.293 1.00 80.50 815 GLY A CA 1
ATOM 5791 C C . GLY A 1 815 ? -48.817 7.762 25.365 1.00 80.50 815 GLY A C 1
ATOM 5792 O O . GLY A 1 815 ? -49.877 8.170 25.839 1.00 80.50 815 GLY A O 1
ATOM 5793 N N . ARG A 1 816 ? -48.671 7.551 24.050 1.00 88.06 816 ARG A N 1
ATOM 5794 C CA . ARG A 1 816 ? -49.736 7.729 23.048 1.00 88.06 816 ARG A CA 1
ATOM 5795 C C . ARG A 1 816 ? -49.791 6.548 22.083 1.00 88.06 816 ARG A C 1
ATOM 5797 O O . ARG A 1 816 ? -48.752 6.045 21.665 1.00 88.06 816 ARG A O 1
ATOM 5804 N N . GLU A 1 817 ? -50.996 6.140 21.695 1.00 92.19 817 GLU A N 1
ATOM 5805 C CA . GLU A 1 817 ? -51.207 5.088 20.694 1.00 92.19 817 GLU A CA 1
ATOM 5806 C C . GLU A 1 817 ? -51.398 5.664 19.285 1.00 92.19 817 GLU A C 1
ATOM 5808 O O . GLU A 1 817 ? -52.186 6.593 19.087 1.00 92.19 817 GLU A O 1
ATOM 5813 N N . PHE A 1 818 ? -50.761 5.046 18.290 1.00 95.56 818 PHE A N 1
ATOM 5814 C CA . PHE A 1 818 ? -50.937 5.360 16.871 1.00 95.56 818 PHE A CA 1
ATOM 5815 C C . PHE A 1 818 ? -51.204 4.097 16.049 1.00 95.56 818 PHE A C 1
ATOM 5817 O O . PHE A 1 818 ? -50.774 3.003 16.400 1.00 95.56 818 PHE A O 1
ATOM 5824 N N . ASN A 1 819 ? -51.904 4.250 14.923 1.00 96.62 819 ASN A N 1
ATOM 5825 C CA . ASN A 1 819 ? -52.076 3.202 13.904 1.00 96.62 819 ASN A CA 1
ATOM 5826 C C . ASN A 1 819 ? -51.863 3.712 12.465 1.00 96.62 819 ASN A C 1
ATOM 5828 O O . ASN A 1 819 ? -52.078 2.983 11.493 1.00 96.62 819 ASN A O 1
ATOM 5832 N N . ARG A 1 820 ? -51.473 4.985 12.339 1.00 97.81 820 ARG A N 1
ATOM 5833 C CA . ARG A 1 820 ? -51.236 5.729 11.102 1.00 97.81 820 ARG A CA 1
ATOM 5834 C C . ARG A 1 820 ? -50.093 6.719 11.326 1.00 97.81 820 ARG A C 1
ATOM 5836 O O . ARG A 1 820 ? -49.894 7.158 12.456 1.00 97.81 820 ARG A O 1
ATOM 5843 N N . LEU A 1 821 ? -49.389 7.067 10.254 1.00 98.19 821 LEU A N 1
ATOM 5844 C CA . LEU A 1 821 ? -48.301 8.050 10.232 1.00 98.19 821 LEU A CA 1
ATOM 5845 C C . LEU A 1 821 ? -48.268 8.790 8.885 1.00 98.19 821 LEU A C 1
ATOM 5847 O O . LEU A 1 821 ? -48.993 8.417 7.961 1.00 98.19 821 LEU A O 1
ATOM 5851 N N . TYR A 1 822 ? -47.425 9.811 8.760 1.00 98.50 822 TYR A N 1
ATOM 5852 C CA . TYR A 1 822 ? -47.065 10.438 7.487 1.00 98.50 822 TYR A CA 1
ATOM 5853 C C . TYR A 1 822 ? -45.679 9.960 7.043 1.00 98.50 822 TYR A C 1
ATOM 5855 O O . TYR A 1 822 ? -44.755 9.884 7.854 1.00 98.50 822 TYR A O 1
ATOM 5863 N N . VAL A 1 823 ? -45.525 9.672 5.751 1.00 98.50 823 VAL A N 1
ATOM 5864 C CA . VAL A 1 823 ? -44.242 9.356 5.109 1.00 98.50 823 VAL A CA 1
ATOM 5865 C C . VAL A 1 823 ? -43.717 10.604 4.412 1.00 98.50 823 VAL A C 1
ATOM 5867 O O . VAL A 1 823 ? -44.440 11.195 3.611 1.00 98.50 823 VAL A O 1
ATOM 5870 N N . ASN A 1 824 ? -42.478 11.003 4.702 1.00 97.81 824 ASN A N 1
ATOM 5871 C CA . ASN A 1 824 ? -41.869 12.228 4.187 1.00 97.81 824 ASN A CA 1
ATOM 5872 C C . ASN A 1 824 ? -40.712 11.933 3.209 1.00 97.81 824 ASN A C 1
ATOM 5874 O O . ASN A 1 824 ? -39.961 10.971 3.382 1.00 97.81 824 ASN A O 1
ATOM 5878 N N . ASN A 1 825 ? -40.561 12.759 2.171 1.00 97.19 825 ASN A N 1
ATOM 5879 C CA . ASN A 1 825 ? -39.507 12.606 1.166 1.00 97.19 825 ASN A CA 1
ATOM 5880 C C . ASN A 1 825 ? -38.104 12.803 1.771 1.00 97.19 825 ASN A C 1
ATOM 5882 O O . ASN A 1 825 ? -37.227 11.981 1.517 1.00 97.19 825 ASN A O 1
ATOM 5886 N N . ASN A 1 826 ? -37.947 13.768 2.687 1.00 97.25 826 ASN A N 1
ATOM 5887 C CA . ASN A 1 826 ? -36.724 14.100 3.435 1.00 97.25 826 ASN A CA 1
ATOM 5888 C C . ASN A 1 826 ? -36.430 13.111 4.594 1.00 97.25 826 ASN A C 1
ATOM 5890 O O . ASN A 1 826 ? -36.085 13.492 5.713 1.00 97.25 826 ASN A O 1
ATOM 5894 N N . GLY A 1 827 ? -36.573 11.806 4.333 1.00 96.81 827 GLY A N 1
ATOM 5895 C CA . GLY A 1 827 ? -35.921 10.740 5.108 1.00 96.81 827 GLY A CA 1
ATOM 5896 C C . GLY A 1 827 ? -36.459 10.475 6.519 1.00 96.81 827 GLY A C 1
ATOM 5897 O O . GLY A 1 827 ? -35.726 9.972 7.376 1.00 96.81 827 GLY A O 1
ATOM 5898 N N . ASN A 1 828 ? -37.724 10.817 6.778 1.00 97.69 828 ASN A N 1
ATOM 5899 C CA . ASN A 1 828 ? -38.374 10.675 8.084 1.00 97.69 828 ASN A CA 1
ATOM 5900 C C . ASN A 1 828 ? -39.845 10.216 7.989 1.00 97.69 828 ASN A C 1
ATOM 5902 O O . ASN A 1 828 ? -40.454 10.198 6.916 1.00 97.69 828 ASN A O 1
ATOM 5906 N N . VAL A 1 829 ? -40.410 9.836 9.138 1.00 98.19 829 VAL A N 1
ATOM 5907 C CA . VAL A 1 829 ? -41.850 9.625 9.347 1.00 98.19 829 VAL A CA 1
ATOM 5908 C C . VAL A 1 829 ? -42.320 10.358 10.603 1.00 98.19 829 VAL A C 1
ATOM 5910 O O . VAL A 1 829 ? -41.590 10.434 11.596 1.00 98.19 829 VAL A O 1
ATOM 5913 N N . THR A 1 830 ? -43.552 10.865 10.585 1.00 97.44 830 THR A N 1
ATOM 5914 C CA . THR A 1 830 ? -44.158 11.593 11.714 1.00 97.44 830 THR A CA 1
ATOM 5915 C C . THR A 1 830 ? -45.536 11.047 12.081 1.00 97.44 830 THR A C 1
ATOM 5917 O O . THR A 1 830 ? -46.298 10.598 11.224 1.00 97.44 830 THR A O 1
ATOM 5920 N N . PHE A 1 831 ? -45.878 11.085 13.368 1.00 95.69 831 PHE A N 1
ATOM 5921 C CA . PHE A 1 831 ? -47.125 10.519 13.905 1.00 95.69 831 PHE A CA 1
ATOM 5922 C C . PHE A 1 831 ? -48.226 11.563 14.164 1.00 95.69 831 PHE A C 1
ATOM 5924 O O . PHE A 1 831 ? -49.379 11.199 14.389 1.00 95.69 831 PHE A O 1
ATOM 5931 N N . ASP A 1 832 ? -47.889 12.854 14.140 1.00 93.31 832 ASP A N 1
ATOM 5932 C CA . ASP A 1 832 ? -48.776 13.966 14.500 1.00 93.31 832 ASP A CA 1
ATOM 5933 C C . ASP A 1 832 ? -49.131 14.880 13.316 1.00 93.31 832 ASP A C 1
ATOM 5935 O O . ASP A 1 832 ? -50.314 15.090 13.036 1.00 93.31 832 ASP A O 1
ATOM 5939 N N . GLN A 1 833 ? -48.138 15.403 12.593 1.00 95.06 833 GLN A N 1
ATOM 5940 C CA . GLN A 1 833 ? -48.322 16.312 11.456 1.00 95.06 833 GLN A CA 1
ATOM 5941 C C . GLN A 1 833 ? -47.306 16.057 10.339 1.00 95.06 833 GLN A C 1
ATOM 5943 O O . GLN A 1 833 ? -46.186 15.617 10.594 1.00 95.06 833 GLN A O 1
ATOM 5948 N N . ARG A 1 834 ? -47.685 16.390 9.098 1.00 95.50 834 ARG A N 1
ATOM 5949 C CA . ARG A 1 834 ? -46.767 16.453 7.948 1.00 95.50 834 ARG A CA 1
ATOM 5950 C C . ARG A 1 834 ? -45.565 17.357 8.271 1.00 95.50 834 ARG A C 1
ATOM 5952 O O . ARG A 1 834 ? -45.718 18.355 8.977 1.00 95.50 834 ARG A O 1
ATOM 5959 N N . LEU A 1 835 ? -44.405 17.027 7.711 1.00 94.38 835 LEU A N 1
ATOM 5960 C CA . LEU A 1 835 ? -43.200 17.860 7.748 1.00 94.38 835 LEU A CA 1
ATOM 5961 C C . LEU A 1 835 ? -42.956 18.469 6.357 1.00 94.38 835 LEU A C 1
ATOM 5963 O O . LEU A 1 835 ? -43.328 17.859 5.351 1.00 94.38 835 LEU A O 1
ATOM 5967 N N . SER A 1 836 ? -42.363 19.660 6.310 1.00 91.31 836 SER A N 1
ATOM 5968 C CA . SER A 1 836 ? -41.970 20.372 5.074 1.00 91.31 836 SER A CA 1
ATOM 5969 C C . SER A 1 836 ? -40.597 21.051 5.182 1.00 91.31 836 SER A C 1
ATOM 5971 O O . SER A 1 836 ? -40.131 21.709 4.260 1.00 91.31 836 SER A O 1
ATOM 5973 N N . GLU A 1 837 ? -39.958 20.930 6.338 1.00 93.06 837 GLU A N 1
ATOM 5974 C CA . GLU A 1 837 ? -38.624 21.409 6.638 1.00 93.06 837 GLU A CA 1
ATOM 5975 C C . GLU A 1 837 ? -37.582 20.450 6.026 1.00 93.06 837 GLU A C 1
ATOM 5977 O O . GLU A 1 837 ? -37.605 19.256 6.317 1.00 93.06 837 GLU A O 1
ATOM 5982 N N . PHE A 1 838 ? -36.675 20.960 5.183 1.00 90.12 838 PHE A N 1
ATOM 5983 C CA . PHE A 1 838 ? -35.601 20.188 4.529 1.00 90.12 838 PHE A CA 1
ATOM 5984 C C . PHE A 1 838 ? -34.279 20.200 5.305 1.00 90.12 838 PHE A C 1
ATOM 5986 O O . PHE A 1 838 ? -33.616 19.171 5.426 1.00 90.12 838 PHE A O 1
ATOM 5993 N N . THR A 1 839 ? -33.900 21.348 5.876 1.00 93.31 839 THR A N 1
ATOM 5994 C CA . THR A 1 839 ? -32.663 21.481 6.658 1.00 93.31 839 THR A CA 1
ATOM 5995 C C . THR A 1 839 ? -32.812 20.808 8.039 1.00 93.31 839 THR A C 1
ATOM 5997 O O . THR A 1 839 ? -33.688 21.217 8.810 1.00 93.31 839 THR A O 1
ATOM 6000 N N . PRO A 1 840 ? -31.975 19.814 8.412 1.00 92.12 840 PRO A N 1
ATOM 6001 C CA . PRO A 1 840 ? -32.232 18.977 9.593 1.00 92.12 840 PRO A CA 1
ATOM 6002 C C . PRO A 1 840 ? -32.101 19.682 10.958 1.00 92.12 840 PRO A C 1
ATOM 6004 O O . PRO A 1 840 ? -31.004 20.019 11.423 1.00 92.12 840 PRO A O 1
ATOM 6007 N N . PHE A 1 841 ? -33.221 19.821 11.675 1.00 92.38 841 PHE A N 1
ATOM 6008 C CA . PHE A 1 841 ? -33.270 20.359 13.043 1.00 92.38 841 PHE A CA 1
ATOM 6009 C C . PHE A 1 841 ? -32.982 19.304 14.128 1.00 92.38 841 PHE A C 1
ATOM 6011 O O . PHE A 1 841 ? -33.263 18.119 13.969 1.00 92.38 841 PHE A O 1
ATOM 6018 N N . ASN A 1 842 ? -32.449 19.748 15.271 1.00 89.38 842 ASN A N 1
ATOM 6019 C CA . ASN A 1 842 ? -32.062 18.888 16.396 1.00 89.38 842 ASN A CA 1
ATOM 6020 C C . ASN A 1 842 ? -33.267 18.142 17.009 1.00 89.38 842 ASN A C 1
ATOM 6022 O O . ASN A 1 842 ? -34.241 18.772 17.435 1.00 89.38 842 ASN A O 1
ATOM 6026 N N . LEU A 1 843 ? -33.172 16.810 17.121 1.00 89.06 843 LEU A N 1
ATOM 6027 C CA . LEU A 1 843 ? -34.271 15.954 17.584 1.00 89.06 843 LEU A CA 1
ATOM 6028 C C . LEU A 1 843 ? -34.629 16.126 19.077 1.00 89.06 843 LEU A C 1
ATOM 6030 O O . LEU A 1 843 ? -35.644 15.608 19.536 1.00 89.06 843 LEU A O 1
ATOM 6034 N N . THR A 1 844 ? -33.873 16.913 19.844 1.00 82.12 844 THR A N 1
ATOM 6035 C CA . THR A 1 844 ? -34.160 17.203 21.259 1.00 82.12 844 THR A CA 1
ATOM 6036 C C . THR A 1 844 ? -35.446 18.018 21.454 1.00 82.12 844 THR A C 1
ATOM 6038 O O . THR A 1 844 ? -36.160 17.791 22.423 1.00 82.12 844 THR A O 1
ATOM 6041 N N . ARG A 1 845 ? -35.780 18.979 20.577 1.00 74.88 845 ARG A N 1
ATOM 6042 C CA . ARG A 1 845 ? -36.958 19.870 20.746 1.00 74.88 845 ARG A CA 1
ATOM 6043 C C . ARG A 1 845 ? -37.669 20.154 19.420 1.00 74.88 845 ARG A C 1
ATOM 6045 O O . ARG A 1 845 ? -37.752 21.293 18.974 1.00 74.88 845 ARG A O 1
ATOM 6052 N N . THR A 1 846 ? -38.181 19.099 18.797 1.00 79.19 846 THR A N 1
ATOM 6053 C CA . THR A 1 846 ? -38.768 19.130 17.444 1.00 79.19 846 THR A CA 1
ATOM 6054 C C . THR A 1 846 ? -40.177 19.717 17.355 1.00 79.19 846 THR A C 1
ATOM 6056 O O . THR A 1 846 ? -40.589 20.113 16.272 1.00 79.19 846 THR A O 1
ATOM 6059 N N . GLN A 1 847 ? -40.959 19.695 18.445 1.00 85.00 847 GLN A N 1
ATOM 6060 C CA . GLN A 1 847 ? -42.427 19.836 18.390 1.00 85.00 847 GLN A CA 1
ATOM 6061 C C . GLN A 1 847 ? -43.098 18.866 17.381 1.00 85.00 847 GLN A C 1
ATOM 6063 O O . GLN A 1 847 ? -44.118 19.194 16.769 1.00 85.00 847 GLN A O 1
ATOM 6068 N N . ARG A 1 848 ? -42.497 17.684 17.182 1.00 90.06 848 ARG A N 1
ATOM 6069 C CA . ARG A 1 848 ? -42.964 16.599 16.305 1.00 90.06 848 ARG A CA 1
ATOM 6070 C C . ARG A 1 848 ? -42.699 15.241 16.941 1.00 90.06 848 ARG A C 1
ATOM 6072 O O . ARG A 1 848 ? -41.579 14.985 17.388 1.00 90.06 848 ARG A O 1
ATOM 6079 N N . LEU A 1 849 ? -43.681 14.352 16.900 1.00 94.12 849 LEU A N 1
ATOM 6080 C CA . LEU A 1 849 ? -43.488 12.928 17.159 1.00 94.12 849 LEU A CA 1
ATOM 6081 C C . LEU A 1 849 ? -42.907 12.299 15.888 1.00 94.12 849 LEU A C 1
ATOM 6083 O O . LEU A 1 849 ? -43.642 12.015 14.943 1.00 94.12 849 LEU A O 1
ATOM 6087 N N . ILE A 1 850 ? -41.584 12.134 15.857 1.00 96.19 850 ILE A N 1
ATOM 6088 C CA . ILE A 1 850 ? -40.796 11.842 14.652 1.00 96.19 850 ILE A CA 1
ATOM 6089 C C . ILE A 1 850 ? -39.885 10.627 14.847 1.00 96.19 850 ILE A C 1
ATOM 6091 O O . ILE A 1 850 ? -39.287 10.438 15.909 1.00 96.19 850 ILE A O 1
ATOM 6095 N N . VAL A 1 851 ? -39.741 9.837 13.784 1.00 97.50 851 VAL A N 1
ATOM 6096 C CA . VAL A 1 851 ? -38.712 8.806 13.622 1.00 97.50 851 VAL A CA 1
ATOM 6097 C C . VAL A 1 851 ? -37.981 9.088 12.308 1.00 97.50 851 VAL A C 1
ATOM 6099 O O . VAL A 1 851 ? -38.593 9.166 11.245 1.00 97.50 851 VAL A O 1
ATOM 6102 N N . ALA A 1 852 ? -36.669 9.282 12.387 1.00 96.94 852 ALA A N 1
ATOM 6103 C CA . ALA A 1 852 ? -35.827 9.766 11.301 1.00 96.94 852 ALA A CA 1
ATOM 6104 C C . ALA A 1 852 ? -34.673 8.782 11.044 1.00 96.94 852 ALA A C 1
ATOM 6106 O O . ALA A 1 852 ? -33.641 8.887 11.708 1.00 96.94 852 ALA A O 1
ATOM 6107 N N . PRO A 1 853 ? -34.803 7.828 10.101 1.00 97.00 853 PRO A N 1
ATOM 6108 C CA . PRO A 1 853 ? -33.675 7.005 9.671 1.00 97.00 853 PRO A CA 1
ATOM 6109 C C . PRO A 1 853 ? -32.579 7.822 8.974 1.00 97.00 853 PRO A C 1
ATOM 6111 O O . PRO A 1 853 ? -31.414 7.456 9.094 1.00 97.00 853 PRO A O 1
ATOM 6114 N N . PHE A 1 854 ? -32.905 8.907 8.261 1.00 97.50 854 PHE A N 1
ATOM 6115 C CA . PHE A 1 854 ? -31.908 9.816 7.675 1.00 97.50 854 PHE A CA 1
ATOM 6116 C C . PHE A 1 854 ? -32.548 11.160 7.294 1.00 97.50 854 PHE A C 1
ATOM 6118 O O . PHE A 1 854 ? -32.813 11.418 6.124 1.00 97.50 854 PHE A O 1
ATOM 6125 N N . PHE A 1 855 ? -32.839 12.020 8.275 1.00 97.38 855 PHE A N 1
ATOM 6126 C CA . PHE A 1 855 ? -33.412 13.338 7.986 1.00 97.38 855 PHE A CA 1
ATOM 6127 C C . PHE A 1 855 ? -32.360 14.207 7.286 1.00 97.38 855 PHE A C 1
ATOM 6129 O O . PHE A 1 855 ? -31.371 14.600 7.910 1.00 97.38 855 PHE A O 1
ATOM 6136 N N . ALA A 1 856 ? -32.577 14.454 5.992 1.00 96.75 856 ALA A N 1
ATOM 6137 C CA . ALA A 1 856 ? -31.714 15.208 5.088 1.00 96.75 856 ALA A CA 1
ATOM 6138 C C . ALA A 1 856 ? -32.514 15.756 3.887 1.00 96.75 856 ALA A C 1
ATOM 6140 O O . ALA A 1 856 ? -33.642 15.338 3.638 1.00 96.75 856 ALA A O 1
ATOM 6141 N N . ASP A 1 857 ? -31.883 16.659 3.144 1.00 96.44 857 ASP A N 1
ATOM 6142 C CA . ASP A 1 857 ? -32.400 17.453 2.018 1.00 96.44 857 ASP A CA 1
ATOM 6143 C C . ASP A 1 857 ? -32.425 16.615 0.708 1.00 96.44 857 ASP A C 1
ATOM 6145 O O . ASP A 1 857 ? -31.471 16.617 -0.080 1.00 96.44 857 ASP A O 1
ATOM 6149 N N . ILE A 1 858 ? -33.467 15.785 0.543 1.00 97.31 858 ILE A N 1
ATOM 6150 C CA . ILE A 1 858 ? -33.580 14.717 -0.472 1.00 97.31 858 ILE A CA 1
ATOM 6151 C C . ILE A 1 858 ? -34.358 15.207 -1.697 1.00 97.31 858 ILE A C 1
ATOM 6153 O O . ILE A 1 858 ? -35.500 15.637 -1.588 1.00 97.31 858 ILE A O 1
ATOM 6157 N N . ASP A 1 859 ? -33.809 15.002 -2.897 1.00 97.56 859 ASP A N 1
ATOM 6158 C CA . ASP A 1 859 ? -34.485 15.370 -4.147 1.00 97.56 859 ASP A CA 1
ATOM 6159 C C . ASP A 1 859 ? -34.811 14.127 -4.988 1.00 97.56 859 ASP A C 1
ATOM 6161 O O . ASP A 1 859 ? -33.928 13.426 -5.502 1.00 97.56 859 ASP A O 1
ATOM 6165 N N . THR A 1 860 ? -36.107 13.847 -5.154 1.00 97.88 860 THR A N 1
ATOM 6166 C CA . THR A 1 860 ? -36.594 12.744 -5.998 1.00 97.88 860 THR A CA 1
ATOM 6167 C C . THR A 1 860 ? -37.125 13.219 -7.351 1.00 97.88 860 THR A C 1
ATOM 6169 O O . THR A 1 860 ? -37.655 12.410 -8.110 1.00 97.88 860 THR A O 1
ATOM 6172 N N . ARG A 1 861 ? -36.974 14.499 -7.724 1.00 97.88 861 ARG A N 1
ATOM 6173 C CA . ARG A 1 861 ? -37.460 15.050 -9.006 1.00 97.88 861 ARG A CA 1
ATOM 6174 C C . ARG A 1 861 ? -36.635 14.582 -10.201 1.00 97.88 861 ARG A C 1
ATOM 6176 O O . ARG A 1 861 ? -37.212 14.286 -11.247 1.00 97.88 861 ARG A O 1
ATOM 6183 N N . ASN A 1 862 ? -35.314 14.464 -10.046 1.00 96.88 862 ASN A N 1
ATOM 6184 C CA . ASN A 1 862 ? -34.437 13.960 -11.105 1.00 96.88 862 ASN A CA 1
ATOM 6185 C C . ASN A 1 862 ? -34.818 12.502 -11.464 1.00 96.88 862 ASN A C 1
ATOM 6187 O O . ASN A 1 862 ? -34.813 11.654 -10.571 1.00 96.88 862 ASN A O 1
ATOM 6191 N N . PRO A 1 863 ? -35.101 12.157 -12.738 1.00 95.62 863 PRO A N 1
ATOM 6192 C CA . PRO A 1 863 ? -35.462 10.793 -13.137 1.00 95.62 863 PRO A CA 1
ATOM 6193 C C . PRO A 1 863 ? -34.431 9.703 -12.802 1.00 95.62 863 PRO A C 1
ATOM 6195 O O . PRO A 1 863 ? -34.825 8.544 -12.679 1.00 95.62 863 PRO A O 1
ATOM 6198 N N . ALA A 1 864 ? -33.148 10.054 -12.649 1.00 94.19 864 ALA A N 1
ATOM 6199 C CA . ALA A 1 864 ? -32.084 9.137 -12.231 1.00 94.19 864 ALA A CA 1
ATOM 6200 C C . ALA A 1 864 ? -31.991 8.957 -10.700 1.00 94.19 864 ALA A C 1
ATOM 6202 O O . ALA A 1 864 ? -31.383 7.996 -10.235 1.00 94.19 864 ALA A O 1
ATOM 6203 N N . SER A 1 865 ? -32.621 9.841 -9.918 1.00 97.31 865 SER A N 1
ATOM 6204 C CA . SER A 1 865 ? -32.838 9.645 -8.480 1.00 97.31 865 SER A CA 1
ATOM 6205 C C . SER A 1 865 ? -33.893 8.553 -8.272 1.00 97.31 865 SER A C 1
ATOM 6207 O O . SER A 1 865 ? -34.807 8.385 -9.088 1.00 97.31 865 SER A O 1
ATOM 6209 N N . GLY A 1 866 ? -33.811 7.818 -7.168 1.00 96.44 866 GLY A N 1
ATOM 6210 C CA . GLY A 1 866 ? -34.869 6.916 -6.719 1.00 96.44 866 GLY A CA 1
ATOM 6211 C C . GLY A 1 866 ? -36.158 7.635 -6.305 1.00 96.44 866 GLY A C 1
ATOM 6212 O O . GLY A 1 866 ? -36.350 8.825 -6.555 1.00 96.44 866 GLY A O 1
ATOM 6213 N N . VAL A 1 867 ? -37.057 6.897 -5.653 1.00 96.88 867 VAL A N 1
ATOM 6214 C CA . VAL A 1 867 ? -38.283 7.431 -5.036 1.00 96.88 867 VAL A CA 1
ATOM 6215 C C . VAL A 1 867 ? -38.496 6.813 -3.660 1.00 96.88 867 VAL A C 1
ATOM 6217 O O . VAL A 1 867 ? -38.146 5.651 -3.437 1.00 96.88 867 VAL A O 1
ATOM 6220 N N . THR A 1 868 ? -39.108 7.565 -2.745 1.00 98.06 868 THR A N 1
ATOM 6221 C CA . THR A 1 868 ? -39.575 7.019 -1.468 1.00 98.06 868 THR A CA 1
ATOM 6222 C C . THR A 1 868 ? -40.720 6.039 -1.719 1.00 98.06 868 THR A C 1
ATOM 6224 O O . THR A 1 868 ? -41.734 6.380 -2.331 1.00 98.06 868 THR A O 1
ATOM 6227 N N . SER A 1 869 ? -40.570 4.813 -1.230 1.00 97.94 869 SER A N 1
ATOM 6228 C CA . SER A 1 869 ? -41.573 3.747 -1.316 1.00 97.94 869 SER A CA 1
ATOM 6229 C C . SER A 1 869 ? -41.943 3.248 0.077 1.00 97.94 869 SER A C 1
ATOM 6231 O O . SER A 1 869 ? -41.142 3.370 1.001 1.00 97.94 869 SER A O 1
ATOM 6233 N N . TYR A 1 870 ? -43.164 2.750 0.259 1.00 98.50 870 TYR A N 1
ATOM 6234 C CA . TYR A 1 870 ? -43.652 2.306 1.566 1.00 98.50 870 TYR A CA 1
ATOM 6235 C C . TYR A 1 870 ? -44.702 1.192 1.467 1.00 98.50 870 TYR A C 1
ATOM 6237 O O . TYR A 1 870 ? -45.283 0.922 0.408 1.00 98.50 870 TYR A O 1
ATOM 6245 N N . GLY A 1 871 ? -44.969 0.522 2.586 1.00 97.69 871 GLY A N 1
ATOM 6246 C CA . GLY A 1 871 ? -45.997 -0.510 2.647 1.00 97.69 871 GLY A CA 1
ATOM 6247 C C . GLY A 1 871 ? -46.046 -1.288 3.948 1.00 97.69 871 GLY A C 1
ATOM 6248 O O . GLY A 1 871 ? -45.113 -1.250 4.745 1.00 97.69 871 GLY A O 1
ATOM 6249 N N . THR A 1 872 ? -47.125 -2.047 4.119 1.00 97.38 872 THR A N 1
ATOM 6250 C CA . THR A 1 872 ? -47.186 -3.140 5.092 1.00 97.38 872 THR A CA 1
ATOM 6251 C C . THR A 1 872 ? -46.600 -4.423 4.500 1.00 97.38 872 THR A C 1
ATOM 6253 O O . THR A 1 872 ? -46.604 -4.634 3.288 1.00 97.38 872 THR A O 1
ATOM 6256 N N . GLY A 1 873 ? -46.082 -5.284 5.367 1.00 95.50 873 GLY A N 1
ATOM 6257 C CA . GLY A 1 873 ? -45.449 -6.552 5.024 1.00 95.50 873 GLY A CA 1
ATOM 6258 C C . GLY A 1 873 ? -45.147 -7.351 6.289 1.00 95.50 873 GLY A C 1
ATOM 6259 O O . GLY A 1 873 ? -45.845 -7.213 7.296 1.00 95.50 873 GLY A O 1
ATOM 6260 N N . THR A 1 874 ? -44.090 -8.162 6.259 1.00 94.56 874 THR A N 1
ATOM 6261 C CA . THR A 1 874 ? -43.640 -8.929 7.429 1.00 94.56 874 THR A CA 1
ATOM 6262 C C . THR A 1 874 ? -42.134 -8.848 7.622 1.00 94.56 874 THR A C 1
ATOM 6264 O O . THR A 1 874 ? -41.385 -9.057 6.668 1.00 94.56 874 THR A O 1
ATOM 6267 N N . ALA A 1 875 ? -41.695 -8.643 8.862 1.00 93.12 875 ALA A N 1
ATOM 6268 C CA . ALA A 1 875 ? -40.302 -8.777 9.279 1.00 93.12 875 ALA A CA 1
ATOM 6269 C C . ALA A 1 875 ? -40.222 -9.836 10.386 1.00 93.12 875 ALA A C 1
ATOM 6271 O O . ALA A 1 875 ? -41.027 -9.825 11.312 1.00 93.12 875 ALA A O 1
ATOM 6272 N N . ASP A 1 876 ? -39.295 -10.788 10.257 1.00 89.50 876 ASP A N 1
ATOM 6273 C CA . ASP A 1 876 ? -39.008 -11.842 11.247 1.00 89.50 876 ASP A CA 1
ATOM 6274 C C . ASP A 1 876 ? -40.264 -12.545 11.805 1.00 89.50 876 ASP A C 1
ATOM 6276 O O . ASP A 1 876 ? -40.436 -12.743 13.011 1.00 89.50 876 ASP A O 1
ATOM 6280 N N . GLY A 1 877 ? -41.171 -12.896 10.883 1.00 91.88 877 GLY A N 1
ATOM 6281 C CA . GLY A 1 877 ? -42.440 -13.587 11.143 1.00 91.88 877 GLY A CA 1
ATOM 6282 C C . GLY A 1 877 ? -43.584 -12.709 11.666 1.00 91.88 877 GLY A C 1
ATOM 6283 O O . GLY A 1 877 ? -44.699 -13.207 11.807 1.00 91.88 877 GLY A O 1
ATOM 6284 N N . ARG A 1 878 ? -43.337 -11.424 11.941 1.00 95.62 878 ARG A N 1
ATOM 6285 C CA . ARG A 1 878 ? -44.286 -10.476 12.549 1.00 95.62 878 ARG A CA 1
ATOM 6286 C C . ARG A 1 878 ? -44.823 -9.484 11.521 1.00 95.62 878 ARG A C 1
ATOM 6288 O O . ARG A 1 878 ? -44.190 -9.250 10.491 1.00 95.62 878 ARG A O 1
ATOM 6295 N N . ALA A 1 879 ? -45.985 -8.895 11.803 1.00 96.88 879 ALA A N 1
ATOM 6296 C CA . ALA A 1 879 ? -46.529 -7.805 10.996 1.00 96.88 879 ALA A CA 1
ATOM 6297 C C . ALA A 1 879 ? -45.596 -6.586 11.057 1.00 96.88 879 ALA A C 1
ATOM 6299 O O . ALA A 1 879 ? -45.065 -6.262 12.117 1.00 96.88 879 ALA A O 1
ATOM 6300 N N . ALA A 1 880 ? -45.381 -5.922 9.923 1.00 98.12 880 ALA A N 1
ATOM 6301 C CA . ALA A 1 880 ? -44.469 -4.788 9.841 1.00 98.12 880 ALA A CA 1
ATOM 6302 C C . ALA A 1 880 ? -44.937 -3.736 8.827 1.00 98.12 880 ALA A C 1
ATOM 6304 O O . ALA A 1 880 ? -45.650 -4.047 7.872 1.00 98.12 880 ALA A O 1
ATOM 6305 N N . PHE A 1 881 ? -44.491 -2.496 9.013 1.00 98.50 881 PHE A N 1
ATOM 6306 C CA . PHE A 1 881 ? -44.656 -1.384 8.078 1.00 98.50 881 PHE A CA 1
ATOM 6307 C C . PHE A 1 881 ? -43.290 -0.775 7.782 1.00 98.50 881 PHE A C 1
ATOM 6309 O O . PHE A 1 881 ? -42.571 -0.428 8.713 1.00 98.50 881 PHE A O 1
ATOM 6316 N N . GLY A 1 882 ? -42.928 -0.617 6.513 1.00 98.06 882 GLY A N 1
ATOM 6317 C CA . GLY A 1 882 ? -41.629 -0.078 6.120 1.00 98.06 882 GLY A CA 1
ATOM 6318 C C . GLY A 1 882 ? -41.725 1.107 5.171 1.00 98.06 882 GLY A C 1
ATOM 6319 O O . GLY A 1 882 ? -42.696 1.252 4.427 1.00 98.06 882 GLY A O 1
ATOM 6320 N N . VAL A 1 883 ? -40.679 1.932 5.191 1.00 98.62 883 VAL A N 1
ATOM 6321 C CA . VAL A 1 883 ? -40.454 3.069 4.293 1.00 98.62 883 VAL A CA 1
ATOM 6322 C C . VAL A 1 883 ? -39.012 3.027 3.811 1.00 98.62 883 VAL A C 1
ATOM 6324 O O . VAL A 1 883 ? -38.093 2.897 4.615 1.00 98.62 883 VAL A O 1
ATOM 6327 N N . THR A 1 884 ? -38.815 3.123 2.501 1.00 98.19 884 THR A N 1
ATOM 6328 C CA . THR A 1 884 ? -37.541 2.873 1.824 1.00 98.19 884 THR A CA 1
ATOM 6329 C C . THR A 1 884 ? -37.211 4.013 0.865 1.00 98.19 884 THR A C 1
ATOM 6331 O O . THR A 1 884 ? -37.968 4.281 -0.071 1.00 98.19 884 THR A O 1
ATOM 6334 N N . TRP A 1 885 ? -36.045 4.627 1.055 1.00 98.12 885 TRP A N 1
ATOM 6335 C CA . TRP A 1 885 ? -35.447 5.634 0.182 1.00 98.12 885 TRP A CA 1
ATOM 6336 C C . TRP A 1 885 ? -34.231 4.987 -0.486 1.00 98.12 885 TRP A C 1
ATOM 6338 O O . TRP A 1 885 ? -33.137 4.967 0.075 1.00 98.12 885 TRP A O 1
ATOM 6348 N N . ARG A 1 886 ? -34.435 4.369 -1.656 1.00 96.00 886 ARG A N 1
ATOM 6349 C CA . ARG A 1 886 ? -33.398 3.588 -2.351 1.00 96.00 886 ARG A CA 1
ATOM 6350 C C . ARG A 1 886 ? -32.842 4.350 -3.547 1.00 96.00 886 ARG A C 1
ATOM 6352 O O . ARG A 1 886 ? -33.619 4.777 -4.394 1.00 96.00 886 ARG A O 1
ATOM 6359 N N . ASN A 1 887 ? -31.518 4.460 -3.639 1.00 95.94 887 ASN A N 1
ATOM 6360 C CA . ASN A 1 887 ? -30.792 5.242 -4.645 1.00 95.94 887 ASN A CA 1
ATOM 6361 C C . ASN A 1 887 ? -31.268 6.712 -4.744 1.00 95.94 887 ASN A C 1
ATOM 6363 O O . ASN A 1 887 ? -31.355 7.261 -5.841 1.00 95.94 887 ASN A O 1
ATOM 6367 N N . VAL A 1 888 ? -31.609 7.358 -3.624 1.00 98.06 888 VAL A N 1
ATOM 6368 C CA . VAL A 1 888 ? -32.075 8.756 -3.627 1.00 98.06 888 VAL A CA 1
ATOM 6369 C C . VAL A 1 888 ? -30.916 9.753 -3.715 1.00 98.06 888 VAL A C 1
ATOM 6371 O O . VAL A 1 888 ? -29.894 9.618 -3.035 1.00 98.06 888 VAL A O 1
ATOM 6374 N N . GLY A 1 889 ? -31.092 10.746 -4.582 1.00 97.56 889 GLY A N 1
ATOM 6375 C CA . GLY A 1 889 ? -30.237 11.920 -4.724 1.00 97.56 889 GLY A CA 1
ATOM 6376 C C . GLY A 1 889 ? -30.578 13.041 -3.736 1.00 97.56 889 GLY A C 1
ATOM 6377 O O . GLY A 1 889 ? -31.468 12.898 -2.896 1.00 97.56 889 GLY A O 1
ATOM 6378 N N . TYR A 1 890 ? -29.870 14.161 -3.861 1.00 97.75 890 TYR A N 1
ATOM 6379 C CA . TYR A 1 890 ? -29.946 15.311 -2.952 1.00 97.75 890 TYR A CA 1
ATOM 6380 C C . TYR A 1 890 ? -30.242 16.618 -3.691 1.00 97.75 890 TYR A C 1
ATOM 6382 O O . TYR A 1 890 ? -30.056 16.723 -4.909 1.00 97.75 890 TYR A O 1
ATOM 6390 N N . PHE A 1 891 ? -30.711 17.628 -2.959 1.00 96.06 891 PHE A N 1
ATOM 6391 C CA . PHE A 1 891 ? -31.002 18.935 -3.544 1.00 96.06 891 PHE A CA 1
ATOM 6392 C C . PHE A 1 891 ? -29.717 19.623 -4.066 1.00 96.06 891 PHE A C 1
ATOM 6394 O O . PHE A 1 891 ? -28.699 19.610 -3.384 1.00 96.06 891 PHE A O 1
ATOM 6401 N N . SER A 1 892 ? -29.690 20.288 -5.226 1.00 95.19 892 SER A N 1
ATOM 6402 C CA . SER A 1 892 ? -30.784 20.436 -6.200 1.00 95.19 892 SER A CA 1
ATOM 6403 C C . SER A 1 892 ? -30.627 19.463 -7.374 1.00 95.19 892 SER A C 1
ATOM 6405 O O . SER A 1 892 ? -29.724 19.611 -8.202 1.00 95.19 892 SER A O 1
ATOM 6407 N N . GLN A 1 893 ? -31.516 18.468 -7.449 1.00 96.62 893 GLN A N 1
ATOM 6408 C CA . GLN A 1 893 ? -31.599 17.430 -8.485 1.00 96.62 893 GLN A CA 1
ATOM 6409 C C . GLN A 1 893 ? -30.285 16.666 -8.747 1.00 96.62 893 GLN A C 1
ATOM 6411 O O . GLN A 1 893 ? -30.033 16.218 -9.870 1.00 96.62 893 GLN A O 1
ATOM 6416 N N . LYS A 1 894 ? -29.441 16.498 -7.724 1.00 96.75 894 LYS A N 1
ATOM 6417 C CA . LYS A 1 894 ? -28.114 15.871 -7.820 1.00 96.75 894 LYS A CA 1
ATOM 6418 C C . LYS A 1 894 ? -28.202 14.353 -7.702 1.00 96.75 894 LYS A C 1
ATOM 6420 O O . LYS A 1 894 ? -28.965 13.831 -6.895 1.00 96.75 894 LYS A O 1
ATOM 6425 N N . VAL A 1 895 ? -27.414 13.653 -8.516 1.00 96.56 895 VAL A N 1
ATOM 6426 C CA . VAL A 1 895 ? -27.419 12.180 -8.638 1.00 96.56 895 VAL A CA 1
ATOM 6427 C C . VAL A 1 895 ? -26.019 11.585 -8.833 1.00 96.56 895 VAL A C 1
ATOM 6429 O O . VAL A 1 895 ? -25.890 10.387 -9.054 1.00 96.56 895 VAL A O 1
ATOM 6432 N N . ASP A 1 896 ? -24.961 12.396 -8.731 1.00 92.88 896 ASP A N 1
ATOM 6433 C CA . ASP A 1 896 ? -23.560 11.941 -8.745 1.00 92.88 896 ASP A CA 1
ATOM 6434 C C . ASP A 1 896 ? -23.182 11.129 -7.493 1.00 92.88 896 ASP A C 1
ATOM 6436 O O . ASP A 1 896 ? -22.174 10.427 -7.485 1.00 92.88 896 ASP A O 1
ATOM 6440 N N . LYS A 1 897 ? -24.011 11.204 -6.446 1.00 94.81 897 LYS A N 1
ATOM 6441 C CA . LYS A 1 897 ? -23.982 10.368 -5.240 1.00 94.81 897 LYS A CA 1
ATOM 6442 C C . LYS A 1 897 ? -25.416 10.015 -4.876 1.00 94.81 897 LYS A C 1
ATOM 6444 O O . LYS A 1 897 ? -26.303 10.858 -5.012 1.00 94.81 897 LYS A O 1
ATOM 6449 N N . THR A 1 898 ? -25.660 8.796 -4.401 1.00 96.56 898 THR A N 1
ATOM 6450 C CA . THR A 1 898 ? -27.015 8.361 -4.024 1.00 96.56 898 THR A CA 1
ATOM 6451 C C . THR A 1 898 ? -27.027 7.474 -2.784 1.00 96.56 898 THR A C 1
ATOM 6453 O O . THR A 1 898 ? -26.226 6.545 -2.661 1.00 96.56 898 THR A O 1
ATOM 6456 N N . 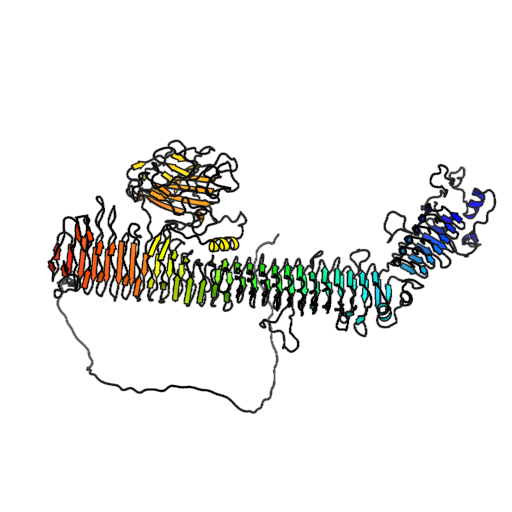ASN A 1 899 ? -27.988 7.729 -1.897 1.00 97.62 899 ASN A N 1
ATOM 6457 C CA . ASN A 1 899 ? -28.163 7.008 -0.640 1.00 97.62 899 ASN A CA 1
ATOM 6458 C C . ASN A 1 899 ? -29.238 5.915 -0.772 1.00 97.62 899 ASN A C 1
ATOM 6460 O O . ASN A 1 899 ? -30.204 6.060 -1.522 1.00 97.62 899 ASN A O 1
ATOM 6464 N N . SER A 1 900 ? -29.082 4.832 -0.015 1.00 97.12 900 SER A N 1
ATOM 6465 C CA . SER A 1 900 ? -30.019 3.714 0.088 1.00 97.12 900 SER A CA 1
ATOM 6466 C C . SER A 1 900 ? -30.220 3.341 1.553 1.00 97.12 900 SER A C 1
ATOM 6468 O O . SER A 1 900 ? -29.337 2.750 2.180 1.00 97.12 900 SER A O 1
ATOM 6470 N N . PHE A 1 901 ? -31.388 3.689 2.095 1.00 98.06 901 PHE A N 1
ATOM 6471 C CA . PHE A 1 901 ? -31.755 3.440 3.489 1.00 98.06 901 PHE A CA 1
ATOM 6472 C C . PHE A 1 901 ? -33.262 3.193 3.670 1.00 98.06 901 PHE A C 1
ATOM 6474 O O . PHE A 1 901 ? -34.078 3.443 2.777 1.00 98.06 901 PHE A O 1
ATOM 6481 N N . GLN A 1 902 ? -33.642 2.672 4.836 1.00 98.19 902 GLN A N 1
ATOM 6482 C CA . GLN A 1 902 ? -35.012 2.271 5.161 1.00 98.19 902 GLN A CA 1
ATOM 6483 C C . GLN A 1 902 ? -35.279 2.371 6.672 1.00 98.19 902 GLN A C 1
ATOM 6485 O O . GLN A 1 902 ? -34.375 2.143 7.472 1.00 98.19 902 GLN A O 1
ATOM 6490 N N . VAL A 1 903 ? -36.533 2.640 7.054 1.00 98.56 903 VAL A N 1
ATOM 6491 C CA . VAL A 1 903 ? -37.080 2.315 8.386 1.00 98.56 903 VAL A CA 1
ATOM 6492 C C . VAL A 1 903 ? -38.120 1.204 8.260 1.00 98.56 903 VAL A C 1
ATOM 6494 O O . VAL A 1 903 ? -38.899 1.195 7.307 1.00 98.56 903 VAL A O 1
ATOM 6497 N N . VAL A 1 904 ? -38.156 0.286 9.224 1.00 98.31 904 VAL A N 1
ATOM 6498 C CA . VAL A 1 904 ? -39.213 -0.714 9.403 1.00 98.31 904 VAL A CA 1
ATOM 6499 C C . VAL A 1 904 ? -39.721 -0.641 10.842 1.00 98.31 904 VAL A C 1
ATOM 6501 O O . VAL A 1 904 ? -38.947 -0.722 11.789 1.00 98.31 904 VAL A O 1
ATOM 6504 N N . LEU A 1 905 ? -41.031 -0.485 11.006 1.00 98.31 905 LEU A N 1
ATOM 6505 C CA . LEU A 1 905 ? -41.740 -0.637 12.272 1.00 98.31 905 LEU A CA 1
ATOM 6506 C C . LEU A 1 905 ? -42.260 -2.075 12.350 1.00 98.31 905 LEU A C 1
ATOM 6508 O O . LEU A 1 905 ? -42.940 -2.515 11.422 1.00 98.31 905 LEU A O 1
ATOM 6512 N N . ILE A 1 906 ? -41.964 -2.801 13.426 1.00 97.75 906 ILE A N 1
ATOM 6513 C CA . ILE A 1 906 ? -42.287 -4.233 13.572 1.00 97.75 906 ILE A CA 1
ATOM 6514 C C . ILE A 1 906 ? -43.191 -4.429 14.793 1.00 97.75 906 ILE A C 1
ATOM 6516 O O . ILE A 1 906 ? -42.844 -3.973 15.878 1.00 97.75 906 ILE A O 1
ATOM 6520 N N . ASP A 1 907 ? -44.334 -5.101 14.639 1.00 97.25 907 ASP A N 1
ATOM 6521 C CA . ASP A 1 907 ? -45.251 -5.389 15.749 1.00 97.25 907 ASP A CA 1
ATOM 6522 C C . ASP A 1 907 ? -44.590 -6.284 16.803 1.00 97.25 907 ASP A C 1
ATOM 6524 O O . ASP A 1 907 ? -44.093 -7.361 16.476 1.00 97.25 907 ASP A O 1
ATOM 6528 N N . ARG A 1 908 ? -44.629 -5.861 18.071 1.00 95.62 908 ARG A N 1
ATOM 6529 C CA . ARG A 1 908 ? -44.168 -6.630 19.237 1.00 95.62 908 ARG A CA 1
ATOM 6530 C C . ARG A 1 908 ? -45.267 -6.810 20.279 1.00 95.62 908 ARG A C 1
ATOM 6532 O O . ARG A 1 908 ? -44.980 -6.935 21.472 1.00 95.62 908 ARG A O 1
ATOM 6539 N N . SER A 1 909 ? -46.519 -6.901 19.826 1.00 92.62 909 SER A N 1
ATOM 6540 C CA . SER A 1 909 ? -47.672 -7.336 20.627 1.00 92.62 909 SER A CA 1
ATOM 6541 C C . SER A 1 909 ? -47.434 -8.648 21.402 1.00 92.62 909 SER A C 1
ATOM 6543 O O . SER A 1 909 ? -48.052 -8.864 22.444 1.00 92.62 909 SER A O 1
ATOM 6545 N N . ASP A 1 910 ? -46.474 -9.473 20.960 1.00 90.94 910 ASP A N 1
ATOM 6546 C CA . ASP A 1 910 ? -45.961 -10.665 21.649 1.00 90.94 910 ASP A CA 1
ATOM 6547 C C . ASP A 1 910 ? -45.250 -10.389 22.992 1.00 90.94 910 ASP A C 1
ATOM 6549 O O . ASP A 1 910 ? -45.110 -11.301 23.805 1.00 90.94 910 ASP A O 1
ATOM 6553 N N . THR A 1 911 ? -44.832 -9.146 23.246 1.00 87.75 911 THR A N 1
ATOM 6554 C CA . THR A 1 911 ? -44.172 -8.704 24.493 1.00 87.75 911 THR A CA 1
ATOM 6555 C C . THR A 1 911 ? -45.032 -7.793 25.373 1.00 87.75 911 THR A C 1
ATOM 6557 O O . THR A 1 911 ? -44.657 -7.519 26.511 1.00 87.75 911 THR A O 1
ATOM 6560 N N . GLY A 1 912 ? -46.161 -7.292 24.866 1.00 88.62 912 GLY A N 1
ATOM 6561 C CA . GLY A 1 912 ? -47.011 -6.328 25.566 1.00 88.62 912 GLY A CA 1
ATOM 6562 C C . GLY A 1 912 ? -47.876 -5.502 24.613 1.00 88.62 912 GLY A C 1
ATOM 6563 O O . GLY A 1 912 ? -47.567 -5.357 23.431 1.00 88.62 912 GLY A O 1
ATOM 6564 N N . ALA A 1 913 ? -48.985 -4.956 25.117 1.00 89.19 913 ALA A N 1
ATOM 6565 C CA . ALA A 1 913 ? -49.932 -4.207 24.293 1.00 89.19 913 ALA A CA 1
ATOM 6566 C C . ALA A 1 913 ? -49.287 -2.951 23.674 1.00 89.19 913 ALA A C 1
ATOM 6568 O O . ALA A 1 913 ? -48.722 -2.122 24.382 1.00 89.19 913 ALA A O 1
ATOM 6569 N N . ASN A 1 914 ? -49.418 -2.807 22.351 1.00 91.25 914 ASN A N 1
ATOM 6570 C CA . ASN A 1 914 ? -48.842 -1.729 21.536 1.00 91.25 914 ASN A CA 1
ATOM 6571 C C . ASN A 1 914 ? -47.295 -1.650 21.516 1.00 91.25 914 ASN A C 1
ATOM 6573 O O . ASN A 1 914 ? -46.754 -0.679 20.982 1.00 91.25 914 ASN A O 1
ATOM 6577 N N . ASN A 1 915 ? -46.571 -2.634 22.064 1.00 93.38 915 ASN A N 1
ATOM 6578 C CA . ASN A 1 915 ? -45.113 -2.705 21.922 1.00 93.38 915 ASN A CA 1
ATOM 6579 C C . ASN A 1 915 ? -44.731 -2.907 20.445 1.00 93.38 915 ASN A C 1
ATOM 6581 O O . ASN A 1 915 ? -45.431 -3.595 19.701 1.00 93.38 915 ASN A O 1
ATOM 6585 N N . PHE A 1 916 ? -43.605 -2.334 20.023 1.00 96.06 916 PHE A N 1
ATOM 6586 C CA . PHE A 1 916 ? -43.093 -2.453 18.654 1.00 96.06 916 PHE A CA 1
ATOM 6587 C C . PHE A 1 916 ? -41.575 -2.250 18.613 1.00 96.06 916 PHE A C 1
ATOM 6589 O O . PHE A 1 916 ? -40.985 -1.813 19.597 1.00 96.06 916 PHE A O 1
ATOM 6596 N N . ASP A 1 917 ? -40.935 -2.552 17.488 1.00 95.00 917 ASP A N 1
ATOM 6597 C CA . ASP A 1 917 ? -39.526 -2.215 17.247 1.00 95.00 917 ASP A CA 1
ATOM 6598 C C . ASP A 1 917 ? -39.396 -1.205 16.106 1.00 95.00 917 ASP A C 1
ATOM 6600 O O . ASP A 1 917 ? -40.174 -1.234 15.150 1.00 95.00 917 ASP A O 1
ATOM 6604 N N . ILE A 1 918 ? -38.396 -0.327 16.204 1.00 96.88 918 ILE A N 1
ATOM 6605 C CA . ILE A 1 918 ? -37.964 0.581 15.139 1.00 96.88 918 ILE A CA 1
ATOM 6606 C C . ILE A 1 918 ? -36.631 0.056 14.608 1.00 96.88 918 ILE A C 1
ATOM 6608 O O . ILE A 1 918 ? -35.612 0.154 15.289 1.00 96.88 918 ILE A O 1
ATOM 6612 N N . GLU A 1 919 ? -36.626 -0.478 13.393 1.00 96.56 919 GLU A N 1
ATOM 6613 C CA . GLU A 1 919 ? -35.419 -0.914 12.695 1.00 96.56 919 GLU A CA 1
ATOM 6614 C C . GLU A 1 919 ? -35.019 0.112 11.626 1.00 96.56 919 GLU A C 1
ATOM 6616 O O . GLU A 1 919 ? -35.830 0.449 10.765 1.00 96.56 919 GLU A O 1
ATOM 6621 N N . PHE A 1 920 ? -33.770 0.578 11.631 1.00 97.19 920 PHE A N 1
ATOM 6622 C CA . PHE A 1 920 ? -33.162 1.286 10.500 1.00 97.19 920 PHE A CA 1
ATOM 6623 C C . PHE A 1 920 ? -32.217 0.349 9.740 1.00 97.19 920 PHE A C 1
ATOM 6625 O O . PHE A 1 920 ? -31.455 -0.393 10.362 1.00 97.19 920 PHE A O 1
ATOM 6632 N N . ASN A 1 921 ? -32.242 0.418 8.407 1.00 96.75 921 ASN A N 1
ATOM 6633 C CA . ASN A 1 921 ? -31.346 -0.311 7.507 1.00 96.75 921 ASN A CA 1
ATOM 6634 C C . ASN A 1 921 ? -30.594 0.662 6.591 1.00 96.75 921 ASN A C 1
ATOM 6636 O O . ASN A 1 921 ? -31.222 1.503 5.947 1.00 96.75 921 ASN A O 1
ATOM 6640 N N . TYR A 1 922 ? -29.276 0.492 6.480 1.00 95.25 922 TYR A N 1
ATOM 6641 C CA . TYR A 1 922 ? -28.374 1.296 5.655 1.00 95.25 922 TYR A CA 1
ATOM 6642 C C . TYR A 1 922 ? -27.561 0.403 4.720 1.00 95.25 922 TYR A C 1
ATOM 6644 O O . TYR A 1 922 ? -26.791 -0.451 5.169 1.00 95.25 922 TYR A O 1
ATOM 6652 N N . ASP A 1 923 ? -27.743 0.628 3.422 1.00 92.75 923 ASP A N 1
ATOM 6653 C CA . ASP A 1 923 ? -27.111 -0.111 2.324 1.00 92.75 923 ASP A CA 1
ATOM 6654 C C . ASP A 1 923 ? -25.999 0.716 1.658 1.00 92.75 923 ASP A C 1
ATOM 6656 O O . ASP A 1 923 ? -24.940 0.181 1.346 1.00 92.75 923 ASP A O 1
ATOM 6660 N N . ARG A 1 924 ? -26.211 2.036 1.515 1.00 93.31 924 ARG A N 1
ATOM 6661 C CA . ARG A 1 924 ? -25.222 3.000 1.003 1.00 93.31 924 ARG A CA 1
ATOM 6662 C C . ARG A 1 924 ? -25.530 4.425 1.481 1.00 93.31 924 ARG A C 1
ATOM 6664 O O . ARG A 1 924 ? -26.679 4.847 1.373 1.00 93.31 924 ARG A O 1
ATOM 6671 N N . ILE A 1 925 ? -24.539 5.175 1.956 1.00 96.00 925 ILE A N 1
ATOM 6672 C CA . ILE A 1 925 ? -24.598 6.589 2.359 1.00 96.00 925 ILE A CA 1
ATOM 6673 C C . ILE A 1 925 ? -23.372 7.324 1.777 1.00 96.00 925 ILE A C 1
ATOM 6675 O O . ILE A 1 925 ? -22.288 7.365 2.361 1.00 96.00 925 ILE A O 1
ATOM 6679 N N . GLN A 1 926 ? -23.549 7.939 0.608 1.00 94.50 926 GLN A N 1
ATOM 6680 C CA . GLN A 1 926 ? -22.510 8.693 -0.109 1.00 94.50 926 GLN A CA 1
ATOM 6681 C C . GLN A 1 926 ? -22.612 10.215 0.076 1.00 94.50 926 GLN A C 1
ATOM 6683 O O . GLN A 1 926 ? -21.665 10.931 -0.245 1.00 94.50 926 GLN A O 1
ATOM 6688 N N . TRP A 1 927 ? -23.748 10.719 0.560 1.00 96.50 927 TRP A N 1
ATOM 6689 C CA . TRP A 1 927 ? -23.997 12.146 0.771 1.00 96.50 927 TRP A CA 1
ATOM 6690 C C . TRP A 1 927 ? -24.732 12.393 2.099 1.00 96.50 927 TRP A C 1
ATOM 6692 O O . TRP A 1 927 ? -25.383 11.493 2.630 1.00 96.50 927 TRP A O 1
ATOM 6702 N N . GLU A 1 928 ? -24.617 13.603 2.650 1.00 94.56 928 GLU A N 1
ATOM 6703 C CA . GLU A 1 928 ? -25.113 13.970 3.991 1.00 94.56 928 GLU A CA 1
ATOM 6704 C C . GLU A 1 928 ? -25.923 15.275 4.055 1.00 94.56 928 GLU A C 1
ATOM 6706 O O . GLU A 1 928 ? -26.554 15.546 5.074 1.00 94.56 928 GLU A O 1
ATOM 6711 N N . THR A 1 929 ? -25.923 16.085 2.994 1.00 95.44 929 THR A N 1
ATOM 6712 C CA . THR A 1 929 ? -26.584 17.398 2.940 1.00 95.44 929 THR A CA 1
ATOM 6713 C C . THR A 1 929 ? -26.999 17.769 1.509 1.00 95.44 929 THR A C 1
ATOM 6715 O O . THR A 1 929 ? -26.489 17.193 0.547 1.00 95.44 929 THR A O 1
ATOM 6718 N N . GLY A 1 930 ? -27.886 18.756 1.366 1.00 93.56 930 GLY A N 1
ATOM 6719 C CA . GLY A 1 930 ? -28.269 19.367 0.089 1.00 93.56 930 GLY A CA 1
ATOM 6720 C C . GLY A 1 930 ? -27.669 20.763 -0.099 1.00 93.56 930 GLY A C 1
ATOM 6721 O O . GLY A 1 930 ? -27.235 21.409 0.858 1.00 93.56 930 GLY A O 1
ATOM 6722 N N . ASP A 1 931 ? -27.659 21.253 -1.341 1.00 91.38 931 ASP A N 1
ATOM 6723 C CA . ASP A 1 931 ? -27.129 22.580 -1.688 1.00 91.38 931 ASP A CA 1
ATOM 6724 C C . ASP A 1 931 ? -27.869 23.708 -0.924 1.00 91.38 931 ASP A C 1
ATOM 6726 O O . ASP A 1 931 ? -27.247 24.688 -0.512 1.00 91.38 931 ASP A O 1
ATOM 6730 N N . ALA A 1 932 ? -29.184 23.569 -0.682 1.00 92.19 932 ALA A N 1
ATOM 6731 C CA . ALA A 1 932 ? -29.988 24.541 0.074 1.00 92.19 932 ALA A CA 1
ATOM 6732 C C . ALA A 1 932 ? -29.670 24.526 1.578 1.00 92.19 932 ALA A C 1
ATOM 6734 O O . ALA A 1 932 ? -29.639 25.576 2.219 1.00 92.19 932 ALA A O 1
ATOM 6735 N N . SER A 1 933 ? -29.346 23.353 2.128 1.00 92.38 933 SER A N 1
ATOM 6736 C CA . SER A 1 933 ? -28.889 23.169 3.514 1.00 92.38 933 SER A CA 1
ATOM 6737 C C . SER A 1 933 ? -27.411 23.543 3.746 1.00 92.38 933 SER A C 1
ATOM 6739 O O . SER A 1 933 ? -26.816 23.177 4.765 1.00 92.38 933 SER A O 1
ATOM 6741 N N . GLY A 1 934 ? -26.814 24.307 2.823 1.00 89.38 934 GLY A N 1
ATOM 6742 C CA . GLY A 1 934 ? -25.448 24.835 2.905 1.00 89.38 934 GLY A CA 1
ATOM 6743 C C . GLY A 1 934 ? -24.356 23.838 2.512 1.00 89.38 934 GLY A C 1
ATOM 6744 O O . GLY A 1 934 ? -23.193 24.044 2.861 1.00 89.38 934 GLY A O 1
ATOM 6745 N N . GLY A 1 935 ? -24.720 22.740 1.848 1.00 89.62 935 GLY A N 1
ATOM 6746 C CA . GLY A 1 935 ? -23.781 21.740 1.358 1.00 89.62 935 GLY A CA 1
ATOM 6747 C C . GLY A 1 935 ? -23.001 22.168 0.116 1.00 89.62 935 GLY A C 1
ATOM 6748 O O . GLY A 1 935 ? -23.235 23.209 -0.495 1.00 89.62 935 GLY A O 1
ATOM 6749 N N . THR A 1 936 ? -22.053 21.331 -0.294 1.00 90.75 936 THR A N 1
ATOM 6750 C CA . THR A 1 936 ? -21.424 21.400 -1.619 1.00 90.75 936 THR A CA 1
ATOM 6751 C C . THR A 1 936 ? -21.087 19.988 -2.072 1.00 90.75 936 THR A C 1
ATOM 6753 O O . THR A 1 936 ? -20.447 19.233 -1.344 1.00 90.75 936 THR A O 1
ATOM 6756 N N . ASN A 1 937 ? -21.535 19.607 -3.273 1.00 89.88 937 ASN A N 1
ATOM 6757 C CA . ASN A 1 937 ? -21.379 18.249 -3.813 1.00 89.88 937 ASN A CA 1
ATOM 6758 C C . ASN A 1 937 ? -21.889 17.145 -2.853 1.00 89.88 937 ASN A C 1
ATOM 6760 O O . ASN A 1 937 ? -21.324 16.052 -2.813 1.00 89.88 937 ASN A O 1
ATOM 6764 N N . GLY A 1 938 ? -22.941 17.438 -2.079 1.00 89.38 938 GLY A N 1
ATOM 6765 C CA . GLY A 1 938 ? -23.582 16.501 -1.147 1.00 89.38 938 GLY A CA 1
ATOM 6766 C C . GLY A 1 938 ? -22.921 16.399 0.231 1.00 89.38 938 GLY A C 1
ATOM 6767 O O . GLY A 1 938 ? -23.340 15.571 1.038 1.00 89.38 938 GLY A O 1
ATOM 6768 N N . LEU A 1 939 ? -21.891 17.209 0.501 1.00 91.75 939 LEU A N 1
ATOM 6769 C CA . LEU A 1 939 ? -21.058 17.153 1.708 1.00 91.75 939 LEU A CA 1
ATOM 6770 C C . LEU A 1 939 ? -21.076 18.484 2.476 1.00 91.75 939 LEU A C 1
ATOM 6772 O O . LEU A 1 939 ? -21.198 19.554 1.872 1.00 91.75 939 LEU A O 1
ATOM 6776 N N . GLY A 1 940 ? -20.905 18.431 3.799 1.00 86.00 940 GLY A N 1
ATOM 6777 C CA . GLY A 1 940 ? -20.796 19.619 4.648 1.00 86.00 940 GLY A CA 1
ATOM 6778 C C . GLY A 1 940 ? -22.136 20.234 5.078 1.00 86.00 940 GLY A C 1
ATOM 6779 O O . GLY A 1 940 ? -23.097 19.531 5.377 1.00 86.00 940 GLY A O 1
ATOM 6780 N N . GLY A 1 941 ? -22.202 21.569 5.134 1.00 90.44 941 GLY A N 1
ATOM 6781 C CA . GLY A 1 941 ? -23.423 22.306 5.485 1.00 90.44 941 GLY A CA 1
ATOM 6782 C C . GLY A 1 941 ? -24.041 21.893 6.826 1.00 90.44 941 GLY A C 1
ATOM 6783 O O . GLY A 1 941 ? -23.331 21.659 7.805 1.00 90.44 941 GLY A O 1
ATOM 6784 N N . SER A 1 942 ? -25.373 21.806 6.856 1.00 91.69 942 SER A N 1
ATOM 6785 C CA . SER A 1 942 ? -26.141 21.182 7.940 1.00 91.69 942 SER A CA 1
ATOM 6786 C C . SER A 1 942 ? -26.359 19.694 7.646 1.00 91.69 942 SER A C 1
ATOM 6788 O O . SER A 1 942 ? -27.362 19.326 7.038 1.00 91.69 942 SER A O 1
ATOM 6790 N N . SER A 1 943 ? -25.410 18.849 8.057 1.00 93.06 943 SER A N 1
ATOM 6791 C CA . SER A 1 943 ? -25.466 17.400 7.812 1.00 93.06 943 SER A CA 1
ATOM 6792 C C . SER A 1 943 ? -26.665 16.692 8.457 1.00 93.06 943 SER A C 1
ATOM 6794 O O . SER A 1 943 ? -27.220 17.139 9.466 1.00 93.06 943 SER A O 1
ATOM 6796 N N . ALA A 1 944 ? -27.012 15.542 7.878 1.00 95.62 944 ALA A N 1
ATOM 6797 C CA . ALA A 1 944 ? -28.131 14.683 8.244 1.00 95.62 944 ALA A CA 1
ATOM 6798 C C . ALA A 1 944 ? -28.243 14.362 9.746 1.00 95.62 944 ALA A C 1
ATOM 6800 O O . ALA A 1 944 ? -27.248 14.254 10.472 1.00 95.62 944 ALA A O 1
ATOM 6801 N N . ARG A 1 945 ? -29.479 14.140 10.205 1.00 95.19 945 ARG A N 1
ATOM 6802 C CA . ARG A 1 945 ? -29.798 13.726 11.582 1.00 95.19 945 ARG A CA 1
ATOM 6803 C C . ARG A 1 945 ? -30.553 12.407 11.599 1.00 95.19 945 ARG A C 1
ATOM 6805 O O . ARG A 1 945 ? -31.426 12.170 10.766 1.00 95.19 945 ARG A O 1
ATOM 6812 N N . VAL A 1 946 ? -30.222 11.553 12.563 1.00 94.81 946 VAL A N 1
ATOM 6813 C CA . VAL A 1 946 ? -30.739 10.183 12.644 1.00 94.81 946 VAL A CA 1
ATOM 6814 C C . VAL A 1 946 ? -31.182 9.878 14.069 1.00 94.81 946 VAL A C 1
ATOM 6816 O O . VAL A 1 946 ? -30.418 10.108 15.002 1.00 94.81 946 VAL A O 1
ATOM 6819 N N . GLY A 1 947 ? -32.388 9.338 14.255 1.00 93.00 947 GLY A N 1
ATOM 6820 C CA . GLY A 1 947 ? -32.912 8.977 15.575 1.00 93.00 947 GLY A CA 1
ATOM 6821 C C . GLY A 1 947 ? -34.430 9.112 15.704 1.00 93.00 947 GLY A C 1
ATOM 6822 O O . GLY A 1 947 ? -35.170 8.865 14.751 1.00 93.00 947 GLY A O 1
ATOM 6823 N N . TYR A 1 948 ? -34.909 9.484 16.892 1.00 93.31 948 TYR A N 1
ATOM 6824 C CA . TYR A 1 948 ? -36.339 9.621 17.198 1.00 93.31 948 TYR A CA 1
ATOM 6825 C C . TYR A 1 948 ? -36.614 10.690 18.264 1.00 93.31 948 TYR A C 1
ATOM 6827 O O . TYR A 1 948 ? -35.733 11.056 19.042 1.00 93.31 948 TYR A O 1
ATOM 6835 N N . SER A 1 949 ? -37.856 11.180 18.336 1.00 92.56 949 SER A N 1
ATOM 6836 C CA . SER A 1 949 ? -38.289 12.134 19.366 1.00 92.56 949 SER A CA 1
ATOM 6837 C C . SER A 1 949 ? -39.800 12.142 19.579 1.00 92.56 949 SER A C 1
ATOM 6839 O O . SER A 1 949 ? -40.563 11.995 18.625 1.00 92.56 949 SER A O 1
ATOM 6841 N N . ASN A 1 950 ? -40.237 12.404 20.815 1.00 89.12 950 ASN A N 1
ATOM 6842 C CA . ASN A 1 950 ? -41.614 12.817 21.114 1.00 89.12 950 ASN A CA 1
ATOM 6843 C C . ASN A 1 950 ? -41.844 14.342 21.002 1.00 89.12 950 ASN A C 1
ATOM 6845 O O . ASN A 1 950 ? -42.948 14.823 21.257 1.00 89.12 950 ASN A O 1
ATOM 6849 N N . GLY A 1 951 ? -40.792 15.113 20.711 1.00 85.12 951 GLY A N 1
ATOM 6850 C CA . GLY A 1 951 ? -40.817 16.565 20.551 1.00 85.12 951 GLY A CA 1
ATOM 6851 C C . GLY A 1 951 ? -40.936 17.412 21.818 1.00 85.12 951 GLY A C 1
ATOM 6852 O O . GLY A 1 951 ? -40.930 18.637 21.701 1.00 85.12 951 GLY A O 1
ATOM 6853 N N . THR A 1 952 ? -40.995 16.811 23.011 1.00 84.62 952 THR A N 1
ATOM 6854 C CA . THR A 1 952 ? -41.078 17.540 24.296 1.00 84.62 952 THR A CA 1
ATOM 6855 C C . THR A 1 952 ? -39.715 17.946 24.861 1.00 84.62 952 THR A C 1
ATOM 6857 O O . THR A 1 952 ? -39.623 18.923 25.604 1.00 84.62 952 THR A O 1
ATOM 6860 N N . GLY A 1 953 ? -38.654 17.205 24.526 1.00 76.81 953 GLY A N 1
ATOM 6861 C CA . GLY A 1 953 ? -37.314 17.403 25.083 1.00 76.81 953 GLY A CA 1
ATOM 6862 C C . GLY A 1 953 ? -37.159 17.010 26.550 1.00 76.81 953 GLY A C 1
ATOM 6863 O O . GLY A 1 953 ? -36.224 17.477 27.200 1.00 76.81 953 GLY A O 1
ATOM 6864 N N . GLN A 1 954 ? -38.049 16.159 27.071 1.00 76.94 954 GLN A N 1
ATOM 6865 C CA . GLN A 1 954 ? -37.835 15.493 28.354 1.00 76.94 954 GLN A CA 1
ATOM 6866 C C . GLN A 1 954 ? -36.726 14.431 28.227 1.00 76.94 954 GLN A C 1
ATOM 6868 O O . GLN A 1 954 ? -36.706 13.700 27.227 1.00 76.94 954 GLN A O 1
ATOM 6873 N N . PRO A 1 955 ? -35.816 14.294 29.210 1.00 68.88 955 PRO A N 1
ATOM 6874 C CA . PRO A 1 955 ? -34.839 13.206 29.235 1.00 68.88 955 PRO A CA 1
ATOM 6875 C C . PRO A 1 955 ? -35.515 11.838 29.073 1.00 68.88 955 PRO A C 1
ATOM 6877 O O . PRO A 1 955 ? -36.588 11.602 29.622 1.00 68.88 955 PRO A O 1
ATOM 6880 N N . GLY A 1 956 ? -34.908 10.943 28.290 1.00 70.56 956 GLY A N 1
ATOM 6881 C CA . GLY A 1 956 ? -35.489 9.628 27.988 1.00 70.56 956 GLY A CA 1
ATOM 6882 C C . GLY A 1 956 ? -36.531 9.606 26.861 1.00 70.56 956 GLY A C 1
ATOM 6883 O O . GLY A 1 956 ? -37.019 8.530 26.536 1.00 70.56 956 GLY A O 1
ATOM 6884 N N . THR A 1 957 ? -36.879 10.750 26.252 1.00 79.94 957 THR A N 1
ATOM 6885 C CA . THR A 1 957 ? -37.963 10.827 25.241 1.00 79.94 957 THR A CA 1
ATOM 6886 C C . THR A 1 957 ? -37.530 11.232 23.826 1.00 79.94 957 THR A C 1
ATOM 6888 O O . THR A 1 957 ? -38.358 11.465 22.942 1.00 79.94 957 THR A O 1
ATOM 6891 N N . PHE A 1 958 ? -36.219 11.291 23.601 1.00 85.38 958 PHE A N 1
ATOM 6892 C CA . PHE A 1 958 ? -35.582 11.545 22.313 1.00 85.38 958 PHE A CA 1
ATOM 6893 C C . PHE A 1 958 ? -34.204 10.872 22.274 1.00 85.38 958 PHE A C 1
ATOM 6895 O O . PHE A 1 958 ? -33.595 10.630 23.318 1.00 85.38 958 PHE A O 1
ATOM 6902 N N . PHE A 1 959 ? -33.705 10.607 21.070 1.00 84.44 959 PHE A N 1
ATOM 6903 C CA . PHE A 1 959 ? -32.364 10.082 20.825 1.00 84.44 959 PHE A CA 1
ATOM 6904 C C . PHE A 1 959 ? -31.868 10.562 19.457 1.00 84.44 959 PHE A C 1
ATOM 6906 O O . PHE A 1 959 ? -32.624 10.538 18.487 1.00 84.44 959 PHE A O 1
ATOM 6913 N N . GLU A 1 960 ? -30.599 10.962 19.372 1.00 86.00 960 GLU A N 1
ATOM 6914 C CA . GLU A 1 960 ? -29.875 11.134 18.108 1.00 86.00 960 GLU A CA 1
ATOM 6915 C C . GLU A 1 960 ? -28.715 10.134 18.080 1.00 86.00 960 GLU A C 1
ATOM 6917 O O . GLU A 1 960 ? -27.956 10.046 19.048 1.00 86.00 960 GLU A O 1
ATOM 6922 N N . ILE A 1 961 ? -28.540 9.416 16.967 1.00 82.19 961 ILE A N 1
ATOM 6923 C CA . ILE A 1 961 ? -27.321 8.643 16.713 1.00 82.19 961 ILE A CA 1
ATOM 6924 C C . ILE A 1 961 ? -26.155 9.647 16.648 1.00 82.19 961 ILE A C 1
ATOM 6926 O O . ILE A 1 961 ? -26.237 10.613 15.876 1.00 82.19 961 ILE A O 1
ATOM 6930 N N . PRO A 1 962 ? -25.074 9.475 17.432 1.00 71.94 962 PRO A N 1
ATOM 6931 C CA . PRO A 1 962 ? -23.940 10.393 17.387 1.00 71.94 962 PRO A CA 1
ATOM 6932 C C . PRO A 1 962 ? -23.290 10.430 16.002 1.00 71.94 962 PRO A C 1
ATOM 6934 O O . PRO A 1 962 ? -23.184 9.414 15.323 1.00 71.94 962 PRO A O 1
ATOM 6937 N N . GLY A 1 963 ? -22.881 11.621 15.575 1.00 76.56 963 GLY A N 1
ATOM 6938 C CA . GLY A 1 963 ? -22.634 11.914 14.161 1.00 76.56 963 GLY A CA 1
ATOM 6939 C C . GLY A 1 963 ? -23.776 12.700 13.507 1.00 76.56 963 GLY A C 1
ATOM 6940 O O . GLY A 1 963 ? -23.553 13.344 12.488 1.00 76.56 963 GLY A O 1
ATOM 6941 N N . SER A 1 964 ? -24.964 12.746 14.127 1.00 87.31 964 SER A N 1
ATOM 6942 C CA . SER A 1 964 ? -26.062 13.623 13.696 1.00 87.31 964 SER A CA 1
ATOM 6943 C C . SER A 1 964 ? -25.611 15.086 13.647 1.00 87.31 964 SER A C 1
ATOM 6945 O O . SER A 1 964 ? -25.162 15.637 14.653 1.00 87.31 964 SER A O 1
ATOM 6947 N N . ALA A 1 965 ? -25.733 15.703 12.468 1.00 87.94 965 ALA A N 1
ATOM 6948 C CA . ALA A 1 965 ? -25.190 17.021 12.130 1.00 87.94 965 ALA A CA 1
ATOM 6949 C C . ALA A 1 965 ? -23.674 17.202 12.369 1.00 87.94 965 ALA A C 1
ATOM 6951 O O . ALA A 1 965 ? -23.218 18.304 12.676 1.00 87.94 965 ALA A O 1
ATOM 6952 N N . VAL A 1 966 ? -22.884 16.136 12.198 1.00 85.38 966 VAL A N 1
ATOM 6953 C CA . VAL A 1 966 ? -21.417 16.189 12.137 1.00 85.38 966 VAL A CA 1
ATOM 6954 C C . VAL A 1 966 ? -20.969 15.795 10.731 1.00 85.38 966 VAL A C 1
ATOM 6956 O O . VAL A 1 966 ? -21.190 14.672 10.287 1.00 85.38 966 VAL A O 1
ATOM 6959 N N . ASN A 1 967 ? -20.326 16.728 10.033 1.00 86.06 967 ASN A N 1
ATOM 6960 C CA . ASN A 1 967 ? -19.926 16.551 8.637 1.00 86.06 967 ASN A CA 1
ATOM 6961 C C . ASN A 1 967 ? -18.892 15.421 8.490 1.00 86.06 967 ASN A C 1
ATOM 6963 O O . ASN A 1 967 ? -17.957 15.304 9.285 1.00 86.06 967 ASN A O 1
ATOM 6967 N N . GLY A 1 968 ? -19.066 14.585 7.472 1.00 79.69 968 GLY A N 1
ATOM 6968 C CA . GLY A 1 968 ? -18.303 13.367 7.224 1.00 79.69 968 GLY A CA 1
ATOM 6969 C C . GLY A 1 968 ? -18.633 12.188 8.146 1.00 79.69 968 GLY A C 1
ATOM 6970 O O . GLY A 1 968 ? -17.991 11.143 8.019 1.00 79.69 968 GLY A O 1
ATOM 6971 N N . ALA A 1 969 ? -19.573 12.305 9.094 1.00 79.38 969 ALA A N 1
ATOM 6972 C CA . ALA A 1 969 ? -19.763 11.276 10.119 1.00 79.38 969 ALA A CA 1
ATOM 6973 C C . ALA A 1 969 ? -20.453 10.010 9.594 1.00 79.38 969 ALA A C 1
ATOM 6975 O O . ALA A 1 969 ? -19.961 8.910 9.837 1.00 79.38 969 ALA A O 1
ATOM 6976 N N . PHE A 1 970 ? -21.574 10.146 8.885 1.00 88.38 970 PHE A N 1
ATOM 6977 C CA . PHE A 1 970 ? -22.429 9.010 8.513 1.00 88.38 970 PHE A CA 1
ATOM 6978 C C . PHE A 1 970 ? -22.085 8.338 7.175 1.00 88.38 970 PHE A C 1
ATOM 6980 O O . PHE A 1 970 ? -22.649 7.285 6.875 1.00 88.38 970 PHE A O 1
ATOM 6987 N N . LEU A 1 971 ? -21.146 8.911 6.419 1.00 87.81 971 LEU A N 1
ATOM 6988 C CA . LEU A 1 971 ? -20.733 8.454 5.091 1.00 87.81 971 LEU A CA 1
ATOM 6989 C C . LEU A 1 971 ? -20.035 7.084 5.111 1.00 87.81 971 LEU A C 1
ATOM 6991 O O . LEU A 1 971 ? -19.289 6.771 6.039 1.00 87.81 971 LEU A O 1
ATOM 6995 N N . ASP A 1 972 ? -20.185 6.312 4.034 1.00 81.38 972 ASP A N 1
ATOM 6996 C CA . ASP A 1 972 ? -19.641 4.949 3.906 1.00 81.38 972 ASP A CA 1
ATOM 6997 C C . ASP A 1 972 ? -18.115 4.875 4.062 1.00 81.38 972 ASP A C 1
ATOM 6999 O O . ASP A 1 972 ? -17.588 3.936 4.658 1.00 81.38 972 ASP A O 1
ATOM 7003 N N . GLY A 1 973 ? -17.398 5.895 3.576 1.00 67.81 973 GLY A N 1
ATOM 7004 C CA . GLY A 1 973 ? -15.940 6.002 3.704 1.00 67.81 973 GLY A CA 1
ATOM 7005 C C . GLY A 1 973 ? -15.445 6.243 5.137 1.00 67.81 973 GLY A C 1
ATOM 7006 O O . GLY A 1 973 ? -14.245 6.169 5.393 1.00 67.81 973 GLY A O 1
ATOM 7007 N N . ASN A 1 974 ? -16.344 6.522 6.085 1.00 63.12 974 ASN A N 1
ATOM 7008 C CA . ASN A 1 974 ? -16.017 6.670 7.494 1.00 63.12 974 ASN A CA 1
ATOM 7009 C C . ASN A 1 974 ? -16.289 5.351 8.236 1.00 63.12 974 ASN A C 1
ATOM 7011 O O . ASN A 1 974 ? -17.403 5.082 8.680 1.00 63.12 974 ASN A O 1
ATOM 7015 N N . VAL A 1 975 ? -15.263 4.522 8.430 1.00 57.34 975 VAL A N 1
ATOM 7016 C CA . VAL A 1 975 ? -15.405 3.284 9.226 1.00 57.34 975 VAL A CA 1
ATOM 7017 C C . VAL A 1 975 ? -15.676 3.523 10.708 1.00 57.34 975 VAL A C 1
ATOM 7019 O O . VAL A 1 975 ? -16.182 2.624 11.372 1.00 57.34 975 VAL A O 1
ATOM 7022 N N . ASN A 1 976 ? -15.386 4.715 11.239 1.00 56.91 976 ASN A N 1
ATOM 7023 C CA . ASN A 1 976 ? -15.560 4.999 12.660 1.00 56.91 976 ASN A CA 1
ATOM 7024 C C . ASN A 1 976 ? -17.028 5.276 13.032 1.00 56.91 976 ASN A C 1
ATOM 7026 O O . ASN A 1 976 ? -17.483 4.764 14.059 1.00 56.91 976 ASN A O 1
ATOM 7030 N N . THR A 1 977 ? -17.768 6.018 12.199 1.00 68.31 977 THR A N 1
ATOM 7031 C CA . THR A 1 977 ? -19.170 6.434 12.449 1.00 68.31 977 THR A CA 1
ATOM 7032 C C . THR A 1 977 ? -20.149 6.196 11.297 1.00 68.31 977 THR A C 1
ATOM 7034 O O . THR A 1 977 ? -21.349 6.380 11.494 1.00 68.31 977 THR A O 1
ATOM 7037 N N . GLY A 1 978 ? -19.676 5.783 10.118 1.00 81.00 978 GLY A N 1
ATOM 7038 C CA . GLY A 1 978 ? -20.511 5.565 8.939 1.00 81.00 978 GLY A CA 1
ATOM 7039 C C . GLY A 1 978 ? -21.595 4.527 9.202 1.00 81.00 978 GLY A C 1
ATOM 7040 O O . GLY A 1 978 ? -21.316 3.462 9.759 1.00 81.00 978 GLY A O 1
ATOM 7041 N N . LEU A 1 979 ? -22.835 4.826 8.808 1.00 85.75 979 LEU A N 1
ATOM 7042 C CA . LEU A 1 979 ? -24.006 4.037 9.217 1.00 85.75 979 LEU A CA 1
ATOM 7043 C C . LEU A 1 979 ? -23.951 2.599 8.674 1.00 85.75 979 LEU A C 1
ATOM 7045 O O . LEU A 1 979 ? -24.380 1.659 9.338 1.00 85.75 979 LEU A O 1
ATOM 7049 N N . VAL A 1 980 ? -23.331 2.399 7.508 1.00 85.31 980 VAL A N 1
ATOM 7050 C CA . VAL A 1 980 ? -23.074 1.070 6.928 1.00 85.31 980 VAL A CA 1
ATOM 7051 C C . VAL A 1 980 ? -21.979 0.270 7.654 1.00 85.31 980 VAL A C 1
ATOM 7053 O O . VAL A 1 980 ? -21.906 -0.946 7.481 1.00 85.31 980 VAL A O 1
ATOM 7056 N N . ASN A 1 981 ? -21.134 0.902 8.471 1.00 71.81 981 ASN A N 1
ATOM 7057 C CA . ASN A 1 981 ? -19.978 0.274 9.130 1.00 71.81 981 ASN A CA 1
ATOM 7058 C C . ASN A 1 981 ? -20.256 -0.121 10.592 1.00 71.81 981 ASN A C 1
ATOM 7060 O O . ASN A 1 981 ? -19.371 -0.603 11.307 1.00 71.81 981 ASN A O 1
ATOM 7064 N N . ARG A 1 982 ? -21.492 0.095 11.054 1.00 75.75 982 ARG A N 1
ATOM 7065 C CA . ARG A 1 982 ? -21.925 -0.053 12.447 1.00 75.75 982 ARG A CA 1
ATOM 7066 C C . ARG A 1 982 ? -23.263 -0.785 12.535 1.00 75.75 982 ARG A C 1
ATOM 7068 O O . ARG A 1 982 ? -23.933 -1.002 11.530 1.00 75.75 982 ARG A O 1
ATOM 7075 N N . SER A 1 983 ? -23.623 -1.214 13.737 1.00 79.31 983 SER A N 1
ATOM 7076 C CA . SER A 1 983 ? -24.937 -1.777 14.043 1.00 79.31 983 SER A CA 1
ATOM 7077 C C . SER A 1 983 ? -25.299 -1.513 15.501 1.00 79.31 983 SER A C 1
ATOM 7079 O O . SER A 1 983 ? -24.418 -1.276 16.331 1.00 79.31 983 SER A O 1
ATOM 7081 N N . LEU A 1 984 ? -26.594 -1.569 15.810 1.00 76.81 984 LEU A N 1
ATOM 7082 C CA . LEU A 1 984 ? -27.133 -1.417 17.161 1.00 76.81 984 LEU A CA 1
ATOM 7083 C C . LEU A 1 984 ? -28.212 -2.474 17.389 1.00 76.81 984 LEU A C 1
ATOM 7085 O O . LEU A 1 984 ? -29.134 -2.586 16.584 1.00 76.81 984 LEU A O 1
ATOM 7089 N N . ASN A 1 985 ? -28.082 -3.259 18.462 1.00 75.12 985 ASN A N 1
ATOM 7090 C CA . ASN A 1 985 ? -28.971 -4.385 18.787 1.00 75.12 985 ASN A CA 1
ATOM 7091 C C . ASN A 1 985 ? -29.155 -5.406 17.634 1.00 75.12 985 ASN A C 1
ATOM 7093 O O . ASN A 1 985 ? -30.125 -6.157 17.600 1.00 75.12 985 ASN A O 1
ATOM 7097 N N . ALA A 1 986 ? -28.208 -5.454 16.689 1.00 76.69 986 ALA A N 1
ATOM 7098 C CA . ALA A 1 986 ? -28.240 -6.325 15.518 1.00 76.69 986 ALA A CA 1
ATOM 7099 C C . ALA A 1 986 ? -26.833 -6.814 15.134 1.00 76.69 986 ALA A C 1
ATOM 7101 O O . ALA A 1 986 ? -25.845 -6.082 15.239 1.00 76.69 986 ALA A O 1
ATOM 7102 N N . SER A 1 987 ? -26.749 -8.052 14.641 1.00 66.88 987 SER A N 1
ATOM 7103 C CA . SER A 1 987 ? -25.508 -8.666 14.142 1.00 66.88 987 SER A CA 1
ATOM 7104 C C . SER A 1 987 ? -25.123 -8.214 12.727 1.00 66.88 987 SER A C 1
ATOM 7106 O O . SER A 1 987 ? -23.954 -8.301 12.355 1.00 66.88 987 SER A O 1
ATOM 7108 N N . GLN A 1 988 ? -26.085 -7.726 11.938 1.00 79.25 988 GLN A N 1
ATOM 7109 C CA . GLN A 1 988 ? -25.864 -7.228 10.580 1.00 79.25 988 GLN A CA 1
ATOM 7110 C C . GLN A 1 988 ? -25.397 -5.765 10.614 1.00 79.25 988 GLN A C 1
ATOM 7112 O O . GLN A 1 988 ? -26.102 -4.900 11.132 1.00 79.25 988 GLN A O 1
ATOM 7117 N N . LEU A 1 989 ? -24.226 -5.481 10.034 1.00 76.50 989 LEU A N 1
ATOM 7118 C CA . LEU A 1 989 ? -23.769 -4.105 9.808 1.00 76.50 989 LEU A CA 1
ATOM 7119 C C . LEU A 1 989 ? -24.748 -3.360 8.888 1.00 76.50 989 LEU A C 1
ATOM 7121 O O . LEU A 1 989 ? -25.306 -3.943 7.959 1.00 76.50 989 LEU A O 1
ATOM 7125 N N . GLY A 1 990 ? -24.966 -2.078 9.165 1.00 84.81 990 GLY A N 1
ATOM 7126 C CA . GLY A 1 990 ? -26.027 -1.281 8.562 1.00 84.81 990 GLY A CA 1
ATOM 7127 C C . GLY A 1 990 ? -27.397 -1.435 9.228 1.00 84.81 990 GLY A C 1
ATOM 7128 O O . GLY A 1 990 ? -28.314 -0.751 8.789 1.00 84.81 990 GLY A O 1
ATOM 7129 N N . ARG A 1 991 ? -27.579 -2.280 10.258 1.00 89.56 991 ARG A N 1
ATOM 7130 C CA . ARG A 1 991 ? -28.865 -2.426 10.970 1.00 89.56 991 ARG A CA 1
ATOM 7131 C C . ARG A 1 991 ? -28.825 -1.871 12.394 1.00 89.56 991 ARG A C 1
ATOM 7133 O O . ARG A 1 991 ? -27.935 -2.201 13.176 1.00 89.56 991 ARG A O 1
ATOM 7140 N N . TYR A 1 992 ? -29.832 -1.077 12.742 1.00 89.81 992 TYR A N 1
ATOM 7141 C CA . TYR A 1 992 ? -30.019 -0.491 14.071 1.00 89.81 992 TYR A CA 1
ATOM 7142 C C . TYR A 1 992 ? -31.438 -0.783 14.556 1.00 89.81 992 TYR A C 1
ATOM 7144 O O . TYR A 1 992 ? -32.380 -0.447 13.846 1.00 89.81 992 TYR A O 1
ATOM 7152 N N . VAL A 1 993 ? -31.607 -1.378 15.738 1.00 89.44 993 VAL A N 1
ATOM 7153 C CA . VAL A 1 993 ? -32.928 -1.702 16.308 1.00 89.44 993 VAL A CA 1
ATOM 7154 C C . VAL A 1 993 ? -33.132 -0.985 17.642 1.00 89.44 993 VAL A C 1
ATOM 7156 O O . VAL A 1 993 ? -32.343 -1.148 18.573 1.00 89.44 993 VAL A O 1
ATOM 7159 N N . PHE A 1 994 ? -34.216 -0.218 17.749 1.00 88.75 994 PHE A N 1
ATOM 7160 C CA . PHE A 1 994 ? -34.673 0.412 18.987 1.00 88.75 994 PHE A CA 1
ATOM 7161 C C . PHE A 1 994 ? -35.967 -0.259 19.452 1.00 88.75 994 PHE A C 1
ATOM 7163 O O . PHE A 1 994 ? -36.945 -0.311 18.704 1.00 88.75 994 PHE A O 1
ATOM 7170 N N . GLU A 1 995 ? -35.977 -0.768 20.681 1.00 88.19 995 GLU A N 1
ATOM 7171 C CA . GLU A 1 995 ? -37.126 -1.481 21.239 1.00 88.19 995 GLU A CA 1
ATOM 7172 C C . GLU A 1 995 ? -38.093 -0.507 21.926 1.00 88.19 995 GLU A C 1
ATOM 7174 O O . GLU A 1 995 ? -37.714 0.190 22.869 1.00 88.19 995 GLU A O 1
ATOM 7179 N N . ALA A 1 996 ? -39.351 -0.463 21.481 1.00 88.56 996 ALA A N 1
ATOM 7180 C CA . ALA A 1 996 ? -40.416 0.272 22.157 1.00 88.56 996 ALA A CA 1
ATOM 7181 C C . ALA A 1 996 ? -41.241 -0.677 23.038 1.00 88.56 996 ALA A C 1
ATOM 7183 O O . ALA A 1 996 ? -41.851 -1.642 22.559 1.00 88.56 996 ALA A O 1
ATOM 7184 N N . ARG A 1 997 ? -41.230 -0.418 24.347 1.00 86.44 997 ARG A N 1
ATOM 7185 C CA . ARG A 1 997 ? -41.792 -1.274 25.400 1.00 86.44 997 ARG A CA 1
ATOM 7186 C C . ARG A 1 997 ? -42.570 -0.414 26.388 1.00 86.44 997 ARG A C 1
ATOM 7188 O O . ARG A 1 997 ? -42.101 0.644 26.786 1.00 86.44 997 ARG A O 1
ATOM 7195 N N . ASN A 1 998 ? -43.761 -0.849 26.796 1.00 80.81 998 ASN A N 1
ATOM 7196 C CA . ASN A 1 998 ? -44.574 -0.184 27.825 1.00 80.81 998 ASN A CA 1
ATOM 7197 C C . ASN A 1 998 ? -44.825 1.321 27.553 1.00 80.81 998 ASN A C 1
ATOM 7199 O O . ASN A 1 998 ? -44.967 2.123 28.473 1.00 80.81 998 ASN A O 1
ATOM 7203 N N . ASN A 1 999 ? -44.928 1.696 26.273 1.00 78.69 999 ASN A N 1
ATOM 7204 C CA . ASN A 1 999 ? -45.052 3.067 25.758 1.00 78.69 999 ASN A CA 1
ATOM 7205 C C . ASN A 1 999 ? -43.821 3.986 25.918 1.00 78.69 999 ASN A C 1
ATOM 7207 O O . ASN A 1 999 ? -43.952 5.191 25.690 1.00 78.69 999 ASN A O 1
ATOM 7211 N N . THR A 1 1000 ? -42.636 3.465 26.241 1.00 77.06 1000 THR A N 1
ATOM 7212 C CA . THR A 1 1000 ? -41.349 4.169 26.086 1.00 77.06 1000 THR A CA 1
ATOM 7213 C C . THR A 1 1000 ? -40.518 3.508 24.982 1.00 77.06 1000 THR A C 1
ATOM 7215 O O . THR A 1 1000 ? -40.830 2.404 24.540 1.00 77.06 1000 THR A O 1
ATOM 7218 N N . VAL A 1 1001 ? -39.470 4.182 24.502 1.00 79.31 1001 VAL A N 1
ATOM 7219 C CA . VAL A 1 1001 ? -38.400 3.527 23.731 1.00 79.31 1001 VAL A CA 1
ATOM 7220 C C . VAL A 1 1001 ? -37.231 3.326 24.681 1.00 79.31 1001 VAL A C 1
ATOM 7222 O O . VAL A 1 1001 ? -36.790 4.289 25.310 1.00 79.31 1001 VAL A O 1
ATOM 7225 N N . GLU A 1 1002 ? -36.738 2.096 24.816 1.00 72.75 1002 GLU A N 1
ATOM 7226 C CA . GLU A 1 1002 ? -35.556 1.853 25.636 1.00 72.75 1002 GLU A CA 1
ATOM 7227 C C . GLU A 1 1002 ? -34.342 2.511 24.975 1.00 72.75 1002 GLU A C 1
ATOM 7229 O O . GLU A 1 1002 ? -33.984 2.195 23.839 1.00 72.75 1002 GLU A O 1
ATOM 7234 N N . ILE A 1 1003 ? -33.693 3.431 25.695 1.00 66.88 1003 ILE A N 1
ATOM 7235 C CA . ILE A 1 1003 ? -32.352 3.896 25.337 1.00 66.88 1003 ILE A CA 1
ATOM 7236 C C . ILE A 1 1003 ? -31.409 2.720 25.619 1.00 66.88 1003 ILE A C 1
ATOM 7238 O O . ILE A 1 1003 ? -31.247 2.365 26.793 1.00 66.88 1003 ILE A O 1
ATOM 7242 N N . PRO A 1 1004 ? -30.788 2.109 24.594 1.00 68.12 1004 PRO A N 1
ATOM 7243 C CA . PRO A 1 1004 ? -29.861 1.021 24.829 1.00 68.12 1004 PRO A CA 1
ATOM 7244 C C . PRO A 1 1004 ? -28.625 1.560 25.557 1.00 68.12 1004 PRO A C 1
ATOM 7246 O O . PRO A 1 1004 ? -28.167 2.677 25.310 1.00 68.12 1004 PRO A O 1
ATOM 7249 N N . ARG A 1 1005 ? -28.099 0.771 26.492 1.00 78.19 1005 ARG A N 1
ATOM 7250 C CA . ARG A 1 1005 ? -26.910 1.092 27.291 1.00 78.19 1005 ARG A CA 1
ATOM 7251 C C . ARG A 1 1005 ? -25.952 -0.100 27.216 1.00 78.19 1005 ARG A C 1
ATOM 7253 O O . ARG A 1 1005 ? -26.446 -1.224 27.172 1.00 78.19 1005 ARG A O 1
ATOM 7260 N N . PRO A 1 1006 ? -24.624 0.099 27.193 1.00 84.94 1006 PRO A N 1
ATOM 7261 C CA . PRO A 1 1006 ? -23.694 -1.017 27.087 1.00 84.94 1006 PRO A CA 1
ATOM 7262 C C . PRO A 1 1006 ? -23.535 -1.713 28.439 1.00 84.94 1006 PRO A C 1
ATOM 7264 O O . PRO A 1 1006 ? -23.243 -1.045 29.434 1.00 84.94 1006 PRO A O 1
ATOM 7267 N N . ASP A 1 1007 ? -23.666 -3.037 28.466 1.00 91.62 1007 ASP A N 1
ATOM 7268 C CA . ASP A 1 1007 ? -23.276 -3.850 29.621 1.00 91.62 1007 ASP A CA 1
ATOM 7269 C C . ASP A 1 1007 ? -21.746 -3.867 29.773 1.00 91.62 1007 ASP A C 1
ATOM 7271 O O . ASP A 1 1007 ? -21.003 -3.769 28.791 1.00 91.62 1007 ASP A O 1
ATOM 7275 N N . VAL A 1 1008 ? -21.261 -4.038 31.005 1.00 97.31 1008 VAL A N 1
ATOM 7276 C CA . VAL A 1 1008 ? -19.833 -4.233 31.302 1.00 97.31 1008 VAL A CA 1
ATOM 7277 C C . VAL A 1 1008 ? -19.664 -5.499 32.127 1.00 97.31 1008 VAL A C 1
ATOM 7279 O O . VAL A 1 1008 ? -20.161 -5.586 33.245 1.00 97.31 1008 VAL A O 1
ATOM 7282 N N . THR A 1 1009 ? -18.936 -6.475 31.587 1.00 98.44 1009 THR A N 1
ATOM 7283 C CA . THR A 1 1009 ? -18.565 -7.716 32.277 1.00 98.44 1009 THR A CA 1
ATOM 7284 C C . THR A 1 1009 ? -17.049 -7.796 32.426 1.00 98.44 1009 THR A C 1
ATOM 7286 O O . THR A 1 1009 ? -16.321 -7.721 31.436 1.00 98.44 1009 THR A O 1
ATOM 7289 N N . ILE A 1 1010 ? -16.564 -7.959 33.655 1.00 98.69 1010 ILE A N 1
ATOM 7290 C CA . ILE A 1 1010 ? -15.144 -8.137 33.972 1.00 98.69 1010 ILE A CA 1
ATOM 7291 C C . ILE A 1 1010 ? -14.995 -9.410 34.805 1.00 98.69 1010 ILE A C 1
ATOM 7293 O O . ILE A 1 1010 ? -15.510 -9.468 35.916 1.00 98.69 1010 ILE A O 1
ATOM 7297 N N . ASP A 1 1011 ? -14.267 -10.399 34.294 1.00 98.12 1011 ASP A N 1
ATOM 7298 C CA . ASP A 1 1011 ? -13.928 -11.621 35.022 1.00 98.12 1011 ASP A CA 1
ATOM 7299 C C . ASP A 1 1011 ? -12.408 -11.807 35.098 1.00 98.12 1011 ASP A C 1
ATOM 7301 O O . ASP A 1 1011 ? -11.722 -11.973 34.082 1.00 98.12 1011 ASP A O 1
ATOM 7305 N N . ALA A 1 1012 ? -11.881 -11.791 36.323 1.00 97.62 1012 ALA A N 1
ATOM 7306 C CA . ALA A 1 1012 ? -10.477 -12.080 36.594 1.00 97.62 1012 ALA A CA 1
ATOM 7307 C C . ALA A 1 1012 ? -10.193 -13.585 36.789 1.00 97.62 1012 ALA A C 1
ATOM 7309 O O . ALA A 1 1012 ? -9.036 -13.974 36.972 1.00 97.62 1012 ALA A O 1
ATOM 7310 N N . GLY A 1 1013 ? -11.211 -14.455 36.793 1.00 95.50 1013 GLY A N 1
ATOM 7311 C CA . GLY A 1 1013 ? -11.048 -15.846 37.211 1.00 95.50 1013 GLY A CA 1
ATOM 7312 C C . GLY A 1 1013 ? -10.474 -15.902 38.630 1.00 95.50 1013 GLY A C 1
ATOM 7313 O O . GLY A 1 1013 ? -11.055 -15.345 39.550 1.00 95.50 1013 GLY A O 1
ATOM 7314 N N . GLY A 1 1014 ? -9.301 -16.515 38.816 1.00 93.50 1014 GLY A N 1
ATOM 7315 C CA . GLY A 1 1014 ? -8.578 -16.514 40.099 1.00 93.50 1014 GLY A CA 1
ATOM 7316 C C . GLY A 1 1014 ? -7.842 -15.211 40.469 1.00 93.50 1014 GLY A C 1
ATOM 7317 O O . GLY A 1 1014 ? -7.301 -15.131 41.570 1.00 93.50 1014 GLY A O 1
ATOM 7318 N N . GLY A 1 1015 ? -7.785 -14.214 39.580 1.00 97.12 1015 GLY A N 1
ATOM 7319 C CA . GLY A 1 1015 ? -7.031 -12.971 39.775 1.00 97.12 1015 GLY A CA 1
ATOM 7320 C C . GLY A 1 1015 ? -7.735 -11.909 40.630 1.00 97.12 1015 GLY A C 1
ATOM 7321 O O . GLY A 1 1015 ? -8.747 -12.169 41.279 1.00 97.12 1015 GLY A O 1
ATOM 7322 N N . ILE A 1 1016 ? -7.178 -10.694 40.612 1.00 98.25 1016 ILE A N 1
ATOM 7323 C CA . ILE A 1 1016 ? -7.688 -9.466 41.252 1.00 98.25 1016 ILE A CA 1
ATOM 7324 C C . ILE A 1 1016 ? -8.251 -8.522 40.178 1.00 98.25 1016 ILE A C 1
ATOM 7326 O O . ILE A 1 1016 ? -7.674 -8.414 39.090 1.00 98.25 1016 ILE A O 1
ATOM 7330 N N . VAL A 1 1017 ? -9.320 -7.782 40.499 1.00 98.75 1017 VAL A N 1
ATOM 7331 C CA . VAL A 1 1017 ? -9.830 -6.677 39.665 1.00 98.75 1017 VAL A CA 1
ATOM 7332 C C . VAL A 1 1017 ? -9.496 -5.332 40.306 1.00 98.75 1017 VAL A C 1
ATOM 7334 O O . VAL A 1 1017 ? -9.824 -5.085 41.465 1.00 98.75 1017 VAL A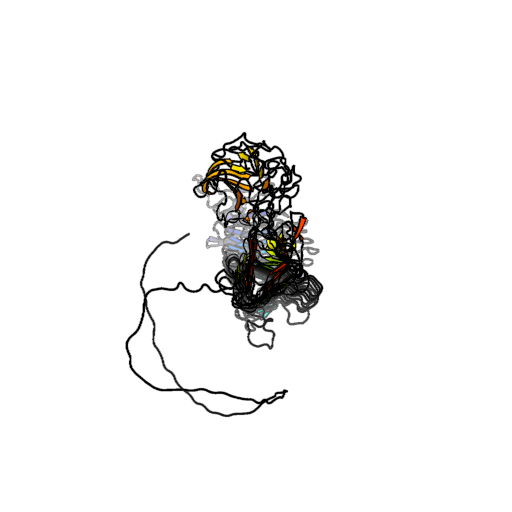 O 1
ATOM 7337 N N . ASN A 1 1018 ? -8.897 -4.431 39.528 1.00 98.50 1018 ASN A N 1
ATOM 7338 C CA . ASN A 1 1018 ? -8.752 -3.018 39.872 1.00 98.50 1018 ASN A CA 1
ATOM 7339 C C . ASN A 1 1018 ? -9.372 -2.176 38.754 1.00 98.50 1018 ASN A C 1
ATOM 7341 O O . ASN A 1 1018 ? -8.875 -2.191 37.629 1.00 98.50 1018 ASN A O 1
ATOM 7345 N N . ALA A 1 1019 ? -10.451 -1.460 39.056 1.00 97.88 1019 ALA A N 1
ATOM 7346 C CA . ALA A 1 1019 ? -11.192 -0.645 38.103 1.00 97.88 1019 ALA A CA 1
ATOM 7347 C C . ALA A 1 1019 ? -11.272 0.825 38.530 1.00 97.88 1019 ALA A C 1
ATOM 7349 O O . ALA A 1 1019 ? -11.241 1.155 39.719 1.00 97.88 1019 ALA A O 1
ATOM 7350 N N . GLY A 1 1020 ? -11.436 1.712 37.550 1.00 97.31 1020 GLY A N 1
ATOM 7351 C CA . GLY A 1 1020 ? -11.817 3.096 37.790 1.00 97.31 1020 GLY A CA 1
ATOM 7352 C C . GLY A 1 1020 ? -13.299 3.244 38.150 1.00 97.31 1020 GLY A C 1
ATOM 7353 O O . GLY A 1 1020 ? -13.900 2.413 38.836 1.00 97.31 1020 GLY A O 1
ATOM 7354 N N . SER A 1 1021 ? -13.888 4.351 37.715 1.00 97.19 1021 SER A N 1
ATOM 7355 C CA . SER A 1 1021 ? -15.323 4.626 37.787 1.00 97.19 1021 SER A CA 1
ATOM 7356 C C . SER A 1 1021 ? -16.023 4.001 36.582 1.00 97.19 1021 SER A C 1
ATOM 7358 O O . SER A 1 1021 ? -15.537 4.147 35.465 1.00 97.19 1021 SER A O 1
ATOM 7360 N N . ILE A 1 1022 ? -17.149 3.319 36.776 1.00 97.06 1022 ILE A N 1
ATOM 7361 C CA . ILE A 1 1022 ? -17.856 2.590 35.713 1.00 97.06 1022 ILE A CA 1
ATOM 7362 C C . ILE A 1 1022 ? -19.222 3.249 35.483 1.00 97.06 1022 ILE A C 1
ATOM 7364 O O . ILE A 1 1022 ? -20.161 3.026 36.241 1.00 97.06 1022 ILE A O 1
ATOM 7368 N N . GLY A 1 1023 ? -19.320 4.076 34.441 1.00 91.38 1023 GLY A N 1
ATOM 7369 C CA . GLY A 1 1023 ? -20.463 4.940 34.130 1.00 91.38 1023 GLY A CA 1
ATOM 7370 C C . GLY A 1 1023 ? -20.320 6.361 34.691 1.00 91.38 1023 GLY A C 1
ATOM 7371 O O . GLY A 1 1023 ? -19.729 6.573 35.748 1.00 91.38 1023 GLY A O 1
ATOM 7372 N N . GLU A 1 1024 ? -20.878 7.352 33.986 1.00 86.44 1024 GLU A N 1
ATOM 7373 C CA . GLU A 1 1024 ? -20.866 8.767 34.397 1.00 86.44 1024 GLU A CA 1
ATOM 7374 C C . GLU A 1 1024 ? -22.237 9.203 34.935 1.00 86.44 1024 GLU A C 1
ATOM 7376 O O . GLU A 1 1024 ? -23.279 8.689 34.521 1.00 86.44 1024 GLU A O 1
ATOM 7381 N N . THR A 1 1025 ? -22.270 10.171 35.854 1.00 77.12 1025 THR A N 1
ATOM 7382 C CA . THR A 1 1025 ? -23.518 10.721 36.413 1.00 77.12 1025 THR A CA 1
ATOM 7383 C C . THR A 1 1025 ? -24.411 11.291 35.308 1.00 77.12 1025 THR A C 1
ATOM 7385 O O . THR A 1 1025 ? -23.972 12.103 34.499 1.00 77.12 1025 THR A O 1
ATOM 7388 N N . GLY A 1 1026 ? -25.678 10.867 35.263 1.00 70.81 1026 GLY A N 1
ATOM 7389 C CA . GLY A 1 1026 ? -26.619 11.220 34.189 1.00 70.81 1026 GLY A CA 1
ATOM 7390 C C . GLY A 1 1026 ? -26.484 10.382 32.906 1.00 70.81 1026 GLY A C 1
ATOM 7391 O O . GLY A 1 1026 ? -27.402 10.391 32.090 1.00 70.81 1026 GLY A O 1
ATOM 7392 N N . GLN A 1 1027 ? -25.407 9.604 32.753 1.00 75.50 1027 GLN A N 1
ATOM 7393 C CA . GLN A 1 1027 ? -25.220 8.612 31.686 1.00 75.50 1027 GLN A CA 1
ATOM 7394 C C . GLN A 1 1027 ? -24.807 7.245 32.270 1.00 75.50 1027 GLN A C 1
ATOM 7396 O O . GLN A 1 1027 ? -23.677 6.793 32.057 1.00 75.50 1027 GLN A O 1
ATOM 7401 N N . PRO A 1 1028 ? -25.701 6.573 33.031 1.00 83.88 1028 PRO A N 1
ATOM 7402 C CA . PRO A 1 1028 ? -25.436 5.222 33.514 1.00 83.88 1028 PRO A CA 1
ATOM 7403 C C . PRO A 1 1028 ? -25.249 4.233 32.357 1.00 83.88 1028 PRO A C 1
ATOM 7405 O O . PRO A 1 1028 ? -25.805 4.408 31.266 1.00 83.88 1028 PRO A O 1
ATOM 7408 N N . LEU A 1 1029 ? -24.480 3.181 32.617 1.00 90.06 1029 LEU A N 1
ATOM 7409 C CA . LEU A 1 1029 ? -24.286 2.047 31.713 1.00 90.06 1029 LEU A CA 1
ATOM 7410 C C . LEU A 1 1029 ? -25.453 1.044 31.812 1.00 90.06 1029 LEU A C 1
ATOM 7412 O O . LEU A 1 1029 ? -26.472 1.328 32.448 1.00 90.06 1029 LEU A O 1
ATOM 7416 N N . GLY A 1 1030 ? -25.338 -0.092 31.120 1.00 90.19 1030 GLY A N 1
ATOM 7417 C CA . GLY A 1 1030 ? -26.236 -1.240 31.265 1.00 90.19 1030 GLY A CA 1
ATOM 7418 C C . GLY A 1 1030 ? -26.016 -1.942 32.606 1.00 90.19 1030 GLY A C 1
ATOM 7419 O O . GLY A 1 1030 ? -25.781 -1.287 33.622 1.00 90.19 1030 GLY A O 1
ATOM 7420 N N . ASP A 1 1031 ? -26.068 -3.265 32.624 1.00 93.75 1031 ASP A N 1
ATOM 7421 C CA . ASP A 1 1031 ? -25.678 -4.031 33.805 1.00 93.75 1031 ASP A CA 1
ATOM 7422 C C . ASP A 1 1031 ? -24.149 -4.112 33.927 1.00 93.75 1031 ASP A C 1
ATOM 7424 O O . ASP A 1 1031 ? -23.428 -4.361 32.956 1.00 93.75 1031 ASP A O 1
ATOM 7428 N N . VAL A 1 1032 ? -23.647 -3.933 35.150 1.00 98.25 1032 VAL A N 1
ATOM 7429 C CA . VAL A 1 1032 ? -22.225 -4.059 35.493 1.00 98.25 1032 VAL A CA 1
ATOM 7430 C C . VAL A 1 1032 ? -22.018 -5.332 36.309 1.00 98.25 1032 VAL A C 1
ATOM 7432 O O . VAL A 1 1032 ? -22.544 -5.468 37.415 1.00 98.25 1032 VAL A O 1
ATOM 7435 N N . ARG A 1 1033 ? -21.245 -6.271 35.759 1.00 98.62 1033 ARG A N 1
ATOM 7436 C CA . ARG A 1 1033 ? -20.945 -7.587 36.338 1.00 98.62 1033 ARG A CA 1
ATOM 7437 C C . ARG A 1 1033 ? -19.439 -7.725 36.545 1.00 98.62 1033 ARG A C 1
ATOM 7439 O O . ARG A 1 1033 ? -18.680 -7.587 35.589 1.00 98.62 1033 ARG A O 1
ATOM 7446 N N . ILE A 1 1034 ? -18.998 -7.982 37.776 1.00 98.69 1034 ILE A N 1
ATOM 7447 C CA . ILE A 1 1034 ? -17.571 -8.107 38.111 1.00 98.69 1034 ILE A CA 1
ATOM 7448 C C . ILE A 1 1034 ? -17.337 -9.360 38.961 1.00 98.69 1034 ILE A C 1
ATOM 7450 O O . ILE A 1 1034 ? -17.910 -9.483 40.043 1.00 98.69 1034 ILE A O 1
ATOM 7454 N N . SER A 1 1035 ? -16.474 -10.267 38.503 1.00 98.44 1035 SER A N 1
ATOM 7455 C CA . SER A 1 1035 ? -16.086 -11.485 39.225 1.00 98.44 1035 SER A CA 1
ATOM 7456 C C . SER A 1 1035 ? -14.572 -11.619 39.387 1.00 98.44 1035 SER A C 1
ATOM 7458 O O . SER A 1 1035 ? -13.792 -11.252 38.505 1.00 98.44 1035 SER A O 1
ATOM 7460 N N . ALA A 1 1036 ? -14.153 -12.142 40.540 1.00 98.25 1036 ALA A N 1
ATOM 7461 C CA . ALA A 1 1036 ? -12.752 -12.387 40.861 1.00 98.25 1036 ALA A CA 1
ATOM 7462 C C . ALA A 1 1036 ? -12.583 -13.475 41.932 1.00 98.25 1036 ALA A C 1
ATOM 7464 O O . ALA A 1 1036 ? -13.472 -13.717 42.750 1.00 98.25 1036 ALA A O 1
ATOM 7465 N N . GLY A 1 1037 ? -11.397 -14.077 41.967 1.00 96.94 1037 GLY A N 1
ATOM 7466 C CA . GLY A 1 1037 ? -10.936 -14.911 43.068 1.00 96.94 1037 GLY A CA 1
ATOM 7467 C C . GLY A 1 1037 ? -10.464 -14.033 44.218 1.00 96.94 1037 GLY A C 1
ATOM 7468 O O . GLY A 1 1037 ? -11.003 -14.105 45.320 1.00 96.94 1037 GLY A O 1
ATOM 7469 N N . GLY A 1 1038 ? -9.492 -13.165 43.930 1.00 97.25 1038 GLY A N 1
ATOM 7470 C CA . GLY A 1 1038 ? -8.993 -12.152 44.851 1.00 97.25 1038 GLY A CA 1
ATOM 7471 C C . GLY A 1 1038 ? -9.898 -10.923 44.960 1.00 97.25 1038 GLY A C 1
ATOM 7472 O O . GLY A 1 1038 ? -11.069 -10.936 44.579 1.00 97.25 1038 GLY A O 1
ATOM 7473 N N . ASP A 1 1039 ? -9.341 -9.851 45.520 1.00 98.25 1039 ASP A N 1
ATOM 7474 C CA . ASP A 1 1039 ? -10.075 -8.616 45.805 1.00 98.25 1039 ASP A CA 1
ATOM 7475 C C . ASP A 1 1039 ? -10.613 -7.921 44.538 1.00 98.25 1039 ASP A C 1
ATOM 7477 O O . ASP A 1 1039 ? -10.037 -8.006 43.449 1.00 98.25 1039 ASP A O 1
ATOM 7481 N N . ILE A 1 1040 ? -11.707 -7.177 44.710 1.00 98.75 1040 ILE A N 1
ATOM 7482 C CA . ILE A 1 1040 ? -12.300 -6.307 43.691 1.00 98.75 1040 ILE A CA 1
ATOM 7483 C C . ILE A 1 1040 ? -12.277 -4.869 44.209 1.00 98.75 1040 ILE A C 1
ATOM 7485 O O . ILE A 1 1040 ? -13.000 -4.528 45.145 1.00 98.75 1040 ILE A O 1
ATOM 7489 N N . ASN A 1 1041 ? -11.458 -4.022 43.585 1.00 98.50 1041 ASN A N 1
ATOM 7490 C CA . ASN A 1 1041 ? -11.352 -2.594 43.881 1.00 98.50 1041 ASN A CA 1
ATOM 7491 C C . ASN A 1 1041 ? -11.976 -1.771 42.743 1.00 98.50 1041 ASN A C 1
ATOM 7493 O O . ASN A 1 1041 ? -11.563 -1.925 41.594 1.00 98.50 1041 ASN A O 1
ATOM 7497 N N . THR A 1 1042 ? -12.916 -0.868 43.039 1.00 97.88 1042 THR A N 1
ATOM 7498 C CA . THR A 1 1042 ? -13.497 0.076 42.060 1.00 97.88 1042 THR A CA 1
ATOM 7499 C C . THR A 1 1042 ? -13.615 1.493 42.632 1.00 97.88 1042 THR A C 1
ATOM 7501 O O . THR A 1 1042 ? -13.600 1.696 43.848 1.00 97.88 1042 THR A O 1
ATOM 7504 N N . ASN A 1 1043 ? -13.813 2.495 41.770 1.00 97.06 1043 ASN A N 1
ATOM 7505 C CA . ASN A 1 1043 ? -14.312 3.806 42.199 1.00 97.06 1043 ASN A CA 1
ATOM 7506 C C . ASN A 1 1043 ? -15.859 3.774 42.281 1.00 97.06 1043 ASN A C 1
ATOM 7508 O O . ASN A 1 1043 ? -16.430 2.872 42.897 1.00 97.06 1043 ASN A O 1
ATOM 7512 N N . ASN A 1 1044 ? -16.548 4.763 41.698 1.00 97.25 1044 ASN A N 1
ATOM 7513 C CA . ASN A 1 1044 ? -18.015 4.806 41.638 1.00 97.25 1044 ASN A CA 1
ATOM 7514 C C . ASN A 1 1044 ? -18.547 3.900 40.514 1.00 97.25 1044 ASN A C 1
ATOM 7516 O O . ASN A 1 1044 ? -17.871 3.734 39.502 1.00 97.25 1044 ASN A O 1
ATOM 7520 N N . ILE A 1 1045 ? -19.770 3.387 40.639 1.00 97.94 1045 ILE A N 1
ATOM 7521 C CA . ILE A 1 1045 ? -20.464 2.664 39.561 1.00 97.94 1045 ILE A CA 1
ATOM 7522 C C . ILE A 1 1045 ? -21.836 3.310 39.341 1.00 97.94 1045 ILE A C 1
ATOM 7524 O O . ILE A 1 1045 ? -22.558 3.541 40.307 1.00 97.94 1045 ILE A O 1
ATOM 7528 N N . ASN A 1 1046 ? -22.187 3.608 38.088 1.00 95.62 1046 ASN A N 1
ATOM 7529 C CA . ASN A 1 1046 ? -23.479 4.159 37.680 1.00 95.62 1046 ASN A CA 1
ATOM 7530 C C . ASN A 1 1046 ? -24.074 3.314 36.535 1.00 95.62 1046 ASN A C 1
ATOM 7532 O O . ASN A 1 1046 ? -23.575 3.358 35.408 1.00 95.62 1046 ASN A O 1
ATOM 7536 N N . ALA A 1 1047 ? -25.113 2.527 36.818 1.00 94.69 1047 ALA A N 1
ATOM 7537 C CA . ALA A 1 1047 ? -25.545 1.393 35.984 1.00 94.69 1047 ALA A CA 1
ATOM 7538 C C . ALA A 1 1047 ? -27.073 1.159 36.017 1.00 94.69 1047 ALA A C 1
ATOM 7540 O O . ALA A 1 1047 ? -27.763 1.744 36.847 1.00 94.69 1047 ALA A O 1
ATOM 7541 N N . ARG A 1 1048 ? -27.612 0.274 35.160 1.00 91.62 1048 ARG A N 1
ATOM 7542 C CA . ARG A 1 1048 ? -28.978 -0.290 35.314 1.00 91.62 1048 ARG A CA 1
ATOM 7543 C C . ARG A 1 1048 ? -29.058 -1.377 36.388 1.00 91.62 1048 ARG A C 1
ATOM 7545 O O . ARG A 1 1048 ? -30.140 -1.634 36.904 1.00 91.62 1048 ARG A O 1
ATOM 7552 N N . GLY A 1 1049 ? -27.929 -1.981 36.736 1.00 95.12 1049 GLY A N 1
ATOM 7553 C CA . GLY A 1 1049 ? -27.816 -3.027 37.744 1.00 95.12 1049 GLY A CA 1
ATOM 7554 C C . GLY A 1 1049 ? -26.350 -3.309 38.053 1.00 95.12 1049 GLY A C 1
ATOM 7555 O O . GLY A 1 1049 ? -25.476 -3.078 37.215 1.00 95.12 1049 GLY A O 1
ATOM 7556 N N . VAL A 1 1050 ? -26.062 -3.781 39.265 1.00 98.56 1050 VAL A N 1
ATOM 7557 C CA . VAL A 1 1050 ? -24.695 -4.096 39.711 1.00 98.56 1050 VAL A CA 1
ATOM 7558 C C . VAL A 1 1050 ? -24.660 -5.490 40.327 1.00 98.56 1050 VAL A C 1
ATOM 7560 O O . VAL A 1 1050 ? -25.446 -5.807 41.216 1.00 98.56 1050 VAL A O 1
ATOM 7563 N N . THR A 1 1051 ? -23.733 -6.331 39.877 1.00 98.75 1051 THR A N 1
ATOM 7564 C CA . THR A 1 1051 ? -23.420 -7.630 40.491 1.00 98.75 1051 THR A CA 1
ATOM 7565 C C . THR A 1 1051 ? -21.911 -7.757 40.656 1.00 98.75 1051 THR A C 1
ATOM 7567 O O . THR A 1 1051 ? -21.180 -7.707 39.668 1.00 98.75 1051 THR A O 1
ATOM 7570 N N . ILE A 1 1052 ? -21.437 -7.910 41.892 1.00 98.75 1052 ILE A N 1
ATOM 7571 C CA . ILE A 1 1052 ? -20.010 -8.052 42.208 1.00 98.75 1052 ILE A CA 1
ATOM 7572 C C . ILE A 1 1052 ? -19.807 -9.282 43.097 1.00 98.75 1052 ILE A C 1
ATOM 7574 O O . ILE A 1 1052 ? -20.445 -9.395 44.144 1.00 98.75 1052 ILE A O 1
ATOM 7578 N N . THR A 1 1053 ? -18.906 -10.182 42.696 1.00 98.50 1053 THR A N 1
ATOM 7579 C CA . THR A 1 1053 ? -18.642 -11.449 43.396 1.00 98.50 1053 THR A CA 1
ATOM 7580 C C . THR A 1 1053 ? -17.141 -11.706 43.542 1.00 98.50 1053 THR A C 1
ATOM 7582 O O . THR A 1 1053 ? -16.456 -11.942 42.548 1.00 98.50 1053 THR A O 1
ATOM 7585 N N . SER A 1 1054 ? -16.632 -11.710 44.778 1.00 98.00 1054 SER A N 1
ATOM 7586 C CA . SER A 1 1054 ? -15.246 -12.091 45.099 1.00 98.00 1054 SER A CA 1
ATOM 7587 C C . SER A 1 1054 ? -15.219 -13.411 45.877 1.00 98.00 1054 SER A C 1
ATOM 7589 O O . SER A 1 1054 ? -15.676 -13.487 47.019 1.00 98.00 1054 SER A O 1
ATOM 7591 N N . THR A 1 1055 ? -14.716 -14.485 45.264 1.00 96.69 1055 THR A N 1
ATOM 7592 C CA . THR A 1 1055 ? -14.880 -15.839 45.824 1.00 96.69 1055 THR A CA 1
ATOM 7593 C C . THR A 1 1055 ? -13.897 -16.183 46.945 1.00 96.69 1055 THR A C 1
ATOM 7595 O O . THR A 1 1055 ? -14.143 -17.132 47.690 1.00 96.69 1055 THR A O 1
ATOM 7598 N N . GLU A 1 1056 ? -12.792 -15.450 47.093 1.00 95.12 1056 GLU A N 1
ATOM 7599 C CA . GLU A 1 1056 ? -11.825 -15.599 48.197 1.00 95.12 1056 GLU A CA 1
ATOM 7600 C C . GLU A 1 1056 ? -11.386 -14.252 48.811 1.00 95.12 1056 GLU A C 1
ATOM 7602 O O . GLU A 1 1056 ? -11.036 -14.213 49.992 1.00 95.12 1056 GLU A O 1
ATOM 7607 N N . GLY A 1 1057 ? -11.438 -13.154 48.048 1.00 96.25 1057 GLY A N 1
ATOM 7608 C CA . GLY A 1 1057 ? -11.122 -11.793 48.489 1.00 96.25 1057 GLY A CA 1
ATOM 7609 C C . GLY A 1 1057 ? -12.322 -10.979 48.995 1.00 96.25 1057 GLY A C 1
ATOM 7610 O O . GLY A 1 1057 ? -13.347 -11.515 49.427 1.00 96.25 1057 GLY A O 1
ATOM 7611 N N . GLY A 1 1058 ? -12.148 -9.654 49.003 1.00 97.62 1058 GLY A N 1
ATOM 7612 C CA . GLY A 1 1058 ? -13.138 -8.655 49.416 1.00 97.62 1058 GLY A CA 1
ATOM 7613 C C . GLY A 1 1058 ? -13.612 -7.744 48.287 1.00 97.62 1058 GLY A C 1
ATOM 7614 O O . GLY A 1 1058 ? -13.091 -7.770 47.173 1.00 97.62 1058 GLY A O 1
ATOM 7615 N N . ILE A 1 1059 ? -14.595 -6.899 48.600 1.00 98.75 1059 ILE A N 1
ATOM 7616 C CA . ILE A 1 1059 ? -15.136 -5.888 47.680 1.00 98.75 1059 ILE A CA 1
ATOM 7617 C C . ILE A 1 1059 ? -14.906 -4.504 48.286 1.00 98.75 1059 ILE A C 1
ATOM 7619 O O . ILE A 1 1059 ? -15.315 -4.239 49.414 1.00 98.75 1059 ILE A O 1
ATOM 7623 N N . ASN A 1 1060 ? -14.271 -3.616 47.529 1.00 98.25 1060 ASN A N 1
ATOM 7624 C CA . ASN A 1 1060 ? -13.917 -2.261 47.932 1.00 98.25 1060 ASN A CA 1
ATOM 7625 C C . ASN A 1 1060 ? -14.327 -1.284 46.822 1.00 98.25 1060 ASN A C 1
ATOM 7627 O O . ASN A 1 1060 ? -13.716 -1.254 45.756 1.00 98.25 1060 ASN A O 1
ATOM 7631 N N . THR A 1 1061 ? -15.384 -0.507 47.047 1.00 97.44 1061 THR A N 1
ATOM 7632 C CA . THR A 1 1061 ? -15.978 0.395 46.041 1.00 97.44 1061 THR A CA 1
ATOM 7633 C C . THR A 1 1061 ? -16.219 1.789 46.632 1.00 97.44 1061 THR A C 1
ATOM 7635 O O . THR A 1 1061 ? -15.956 2.021 47.814 1.00 97.44 1061 THR A O 1
ATOM 7638 N N . ARG A 1 1062 ? -16.716 2.748 45.838 1.00 96.94 1062 ARG A N 1
ATOM 7639 C CA . ARG A 1 1062 ? -17.224 4.032 46.362 1.00 96.94 1062 ARG A CA 1
ATOM 7640 C C . ARG A 1 1062 ? -18.747 4.086 46.343 1.00 96.94 1062 ARG A C 1
ATOM 7642 O O . ARG A 1 1062 ? -19.383 3.387 47.123 1.00 96.94 1062 ARG A O 1
ATOM 7649 N N . ASN A 1 1063 ? -19.341 4.934 45.510 1.00 97.50 1063 ASN A N 1
ATOM 7650 C CA . ASN A 1 1063 ? -20.793 5.054 45.419 1.00 97.50 1063 ASN A CA 1
ATOM 7651 C C . ASN A 1 1063 ? -21.319 4.109 44.337 1.00 97.50 1063 ASN A C 1
ATOM 7653 O O . ASN A 1 1063 ? -20.844 4.161 43.201 1.00 97.50 1063 ASN A O 1
ATOM 7657 N N . LEU A 1 1064 ? -22.298 3.276 44.684 1.00 98.12 1064 LEU A N 1
ATOM 7658 C CA . LEU A 1 1064 ? -23.031 2.437 43.740 1.00 98.12 1064 LEU A CA 1
ATOM 7659 C C . LEU A 1 1064 ? -24.384 3.098 43.472 1.00 98.12 1064 LEU A C 1
ATOM 7661 O O . LEU A 1 1064 ? -25.234 3.147 44.359 1.00 98.12 1064 LEU A O 1
ATOM 7665 N N . ASN A 1 1065 ? -24.583 3.625 42.266 1.00 96.62 1065 ASN A N 1
ATOM 7666 C CA . ASN A 1 1065 ? -25.843 4.223 41.849 1.00 96.62 1065 ASN A CA 1
ATOM 7667 C C . ASN A 1 1065 ? -26.497 3.409 40.732 1.00 96.62 1065 ASN A C 1
ATOM 7669 O O . ASN A 1 1065 ? -25.891 3.117 39.702 1.00 96.62 1065 ASN A O 1
ATOM 7673 N N . THR A 1 1066 ? -27.766 3.091 40.937 1.00 95.62 1066 THR A N 1
ATOM 7674 C CA . THR A 1 1066 ? -28.652 2.479 39.942 1.00 95.62 1066 THR A CA 1
ATOM 7675 C C . THR A 1 1066 ? -30.053 3.102 39.976 1.00 95.62 1066 THR A C 1
ATOM 7677 O O . THR A 1 1066 ? -31.010 2.536 39.449 1.00 95.62 1066 THR A O 1
ATOM 7680 N N . SER A 1 1067 ? -30.185 4.278 40.603 1.00 92.94 1067 SER A N 1
ATOM 7681 C CA . SER A 1 1067 ? -31.441 5.030 40.630 1.00 92.94 1067 SER A CA 1
ATOM 7682 C C . SER A 1 1067 ? -31.904 5.452 39.236 1.00 92.94 1067 SER A C 1
ATOM 7684 O O . SER A 1 1067 ? -31.111 5.635 38.306 1.00 92.94 1067 SER A O 1
ATOM 7686 N N . SER A 1 1068 ? -33.217 5.603 39.100 1.00 86.81 1068 SER A N 1
ATOM 7687 C CA . SER A 1 1068 ? -33.899 5.746 37.817 1.00 86.81 1068 SER A CA 1
ATOM 7688 C C . SER A 1 1068 ? -35.097 6.684 37.935 1.00 86.81 1068 SER A C 1
ATOM 7690 O O . SER A 1 1068 ? -35.635 6.889 39.018 1.00 86.81 1068 SER A O 1
ATOM 7692 N N . SER A 1 1069 ? -35.549 7.242 36.811 1.00 80.31 1069 SER A N 1
ATOM 7693 C CA . SER A 1 1069 ? -36.863 7.895 36.725 1.00 80.31 1069 SER A CA 1
ATOM 7694 C C . SER A 1 1069 ? -38.010 6.904 36.473 1.00 80.31 1069 SER A C 1
ATOM 7696 O O . SER A 1 1069 ? -39.170 7.298 36.553 1.00 80.31 1069 SER A O 1
ATOM 7698 N N . GLY A 1 1070 ? -37.690 5.638 36.178 1.00 81.00 1070 GLY A N 1
ATOM 7699 C CA . GLY A 1 1070 ? -38.597 4.488 36.243 1.00 81.00 1070 GLY A CA 1
ATOM 7700 C C . GLY A 1 1070 ? -38.186 3.563 37.392 1.00 81.00 1070 GLY A C 1
ATOM 7701 O O . GLY A 1 1070 ? -37.818 4.048 38.459 1.00 81.00 1070 GLY A O 1
ATOM 7702 N N . ASP A 1 1071 ? -38.203 2.248 37.178 1.00 84.88 1071 ASP A N 1
ATOM 7703 C CA . ASP A 1 1071 ? -37.701 1.285 38.169 1.00 84.88 1071 ASP A CA 1
ATOM 7704 C C . ASP A 1 1071 ? -36.192 1.459 38.418 1.00 84.88 1071 ASP A C 1
ATOM 7706 O O . ASP A 1 1071 ? -35.410 1.596 37.469 1.00 84.88 1071 ASP A O 1
ATOM 7710 N N . GLY A 1 1072 ? -35.797 1.460 39.693 1.00 87.88 1072 GLY A N 1
ATOM 7711 C CA . GLY A 1 1072 ? -34.408 1.469 40.149 1.00 87.88 1072 GLY A CA 1
ATOM 7712 C C . GLY A 1 1072 ? -33.756 0.088 40.037 1.00 87.88 1072 GLY A C 1
ATOM 7713 O O . GLY A 1 1072 ? -34.417 -0.946 40.142 1.00 87.88 1072 GLY A O 1
ATOM 7714 N N . GLY A 1 1073 ? -32.447 0.068 39.799 1.00 92.38 1073 GLY A N 1
ATOM 7715 C CA . GLY A 1 1073 ? -31.693 -1.157 39.549 1.00 92.38 1073 GLY A CA 1
ATOM 7716 C C . GLY A 1 1073 ? -31.355 -1.973 40.795 1.00 92.38 1073 GLY A C 1
ATOM 7717 O O . GLY A 1 1073 ? -31.227 -1.458 41.904 1.00 92.38 1073 GLY A O 1
ATOM 7718 N N . ASN A 1 1074 ? -31.162 -3.276 40.599 1.00 97.12 1074 ASN A N 1
ATOM 7719 C CA . ASN A 1 1074 ? -30.750 -4.180 41.671 1.00 97.12 1074 ASN A CA 1
ATOM 7720 C C . ASN A 1 1074 ? -29.235 -4.092 41.920 1.00 97.12 1074 ASN A C 1
ATOM 7722 O O . ASN A 1 1074 ? -28.442 -3.965 40.982 1.00 97.12 1074 ASN A O 1
ATOM 7726 N N . VAL A 1 1075 ? -28.825 -4.245 43.182 1.00 98.69 1075 VAL A N 1
ATOM 7727 C CA . VAL A 1 1075 ? -27.412 -4.285 43.595 1.00 98.69 1075 VAL A CA 1
ATOM 7728 C C . VAL A 1 1075 ? -27.154 -5.566 44.381 1.00 98.69 1075 VAL A C 1
ATOM 7730 O O . VAL A 1 1075 ? -27.712 -5.758 45.457 1.00 98.69 1075 VAL A O 1
ATOM 7733 N N . THR A 1 1076 ? -26.298 -6.441 43.853 1.00 98.62 1076 THR A N 1
ATOM 7734 C CA . THR A 1 1076 ? -25.881 -7.697 44.497 1.00 98.62 1076 THR A CA 1
ATOM 7735 C C . THR A 1 1076 ? -24.377 -7.693 44.755 1.00 98.62 1076 THR A C 1
ATOM 7737 O O . THR A 1 1076 ? -23.594 -7.585 43.812 1.00 98.62 1076 THR A O 1
ATOM 7740 N N . LEU A 1 1077 ? -23.968 -7.825 46.018 1.00 98.69 1077 LEU A N 1
ATOM 7741 C CA . LEU A 1 1077 ? -22.566 -7.908 46.443 1.00 98.69 1077 LEU A CA 1
ATOM 7742 C C . LEU A 1 1077 ? -22.345 -9.197 47.248 1.00 98.69 1077 LEU A C 1
ATOM 7744 O O . LEU A 1 1077 ? -23.042 -9.422 48.236 1.00 98.69 1077 LEU A O 1
ATOM 7748 N N . ASP A 1 1078 ? -21.370 -10.016 46.856 1.00 98.12 10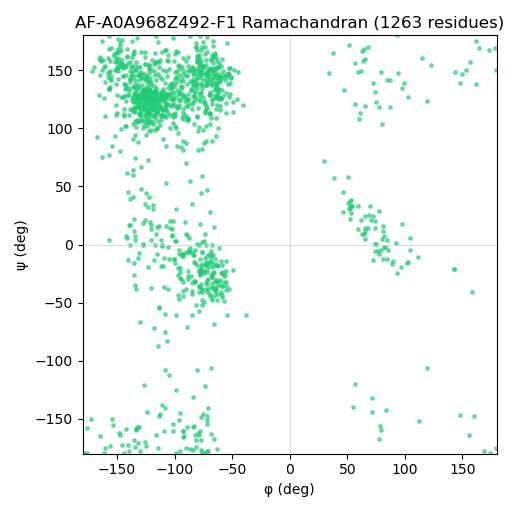78 ASP A N 1
ATOM 7749 C CA . ASP A 1 1078 ? -21.025 -11.275 47.531 1.00 98.12 1078 ASP A CA 1
ATOM 7750 C C . ASP A 1 1078 ? -19.502 -11.415 47.685 1.00 98.12 1078 ASP A C 1
ATOM 7752 O O . ASP A 1 1078 ? -18.766 -11.333 46.700 1.00 98.12 1078 ASP A O 1
ATOM 7756 N N . ALA A 1 1079 ? -19.008 -11.583 48.914 1.00 97.38 1079 ALA A N 1
ATOM 7757 C CA . ALA A 1 1079 ? -17.575 -11.703 49.188 1.00 97.38 1079 ALA A CA 1
ATOM 7758 C C . ALA A 1 1079 ? -17.255 -12.582 50.402 1.00 97.38 1079 ALA A C 1
ATOM 7760 O O . ALA A 1 1079 ? -17.969 -12.578 51.405 1.00 97.38 1079 ALA A O 1
ATOM 7761 N N . ARG A 1 1080 ? -16.106 -13.264 50.386 1.00 94.19 1080 ARG A N 1
ATOM 7762 C CA . ARG A 1 1080 ? -15.599 -13.934 51.598 1.00 94.19 1080 ARG A CA 1
ATOM 7763 C C . ARG A 1 1080 ? -14.970 -12.976 52.600 1.00 94.19 1080 ARG A C 1
ATOM 7765 O O . ARG A 1 1080 ? -15.105 -13.162 53.809 1.00 94.19 1080 ARG A O 1
ATOM 7772 N N . ASN A 1 1081 ? -14.263 -11.964 52.120 1.00 95.75 1081 ASN A N 1
ATOM 7773 C CA . ASN A 1 1081 ? -13.642 -10.962 52.975 1.00 95.75 1081 ASN A CA 1
ATOM 7774 C C . ASN A 1 1081 ? -14.600 -9.782 53.236 1.00 95.75 1081 ASN A C 1
ATOM 7776 O O . ASN A 1 1081 ? -15.776 -9.816 52.864 1.00 95.75 1081 ASN A O 1
ATOM 7780 N N . ASP A 1 1082 ? -14.110 -8.746 53.918 1.00 97.25 1082 ASP A N 1
ATOM 7781 C CA . ASP A 1 1082 ? -14.885 -7.535 54.203 1.00 97.25 1082 ASP A CA 1
ATOM 7782 C C . ASP A 1 1082 ? -15.423 -6.880 52.910 1.00 97.25 1082 ASP A C 1
ATOM 7784 O O . ASP A 1 1082 ? -14.740 -6.841 51.882 1.00 97.25 1082 ASP A O 1
ATOM 7788 N N . ILE A 1 1083 ? -16.631 -6.313 52.989 1.00 98.62 1083 ILE A N 1
ATOM 7789 C CA . ILE A 1 1083 ? -17.223 -5.469 51.941 1.00 98.62 1083 ILE A CA 1
ATOM 7790 C C . ILE A 1 1083 ? -17.224 -4.019 52.429 1.00 98.62 1083 ILE A C 1
ATOM 7792 O O . ILE A 1 1083 ? -17.747 -3.712 53.503 1.00 98.62 1083 ILE A O 1
ATOM 7796 N N . VAL A 1 1084 ? -16.646 -3.121 51.634 1.00 98.50 1084 VAL A N 1
ATOM 7797 C CA . VAL A 1 1084 ? -16.514 -1.692 51.930 1.00 98.50 1084 VAL A CA 1
ATOM 7798 C C . VAL A 1 1084 ? -17.017 -0.874 50.743 1.00 98.50 1084 VAL A C 1
ATOM 7800 O O . VAL A 1 1084 ? -16.640 -1.116 49.596 1.00 98.50 1084 VAL A O 1
ATOM 7803 N N . LEU A 1 1085 ? -17.879 0.100 51.021 1.00 98.56 1085 LEU A N 1
ATOM 7804 C CA . LEU A 1 1085 ? -18.395 1.054 50.042 1.00 98.56 1085 LEU A CA 1
ATOM 7805 C C . LEU A 1 1085 ? -18.695 2.404 50.698 1.00 98.56 1085 LEU A C 1
ATOM 7807 O O . LEU A 1 1085 ? -18.725 2.511 51.921 1.00 98.56 1085 LEU A O 1
ATOM 7811 N N . SER A 1 1086 ? -18.937 3.440 49.899 1.00 98.12 1086 SER A N 1
ATOM 7812 C CA . SER A 1 1086 ? -19.363 4.753 50.397 1.00 98.12 1086 SER A CA 1
ATOM 7813 C C . SER A 1 1086 ? -20.880 4.802 50.591 1.00 98.12 1086 SER A C 1
ATOM 7815 O O . SER A 1 1086 ? -21.335 4.967 51.721 1.00 98.12 1086 SER A O 1
ATOM 7817 N N . THR A 1 1087 ? -21.655 4.609 49.516 1.00 98.38 1087 THR A N 1
ATOM 7818 C CA . THR A 1 1087 ? -23.131 4.625 49.529 1.00 98.38 1087 THR A CA 1
ATOM 7819 C C . THR A 1 1087 ? -23.732 3.681 48.478 1.00 98.38 1087 THR A C 1
ATOM 7821 O O . THR A 1 1087 ? -23.065 3.335 47.498 1.00 98.38 1087 THR A O 1
ATOM 7824 N N . ILE A 1 1088 ? -24.997 3.287 48.663 1.00 98.56 1088 ILE A N 1
ATOM 7825 C CA . ILE A 1 1088 ? -25.827 2.615 47.651 1.00 98.56 1088 ILE A CA 1
ATOM 7826 C C . ILE A 1 1088 ? -27.098 3.438 47.401 1.00 98.56 1088 ILE A C 1
ATOM 7828 O O . ILE A 1 1088 ? -27.872 3.680 48.328 1.00 98.56 1088 ILE A O 1
ATOM 7832 N N . ASN A 1 1089 ? -27.366 3.782 46.141 1.00 97.50 1089 ASN A N 1
ATOM 7833 C CA . ASN A 1 1089 ? -28.648 4.324 45.698 1.00 97.50 1089 ASN A CA 1
ATOM 7834 C C . ASN A 1 1089 ? -29.299 3.397 44.648 1.00 97.50 1089 ASN A C 1
ATOM 7836 O O . ASN A 1 1089 ? -28.725 3.140 43.589 1.00 97.50 1089 ASN A O 1
ATOM 7840 N N . THR A 1 1090 ? -30.504 2.912 44.957 1.00 97.12 1090 THR A N 1
ATOM 7841 C CA . THR A 1 1090 ? -31.370 2.063 44.111 1.00 97.12 1090 THR A CA 1
ATOM 7842 C C . THR A 1 1090 ? -32.790 2.636 43.973 1.00 97.12 1090 THR A C 1
ATOM 7844 O O . THR A 1 1090 ? -33.736 1.920 43.657 1.00 97.12 1090 THR A O 1
ATOM 7847 N N . GLU A 1 1091 ? -32.978 3.926 44.259 1.00 95.88 1091 GLU A N 1
ATOM 7848 C CA . GLU A 1 1091 ? -34.297 4.569 44.299 1.00 95.88 1091 GLU A CA 1
ATOM 7849 C C . GLU A 1 1091 ? -34.996 4.570 42.927 1.00 95.88 1091 GLU A C 1
ATOM 7851 O O . GLU A 1 1091 ? -34.391 4.911 41.906 1.00 95.88 1091 GLU A O 1
ATOM 7856 N N . GLY A 1 1092 ? -36.287 4.227 42.916 1.00 89.19 1092 GLY A N 1
ATOM 7857 C CA . GLY A 1 1092 ? -37.144 4.376 41.738 1.00 89.19 1092 GLY A CA 1
ATOM 7858 C C . GLY A 1 1092 ? -37.653 5.811 41.557 1.00 89.19 1092 GLY A C 1
ATOM 7859 O O . GLY A 1 1092 ? -37.561 6.643 42.461 1.00 89.19 1092 GLY A O 1
ATOM 7860 N N . GLY A 1 1093 ? -38.225 6.097 40.389 1.00 83.44 1093 GLY A N 1
ATOM 7861 C CA . GLY A 1 1093 ? -38.981 7.324 40.124 1.00 83.44 1093 GLY A CA 1
ATOM 7862 C C . GLY A 1 1093 ? -40.394 7.278 40.712 1.00 83.44 1093 GLY A C 1
ATOM 7863 O O . GLY A 1 1093 ? -40.795 6.280 41.298 1.00 83.44 1093 GLY A O 1
ATOM 7864 N N . ILE A 1 1094 ? -41.174 8.350 40.533 1.00 79.50 1094 ILE A N 1
ATOM 7865 C CA . ILE A 1 1094 ? -42.511 8.519 41.151 1.00 79.50 1094 ILE A CA 1
ATOM 7866 C C . ILE A 1 1094 ? -43.468 7.355 40.827 1.00 79.50 1094 ILE A C 1
ATOM 7868 O O . ILE A 1 1094 ? -44.199 6.907 41.707 1.00 79.50 1094 ILE A O 1
ATOM 7872 N N . ASP A 1 1095 ? -43.425 6.848 39.593 1.00 76.94 1095 ASP A N 1
ATOM 7873 C CA . ASP A 1 1095 ? -44.246 5.725 39.115 1.00 76.94 1095 ASP A CA 1
ATOM 7874 C C . ASP A 1 1095 ? -43.467 4.388 39.048 1.00 76.94 1095 ASP A C 1
ATOM 7876 O O . ASP A 1 1095 ? -43.962 3.414 38.482 1.00 76.94 1095 ASP A O 1
ATOM 7880 N N . GLY A 1 1096 ? -42.235 4.339 39.575 1.00 79.19 1096 GLY A N 1
ATOM 7881 C CA . GLY A 1 1096 ? -41.314 3.201 39.469 1.00 79.19 1096 GLY A CA 1
ATOM 7882 C C . GLY A 1 1096 ? -40.907 2.620 40.823 1.00 79.19 1096 GLY A C 1
ATOM 7883 O O . GLY A 1 1096 ? -40.830 3.325 41.829 1.00 79.19 1096 GLY A O 1
ATOM 7884 N N . ARG A 1 1097 ? -40.624 1.318 40.861 1.00 89.44 1097 ARG A N 1
ATOM 7885 C CA . ARG A 1 1097 ? -40.214 0.602 42.075 1.00 89.44 1097 ARG A CA 1
ATOM 7886 C C . ARG A 1 1097 ? -38.735 0.850 42.394 1.00 89.44 1097 ARG A C 1
ATOM 7888 O O . ARG A 1 1097 ? -37.902 0.909 41.496 1.00 89.44 1097 ARG A O 1
ATOM 7895 N N . GLY A 1 1098 ? -38.388 0.921 43.677 1.00 91.19 1098 GLY A N 1
ATOM 7896 C CA . GLY A 1 1098 ? -36.996 0.830 44.131 1.00 91.19 1098 GLY A CA 1
ATOM 7897 C C . GLY A 1 1098 ? -36.388 -0.554 43.873 1.00 91.19 1098 GLY A C 1
ATOM 7898 O O . GLY A 1 1098 ? -37.074 -1.574 43.988 1.00 91.19 1098 GLY A O 1
ATOM 7899 N N . GLY A 1 1099 ? -35.099 -0.589 43.545 1.00 95.50 1099 GLY A N 1
ATOM 7900 C CA . GLY A 1 1099 ? -34.357 -1.820 43.285 1.00 95.50 1099 GLY A CA 1
ATOM 7901 C C . GLY A 1 1099 ? -34.053 -2.629 44.548 1.00 95.50 1099 GLY A C 1
ATOM 7902 O O . GLY A 1 1099 ? -33.981 -2.099 45.655 1.00 95.50 1099 GLY A O 1
ATOM 7903 N N . ASP A 1 1100 ? -33.880 -3.939 44.392 1.00 97.69 1100 ASP A N 1
ATOM 7904 C CA . ASP A 1 1100 ? -33.524 -4.836 45.491 1.00 97.69 1100 ASP A CA 1
ATOM 7905 C C . ASP A 1 1100 ? -32.001 -4.821 45.744 1.00 97.69 1100 ASP A C 1
ATOM 7907 O O . ASP A 1 1100 ? -31.189 -5.048 44.841 1.00 97.69 1100 ASP A O 1
ATOM 7911 N N . VAL A 1 1101 ? -31.608 -4.585 47.000 1.00 98.56 1101 VAL A N 1
ATOM 7912 C CA . VAL A 1 1101 ? -30.215 -4.591 47.475 1.00 98.56 1101 VAL A CA 1
ATOM 7913 C C . VAL A 1 1101 ? -29.953 -5.878 48.254 1.00 98.56 1101 VAL A C 1
ATOM 7915 O O . VAL A 1 1101 ? -30.585 -6.126 49.280 1.00 98.56 1101 VAL A O 1
ATOM 7918 N N . THR A 1 1102 ? -28.997 -6.686 47.800 1.00 98.44 1102 THR A N 1
ATOM 7919 C CA . THR A 1 1102 ? -28.564 -7.925 48.464 1.00 98.44 1102 THR A CA 1
ATOM 7920 C C . THR A 1 1102 ? -27.060 -7.900 48.702 1.00 98.44 1102 THR A C 1
ATOM 7922 O O . THR A 1 1102 ? -26.273 -7.766 47.770 1.00 98.44 1102 THR A O 1
ATOM 7925 N N . ILE A 1 1103 ? -26.648 -8.048 49.958 1.00 98.44 1103 ILE A N 1
ATOM 7926 C CA . ILE A 1 1103 ? -25.247 -8.010 50.382 1.00 98.44 1103 ILE A CA 1
ATOM 7927 C C . ILE A 1 1103 ? -24.966 -9.255 51.220 1.00 98.44 1103 ILE A C 1
ATOM 7929 O O . ILE A 1 1103 ? -25.683 -9.513 52.186 1.00 98.44 1103 ILE A O 1
ATOM 7933 N N . THR A 1 1104 ? -23.925 -10.011 50.877 1.00 97.44 1104 THR A N 1
ATOM 7934 C CA . THR A 1 1104 ? -23.445 -11.168 51.644 1.00 97.44 1104 THR A CA 1
ATOM 7935 C C . THR A 1 1104 ? -21.947 -11.056 51.893 1.00 97.44 1104 THR A C 1
ATOM 7937 O O . THR A 1 1104 ? -21.170 -10.882 50.961 1.00 97.44 1104 THR A O 1
ATOM 7940 N N . THR A 1 1105 ? -21.530 -11.173 53.155 1.00 96.31 1105 THR A N 1
ATOM 7941 C CA . THR A 1 1105 ? -20.116 -11.330 53.516 1.00 96.31 1105 THR A CA 1
ATOM 7942 C C . THR A 1 1105 ? -19.918 -12.331 54.650 1.00 96.31 1105 THR A C 1
ATOM 7944 O O . THR A 1 1105 ? -20.609 -12.272 55.671 1.00 96.31 1105 THR A O 1
ATOM 7947 N N . GLU A 1 1106 ? -18.932 -13.230 54.513 1.00 93.38 1106 GLU A N 1
ATOM 7948 C CA . GLU A 1 1106 ? -18.494 -14.103 55.619 1.00 93.38 1106 GLU A CA 1
ATOM 7949 C C . GLU A 1 1106 ? -17.824 -13.298 56.767 1.00 93.38 1106 GLU A C 1
ATOM 7951 O O . GLU A 1 1106 ? -17.584 -13.845 57.848 1.00 93.38 1106 GLU A O 1
ATOM 7956 N N . ARG A 1 1107 ? -17.553 -11.994 56.569 1.00 94.31 1107 ARG A N 1
ATOM 7957 C CA . ARG A 1 1107 ? -16.942 -11.071 57.541 1.00 94.31 1107 ARG A CA 1
ATOM 7958 C C . ARG A 1 1107 ? -17.768 -9.790 57.758 1.00 94.31 1107 ARG A C 1
ATOM 7960 O O . ARG A 1 1107 ? -18.885 -9.895 58.255 1.00 94.31 1107 ARG A O 1
ATOM 7967 N N . PHE A 1 1108 ? -17.241 -8.586 57.510 1.00 96.19 1108 PHE A N 1
ATOM 7968 C CA . PHE A 1 1108 ? -17.903 -7.330 57.897 1.00 96.19 1108 PHE A CA 1
ATOM 7969 C C . PHE A 1 1108 ? -18.295 -6.459 56.703 1.00 96.19 1108 PHE A C 1
ATOM 7971 O O . PHE A 1 1108 ? -17.539 -6.324 55.743 1.00 96.19 1108 PHE A O 1
ATOM 7978 N N . PHE A 1 1109 ? -19.465 -5.824 56.801 1.00 97.94 1109 PHE A N 1
ATOM 7979 C CA . PHE A 1 1109 ? -19.947 -4.840 55.831 1.00 97.94 1109 PHE A CA 1
ATOM 7980 C C . PHE A 1 1109 ? -19.795 -3.419 56.378 1.00 97.94 1109 PHE A C 1
ATOM 7982 O O . PHE A 1 1109 ? -20.110 -3.172 57.544 1.00 97.94 1109 PHE A O 1
ATOM 7989 N N . ARG A 1 1110 ? -19.346 -2.474 55.545 1.00 98.50 1110 ARG A N 1
ATOM 7990 C CA . ARG A 1 1110 ? -19.219 -1.053 55.899 1.00 98.50 1110 ARG A CA 1
ATOM 7991 C C . ARG A 1 1110 ? -19.679 -0.143 54.759 1.00 98.50 1110 ARG A C 1
ATOM 7993 O O . ARG A 1 1110 ? -19.025 -0.102 53.720 1.00 98.50 1110 ARG A O 1
ATOM 8000 N N . ALA A 1 1111 ? -20.740 0.635 54.990 1.00 98.38 1111 ALA A N 1
ATOM 8001 C CA . ALA A 1 1111 ? -21.101 1.782 54.148 1.00 98.38 1111 ALA A CA 1
ATOM 8002 C C . ALA A 1 1111 ? -20.649 3.083 54.830 1.00 98.38 1111 ALA A C 1
ATOM 8004 O O . ALA A 1 1111 ? -21.234 3.496 55.832 1.00 98.38 1111 ALA A O 1
ATOM 8005 N N . THR A 1 1112 ? -19.564 3.688 54.347 1.00 98.25 1112 THR A N 1
ATOM 8006 C CA . THR A 1 1112 ? -18.774 4.669 55.110 1.00 98.25 1112 THR A CA 1
ATOM 8007 C C . THR A 1 1112 ? -19.226 6.122 54.981 1.00 98.25 1112 THR A C 1
ATOM 8009 O O . THR A 1 1112 ? -18.663 6.971 55.667 1.00 98.25 1112 THR A O 1
ATOM 8012 N N . ASP A 1 1113 ? -20.190 6.433 54.112 1.00 98.06 1113 ASP A N 1
ATOM 8013 C CA . ASP A 1 1113 ? -20.684 7.799 53.893 1.00 98.06 1113 ASP A CA 1
ATOM 8014 C C . ASP A 1 1113 ? -22.217 7.823 53.713 1.00 98.06 1113 ASP A C 1
ATOM 8016 O O . ASP A 1 1113 ? -22.908 6.829 53.950 1.00 98.06 1113 ASP A O 1
ATOM 8020 N N . THR A 1 1114 ? -22.773 8.979 53.351 1.00 97.75 1114 THR A N 1
ATOM 8021 C CA . THR A 1 1114 ? -24.212 9.244 53.254 1.00 97.75 1114 THR A CA 1
ATOM 8022 C C . THR A 1 1114 ? -24.541 10.199 52.110 1.00 97.75 1114 THR A C 1
ATOM 8024 O O . THR A 1 1114 ? -23.765 11.096 51.791 1.00 97.75 1114 THR A O 1
ATOM 8027 N N . PHE A 1 1115 ? -25.743 10.073 51.555 1.00 97.19 1115 PHE A N 1
ATOM 8028 C CA . PHE A 1 1115 ? -26.324 11.015 50.599 1.00 97.19 1115 PHE A CA 1
ATOM 8029 C C . PHE A 1 1115 ? -27.730 11.432 51.041 1.00 97.19 1115 PHE A C 1
ATOM 8031 O O . PHE A 1 1115 ? -28.323 10.815 51.926 1.00 97.19 1115 PHE A O 1
ATOM 8038 N N . THR A 1 1116 ? -28.262 12.498 50.442 1.00 96.44 1116 THR A N 1
ATOM 8039 C CA . THR A 1 1116 ? -29.664 12.888 50.632 1.00 96.44 1116 THR A CA 1
ATOM 8040 C C . THR A 1 1116 ? -30.549 12.026 49.738 1.00 96.44 1116 THR A C 1
ATOM 8042 O O . THR A 1 1116 ? -30.498 12.159 48.517 1.00 96.44 1116 THR A O 1
ATOM 8045 N N . ALA A 1 1117 ? -31.335 11.147 50.354 1.00 93.56 1117 ALA A N 1
ATOM 8046 C CA . ALA A 1 1117 ? -32.322 10.300 49.691 1.00 93.56 1117 ALA A CA 1
ATOM 8047 C C . ALA A 1 1117 ? -33.542 11.117 49.213 1.00 93.56 1117 ALA A C 1
ATOM 8049 O O . ALA A 1 1117 ? -33.757 12.243 49.673 1.00 93.56 1117 ALA A O 1
ATOM 8050 N N . GLN A 1 1118 ? -34.387 10.555 48.339 1.00 90.56 1118 GLN A N 1
ATOM 8051 C CA . GLN A 1 1118 ? -35.595 11.246 47.832 1.00 90.56 1118 GLN A CA 1
ATOM 8052 C C . GLN A 1 1118 ? -36.566 11.716 48.935 1.00 90.56 1118 GLN A C 1
ATOM 8054 O O . GLN A 1 1118 ? -37.277 12.701 48.746 1.00 90.56 1118 GLN A O 1
ATOM 8059 N N . ASN A 1 1119 ? -36.583 11.056 50.100 1.00 87.44 1119 ASN A N 1
ATOM 8060 C CA . ASN A 1 1119 ? -37.385 11.454 51.267 1.00 87.44 1119 ASN A CA 1
ATOM 8061 C C . ASN A 1 1119 ? -36.754 12.596 52.102 1.00 87.44 1119 ASN A C 1
ATOM 8063 O O . ASN A 1 1119 ? -37.322 13.003 53.115 1.00 87.44 1119 ASN A O 1
ATOM 8067 N N . GLY A 1 1120 ? -35.583 13.106 51.703 1.00 89.12 1120 GLY A N 1
ATOM 8068 C CA . GLY A 1 1120 ? -34.834 14.162 52.387 1.00 89.12 1120 GLY A CA 1
ATOM 8069 C C . GLY A 1 1120 ? -33.900 13.692 53.511 1.00 89.12 1120 GLY A C 1
ATOM 8070 O O . GLY A 1 1120 ? -33.165 14.520 54.052 1.00 89.12 1120 GLY A O 1
ATOM 8071 N N . GLN A 1 1121 ? -33.884 12.399 53.859 1.00 91.62 1121 GLN A N 1
ATOM 8072 C CA . GLN A 1 1121 ? -33.022 11.860 54.920 1.00 91.62 1121 GLN A CA 1
ATOM 8073 C C . GLN A 1 1121 ? -31.582 11.615 54.451 1.00 91.62 1121 GLN A C 1
ATOM 8075 O O . GLN A 1 1121 ? -31.300 11.533 53.254 1.00 91.62 1121 GLN A O 1
ATOM 8080 N N . ARG A 1 1122 ? -30.651 11.484 55.408 1.00 95.81 1122 ARG A N 1
ATOM 8081 C CA . ARG A 1 1122 ? -29.245 11.126 55.143 1.00 95.81 1122 ARG A CA 1
ATOM 8082 C C . ARG A 1 1122 ? -29.036 9.615 55.233 1.00 95.81 1122 ARG A C 1
ATOM 8084 O O . ARG A 1 1122 ? -28.680 9.091 56.290 1.00 95.81 1122 ARG A O 1
ATOM 8091 N N . ALA A 1 1123 ? -29.228 8.936 54.108 1.00 97.12 1123 ALA A N 1
ATOM 8092 C CA . ALA A 1 1123 ? -29.068 7.492 53.993 1.00 97.12 1123 ALA A CA 1
ATOM 8093 C C . ALA A 1 1123 ? -27.653 7.097 53.545 1.00 97.12 1123 ALA A C 1
ATOM 8095 O O . ALA A 1 1123 ? -27.025 7.795 52.749 1.00 97.12 1123 ALA A O 1
ATOM 8096 N N . SER A 1 1124 ? -27.163 5.951 54.017 1.00 98.25 1124 SER A N 1
ATOM 8097 C CA . SER A 1 1124 ? -26.044 5.231 53.388 1.00 98.25 1124 SER A CA 1
ATOM 8098 C C . SER A 1 1124 ? -26.534 4.256 52.311 1.00 98.25 1124 SER A C 1
ATOM 8100 O O . SER A 1 1124 ? -25.806 3.985 51.358 1.00 98.25 1124 SER A O 1
ATOM 8102 N N . ILE A 1 1125 ? -27.754 3.723 52.459 1.00 98.25 1125 ILE A N 1
ATOM 8103 C CA . ILE A 1 1125 ? -28.394 2.795 51.516 1.00 98.25 1125 ILE A CA 1
ATOM 8104 C C . ILE A 1 1125 ? -29.852 3.230 51.327 1.00 98.25 1125 ILE A C 1
ATOM 8106 O O . ILE A 1 1125 ? -30.596 3.289 52.307 1.00 98.25 1125 ILE A O 1
ATOM 8110 N N . SER A 1 1126 ? -30.261 3.505 50.084 1.00 97.62 1126 SER A N 1
ATOM 8111 C CA . SER A 1 1126 ? -31.643 3.876 49.745 1.00 97.62 1126 SER A CA 1
ATOM 8112 C C . SER A 1 1126 ? -32.235 3.004 48.639 1.00 97.62 1126 SER A C 1
ATOM 8114 O O . SER A 1 1126 ? -31.597 2.782 47.606 1.00 97.62 1126 SER A O 1
ATOM 8116 N N . ALA A 1 1127 ? -33.471 2.552 48.858 1.00 96.31 1127 ALA A N 1
ATOM 8117 C CA . ALA A 1 1127 ? -34.295 1.757 47.944 1.00 96.31 1127 ALA A CA 1
ATOM 8118 C C . ALA A 1 1127 ? -35.749 2.280 47.897 1.00 96.31 1127 ALA A C 1
ATOM 8120 O O . ALA A 1 1127 ? -36.718 1.514 47.955 1.00 96.31 1127 ALA A O 1
ATOM 8121 N N . ILE A 1 1128 ? -35.906 3.614 47.881 1.00 94.06 1128 ILE A N 1
ATOM 8122 C CA . ILE A 1 1128 ? -37.212 4.298 47.895 1.00 94.06 1128 ILE A CA 1
ATOM 8123 C C . ILE A 1 1128 ? -38.106 3.818 46.746 1.00 94.06 1128 ILE A C 1
ATOM 8125 O O . ILE A 1 1128 ? -37.632 3.466 45.666 1.00 94.06 1128 ILE A O 1
ATOM 8129 N N . ASN A 1 1129 ? -39.409 3.780 47.037 1.00 89.44 1129 ASN A N 1
ATOM 8130 C CA . ASN A 1 1129 ? -40.478 3.160 46.252 1.00 89.44 1129 ASN A CA 1
ATOM 8131 C C . ASN A 1 1129 ? -40.423 1.621 46.248 1.00 89.44 1129 ASN A C 1
ATOM 8133 O O . ASN A 1 1129 ? -40.836 0.954 45.303 1.00 89.44 1129 ASN A O 1
ATOM 8137 N N . GLY A 1 1130 ? -39.975 1.028 47.359 1.00 82.00 1130 GLY A N 1
ATOM 8138 C CA . GLY A 1 1130 ? -40.327 -0.350 47.710 1.00 82.00 1130 GLY A CA 1
ATOM 8139 C C . GLY A 1 1130 ? -39.318 -1.440 47.344 1.00 82.00 1130 GLY A C 1
ATOM 8140 O O . GLY A 1 1130 ? -39.682 -2.620 47.376 1.00 82.00 1130 GLY A O 1
ATOM 8141 N N . GLY A 1 1131 ? -38.061 -1.101 47.068 1.00 92.31 1131 GLY A N 1
ATOM 8142 C CA . GLY A 1 1131 ? -36.987 -2.096 46.994 1.00 92.31 1131 GLY A CA 1
ATOM 8143 C C . GLY A 1 1131 ? -36.701 -2.721 48.362 1.00 92.31 1131 GLY A C 1
ATOM 8144 O O . GLY A 1 1131 ? -36.876 -2.069 49.390 1.00 92.31 1131 GLY A O 1
ATOM 8145 N N . ASN A 1 1132 ? -36.344 -4.001 48.416 1.00 95.81 1132 ASN A N 1
ATOM 8146 C CA . ASN A 1 1132 ? -35.971 -4.692 49.653 1.00 95.81 1132 ASN A CA 1
ATOM 8147 C C . ASN A 1 1132 ? -34.466 -4.555 49.887 1.00 95.81 1132 ASN A C 1
ATOM 8149 O O . ASN A 1 1132 ? -33.686 -4.586 48.938 1.00 95.81 1132 ASN A O 1
ATOM 8153 N N . ILE A 1 1133 ? -34.043 -4.457 51.147 1.00 98.00 1133 ILE A N 1
ATOM 8154 C CA . ILE A 1 1133 ? -32.622 -4.335 51.501 1.00 98.00 1133 ILE A CA 1
ATOM 8155 C C . ILE A 1 1133 ? -32.253 -5.494 52.423 1.00 98.00 1133 ILE A C 1
ATOM 8157 O O . ILE A 1 1133 ? -32.754 -5.567 53.540 1.00 98.00 1133 ILE A O 1
ATOM 8161 N N . THR A 1 1134 ? -31.382 -6.397 51.972 1.00 97.75 1134 THR A N 1
ATOM 8162 C CA . THR A 1 1134 ? -30.904 -7.554 52.746 1.00 97.75 1134 THR A CA 1
ATOM 8163 C C . THR A 1 1134 ? -29.387 -7.504 52.904 1.00 97.75 1134 THR A C 1
ATOM 8165 O O . THR A 1 1134 ? -28.661 -7.489 51.912 1.00 97.75 1134 THR A O 1
ATOM 8168 N N . ILE A 1 1135 ? -28.903 -7.513 54.148 1.00 97.25 1135 ILE A N 1
ATOM 8169 C CA . ILE A 1 1135 ? -27.478 -7.452 54.493 1.00 97.25 1135 ILE A CA 1
ATOM 8170 C C . ILE A 1 1135 ? -27.129 -8.624 55.410 1.00 97.25 1135 ILE A C 1
ATOM 8172 O O . ILE A 1 1135 ? -27.422 -8.598 56.601 1.00 97.25 1135 ILE A O 1
ATOM 8176 N N . ASN A 1 1136 ? -26.488 -9.652 54.864 1.00 95.69 1136 ASN A N 1
ATOM 8177 C CA . ASN A 1 1136 ? -25.970 -10.801 55.598 1.00 95.69 1136 ASN A CA 1
ATOM 8178 C C . ASN A 1 1136 ? -24.481 -10.594 55.910 1.00 95.69 1136 ASN A C 1
ATOM 8180 O O . ASN A 1 1136 ? -23.668 -10.467 54.994 1.00 95.69 1136 ASN A O 1
ATOM 8184 N N . HIS A 1 1137 ? -24.124 -10.551 57.195 1.00 94.12 1137 HIS A N 1
ATOM 8185 C CA . HIS A 1 1137 ? -22.763 -10.273 57.653 1.00 94.12 1137 HIS A CA 1
ATOM 8186 C C . HIS A 1 1137 ? -22.282 -11.279 58.711 1.00 94.12 1137 HIS A C 1
ATOM 8188 O O . HIS A 1 1137 ? -23.025 -11.714 59.594 1.00 94.12 1137 HIS A O 1
ATOM 8194 N N . GLY A 1 1138 ? -20.988 -11.585 58.691 1.00 90.38 1138 GLY A N 1
ATOM 8195 C CA . GLY A 1 1138 ? -20.262 -12.420 59.650 1.00 90.38 1138 GLY A CA 1
ATOM 8196 C C . GLY A 1 1138 ? -20.088 -11.830 61.058 1.00 90.38 1138 GLY A C 1
ATOM 8197 O O . GLY A 1 1138 ? -19.136 -12.181 61.758 1.00 90.38 1138 GLY A O 1
ATOM 8198 N N . GLY A 1 1139 ? -21.002 -10.969 61.521 1.00 85.25 1139 GLY A N 1
ATOM 8199 C CA . GLY A 1 1139 ? -21.022 -10.483 62.908 1.00 85.25 1139 GLY A CA 1
ATOM 8200 C C . GLY A 1 1139 ? -21.269 -11.597 63.931 1.00 85.25 1139 GLY A C 1
ATOM 8201 O O . GLY A 1 1139 ? -20.720 -11.551 65.036 1.00 85.25 1139 GLY A O 1
ATOM 8202 N N . ASN A 1 1140 ? -22.033 -12.627 63.537 1.00 86.62 1140 ASN A N 1
ATOM 8203 C CA . ASN A 1 1140 ? -22.234 -13.892 64.256 1.00 86.62 1140 ASN A CA 1
ATOM 8204 C C . ASN A 1 1140 ? -22.623 -13.727 65.747 1.00 86.62 1140 ASN A C 1
ATOM 8206 O O . ASN A 1 1140 ? -22.182 -14.492 66.605 1.00 86.62 1140 ASN A O 1
ATOM 8210 N N . GLY A 1 1141 ? -23.407 -12.698 66.092 1.00 83.31 1141 GLY A N 1
ATOM 8211 C CA . GLY A 1 1141 ? -23.782 -12.383 67.483 1.00 83.31 1141 GLY A CA 1
ATOM 8212 C C . GLY A 1 1141 ? -22.701 -11.691 68.332 1.00 83.31 1141 GLY A C 1
ATOM 8213 O O . GLY A 1 1141 ? -22.989 -11.264 69.454 1.00 83.31 1141 GLY A O 1
ATOM 8214 N N . ILE A 1 1142 ? -21.470 -11.572 67.824 1.00 88.25 1142 ILE A N 1
ATOM 8215 C CA . ILE A 1 1142 ? -20.298 -11.055 68.549 1.00 88.25 1142 ILE A CA 1
ATOM 8216 C C . ILE A 1 1142 ? -20.060 -9.584 68.199 1.00 88.25 1142 ILE A C 1
ATOM 8218 O O . ILE A 1 1142 ? -20.118 -8.727 69.083 1.00 88.25 1142 ILE A O 1
ATOM 8222 N N . THR A 1 1143 ? -19.823 -9.294 66.917 1.00 91.88 1143 THR A N 1
ATOM 8223 C CA . THR A 1 1143 ? -19.660 -7.928 66.404 1.00 91.88 1143 THR A CA 1
ATOM 8224 C C . THR A 1 1143 ? -21.025 -7.424 65.935 1.00 91.88 1143 THR A C 1
ATOM 8226 O O . THR A 1 1143 ? -21.584 -8.019 65.011 1.00 91.88 1143 THR A O 1
ATOM 8229 N N . PRO A 1 1144 ? -21.593 -6.365 66.544 1.00 93.38 1144 PRO A N 1
ATOM 8230 C CA . PRO A 1 1144 ? -22.864 -5.817 66.092 1.00 93.38 1144 PRO A CA 1
ATOM 8231 C C . PRO A 1 1144 ? -22.740 -5.151 64.719 1.00 93.38 1144 PRO A C 1
ATOM 8233 O O . PRO A 1 1144 ? -21.656 -4.747 64.296 1.00 93.38 1144 PRO A O 1
ATOM 8236 N N . PHE A 1 1145 ? -23.870 -5.007 64.042 1.00 96.94 1145 PHE A N 1
ATOM 8237 C CA . PHE A 1 1145 ? -24.066 -4.078 62.940 1.00 96.94 1145 PHE A CA 1
ATOM 8238 C C . PHE A 1 1145 ? -24.567 -2.747 63.500 1.00 96.94 1145 PHE A C 1
ATOM 8240 O O . PHE A 1 1145 ? -25.625 -2.721 64.128 1.00 96.94 1145 PHE A O 1
ATOM 8247 N N . THR A 1 1146 ? -23.829 -1.655 63.307 1.00 97.44 1146 THR A N 1
ATOM 8248 C CA . THR A 1 1146 ? -24.200 -0.343 63.862 1.00 97.44 1146 THR A CA 1
ATOM 8249 C C . THR A 1 1146 ? -24.631 0.625 62.763 1.00 97.44 1146 THR A C 1
ATOM 8251 O O . THR A 1 1146 ? -23.919 0.826 61.788 1.00 97.44 1146 THR A O 1
ATOM 8254 N N . ILE A 1 1147 ? -25.795 1.248 62.920 1.00 97.06 1147 ILE A N 1
ATOM 8255 C CA . ILE A 1 1147 ? -26.284 2.309 62.033 1.00 97.06 1147 ILE A CA 1
ATOM 8256 C C . ILE A 1 1147 ? -26.003 3.646 62.720 1.00 97.06 1147 ILE A C 1
ATOM 8258 O O . ILE A 1 1147 ? -26.465 3.878 63.841 1.00 97.06 1147 ILE A O 1
ATOM 8262 N N . GLY A 1 1148 ? -25.212 4.488 62.054 1.00 93.69 1148 GLY A N 1
ATOM 8263 C CA . GLY A 1 1148 ? -24.584 5.695 62.601 1.00 93.69 1148 GLY A CA 1
ATOM 8264 C C . GLY A 1 1148 ? -23.080 5.549 62.899 1.00 93.69 1148 GLY A C 1
ATOM 8265 O O . GLY A 1 1148 ? -22.445 6.534 63.268 1.00 93.69 1148 GLY A O 1
ATOM 8266 N N . ASP A 1 1149 ? -22.494 4.355 62.731 1.00 93.94 1149 ASP A N 1
ATOM 8267 C CA . ASP A 1 1149 ? -21.045 4.117 62.825 1.00 93.94 1149 ASP A CA 1
ATOM 8268 C C . ASP A 1 1149 ? -20.610 2.947 61.923 1.00 93.94 1149 ASP A C 1
ATOM 8270 O O . ASP A 1 1149 ? -20.924 1.783 62.174 1.00 93.94 1149 ASP A O 1
ATOM 8274 N N . ALA A 1 1150 ? -19.832 3.266 60.886 1.00 95.44 1150 ALA A N 1
ATOM 8275 C CA . ALA A 1 1150 ? -19.297 2.313 59.917 1.00 95.44 1150 ALA A CA 1
ATOM 8276 C C . ALA A 1 1150 ? -17.814 1.949 60.137 1.00 95.44 1150 ALA A C 1
ATOM 8278 O O . ALA A 1 1150 ? -17.205 1.371 59.238 1.00 95.44 1150 ALA A O 1
ATOM 8279 N N . GLN A 1 1151 ? -17.190 2.268 61.281 1.00 93.94 1151 GLN A N 1
ATOM 8280 C CA . GLN A 1 1151 ? -15.754 1.996 61.485 1.00 93.94 1151 GLN A CA 1
ATOM 8281 C C . GLN A 1 1151 ? -15.399 0.503 61.358 1.00 93.94 1151 GLN A C 1
ATOM 8283 O O . GLN A 1 1151 ? -14.400 0.150 60.719 1.00 93.94 1151 GLN A O 1
ATOM 8288 N N . LEU A 1 1152 ? -16.225 -0.374 61.945 1.00 93.50 1152 LEU A N 1
ATOM 8289 C CA . LEU A 1 1152 ? -15.973 -1.819 62.022 1.00 93.50 1152 LEU A CA 1
ATOM 8290 C C . LEU A 1 1152 ? -16.967 -2.658 61.206 1.00 93.50 1152 LEU A C 1
ATOM 8292 O O . LEU A 1 1152 ? -16.534 -3.454 60.378 1.00 93.50 1152 LEU A O 1
ATOM 8296 N N . ASN A 1 1153 ? -18.271 -2.497 61.441 1.00 95.69 1153 ASN A N 1
ATOM 8297 C CA . ASN A 1 1153 ? -19.339 -3.250 60.777 1.00 95.69 1153 ASN A CA 1
ATOM 8298 C C . ASN A 1 1153 ? -20.666 -2.480 60.929 1.00 95.69 1153 ASN A C 1
ATOM 8300 O O . ASN A 1 1153 ? -21.169 -2.359 62.048 1.00 95.69 1153 ASN A O 1
ATOM 8304 N N . GLY A 1 1154 ? -21.209 -1.919 59.845 1.00 97.06 1154 GLY A N 1
ATOM 8305 C CA . GLY A 1 1154 ? -22.324 -0.974 59.935 1.00 97.06 1154 GLY A CA 1
ATOM 8306 C C . GLY A 1 1154 ? -22.477 0.006 58.767 1.00 97.06 1154 GLY A C 1
ATOM 8307 O O . GLY A 1 1154 ? -21.883 -0.158 57.700 1.00 97.06 1154 GLY A O 1
ATOM 8308 N N . THR A 1 1155 ? -23.262 1.060 58.990 1.00 98.44 1155 THR A N 1
ATOM 8309 C CA . THR A 1 1155 ? -23.491 2.174 58.053 1.00 98.44 1155 THR A CA 1
ATOM 8310 C C . THR A 1 1155 ? -23.293 3.525 58.741 1.00 98.44 1155 THR A C 1
ATOM 8312 O O . THR A 1 1155 ? -23.552 3.668 59.935 1.00 98.44 1155 THR A O 1
ATOM 8315 N N . ALA A 1 1156 ? -22.831 4.535 58.001 1.00 97.81 1156 ALA A N 1
ATOM 8316 C CA . ALA A 1 1156 ? -22.603 5.884 58.527 1.00 97.81 1156 ALA A CA 1
ATOM 8317 C C . ALA A 1 1156 ? -23.905 6.687 58.731 1.00 97.81 1156 ALA A C 1
ATOM 8319 O O . ALA A 1 1156 ? -23.936 7.609 59.545 1.00 97.81 1156 ALA A O 1
ATOM 8320 N N . GLY A 1 1157 ? -24.979 6.325 58.027 1.00 95.56 1157 GLY A N 1
ATOM 8321 C CA . GLY A 1 1157 ? -26.325 6.872 58.191 1.00 95.56 1157 GLY A CA 1
ATOM 8322 C C . GLY A 1 1157 ? -27.415 5.843 57.894 1.00 95.56 1157 GLY A C 1
ATOM 8323 O O . GLY A 1 1157 ? -27.162 4.637 57.886 1.00 95.56 1157 GLY A O 1
ATOM 8324 N N . GLU A 1 1158 ? -28.628 6.343 57.662 1.00 96.44 1158 GLU A N 1
ATOM 8325 C CA . GLU A 1 1158 ? -29.876 5.573 57.574 1.00 96.44 1158 GLU A CA 1
ATOM 8326 C C . GLU A 1 1158 ? -29.847 4.476 56.489 1.00 96.44 1158 GLU A C 1
ATOM 8328 O O . GLU A 1 1158 ? -29.209 4.616 55.440 1.00 96.44 1158 GLU A O 1
ATOM 8333 N N . ILE A 1 1159 ? -30.581 3.388 56.732 1.00 97.38 1159 ILE A N 1
ATOM 8334 C CA . ILE A 1 1159 ? -30.976 2.417 55.704 1.00 97.38 1159 ILE A CA 1
ATOM 8335 C C . ILE A 1 1159 ? -32.468 2.632 55.440 1.00 97.38 1159 ILE A C 1
ATOM 8337 O O . ILE A 1 1159 ? -33.262 2.534 56.376 1.00 97.38 1159 ILE A O 1
ATOM 8341 N N . THR A 1 1160 ? -32.857 2.955 54.202 1.00 95.06 1160 THR A N 1
ATOM 8342 C CA . THR A 1 1160 ? -34.199 3.489 53.904 1.00 95.06 1160 THR A CA 1
ATOM 8343 C C . THR A 1 1160 ? -34.826 2.893 52.644 1.00 95.06 1160 THR A C 1
ATOM 8345 O O . THR A 1 1160 ? -34.138 2.621 51.662 1.00 95.06 1160 THR A O 1
ATOM 8348 N N . ARG A 1 1161 ? -36.151 2.708 52.644 1.00 94.19 1161 ARG A N 1
ATOM 8349 C CA . ARG A 1 1161 ? -36.932 2.286 51.459 1.00 94.19 1161 ARG A CA 1
ATOM 8350 C C . ARG A 1 1161 ? -38.223 3.087 51.248 1.00 94.19 1161 ARG A C 1
ATOM 8352 O O . ARG A 1 1161 ? -39.140 2.633 50.564 1.00 94.19 1161 ARG A O 1
ATOM 8359 N N . GLY A 1 1162 ? -38.289 4.292 51.819 1.00 88.06 1162 GLY A N 1
ATOM 8360 C CA . GLY A 1 1162 ? -39.396 5.242 51.670 1.00 88.06 1162 GLY A CA 1
ATOM 8361 C C . GLY A 1 1162 ? -40.031 5.539 53.019 1.00 88.06 1162 GLY A C 1
ATOM 8362 O O . GLY A 1 1162 ? -39.439 6.235 53.836 1.00 88.06 1162 GLY A O 1
ATOM 8363 N N . GLU A 1 1163 ? -41.221 4.985 53.250 1.00 84.62 1163 GLU A N 1
ATOM 8364 C CA . GLU A 1 1163 ? -41.944 5.081 54.529 1.00 84.62 1163 GLU A CA 1
ATOM 8365 C C . GLU A 1 1163 ? -41.341 4.200 55.640 1.00 84.62 1163 GLU A C 1
ATOM 8367 O O . GLU A 1 1163 ? -41.621 4.417 56.815 1.00 84.62 1163 GLU A O 1
ATOM 8372 N N . ASN A 1 1164 ? -40.517 3.209 55.277 1.00 90.50 1164 ASN A N 1
ATOM 8373 C CA . ASN A 1 1164 ? -39.836 2.309 56.212 1.00 90.50 1164 ASN A CA 1
ATOM 8374 C C . ASN A 1 1164 ? -38.326 2.576 56.183 1.00 90.50 1164 ASN A C 1
ATOM 8376 O O . ASN A 1 1164 ? -37.724 2.580 55.103 1.00 90.50 1164 ASN A O 1
ATOM 8380 N N . ALA A 1 1165 ? -37.723 2.767 57.357 1.00 92.12 1165 ALA A N 1
ATOM 8381 C CA . ALA A 1 1165 ? -36.315 3.111 57.507 1.00 92.12 1165 ALA A CA 1
ATOM 8382 C C . ALA A 1 1165 ? -35.776 2.732 58.893 1.00 92.12 1165 ALA A C 1
ATOM 8384 O O . ALA A 1 1165 ? -36.498 2.840 59.881 1.00 92.12 1165 ALA A O 1
ATOM 8385 N N . ILE A 1 1166 ? -34.488 2.387 58.972 1.00 93.94 1166 ILE A N 1
ATOM 8386 C CA . ILE A 1 1166 ? -33.765 2.210 60.237 1.00 93.94 1166 ILE A CA 1
ATOM 8387 C C . ILE A 1 1166 ? -32.718 3.327 60.335 1.00 93.94 1166 ILE A C 1
ATOM 8389 O O . ILE A 1 1166 ? -31.690 3.296 59.656 1.00 93.94 1166 ILE A O 1
ATOM 8393 N N . ALA A 1 1167 ? -33.005 4.345 61.152 1.00 89.25 1167 ALA A N 1
ATOM 8394 C CA . ALA A 1 1167 ? -32.220 5.585 61.212 1.00 89.25 1167 ALA A CA 1
ATOM 8395 C C . ALA A 1 1167 ? -30.958 5.494 62.093 1.00 89.25 1167 ALA A C 1
ATOM 8397 O O . ALA A 1 1167 ? -29.962 6.159 61.819 1.00 89.25 1167 ALA A O 1
ATOM 8398 N N . SER A 1 1168 ? -30.986 4.683 63.157 1.00 92.50 1168 SER A N 1
ATOM 8399 C CA . SER A 1 1168 ? -29.820 4.366 63.998 1.00 92.50 1168 SER A CA 1
ATOM 8400 C C . SER A 1 1168 ? -30.076 3.113 64.840 1.00 92.50 1168 SER A C 1
ATOM 8402 O O . SER A 1 1168 ? -31.226 2.740 65.066 1.00 92.50 1168 SER A O 1
ATOM 8404 N N . GLY A 1 1169 ? -29.015 2.456 65.312 1.00 91.69 1169 GLY A N 1
ATOM 8405 C CA . GLY A 1 1169 ? -29.120 1.272 66.172 1.00 91.69 1169 GLY A CA 1
ATOM 8406 C C . GLY A 1 1169 ? -27.829 0.458 66.220 1.00 91.69 1169 GLY A C 1
ATOM 8407 O O . GLY A 1 1169 ? -26.871 0.775 65.521 1.00 91.69 1169 GLY A O 1
ATOM 8408 N N . SER A 1 1170 ? -27.778 -0.588 67.051 1.00 94.06 1170 SER A N 1
ATOM 8409 C CA . SER A 1 1170 ? -26.630 -1.506 67.114 1.00 94.06 1170 SER A CA 1
ATOM 8410 C C . SER A 1 1170 ? -27.103 -2.941 67.362 1.00 94.06 1170 SER A C 1
ATOM 8412 O O . SER A 1 1170 ? -27.481 -3.317 68.474 1.00 94.06 1170 SER A O 1
ATOM 8414 N N . PHE A 1 1171 ? -27.115 -3.735 66.295 1.00 92.88 1171 PHE A N 1
ATOM 8415 C CA . PHE A 1 1171 ? -27.830 -5.003 66.192 1.00 92.88 1171 PHE A CA 1
ATOM 8416 C C . PHE A 1 1171 ? -26.841 -6.171 66.230 1.00 92.88 1171 PHE A C 1
ATOM 8418 O O . PHE A 1 1171 ? -25.985 -6.302 65.360 1.00 92.88 1171 PHE A O 1
ATOM 8425 N N . ARG A 1 1172 ? -26.907 -7.023 67.262 1.00 87.19 1172 ARG A N 1
ATOM 8426 C CA . ARG A 1 1172 ? -26.031 -8.212 67.363 1.00 87.19 1172 ARG A CA 1
ATOM 8427 C C . ARG A 1 1172 ? -26.573 -9.420 66.613 1.00 87.19 1172 ARG A C 1
ATOM 8429 O O . ARG A 1 1172 ? -25.788 -10.223 66.118 1.00 87.19 1172 ARG A O 1
ATOM 8436 N N . PHE A 1 1173 ? -27.890 -9.555 66.571 1.00 88.12 1173 PHE A N 1
ATOM 8437 C CA . PHE A 1 1173 ? -28.614 -10.657 65.942 1.00 88.12 1173 PHE A CA 1
ATOM 8438 C C . PHE A 1 1173 ? -29.423 -10.123 64.757 1.00 88.12 1173 PHE A C 1
ATOM 8440 O O . PHE A 1 1173 ? -29.299 -8.948 64.417 1.00 88.12 1173 PHE A O 1
ATOM 8447 N N . ASN A 1 1174 ? -30.225 -10.983 64.132 1.00 90.25 1174 ASN A N 1
ATOM 8448 C CA . ASN A 1 1174 ? -31.037 -10.590 62.988 1.00 90.25 1174 ASN A CA 1
ATOM 8449 C C . ASN A 1 1174 ? -32.053 -9.506 63.374 1.00 90.25 1174 ASN A C 1
ATOM 8451 O O . ASN A 1 1174 ? -32.801 -9.695 64.332 1.00 90.25 1174 ASN A O 1
ATOM 8455 N N . GLU A 1 1175 ? -32.107 -8.440 62.583 1.00 93.75 1175 GLU A N 1
ATOM 8456 C CA . GLU A 1 1175 ? -33.121 -7.389 62.636 1.00 93.75 1175 GLU A CA 1
ATOM 8457 C C . GLU A 1 1175 ? -33.909 -7.389 61.323 1.00 93.75 1175 GLU A C 1
ATOM 8459 O O . GLU A 1 1175 ? -33.311 -7.512 60.251 1.00 93.75 1175 GLU A O 1
ATOM 8464 N N . ILE A 1 1176 ? -35.241 -7.307 61.386 1.00 92.44 1176 ILE A N 1
ATOM 8465 C CA . ILE A 1 1176 ? -36.108 -7.361 60.196 1.00 92.44 1176 ILE A CA 1
ATOM 8466 C C . ILE A 1 1176 ? -37.282 -6.396 60.380 1.00 92.44 1176 ILE A C 1
ATOM 8468 O O . ILE A 1 1176 ? -38.269 -6.720 61.041 1.00 92.44 1176 ILE A O 1
ATOM 8472 N N . GLU A 1 1177 ? -37.201 -5.233 59.736 1.00 89.81 1177 GLU A N 1
ATOM 8473 C CA . GLU A 1 1177 ? -38.186 -4.157 59.846 1.00 89.81 1177 GLU A CA 1
ATOM 8474 C C . GLU A 1 1177 ? -38.610 -3.656 58.461 1.00 89.81 1177 GLU A C 1
ATOM 8476 O O . GLU A 1 1177 ? -37.788 -3.266 57.636 1.00 89.81 1177 GLU A O 1
ATOM 8481 N N . GLY A 1 1178 ? -39.917 -3.674 58.181 1.00 85.12 1178 GLY A N 1
ATOM 8482 C CA . GLY A 1 1178 ? -40.519 -2.940 57.061 1.00 85.12 1178 GLY A CA 1
ATOM 8483 C C . GLY A 1 1178 ? -40.024 -3.264 55.640 1.00 85.12 1178 GLY A C 1
ATOM 8484 O O . GLY A 1 1178 ? -40.324 -2.492 54.734 1.00 85.12 1178 GLY A O 1
ATOM 8485 N N . GLY A 1 1179 ? -39.284 -4.359 55.417 1.00 90.06 1179 GLY A N 1
ATOM 8486 C CA . GLY A 1 1179 ? -38.627 -4.704 54.137 1.00 90.06 1179 GLY A CA 1
ATOM 8487 C C . GLY A 1 1179 ? -37.104 -4.484 54.110 1.00 90.06 1179 GLY A C 1
ATOM 8488 O O . GLY A 1 1179 ? -36.474 -4.637 53.063 1.00 90.06 1179 GLY A O 1
ATOM 8489 N N . ILE A 1 1180 ? -36.517 -4.132 55.254 1.00 96.44 1180 ILE A N 1
ATOM 8490 C CA . ILE A 1 1180 ? -35.078 -4.103 55.524 1.00 96.44 1180 ILE A CA 1
ATOM 8491 C C . ILE A 1 1180 ? -34.750 -5.302 56.427 1.00 96.44 1180 ILE A C 1
ATOM 8493 O O . ILE A 1 1180 ? -35.465 -5.563 57.394 1.00 96.44 1180 ILE A O 1
ATOM 8497 N N . ALA A 1 1181 ? -33.686 -6.041 56.117 1.00 96.19 1181 ALA A N 1
ATOM 8498 C CA . ALA A 1 1181 ? -33.234 -7.215 56.858 1.00 96.19 1181 ALA A CA 1
ATOM 8499 C C . ALA A 1 1181 ? -31.711 -7.179 57.060 1.00 96.19 1181 ALA A C 1
ATOM 8501 O O . ALA A 1 1181 ? -30.942 -7.237 56.101 1.00 96.19 1181 ALA A O 1
ATOM 8502 N N . ILE A 1 1182 ? -31.271 -7.123 58.315 1.00 95.50 1182 ILE A N 1
ATOM 8503 C CA . ILE A 1 1182 ? -29.862 -7.185 58.720 1.00 95.50 1182 ILE A CA 1
ATOM 8504 C C . ILE A 1 1182 ? -29.671 -8.535 59.407 1.00 95.50 1182 ILE A C 1
ATOM 8506 O O . ILE A 1 1182 ? -30.312 -8.806 60.417 1.00 95.50 1182 ILE A O 1
ATOM 8510 N N . LEU A 1 1183 ? -28.844 -9.415 58.847 1.00 93.12 1183 LEU A N 1
ATOM 8511 C CA . LEU A 1 1183 ? -28.731 -10.820 59.241 1.00 93.12 1183 LEU A CA 1
ATOM 8512 C C . LEU A 1 1183 ? -27.310 -11.121 59.733 1.00 93.12 1183 LEU A C 1
ATOM 8514 O O . LEU A 1 1183 ? -26.335 -10.894 59.021 1.00 93.12 1183 LEU A O 1
ATOM 8518 N N . SER A 1 1184 ? -27.196 -11.644 60.954 1.00 85.88 1184 SER A N 1
ATOM 8519 C CA . SER A 1 1184 ? -25.930 -11.802 61.677 1.00 85.88 1184 SER A CA 1
ATOM 8520 C C . SER A 1 1184 ? -25.510 -13.272 61.728 1.00 85.88 1184 SER A C 1
ATOM 8522 O O . SER A 1 1184 ? -25.763 -13.988 62.701 1.00 85.88 1184 SER A O 1
ATOM 8524 N N . GLY A 1 1185 ? -24.833 -13.709 60.666 1.00 67.25 1185 GLY A N 1
ATOM 8525 C CA . GLY A 1 1185 ? -24.253 -15.043 60.528 1.00 67.25 1185 GLY A CA 1
ATOM 8526 C C . GLY A 1 1185 ? -25.091 -16.030 59.709 1.00 67.25 1185 GLY A C 1
ATOM 8527 O O . GLY A 1 1185 ? -26.308 -16.147 59.854 1.00 67.25 1185 GLY A O 1
ATOM 8528 N N . ILE A 1 1186 ? -24.401 -16.816 58.878 1.00 51.28 1186 ILE A N 1
ATOM 8529 C CA . ILE A 1 1186 ? -24.999 -17.899 58.094 1.00 51.28 1186 ILE A CA 1
ATOM 8530 C C . ILE A 1 1186 ? -25.286 -19.081 59.031 1.00 51.28 1186 ILE A C 1
ATOM 8532 O O . ILE A 1 1186 ? -24.397 -19.886 59.311 1.00 51.28 1186 ILE A O 1
ATOM 8536 N N . GLN A 1 1187 ? -26.528 -19.240 59.496 1.00 35.38 1187 GLN A N 1
ATOM 8537 C CA . GLN A 1 1187 ? -26.937 -20.514 60.092 1.00 35.38 1187 GLN A CA 1
ATOM 8538 C C . GLN A 1 1187 ? -27.122 -21.549 58.966 1.00 35.38 1187 GLN A C 1
ATOM 8540 O O . GLN A 1 1187 ? -28.062 -21.411 58.179 1.00 35.38 1187 GLN A O 1
ATOM 8545 N N . PRO A 1 1188 ? -26.297 -22.613 58.873 1.00 32.06 1188 PRO A N 1
ATOM 8546 C CA . PRO A 1 1188 ? -26.548 -23.671 57.905 1.00 32.06 1188 PRO A CA 1
ATOM 8547 C C . PRO A 1 1188 ? -27.880 -24.360 58.247 1.00 32.06 1188 PRO A C 1
ATOM 8549 O O . PRO A 1 1188 ? -28.133 -24.646 59.427 1.00 32.06 1188 PRO A O 1
ATOM 8552 N N . PRO A 1 1189 ? -28.743 -24.654 57.256 1.00 29.58 1189 PRO A N 1
ATOM 8553 C CA . PRO A 1 1189 ? -30.014 -25.312 57.516 1.00 29.58 1189 PRO A CA 1
ATOM 8554 C C . PRO A 1 1189 ? -29.757 -26.671 58.170 1.00 29.58 1189 PRO A C 1
ATOM 8556 O O . PRO A 1 1189 ? -29.013 -27.504 57.648 1.00 29.58 1189 PRO A O 1
ATOM 8559 N N . THR A 1 1190 ? -30.380 -26.912 59.326 1.00 29.52 1190 THR A N 1
ATOM 8560 C CA . THR A 1 1190 ? -30.319 -28.244 59.936 1.00 29.52 1190 THR A CA 1
ATOM 8561 C C . THR A 1 1190 ? -31.044 -29.231 59.018 1.00 29.52 1190 THR A C 1
ATOM 8563 O O . THR A 1 1190 ? -32.196 -28.975 58.659 1.00 29.52 1190 THR A O 1
ATOM 8566 N N . PRO A 1 1191 ? -30.413 -30.355 58.615 1.00 31.31 1191 PRO A N 1
ATOM 8567 C CA . PRO A 1 1191 ? -31.071 -31.328 57.755 1.00 31.31 1191 PRO A CA 1
ATOM 8568 C C . PRO A 1 1191 ? -32.383 -31.813 58.388 1.00 31.31 1191 PRO A C 1
ATOM 8570 O O . PRO A 1 1191 ? -32.417 -32.022 59.610 1.00 31.31 1191 PRO A O 1
ATOM 8573 N N . PRO A 1 1192 ? -33.456 -32.028 57.602 1.00 31.52 1192 PRO A N 1
ATOM 8574 C CA . PRO A 1 1192 ? -34.719 -32.519 58.134 1.00 31.52 1192 PRO A CA 1
ATOM 8575 C C . PRO A 1 1192 ? -34.502 -33.783 58.970 1.00 31.52 1192 PRO A C 1
ATOM 8577 O O . PRO A 1 1192 ? -33.862 -34.736 58.520 1.00 31.52 1192 PRO A O 1
ATOM 8580 N N . LYS A 1 1193 ? -35.044 -33.809 60.195 1.00 31.70 1193 LYS A N 1
ATOM 8581 C CA . LYS A 1 1193 ? -34.996 -34.998 61.058 1.00 31.70 1193 LYS A CA 1
ATOM 8582 C C . LYS A 1 1193 ? -35.779 -36.128 60.392 1.00 31.70 1193 LYS A C 1
ATOM 8584 O O . LYS A 1 1193 ? -36.989 -36.232 60.587 1.00 31.70 1193 LYS A O 1
ATOM 8589 N N . ASN A 1 1194 ? -35.088 -36.978 59.633 1.00 35.66 1194 ASN A N 1
ATOM 8590 C CA . ASN A 1 1194 ? -35.675 -38.144 58.983 1.00 35.66 1194 ASN A CA 1
ATOM 8591 C C . ASN A 1 1194 ? -36.108 -39.164 60.049 1.00 35.66 1194 ASN A C 1
ATOM 8593 O O . ASN A 1 1194 ? -35.336 -40.010 60.505 1.00 35.66 1194 ASN A O 1
ATOM 8597 N N . ARG A 1 1195 ? -37.348 -39.016 60.522 1.00 39.00 1195 ARG A N 1
ATOM 8598 C CA . ARG A 1 1195 ? -37.869 -39.689 61.712 1.00 39.00 1195 ARG A CA 1
ATOM 8599 C C . ARG A 1 1195 ? -38.428 -41.074 61.387 1.00 39.00 1195 ARG A C 1
ATOM 8601 O O . ARG A 1 1195 ? -39.572 -41.346 61.726 1.00 39.00 1195 ARG A O 1
ATOM 8608 N N . ASN A 1 1196 ? -37.623 -41.931 60.752 1.00 36.00 1196 ASN A N 1
ATOM 8609 C CA . ASN A 1 1196 ? -37.813 -43.386 60.739 1.00 36.00 1196 ASN A CA 1
ATOM 8610 C C . ASN A 1 1196 ? -36.578 -44.131 60.189 1.00 36.00 1196 ASN A C 1
ATOM 8612 O O . ASN A 1 1196 ? -36.498 -44.397 58.995 1.00 36.00 1196 ASN A O 1
ATOM 8616 N N . GLN A 1 1197 ? -35.653 -44.538 61.068 1.00 33.38 1197 GLN A N 1
ATOM 8617 C CA . GLN A 1 1197 ? -35.421 -45.962 61.396 1.00 33.38 1197 GLN A CA 1
ATOM 8618 C C . GLN A 1 1197 ? -34.281 -46.155 62.422 1.00 33.38 1197 GLN A C 1
ATOM 8620 O O . GLN A 1 1197 ? -33.336 -45.376 62.508 1.00 33.38 1197 GLN A O 1
ATOM 8625 N N . LEU A 1 1198 ? -34.400 -47.224 63.210 1.00 31.12 1198 LEU A N 1
ATOM 8626 C CA . LEU A 1 1198 ? -33.457 -47.742 64.212 1.00 31.12 1198 LEU A CA 1
ATOM 8627 C C . LEU A 1 1198 ? -33.417 -49.280 64.047 1.00 31.12 1198 LEU A C 1
ATOM 8629 O O . LEU A 1 1198 ? -34.437 -49.839 63.645 1.00 31.12 1198 LEU A O 1
ATOM 8633 N N . PRO A 1 1199 ? -32.398 -50.008 64.547 1.00 35.16 1199 PRO A N 1
ATOM 8634 C CA . PRO A 1 1199 ? -30.950 -49.756 64.524 1.00 35.16 1199 PRO A CA 1
ATOM 8635 C C . PRO A 1 1199 ? -30.211 -51.062 64.023 1.00 35.16 1199 PRO A C 1
ATOM 8637 O O . PRO A 1 1199 ? -30.839 -51.841 63.308 1.00 35.16 1199 PRO A O 1
ATOM 8640 N N . PRO A 1 1200 ? -28.909 -51.354 64.289 1.00 53.91 1200 PRO A N 1
ATOM 8641 C CA . PRO A 1 1200 ? -28.110 -52.248 63.418 1.00 53.91 1200 PRO A CA 1
ATOM 8642 C C . PRO A 1 1200 ? -27.771 -53.663 63.951 1.00 53.91 1200 PRO A C 1
ATOM 8644 O O . PRO A 1 1200 ? -27.861 -53.937 65.149 1.00 53.91 1200 PRO A O 1
ATOM 8647 N N . LYS A 1 1201 ? -27.273 -54.532 63.044 1.00 32.12 1201 LYS A N 1
ATOM 8648 C CA . LYS A 1 1201 ? -26.523 -55.808 63.245 1.00 32.12 1201 LYS A CA 1
ATOM 8649 C C . LYS A 1 1201 ? -26.012 -56.312 61.862 1.00 32.12 1201 LYS A C 1
ATOM 8651 O O . LYS A 1 1201 ? -26.694 -56.056 60.883 1.00 32.12 1201 LYS A O 1
ATOM 8656 N N . ASN A 1 1202 ? -24.880 -57.016 61.673 1.00 29.98 1202 ASN A N 1
ATOM 8657 C CA . ASN A 1 1202 ? -23.829 -57.461 62.605 1.00 29.98 1202 ASN A CA 1
ATOM 8658 C C . ASN A 1 1202 ? -22.484 -57.844 61.895 1.00 29.98 1202 ASN A C 1
ATOM 8660 O O . ASN A 1 1202 ? -22.485 -58.764 61.091 1.00 29.98 1202 ASN A O 1
ATOM 8664 N N . ARG A 1 1203 ? -21.356 -57.243 62.325 1.00 35.47 1203 ARG A N 1
ATOM 8665 C CA . ARG A 1 1203 ? -19.972 -57.802 62.478 1.00 35.47 1203 ARG A CA 1
ATOM 8666 C C . ARG A 1 1203 ? -19.112 -58.417 61.332 1.00 35.47 1203 ARG A C 1
ATOM 8668 O O . ARG A 1 1203 ? -19.559 -59.229 60.539 1.00 35.47 1203 ARG A O 1
ATOM 8675 N N . ASN A 1 1204 ? -17.791 -58.205 61.531 1.00 32.66 1204 ASN A N 1
ATOM 8676 C CA . ASN A 1 1204 ? -16.584 -58.940 61.065 1.00 32.66 1204 ASN A CA 1
ATOM 8677 C C . ASN A 1 1204 ? -16.031 -58.600 59.648 1.00 32.66 1204 ASN A C 1
ATOM 8679 O O . ASN A 1 1204 ? -16.809 -58.368 58.737 1.00 32.66 1204 ASN A O 1
ATOM 8683 N N . ASN A 1 1205 ? -14.702 -58.549 59.390 1.00 33.06 1205 ASN A N 1
ATOM 8684 C CA . ASN A 1 1205 ? -13.547 -58.962 60.222 1.00 33.06 1205 ASN A CA 1
ATOM 8685 C C . ASN A 1 1205 ? -12.186 -58.265 59.878 1.00 33.06 1205 ASN A C 1
ATOM 8687 O O . ASN A 1 1205 ? -11.795 -58.326 58.724 1.00 33.06 1205 ASN A O 1
ATOM 8691 N N . HIS A 1 1206 ? -11.429 -57.780 60.893 1.00 33.84 1206 HIS A N 1
ATOM 8692 C CA . HIS A 1 1206 ? -9.939 -57.588 60.963 1.00 33.84 1206 HIS A CA 1
ATOM 8693 C C . HIS A 1 1206 ? -9.203 -56.704 59.884 1.00 33.84 1206 HIS A C 1
ATOM 8695 O O . HIS A 1 1206 ? -9.718 -56.500 58.800 1.00 33.84 1206 HIS A O 1
ATOM 8701 N N . ARG A 1 1207 ? -8.004 -56.090 60.073 1.00 31.17 1207 ARG A N 1
ATOM 8702 C CA . ARG A 1 1207 ? -6.890 -56.252 61.051 1.00 31.17 1207 ARG A CA 1
ATOM 8703 C C . ARG A 1 1207 ? -5.991 -54.975 61.232 1.00 31.17 1207 ARG A C 1
ATOM 8705 O O . ARG A 1 1207 ? -5.475 -54.466 60.252 1.00 31.17 1207 ARG A O 1
ATOM 8712 N N . ILE A 1 1208 ? -5.675 -54.610 62.490 1.00 33.59 1208 ILE A N 1
ATOM 8713 C CA . ILE A 1 1208 ? -4.454 -53.913 63.026 1.00 33.59 1208 ILE A CA 1
ATOM 8714 C C . ILE A 1 1208 ? -4.151 -52.385 62.821 1.00 33.59 1208 ILE A C 1
ATOM 8716 O O . ILE A 1 1208 ? -4.136 -51.822 61.738 1.00 33.59 1208 ILE A O 1
ATOM 8720 N N . THR A 1 1209 ? -3.815 -51.796 63.981 1.00 35.41 1209 THR A N 1
ATOM 8721 C CA . THR A 1 1209 ? -3.254 -50.505 64.487 1.00 35.41 1209 THR A CA 1
ATOM 8722 C C . THR A 1 1209 ? -1.906 -49.979 63.918 1.00 35.41 1209 THR A C 1
ATOM 8724 O O . THR A 1 1209 ? -1.188 -50.775 63.333 1.00 35.41 1209 THR A O 1
ATOM 8727 N N . SER A 1 1210 ? -1.355 -48.767 64.208 1.00 32.34 1210 SER A N 1
ATOM 8728 C CA . SER A 1 1210 ? -1.830 -47.447 64.745 1.00 32.34 1210 SER A CA 1
ATOM 8729 C C . SER A 1 1210 ? -0.669 -46.405 64.907 1.00 32.34 1210 SER A C 1
ATOM 8731 O O . SER A 1 1210 ? 0.480 -46.823 64.991 1.00 32.34 1210 SER A O 1
ATOM 8733 N N . LYS A 1 1211 ? -1.004 -45.114 65.164 1.00 34.09 1211 LYS A N 1
ATOM 8734 C CA . LYS A 1 1211 ? -0.217 -43.998 65.801 1.00 34.09 1211 LYS A CA 1
ATOM 8735 C C . LYS A 1 1211 ? 0.721 -43.068 64.971 1.00 34.09 1211 LYS A C 1
ATOM 8737 O O . LYS A 1 1211 ? 1.449 -43.484 64.084 1.00 34.09 1211 LYS A O 1
ATOM 8742 N N . LYS A 1 1212 ? 0.690 -41.778 65.373 1.00 38.66 1212 LYS A N 1
ATOM 8743 C CA . LYS A 1 1212 ? 1.555 -40.587 65.082 1.00 38.66 1212 LYS A CA 1
ATOM 8744 C C . LYS A 1 1212 ? 2.599 -40.402 66.234 1.00 38.66 1212 LYS A C 1
ATOM 8746 O O . LYS A 1 1212 ? 2.336 -41.018 67.272 1.00 38.66 1212 LYS A O 1
ATOM 8751 N N . PRO A 1 1213 ? 3.716 -39.605 66.162 1.00 49.09 1213 PRO A N 1
ATOM 8752 C CA . PRO A 1 1213 ? 3.717 -38.114 66.123 1.00 49.09 1213 PRO A CA 1
ATOM 8753 C C . PRO A 1 1213 ? 4.944 -37.407 65.435 1.00 49.09 1213 PRO A C 1
ATOM 8755 O O . PRO A 1 1213 ? 5.484 -37.918 64.465 1.00 49.09 1213 PRO A O 1
ATOM 8758 N N . TYR A 1 1214 ? 5.307 -36.184 65.877 1.00 32.62 1214 TYR A N 1
ATOM 8759 C CA . TYR A 1 1214 ? 6.013 -35.077 65.170 1.00 32.62 1214 TYR A CA 1
ATOM 8760 C C . TYR A 1 1214 ? 7.445 -34.727 65.696 1.00 32.62 1214 TYR A C 1
ATOM 8762 O O . TYR A 1 1214 ? 7.648 -34.754 66.909 1.00 32.62 1214 TYR A O 1
ATOM 8770 N N . SER A 1 1215 ? 8.352 -34.179 64.847 1.00 34.84 1215 SER A N 1
ATOM 8771 C CA . SER A 1 1215 ? 8.882 -32.768 64.910 1.00 34.84 1215 SER A CA 1
ATOM 8772 C C . SER A 1 1215 ? 10.380 -32.463 64.551 1.00 34.84 1215 SER A C 1
ATOM 8774 O O . SER A 1 1215 ? 11.276 -33.216 64.901 1.00 34.84 1215 SER A O 1
ATOM 8776 N N . LYS A 1 1216 ? 10.602 -31.237 63.999 1.00 35.94 1216 LYS A N 1
ATOM 8777 C CA . LYS A 1 1216 ? 11.751 -30.265 64.119 1.00 35.94 1216 LYS A CA 1
ATOM 8778 C C . LYS A 1 1216 ? 13.049 -30.271 63.233 1.00 35.94 1216 LYS A C 1
ATOM 8780 O O . LYS A 1 1216 ? 13.948 -31.066 63.440 1.00 35.94 1216 LYS A O 1
ATOM 8785 N N . LYS A 1 1217 ? 13.202 -29.131 62.505 1.00 33.81 1217 LYS A N 1
ATOM 8786 C CA . LYS A 1 1217 ? 14.371 -28.198 62.296 1.00 33.81 1217 LYS A CA 1
ATOM 8787 C C . LYS A 1 1217 ? 15.586 -28.486 61.352 1.00 33.81 1217 LYS A C 1
ATOM 8789 O O . LYS A 1 1217 ? 16.404 -29.335 61.655 1.00 33.81 1217 LYS A O 1
ATOM 8794 N N . LEU A 1 1218 ? 15.740 -27.600 60.334 1.00 29.14 1218 LEU A N 1
ATOM 8795 C CA . LEU A 1 1218 ? 16.845 -26.631 59.992 1.00 29.14 1218 LEU A CA 1
ATOM 8796 C C . LEU A 1 1218 ? 18.343 -26.956 60.284 1.00 29.14 1218 LEU A C 1
ATOM 8798 O O . LEU A 1 1218 ? 18.609 -27.503 61.351 1.00 29.14 1218 LEU A O 1
ATOM 8802 N N . PRO A 1 1219 ? 19.336 -26.492 59.458 1.00 45.91 1219 PRO A N 1
ATOM 8803 C CA . PRO A 1 1219 ? 19.608 -25.048 59.216 1.00 45.91 1219 PRO A CA 1
ATOM 8804 C C . PRO A 1 1219 ? 20.140 -24.615 57.807 1.00 45.91 1219 PRO A C 1
ATOM 8806 O O . PRO A 1 1219 ? 19.989 -25.337 56.829 1.00 45.91 1219 PRO A O 1
ATOM 8809 N N . LYS A 1 1220 ? 20.682 -23.379 57.712 1.00 34.91 1220 LYS A N 1
ATOM 8810 C CA . LYS A 1 1220 ? 21.101 -22.621 56.501 1.00 34.91 1220 LYS A CA 1
ATOM 8811 C C . LYS A 1 1220 ? 22.622 -22.654 56.237 1.00 34.91 1220 LYS A C 1
ATOM 8813 O O . LYS A 1 1220 ? 23.378 -22.649 57.206 1.00 34.91 1220 LYS A O 1
ATOM 8818 N N . THR A 1 1221 ? 23.031 -22.409 54.983 1.00 32.16 1221 THR A N 1
ATOM 8819 C CA . THR A 1 1221 ? 24.273 -21.669 54.636 1.00 32.16 1221 THR A CA 1
ATOM 8820 C C . THR A 1 1221 ? 24.111 -20.818 53.357 1.00 32.16 1221 THR A C 1
ATOM 8822 O O . THR A 1 1221 ? 22.978 -20.555 52.960 1.00 32.16 1221 THR A O 1
ATOM 8825 N N . ILE A 1 1222 ? 25.204 -20.222 52.851 1.00 29.27 1222 ILE A N 1
ATOM 8826 C CA . ILE A 1 1222 ? 25.285 -18.799 52.466 1.00 29.27 1222 ILE A CA 1
ATOM 8827 C C . ILE A 1 1222 ? 26.424 -18.535 51.443 1.00 29.27 1222 ILE A C 1
ATOM 8829 O O . ILE A 1 1222 ? 27.506 -19.079 51.640 1.00 29.27 1222 ILE A O 1
ATOM 8833 N N . ALA A 1 1223 ? 26.210 -17.610 50.482 1.00 30.78 1223 ALA A N 1
ATOM 8834 C CA . ALA A 1 1223 ? 27.205 -16.986 49.565 1.00 30.78 1223 ALA A CA 1
ATOM 8835 C C . ALA A 1 1223 ? 27.938 -17.952 48.577 1.00 30.78 1223 ALA A C 1
ATOM 8837 O O . ALA A 1 1223 ? 27.802 -19.162 48.708 1.00 30.78 1223 ALA A O 1
ATOM 8838 N N . THR A 1 1224 ? 28.662 -17.532 47.521 1.00 30.97 1224 THR A N 1
ATOM 8839 C CA . THR A 1 1224 ? 29.220 -16.216 47.102 1.00 30.97 1224 THR A CA 1
ATOM 8840 C C . THR A 1 1224 ? 28.978 -15.882 45.608 1.00 30.97 1224 THR A C 1
ATOM 8842 O O . THR A 1 1224 ? 28.265 -16.590 44.904 1.00 30.97 1224 THR A O 1
ATOM 8845 N N . GLN A 1 1225 ? 29.562 -14.768 45.150 1.00 30.78 1225 GLN A N 1
ATOM 8846 C CA . GLN A 1 1225 ? 29.446 -14.134 43.828 1.00 30.78 1225 GLN A CA 1
ATOM 8847 C C . GLN A 1 1225 ? 30.636 -14.468 42.880 1.00 30.78 1225 GLN A C 1
ATOM 8849 O O . GLN A 1 1225 ? 31.582 -15.130 43.296 1.00 30.78 1225 GLN A O 1
ATOM 8854 N N . ASP A 1 1226 ? 30.590 -13.904 41.662 1.00 31.89 1226 ASP A N 1
ATOM 8855 C CA . ASP A 1 1226 ? 31.709 -13.485 40.781 1.00 31.89 1226 ASP A CA 1
ATOM 8856 C C . ASP A 1 1226 ? 32.516 -14.476 39.883 1.00 31.89 1226 ASP A C 1
ATOM 8858 O O . ASP A 1 1226 ? 33.502 -15.080 40.288 1.00 31.89 1226 ASP A O 1
ATOM 8862 N N . ASN A 1 1227 ? 32.179 -14.414 38.580 1.00 30.33 1227 ASN A N 1
ATOM 8863 C CA . ASN A 1 1227 ? 33.018 -13.940 37.446 1.00 30.33 1227 ASN A CA 1
ATOM 8864 C C . ASN A 1 1227 ? 34.137 -14.766 36.736 1.00 30.33 1227 ASN A C 1
ATOM 8866 O O . ASN A 1 1227 ? 34.922 -15.500 37.319 1.00 30.33 1227 ASN A O 1
ATOM 8870 N N . PHE A 1 1228 ? 34.243 -14.435 35.431 1.00 29.50 1228 PHE A N 1
ATOM 8871 C CA . PHE A 1 1228 ? 35.337 -14.568 34.438 1.00 29.50 1228 PHE A CA 1
ATOM 8872 C C . PHE A 1 1228 ? 35.734 -15.923 33.785 1.00 29.50 1228 PHE A C 1
ATOM 8874 O O . PHE A 1 1228 ? 36.192 -16.874 34.408 1.00 29.50 1228 PHE A O 1
ATOM 8881 N N . SER A 1 1229 ? 35.666 -15.910 32.443 1.00 35.00 1229 SER A N 1
ATOM 8882 C CA . SER A 1 1229 ? 36.375 -16.743 31.434 1.00 35.00 1229 SER A CA 1
ATOM 8883 C C . SER A 1 1229 ? 37.888 -16.347 31.343 1.00 35.00 1229 SER A C 1
ATOM 8885 O O . SER A 1 1229 ? 38.213 -15.363 32.011 1.00 35.00 1229 SER A O 1
ATOM 8887 N N . PRO A 1 1230 ? 38.824 -16.941 30.523 1.00 49.12 1230 PRO A N 1
ATOM 8888 C CA . PRO A 1 1230 ? 38.622 -17.495 29.156 1.00 49.12 1230 PRO A CA 1
ATOM 8889 C C . PRO A 1 1230 ? 39.600 -18.609 28.605 1.00 49.12 1230 PRO A C 1
ATOM 8891 O O . PRO A 1 1230 ? 40.506 -19.073 29.279 1.00 49.12 1230 PRO A O 1
ATOM 8894 N N . LEU A 1 1231 ? 39.427 -18.960 27.308 1.00 28.75 1231 LEU A N 1
ATOM 8895 C CA . LEU A 1 1231 ? 40.421 -19.404 26.275 1.00 28.75 1231 LEU A CA 1
ATOM 8896 C C . LEU A 1 1231 ? 41.317 -20.687 26.405 1.00 28.75 1231 LEU A C 1
ATOM 8898 O O . LEU A 1 1231 ? 42.297 -20.692 27.131 1.00 28.75 1231 LEU A O 1
ATOM 8902 N N . ARG A 1 1232 ? 41.054 -21.682 25.513 1.00 30.28 1232 ARG A N 1
ATOM 8903 C CA . ARG A 1 1232 ? 41.914 -22.331 24.446 1.00 30.28 1232 ARG A CA 1
ATOM 8904 C C . ARG A 1 1232 ? 43.446 -22.619 24.655 1.00 30.28 1232 ARG A C 1
ATOM 8906 O O . ARG A 1 1232 ? 44.107 -21.840 25.321 1.00 30.28 1232 ARG A O 1
ATOM 8913 N N . PRO A 1 1233 ? 44.118 -23.470 23.812 1.00 59.69 1233 PRO A N 1
ATOM 8914 C CA . PRO A 1 1233 ? 43.767 -24.781 23.182 1.00 59.69 1233 PRO A CA 1
ATOM 8915 C C . PRO A 1 1233 ? 44.970 -25.799 23.043 1.00 59.69 1233 PRO A C 1
ATOM 8917 O O . PRO A 1 1233 ? 46.098 -25.423 23.342 1.00 59.69 1233 PRO A O 1
ATOM 8920 N N . ARG A 1 1234 ? 44.784 -27.024 22.470 1.00 32.06 1234 ARG A N 1
ATOM 8921 C CA . ARG A 1 1234 ? 45.567 -27.633 21.322 1.00 32.06 1234 ARG A CA 1
ATOM 8922 C C . ARG A 1 1234 ? 45.473 -29.183 21.123 1.00 32.06 1234 ARG A C 1
ATOM 8924 O O . ARG A 1 1234 ? 45.637 -29.944 22.061 1.00 32.06 1234 ARG A O 1
ATOM 8931 N N . ASN A 1 1235 ? 45.349 -29.572 19.840 1.00 32.28 1235 ASN A N 1
ATOM 8932 C CA . ASN A 1 1235 ? 45.950 -30.693 19.060 1.00 32.28 1235 ASN A CA 1
ATOM 8933 C C . ASN A 1 1235 ? 45.782 -32.215 19.390 1.00 32.28 1235 ASN A C 1
ATOM 8935 O O . ASN A 1 1235 ? 46.493 -32.722 20.245 1.00 32.28 1235 ASN A O 1
ATOM 8939 N N . SER A 1 1236 ? 44.989 -32.921 18.545 1.00 32.72 1236 SER A N 1
ATOM 8940 C CA . SER A 1 1236 ? 45.340 -33.983 17.528 1.00 32.72 1236 SER A CA 1
ATOM 8941 C C . SER A 1 1236 ? 46.218 -35.232 17.880 1.00 32.72 1236 SER A C 1
ATOM 8943 O O . SER A 1 1236 ? 46.838 -35.207 18.935 1.00 32.72 1236 SER A O 1
ATOM 8945 N N . PRO A 1 1237 ? 46.402 -36.287 17.011 1.00 54.25 1237 PRO A N 1
ATOM 8946 C CA . PRO A 1 1237 ? 45.839 -36.591 15.656 1.00 54.25 1237 PRO A CA 1
ATOM 8947 C C . PRO A 1 1237 ? 45.443 -38.081 15.284 1.00 54.25 1237 PRO A C 1
ATOM 8949 O O . PRO A 1 1237 ? 46.042 -39.020 15.790 1.00 54.25 1237 PRO A O 1
ATOM 8952 N N . LEU A 1 1238 ? 44.605 -38.255 14.225 1.00 34.34 1238 LEU A N 1
ATOM 8953 C CA . LEU A 1 1238 ? 44.589 -39.343 13.174 1.00 34.34 1238 LEU A CA 1
ATOM 8954 C C . LEU A 1 1238 ? 44.292 -40.843 13.529 1.00 34.34 1238 LEU A C 1
ATOM 8956 O O . LEU A 1 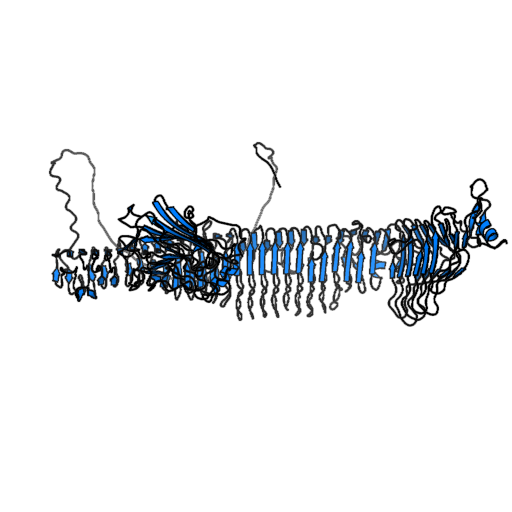1238 ? 44.342 -41.182 14.707 1.00 34.34 1238 LEU A O 1
ATOM 8960 N N . PRO A 1 1239 ? 44.043 -41.782 12.553 1.00 56.06 1239 PRO A N 1
ATOM 8961 C CA . PRO A 1 1239 ? 43.771 -41.690 11.085 1.00 56.06 1239 PRO A CA 1
ATOM 8962 C C . PRO A 1 1239 ? 42.515 -42.473 10.539 1.00 56.06 1239 PRO A C 1
ATOM 8964 O O . PRO A 1 1239 ? 41.802 -43.133 11.288 1.00 56.06 1239 PRO A O 1
ATOM 8967 N N . PHE A 1 1240 ? 42.283 -42.435 9.207 1.00 36.41 1240 PHE A N 1
ATOM 8968 C CA . PHE A 1 1240 ? 41.290 -43.206 8.390 1.00 36.41 1240 PHE A CA 1
ATOM 8969 C C . PHE A 1 1240 ? 41.967 -44.302 7.506 1.00 36.41 1240 PHE A C 1
ATOM 8971 O O . PHE A 1 1240 ? 43.193 -44.253 7.376 1.00 36.41 1240 PHE A O 1
ATOM 8978 N N . PRO A 1 1241 ? 41.234 -45.275 6.886 1.00 54.44 1241 PRO A N 1
ATOM 8979 C CA . PRO A 1 1241 ? 40.832 -45.160 5.454 1.00 54.44 1241 PRO A CA 1
ATOM 8980 C C . PRO A 1 1241 ? 39.476 -45.825 5.024 1.00 54.44 1241 PRO A C 1
ATOM 8982 O O . PRO A 1 1241 ? 38.791 -46.462 5.817 1.00 54.44 1241 PRO A O 1
ATOM 8985 N N . HIS A 1 1242 ? 39.108 -45.645 3.740 1.00 34.88 1242 HIS A N 1
ATOM 8986 C CA . HIS A 1 1242 ? 37.885 -46.077 2.994 1.00 34.88 1242 HIS A CA 1
ATOM 8987 C C . HIS A 1 1242 ? 38.065 -47.420 2.213 1.00 34.88 1242 HIS A C 1
ATOM 8989 O O . HIS A 1 1242 ? 39.177 -47.946 2.310 1.00 34.88 1242 HIS A O 1
ATOM 8995 N N . PRO A 1 1243 ? 37.096 -48.001 1.423 1.00 49.19 1243 PRO A N 1
ATOM 8996 C CA . PRO A 1 1243 ? 35.855 -47.487 0.764 1.00 49.19 1243 PRO A CA 1
ATOM 8997 C C . PRO A 1 1243 ? 34.558 -48.278 1.166 1.00 49.19 1243 PRO A C 1
ATOM 8999 O O . PRO A 1 1243 ? 34.464 -48.580 2.348 1.00 49.19 1243 PRO A O 1
ATOM 9002 N N . SER A 1 1244 ? 33.473 -48.593 0.410 1.00 30.94 1244 SER A N 1
ATOM 9003 C CA . SER A 1 1244 ? 33.062 -48.532 -1.031 1.00 30.94 1244 SER A CA 1
ATOM 9004 C C . SER A 1 1244 ? 31.513 -48.665 -1.218 1.00 30.94 1244 SER A C 1
ATOM 9006 O O . SER A 1 1244 ? 30.813 -48.939 -0.249 1.00 30.94 1244 SER A O 1
ATOM 9008 N N . PHE A 1 1245 ? 30.979 -48.521 -2.451 1.00 37.12 1245 PHE A N 1
ATOM 9009 C CA . PHE A 1 1245 ? 29.546 -48.680 -2.849 1.00 37.12 1245 PHE A CA 1
ATOM 9010 C C . PHE A 1 1245 ? 29.311 -49.853 -3.838 1.00 37.12 1245 PHE A C 1
ATOM 9012 O O . PHE A 1 1245 ? 30.262 -50.205 -4.541 1.00 37.12 1245 PHE A O 1
ATOM 9019 N N . PRO A 1 1246 ? 28.083 -50.439 -3.943 1.00 50.03 1246 PRO A N 1
ATOM 9020 C CA . PRO A 1 1246 ? 27.265 -50.243 -5.175 1.00 50.03 1246 PRO A CA 1
ATOM 9021 C C . PRO A 1 1246 ? 25.697 -50.379 -5.103 1.00 50.03 1246 PRO A C 1
ATOM 9023 O O . PRO A 1 1246 ? 25.164 -51.265 -4.450 1.00 50.03 1246 PRO A O 1
ATOM 9026 N N . PHE A 1 1247 ? 24.996 -49.555 -5.912 1.00 31.31 1247 PHE A N 1
ATOM 9027 C CA . PHE A 1 1247 ? 23.796 -49.794 -6.780 1.00 31.31 1247 PHE A CA 1
ATOM 9028 C C . PHE A 1 1247 ? 22.394 -50.348 -6.326 1.00 31.31 1247 PHE A C 1
ATOM 9030 O O . PHE A 1 1247 ? 22.240 -51.540 -6.089 1.00 31.31 1247 PHE A O 1
ATOM 9037 N N . LEU A 1 1248 ? 21.349 -49.511 -6.578 1.00 30.48 1248 LEU A N 1
ATOM 9038 C CA . LEU A 1 1248 ? 19.983 -49.793 -7.150 1.00 30.48 1248 LEU A CA 1
ATOM 9039 C C . LEU A 1 1248 ? 18.919 -50.627 -6.352 1.00 30.48 1248 LEU A C 1
ATOM 9041 O O . LEU A 1 1248 ? 19.283 -51.198 -5.330 1.00 30.48 1248 LEU A O 1
ATOM 9045 N N . PRO A 1 1249 ? 17.606 -50.722 -6.766 1.00 48.97 1249 PRO A N 1
ATOM 9046 C CA . PRO A 1 1249 ? 16.908 -50.178 -7.963 1.00 48.97 1249 PRO A CA 1
ATOM 9047 C C . PRO A 1 1249 ? 15.505 -49.487 -7.807 1.00 48.97 1249 PRO A C 1
ATOM 9049 O O . PRO A 1 1249 ? 14.721 -49.784 -6.915 1.00 48.97 1249 PRO A O 1
ATOM 9052 N N . SER A 1 1250 ? 15.111 -48.750 -8.866 1.00 30.38 1250 SER A N 1
ATOM 9053 C CA . SER A 1 1250 ? 13.746 -48.629 -9.471 1.00 30.38 1250 SER A CA 1
ATOM 9054 C C . SER A 1 1250 ? 12.563 -47.874 -8.812 1.00 30.38 1250 SER A C 1
ATOM 9056 O O . SER A 1 1250 ? 12.220 -48.082 -7.659 1.00 30.38 1250 SER A O 1
ATOM 9058 N N . THR A 1 1251 ? 11.815 -47.135 -9.654 1.00 31.86 1251 THR A N 1
ATOM 9059 C CA . THR A 1 1251 ? 10.332 -47.001 -9.650 1.00 31.86 1251 THR A CA 1
ATOM 9060 C C . THR A 1 1251 ? 9.826 -46.759 -11.089 1.00 31.86 1251 THR A C 1
ATOM 9062 O O . THR A 1 1251 ? 10.500 -46.074 -11.860 1.00 31.86 1251 THR A O 1
ATOM 9065 N N . LYS A 1 1252 ? 8.666 -47.320 -11.493 1.00 33.56 1252 LYS A N 1
ATOM 9066 C CA . LYS A 1 1252 ? 8.019 -47.029 -12.798 1.00 33.56 1252 LYS A CA 1
ATOM 9067 C C . LYS A 1 1252 ? 6.550 -47.510 -12.873 1.00 33.56 1252 LYS A C 1
ATOM 9069 O O . LYS A 1 1252 ? 6.314 -48.695 -12.689 1.00 33.56 1252 LYS A O 1
ATOM 9074 N N . HIS A 1 1253 ? 5.626 -46.618 -13.272 1.00 31.34 1253 HIS A N 1
ATOM 9075 C CA . HIS A 1 1253 ? 4.188 -46.844 -13.592 1.00 31.34 1253 HIS A CA 1
ATOM 9076 C C . HIS A 1 1253 ? 3.267 -47.379 -12.452 1.00 31.34 1253 HIS A C 1
ATOM 9078 O O . HIS A 1 1253 ? 3.711 -48.131 -11.599 1.00 31.34 1253 HIS A O 1
ATOM 9084 N N . GLY A 1 1254 ? 1.960 -47.060 -12.384 1.00 29.53 1254 GLY A N 1
ATOM 9085 C CA . GLY A 1 1254 ? 1.191 -45.986 -13.050 1.00 29.53 1254 GLY A CA 1
ATOM 9086 C C . GLY A 1 1254 ? -0.312 -46.288 -13.274 1.00 29.53 1254 GLY A C 1
ATOM 9087 O O . GLY A 1 1254 ? -0.644 -47.429 -13.569 1.00 29.53 1254 GLY A O 1
ATOM 9088 N N . LYS A 1 1255 ? -1.166 -45.235 -13.278 1.00 32.25 1255 LYS A N 1
ATOM 9089 C CA . LYS A 1 1255 ? -2.623 -45.215 -13.641 1.00 32.25 1255 LYS A CA 1
ATOM 9090 C C . LYS A 1 1255 ? -3.547 -46.027 -12.698 1.00 32.25 1255 LYS A C 1
ATOM 9092 O O . LYS A 1 1255 ? -3.055 -46.862 -11.958 1.00 32.25 1255 LYS A O 1
ATOM 9097 N N . PHE A 1 1256 ? -4.869 -45.830 -12.598 1.00 31.09 1256 PHE A N 1
ATOM 9098 C CA . PHE A 1 1256 ? -5.924 -44.977 -13.219 1.00 31.09 1256 PHE A CA 1
ATOM 9099 C C . PHE A 1 1256 ? -6.967 -44.663 -12.088 1.00 31.09 1256 PHE A C 1
ATOM 9101 O O . PHE A 1 1256 ? -6.798 -45.215 -11.005 1.00 31.09 1256 PHE A O 1
ATOM 9108 N N . SER A 1 1257 ? -8.052 -43.869 -12.156 1.00 32.09 1257 SER A N 1
ATOM 9109 C CA . SER A 1 1257 ? -8.729 -42.910 -13.079 1.00 32.09 1257 SER A CA 1
ATOM 9110 C C . SER A 1 1257 ? -9.766 -42.107 -12.210 1.00 32.09 1257 SER A C 1
ATOM 9112 O O . SER A 1 1257 ? -9.591 -42.129 -10.997 1.00 32.09 1257 SER A O 1
ATOM 9114 N N . GLU A 1 1258 ? -10.806 -41.335 -12.589 1.00 31.58 1258 GLU A N 1
ATOM 9115 C CA . GLU A 1 1258 ? -11.604 -40.986 -13.797 1.00 31.58 1258 GLU A CA 1
ATOM 9116 C C . GLU A 1 1258 ? -11.977 -39.465 -13.785 1.00 31.58 1258 GLU A C 1
ATOM 9118 O O . GLU A 1 1258 ? -11.804 -38.801 -12.770 1.00 31.58 1258 GLU A O 1
ATOM 9123 N N . GLN A 1 1259 ? -12.203 -38.806 -14.935 1.00 35.06 1259 GLN A N 1
ATOM 9124 C CA . GLN A 1 1259 ? -13.480 -38.282 -15.513 1.00 35.06 1259 GLN A CA 1
ATOM 9125 C C . GLN A 1 1259 ? -14.431 -37.475 -14.591 1.00 35.06 1259 GLN A C 1
ATOM 9127 O O . GLN A 1 1259 ? -14.800 -37.950 -13.529 1.00 35.06 1259 GLN A O 1
ATOM 9132 N N . SER A 1 1260 ? -14.978 -36.302 -14.967 1.00 35.47 1260 SER A N 1
ATOM 9133 C CA . SER A 1 1260 ? -14.786 -35.370 -16.116 1.00 35.47 1260 SER A CA 1
ATOM 9134 C C . SER A 1 1260 ? -15.271 -33.946 -15.678 1.00 35.47 1260 SER A C 1
ATOM 9136 O O . SER A 1 1260 ? -15.696 -33.809 -14.539 1.00 35.47 1260 SER A O 1
ATOM 9138 N N . ASN A 1 1261 ? -15.251 -32.829 -16.431 1.00 35.81 1261 ASN A N 1
ATOM 9139 C CA . ASN A 1 1261 ? -15.242 -32.625 -17.885 1.00 35.81 1261 ASN A CA 1
ATOM 9140 C C . ASN A 1 1261 ? -14.847 -31.178 -18.305 1.00 35.81 1261 ASN A C 1
ATOM 9142 O O . ASN A 1 1261 ? -15.064 -30.239 -17.549 1.00 35.81 1261 ASN A O 1
ATOM 9146 N N . LYS A 1 1262 ? -14.436 -31.026 -19.576 1.00 38.47 1262 LYS A N 1
ATOM 9147 C CA . LYS A 1 1262 ? -14.347 -29.792 -20.405 1.00 38.47 1262 LYS A CA 1
ATOM 9148 C C . LYS A 1 1262 ? -13.393 -28.637 -20.014 1.00 38.47 1262 LYS A C 1
ATOM 9150 O O . LYS A 1 1262 ? -12.892 -28.514 -18.907 1.00 38.47 1262 LYS A O 1
ATOM 9155 N N . LYS A 1 1263 ? -13.075 -27.858 -21.060 1.00 38.12 1263 LYS A N 1
ATOM 9156 C CA . LYS A 1 1263 ? -12.037 -26.813 -21.209 1.00 38.12 1263 LYS A CA 1
ATOM 9157 C C . LYS A 1 1263 ? -12.690 -25.587 -21.933 1.00 38.12 1263 LYS A C 1
ATOM 9159 O O . LYS A 1 1263 ? -13.916 -25.588 -22.027 1.00 38.12 1263 LYS A O 1
ATOM 9164 N N . PRO A 1 1264 ? -11.938 -24.576 -22.415 1.00 51.69 1264 PRO A N 1
ATOM 9165 C CA . PRO A 1 1264 ? -12.076 -23.144 -22.102 1.00 51.69 1264 PRO A CA 1
ATOM 9166 C C . PRO A 1 1264 ? -13.007 -22.411 -23.131 1.00 51.69 1264 PRO A C 1
ATOM 9168 O O . PRO A 1 1264 ? -13.714 -23.126 -23.850 1.00 51.69 1264 PRO A O 1
ATOM 9171 N N . PRO A 1 1265 ? -13.079 -21.062 -23.257 1.00 43.66 1265 PRO A N 1
ATOM 9172 C CA . PRO A 1 1265 ? -11.983 -20.072 -23.202 1.00 43.66 1265 PRO A CA 1
ATOM 9173 C C . PRO A 1 1265 ? -11.735 -19.451 -21.821 1.00 43.66 1265 PRO A C 1
ATOM 9175 O O . PRO A 1 1265 ? -12.731 -19.101 -21.156 1.00 43.66 1265 PRO A O 1
#

pLDDT: mean 82.9, std 18.27, range [28.75, 98.75]

Mean predicted aligned error: 17.54 Å

Sequence (1265 aa):
MGGTVVNTGTLKAPGGNVSAIVVPGTSRVRLSQEGQLLSLEVELPKKASGESVRVRGLDLPTLLTGSDVETGLQVTSAQEVKLTESGTTIPTDPGTTVISGTVDASNPQGTGGEINLLGDRVGIIDANINASGQTGGGTVLIGGDYKGQGTIPRAEVTVIDKNSTIRVDAIENGRGGRAIAWAEKTTAFGGNILARGGENSGNGGFVEVSGKDQLIYRGNVDVSAQNGNPGTLLLDPENIIVVDGMEGQNDSAISDGQILAGESPGATFTISEEMLESTRGNVVLEANNNISIADLSDNRLFLFGDSISFRADADSSGAGAFLMNAGDAIATRNRDVTISGARLTVGSIDTKPDGNGDPGGDVSLRATNGAIAINGLDANENTILGRSITINTPDRLSVAGSLNARSDGSAGSGNITIGNTLAPSSIAVGRISTRNLGDGNGGNINIRTTGSFNATASFTEAGNPAPDPNNPNNRSIASEAEGRGGNITIDAGGSITTAAGVFSNSRIAGNGGNIRLTAGGNIRTGTVDSSSRTGQAGAIALRSDRGSITVAGETNASSQASNGGTVNFTAARNINAGNITTSAQTGNGGDIILNSRERILLRQATTLSTGAREGNIGIAGTIDGRQPLTLQVGTGSVVILDPIGTTTPLSSLNISANTIAINDIGSPTTAGVSGATNLNATTAITFTGRTYNANQQTYTANNAFNITGGSTSFIASGDNITFTPGTINLLVPSLPSLTILSNGGNVTVPDIKATNAIATVPNEQRIFSQLVPEQPENEITSDRIRPGFNSNILARNDDGSTDLVPIGFRVGFFGREFNRLYVNNNGNVTFDQRLSEFTPFNLTRTQRLIVAPFFADIDTRNPASGVTSYGTGTADGRAAFGVTWRNVGYFSQKVDKTNSFQVVLIDRSDTGANNFDIEFNYDRIQWETGDASGGTNGLGGSSARVGYSNGTGQPGTFFEIPGSAVNGAFLDGNVNTGLVNRSLNASQLGRYVFEARNNTVEIPRPDVTIDAGGGIVNAGSIGETGQPLGDVRISAGGDINTNNINARGVTITSTEGGINTRNLNTSSSGDGGNVTLDARNDIVLSTINTEGGIDGRGGDVTITTERFFRATDTFTAQNGQRASISAINGGNITINHGGNGITPFTIGDAQLNGTAGEITRGENAIASGSFRFNEIEGGIAILSGIQPPTPPKNRNQLPPKNRNNHRITSKKPYSKKLPKTIATQDNFSPLRPRNSPLPFPHPSFPFLPSTKHGKFSEQSNKKPP

Radius of gyration: 50.29 Å; Cα contacts (8 Å, |Δi|>4): 4307; chains: 1; bounding box: 98×89×167 Å

Nearest PDB structures (foldseek):
  8vbb-assembly1_A  TM=3.703E-01  e=1.258E-08  Escherichia coli ETEC H10407
  8cpk-assembly3_C  TM=9.568E-01  e=5.754E+00  Escherichia coli

Foldseek 3Di:
DFQAAEAQEEDEDALEEAADEFDHPGQWDWDDDPPDPDIDIDHADADPVRHGDPDDPQNVVCVVPVDRDDRLWDQDPVRFIARNVQRHTFDPGGFYYEYQEEYYQAYAAAEFYEYHTETQEYYYHLYEADRAYQAFFYEYEFQADDVNDDDGHHYQEYEHAQNYEHEREHAAAEEFEEYEHEHAAEYAHAYEYEREGYQHYYEFYEYEGEYNQFYNAAHYYHRYYPHYHGYYYDYEAQEEEEAEDAPWQQLVCQVPPHNDHGDTRHNYGTHYLVSQAVHEEEEEAAYLAEYEYDCYPVQERHHYYAAYEYHFNRVVPLHHEYYYDLSHEYEYDAYAYHYEYQEYAEHEYHQHDPDADGAGHAYHYDHPHDEYHYQEYERETADDAFYEYEYADQEEYHYNAEYYREYQDARATEEYAAQPPRAYQEYEHQAYAQEYNHAHFGYEYHHGHAEEYEHRHWDDDPPDDDDDQAPLRTDRYYQEYCEFFYAYEYHHAYEYYYSHEHYREHDHHYEGYAYAHEYCEEYYYEEYEQEYEAYFGYAYHAYHNAYEYEYNYEYYQEYEHEFGYAYAHAHQAEYEHAEYEQAYDHYWGAAYHAAHVAAHEYPEAYEYERYAHEYEYYDDHEYAYQYEYHYYEHAAEYAYDHEAQQPHAYQEYHYEYQEYEDEAAYDPVGGNYAYYYAHAHAAEYEYQYAHHHHAAAHAHHPAEYEYFNAAHEHEHDQYEHEYDDHEYEQELLRQHFYHYYRQNYEYYAYEYAYDLDDPDDVNNLVSLCVRDDPDPPPPQDDDFDDPDFFPFFDPFDWWDKDPWDAFPAWAQAQNDIAGTWIDTFQQKIFGPDRTRDAQDDDQLAALTFIAGLKREGWGRNQPQAFTWGWDWDADPNFTKIKIWRAQIDHPPNDRPDGWTKMWMWTDPVVQPHNKIKIKIAGRFDAAFYHVVQVDDPRWDRQGIWHWGAPNPNDPQGTDTRRVRRPTPQQHPSDCRRHLQNYEYPDPHRRMYMWTQDPSGTDPAFHEYHYENNAYEYAYEEYYDVVRAGEEYHYEYQEEYAYEEHGYCEYAYEHNHYEYHYEEYAQEDLAFFYAYHEYYADEYEYQAYYREYRPHHFGYAYYEAYLAAYFHDYFDQDPLRFTDRYERARHYAHEHHHQLQLPAWAWACDRPGHYYVAKHYHHPWIDGTDTGSAWDDTDRYIHHHDDDDDDPPPPPDDDDDDDDDDDDDDDDDDDDDDDDDDDDDDDDDDDDDDDDDDDDDDDDDDDDDDDDDDDDDDDDDDDDDD